Protein AF-A0A2G5VS90-F1 (afdb_monomer_lite)

Secondary structure (DSSP, 8-state):
-------------------PPP-TT----TT--HHHHHHHHHHHHHHHHHH--HHHHHTTEEEEEEEEETTEEEEHHHHHHHHHTSPTT---EEEEEEEEEETTTEEEEEEEEESSSSSPEEEEEEEETTTTEEEEEE-SS---S-SSSTTSSS--HHHHHHHHHHHHHHHHHTT-HHHHHTTEEEEEEEE-SS-EEEHHHHHHHHTTS-TT---EEEEEEEEE-SSEEEEEEEEE-STTT--EEEEEEEETTT--EEEEEEE---S-HHHH--TT--HHHHHHHHHHHHHHHHHT--HHHHHTTEEEEEEEEETTEEEEHHHHHHHHTT--GGG-EEEEEEEEEEETTEEEEEEEEE-SSS-EEEEEEEEETTTTEEEEEE-S-------------SS--HHHHHHHHHHHHHHHHHHHHHTT-HHHHHTTEEEEEE-TT---HHHHSSS-TT---EEEEEEEEEETTTEEEEEEEEEETTEEEEEEEEEEETTTTEEEEEEEEE-PPPP------------HHHHHHHHHHHHHHHHHH--HHHHHTTEEEEEEEEETTEEEEHHHHHHHHHTPPTT---EEEEEEEEEEETTEEEEEEEEESSSSSPEEEEEEEETTTTEEEEEE-SS---TTTTSSTTSSS-HHHHHHHHHHHHHHHHHTT-HHHHHTTEEEEEEEE-SS-EEEHHHHHHHHTTS-TT---EEEEEEEEE-SSEEEEEEEEE-SSSS--EEEEEEEETTT--EEEEEEE-------------SSSTTHHHHHHHHHHHHHHHHTT-HHHHHHTS-TT-EEEETTEEEEHHHHHHHHTTS-TTS--EEEEEEEPPPPTTSEEEEEEEEESSSSS-EEEEEEEEGGGGGSSS---------------SS--PPPPPHHHHHHHHHHHHHHHHHHHT-HHHHHTTEEEEEEEEETTEEEEHHHHHHHHHTSPTT---EEEEEEEEE-SSEEEEEEEEESSSSS-EEEEEEEETTT--EEEEE-S---GGGS-HHHHHHHHHHHHHHHHHHT-HHHHGGGEEEEEEEE-TTSPEEEHHHHHHHHHT-SS-EEEEEEEEEESSSSEEEEEEEEEEGGG-EEEEEEEEETTTTEEEEEEES--

Organism: NCBI:txid1611254

Radius of gyration: 47.53 Å; chains: 1; bounding box: 124×108×121 Å

Foldseek 3Di:
DDDDDDDDDDDDDDDDDPPPDDPPVPDDDPPDDQVNLVVVLVVQCVVQLLVLDLVSNLLQADQQEWEAEPVGIDHSVRVSVVSSPDPNPQDKDKAWDDWDDDPDFKIWTWIFMDRPDPGTQIKIWIAGSPSNHTRYIYRPDPPVPCPVPPCPPPPDLVVLVVVLVVQCVVCLLVLPLVSQLLQADPQEWEAEPPFIDGSSRVSVVSNPQDNPQPKDKDWPDWDDPPQKIWTWMFIDRRPDPDGKIKIFIAGPVSRHTHYIYIPPPDPPCVVQDDPDDDQQSLVVVLVVLCLVQLQVLDLGSNLLQADQQEWEADPVGIDGSNRVSVVSSPDHSVFWDKDWDDWDADDPFKIKTWIFTGGPDPDTQIKIWIAGSSSNHTRYMYRPDDDDDDDDDDDDDDDDDPVVVVVVLVVVLVVLQVVQLVVLDLVSNVLQADPQEDDPPDDPSVPSSPPDDPDDWDKDWPDWDQDPQQKIWTWIWTDDDNAHTWIKIWIAHPVSNHTNYMDTDDDDDDDDDDDDDDDDVDDQLVLVVVLVVLCVVQLLVLDLVSNLLQADQQEWEAELVGIDHSVRVSVVSSPDDPPQDKDKDWPDWDAPDPFKIKTWIFIDRPDPGTQIKIWIAGNRSNHTRYIYRPDPPRCVVLQPCVVPDDLVVLVVVLVVQCVVCLLVVPLVSNLLQADQQEWEAEPPDIDGSNRVSVVSNPQDNPFPWDKDWPDWDDPDQKIWTWIFIPRRPDPDGKIKIFIAGSVRRHTHYIYIDDDDDDDDDDDDDDDPCPPVVLVQVLQVQLQVVLLVLPLVSNLQQADQQDWDQDPVGIDGSSRVSNVSSPQDNPFRWGKDWPDWADQDPQQKIKTKIWIPRPDPDIDIFIFIFRRVCVPDPDTHTGDDDDGDDDDDDDDDDDDDDDPQVVLVVVLVVLCVVCLLVLDLVSLLLQADQQEWEAEPLGIAGSVRVSVVSSPDDRPQDKDKAWDDWDDDDQKIKTWIWIGRPDPDIAIKIWIAGPPSRHTNYIYRPDPDPVPCFVLVLLVVLVVVQLVVLQQLPLVVNLLQADQQEWEQEPVRDIDGSNVVSCCSSVQPFRKDWAWDGWDDPDSFWIWTWTWIQTPPVGTWIKIFIARSVSNHTRYMYTPDD

Structure (mmCIF, N/CA/C/O backbone):
data_AF-A0A2G5VS90-F1
#
_entry.id   AF-A0A2G5VS90-F1
#
loop_
_atom_site.group_PDB
_atom_site.id
_atom_site.type_symbol
_atom_site.label_atom_id
_atom_site.label_alt_id
_atom_site.label_comp_id
_atom_site.label_asym_id
_atom_site.label_entity_id
_atom_site.label_seq_id
_atom_site.pdbx_PDB_ins_code
_atom_site.Cartn_x
_atom_site.Cartn_y
_atom_site.Cartn_z
_atom_site.occupancy
_atom_site.B_iso_or_equiv
_atom_site.auth_seq_id
_atom_site.auth_comp_id
_atom_site.auth_asym_id
_atom_site.auth_atom_id
_atom_site.pdbx_PDB_model_num
ATOM 1 N N . MET A 1 1 ? 13.273 -50.340 26.077 1.00 28.62 1 MET A N 1
ATOM 2 C CA . MET A 1 1 ? 13.032 -51.738 26.489 1.00 28.62 1 MET A CA 1
ATOM 3 C C . MET A 1 1 ? 11.563 -51.890 26.831 1.00 28.62 1 MET A C 1
ATOM 5 O O . MET A 1 1 ? 11.058 -51.106 27.612 1.00 28.62 1 MET A O 1
ATOM 9 N N . TRP A 1 2 ? 10.955 -52.908 26.225 1.00 28.27 2 TRP A N 1
ATOM 10 C CA . TRP A 1 2 ? 9.655 -53.518 26.513 1.00 28.27 2 TRP A CA 1
ATOM 11 C C . TRP A 1 2 ? 8.371 -52.805 26.065 1.00 28.27 2 TRP A C 1
ATOM 13 O O . TRP A 1 2 ? 8.218 -51.592 26.062 1.00 28.27 2 TRP A O 1
ATOM 23 N N . LYS A 1 3 ? 7.508 -53.680 25.555 1.00 32.19 3 LYS A N 1
ATOM 24 C CA . LYS A 1 3 ? 6.366 -53.565 24.650 1.00 32.19 3 LYS A CA 1
ATOM 25 C C . LYS A 1 3 ? 5.223 -54.301 25.363 1.00 32.19 3 LYS A C 1
ATOM 27 O O . LYS A 1 3 ? 5.529 -55.281 26.037 1.00 32.19 3 LYS A O 1
ATOM 32 N N . LYS A 1 4 ? 3.969 -53.977 25.008 1.00 36.12 4 LYS A N 1
ATOM 33 C CA . LYS A 1 4 ? 2.753 -54.815 25.195 1.00 36.12 4 LYS A CA 1
ATOM 34 C C . LYS A 1 4 ? 2.291 -54.959 26.659 1.00 36.12 4 LYS A C 1
ATOM 36 O O . LYS A 1 4 ? 3.098 -54.880 27.563 1.00 36.12 4 LYS A O 1
ATOM 41 N N . SER A 1 5 ? 1.029 -55.190 27.003 1.00 32.12 5 SER A N 1
ATOM 42 C CA . SER A 1 5 ? -0.234 -55.423 26.291 1.00 32.12 5 SER A CA 1
ATOM 43 C C . SER A 1 5 ? -1.337 -55.217 27.343 1.00 32.12 5 SER A C 1
ATOM 45 O O . SER A 1 5 ? -1.166 -55.607 28.490 1.00 32.12 5 SER A O 1
ATOM 47 N N . SER A 1 6 ? -2.404 -54.494 27.022 1.00 30.78 6 SER A N 1
ATOM 48 C CA . SER A 1 6 ? -3.765 -55.030 26.848 1.00 30.78 6 SER A CA 1
ATOM 49 C C . SER A 1 6 ? -4.216 -56.111 27.848 1.00 30.78 6 SER A C 1
ATOM 51 O O . SER A 1 6 ? -3.816 -57.260 27.730 1.00 30.78 6 SER A O 1
ATOM 53 N N . ILE A 1 7 ? -5.180 -55.719 28.690 1.00 37.69 7 ILE A N 1
ATOM 54 C CA . ILE A 1 7 ? -6.429 -56.444 28.989 1.00 37.69 7 ILE A CA 1
ATOM 55 C C . ILE A 1 7 ? -6.288 -57.841 29.622 1.00 37.69 7 ILE A C 1
ATOM 57 O O . ILE A 1 7 ? -6.140 -58.850 28.940 1.00 37.69 7 ILE A O 1
ATOM 61 N N . LEU A 1 8 ? -6.542 -57.880 30.930 1.00 27.69 8 LEU A N 1
ATOM 62 C CA . LEU A 1 8 ? -7.304 -58.937 31.600 1.00 27.69 8 LEU A CA 1
ATOM 63 C C . LEU A 1 8 ? -8.207 -58.207 32.613 1.00 27.69 8 LEU A C 1
ATOM 65 O O . LEU A 1 8 ? -7.726 -57.653 33.593 1.00 27.69 8 LEU A O 1
ATOM 69 N N . LEU A 1 9 ? -9.415 -57.809 32.213 1.00 25.84 9 LEU A N 1
ATOM 70 C CA . LEU A 1 9 ? -10.631 -58.614 32.338 1.00 25.84 9 LEU A CA 1
ATOM 71 C C . LEU A 1 9 ? -10.838 -59.070 33.790 1.00 25.84 9 LEU A C 1
ATOM 73 O O . LEU A 1 9 ? -10.235 -60.044 34.214 1.00 25.84 9 LEU A O 1
ATOM 77 N N . LEU A 1 10 ? -11.666 -58.280 34.486 1.00 36.47 10 LEU A N 1
ATOM 78 C CA . LEU A 1 10 ? -12.796 -58.661 35.344 1.00 36.47 10 LEU A CA 1
ATOM 79 C C . LEU A 1 10 ? -12.680 -59.921 36.209 1.00 36.47 10 LEU A C 1
ATOM 81 O O . LEU A 1 10 ? -12.229 -60.961 35.750 1.00 36.47 10 LEU A O 1
ATOM 85 N N . LEU A 1 11 ? -13.370 -59.822 37.356 1.00 24.55 11 LEU A N 1
ATOM 86 C CA . LEU A 1 11 ? -13.823 -60.867 38.289 1.00 24.55 11 LEU A CA 1
ATOM 87 C C . LEU A 1 11 ? -12.976 -60.871 39.575 1.00 24.55 11 LEU A C 1
ATOM 89 O O . LEU A 1 11 ? -11.771 -61.037 39.511 1.00 24.55 11 LEU A O 1
ATOM 93 N N . LEU A 1 12 ? -13.492 -60.688 40.790 1.00 28.88 12 LEU A N 1
ATOM 94 C CA . LEU A 1 12 ? -14.849 -60.682 41.331 1.00 28.88 12 LEU A CA 1
ATOM 95 C C . LEU A 1 12 ? -14.796 -60.008 42.718 1.00 28.88 12 LEU A C 1
ATOM 97 O O . LEU A 1 12 ? -13.841 -60.199 43.459 1.00 28.88 12 LEU A O 1
ATOM 101 N N . VAL A 1 13 ? -15.863 -59.270 43.028 1.00 30.16 13 VAL A N 1
ATOM 102 C CA . VAL A 1 13 ? -16.645 -59.312 44.281 1.00 30.16 13 VAL A CA 1
ATOM 103 C C . VAL A 1 13 ? -15.881 -59.393 45.606 1.00 30.16 13 VAL A C 1
ATOM 105 O O . VAL A 1 13 ? -15.291 -60.408 45.953 1.00 30.16 13 VAL A O 1
ATOM 108 N N . GLY A 1 14 ? -16.109 -58.391 46.449 1.00 24.69 14 GLY A N 1
ATOM 109 C CA . GLY A 1 14 ? -15.935 -58.546 47.887 1.00 24.69 14 GLY A CA 1
ATOM 110 C C . GLY A 1 14 ? -16.117 -57.227 48.605 1.00 24.69 14 GLY A C 1
ATOM 111 O O . GLY A 1 14 ? -15.198 -56.421 48.652 1.00 24.69 14 GLY A O 1
ATOM 112 N N . ALA A 1 15 ? -17.319 -56.997 49.124 1.00 31.86 15 ALA A N 1
ATOM 113 C CA . ALA A 1 15 ? -17.640 -55.866 49.976 1.00 31.86 15 ALA A CA 1
ATOM 114 C C . ALA A 1 15 ? -16.590 -55.677 51.079 1.00 31.86 15 ALA A C 1
ATOM 116 O O . ALA A 1 15 ? -16.297 -56.611 51.818 1.00 31.86 15 ALA A O 1
ATOM 117 N N . SER A 1 16 ? -16.087 -54.456 51.226 1.00 25.69 16 SER A N 1
ATOM 118 C CA . SER A 1 16 ? -15.594 -53.917 52.493 1.00 25.69 16 SER A CA 1
ATOM 119 C C . SER A 1 16 ? -15.587 -52.401 52.377 1.00 25.69 16 SER A C 1
ATOM 121 O O . SER A 1 16 ? -14.688 -51.787 51.815 1.00 25.69 16 SER A O 1
ATOM 123 N N . TRP A 1 17 ? -16.692 -51.827 52.837 1.00 32.25 17 TRP A N 1
ATOM 124 C CA . TRP A 1 17 ? -16.752 -50.601 53.610 1.00 32.25 17 TRP A CA 1
ATOM 125 C C . TRP A 1 17 ? -15.375 -50.127 54.096 1.00 32.25 17 TRP A C 1
ATOM 127 O O . TRP A 1 17 ? -14.799 -50.695 55.017 1.00 32.25 17 TRP A O 1
ATOM 137 N N . ALA A 1 18 ? -14.884 -49.054 53.500 1.00 29.19 18 ALA A N 1
ATOM 138 C CA . ALA A 1 18 ? -14.139 -48.039 54.224 1.00 29.19 18 ALA A CA 1
ATOM 139 C C . ALA A 1 18 ? -14.993 -46.776 54.016 1.00 29.19 18 ALA A C 1
ATOM 141 O O . ALA A 1 18 ? -14.957 -46.189 52.944 1.00 29.19 18 ALA A O 1
ATOM 142 N N . PHE A 1 19 ? -15.937 -46.392 54.885 1.00 36.84 19 PHE A N 1
ATOM 143 C CA . PHE A 1 19 ? -15.752 -46.115 56.314 1.00 36.84 19 PHE A CA 1
ATOM 144 C C . PHE A 1 19 ? -14.286 -45.860 56.664 1.00 36.84 19 PHE A C 1
ATOM 146 O O . PHE A 1 19 ? -13.676 -46.528 57.490 1.00 36.84 19 PHE A O 1
ATOM 153 N N . VAL A 1 20 ? -13.711 -44.869 55.978 1.00 34.19 20 VAL A N 1
ATOM 154 C CA . VAL A 1 20 ? -12.743 -44.007 56.650 1.00 34.19 20 VAL A CA 1
ATOM 155 C C . VAL A 1 20 ? -13.528 -43.390 57.811 1.00 34.19 20 VAL A C 1
ATOM 157 O O . VAL A 1 20 ? -14.604 -42.851 57.546 1.00 34.19 20 VAL A O 1
ATOM 160 N N . PRO A 1 21 ? -13.090 -43.550 59.071 1.00 36.16 21 PRO A N 1
ATOM 161 C CA . PRO A 1 21 ? -13.797 -42.993 60.210 1.00 36.16 21 PRO A CA 1
ATOM 162 C C . PRO A 1 21 ? -13.993 -41.502 59.968 1.00 36.16 21 PRO A C 1
ATOM 164 O O . PRO A 1 21 ? -13.017 -40.780 59.751 1.00 36.16 21 PRO A O 1
ATOM 167 N N . ASP A 1 22 ? -15.251 -41.065 59.964 1.00 41.09 22 ASP A N 1
ATOM 168 C CA . ASP A 1 22 ? -15.565 -39.662 60.161 1.00 41.09 22 ASP A CA 1
ATOM 169 C C . ASP A 1 22 ? -14.777 -39.196 61.388 1.00 41.09 22 ASP A C 1
ATOM 171 O O . ASP A 1 22 ? -14.781 -39.866 62.427 1.00 41.09 22 ASP A O 1
ATOM 175 N N . ASP A 1 23 ? -14.063 -38.081 61.238 1.00 42.44 23 ASP A N 1
ATOM 176 C CA . ASP A 1 23 ? -13.495 -37.343 62.361 1.00 42.44 23 ASP A CA 1
ATOM 177 C C . ASP A 1 23 ? -14.561 -37.310 63.476 1.00 42.44 23 ASP A C 1
ATOM 179 O O . ASP A 1 23 ? -15.651 -36.773 63.243 1.00 42.44 23 ASP A O 1
ATOM 183 N N . PRO A 1 24 ? -14.306 -37.866 64.676 1.00 45.75 24 PRO A N 1
ATOM 184 C CA . PRO A 1 24 ? -15.302 -37.938 65.748 1.00 45.75 24 PRO A CA 1
ATOM 185 C C . PRO A 1 24 ? -15.733 -36.556 66.280 1.00 45.75 24 PRO A C 1
ATOM 187 O O . PRO A 1 24 ? -16.592 -36.473 67.152 1.00 45.75 24 PRO A O 1
ATOM 190 N N . GLU A 1 25 ? -15.189 -35.467 65.733 1.00 49.19 25 GLU A N 1
ATOM 191 C CA . GLU A 1 25 ? -15.607 -34.086 65.990 1.00 49.19 25 GLU A CA 1
ATOM 192 C C . GLU A 1 25 ? -16.737 -33.574 65.066 1.00 49.19 25 GLU A C 1
ATOM 194 O O . GLU A 1 25 ? -17.203 -32.449 65.242 1.00 49.19 25 GLU A O 1
ATOM 199 N N . PHE A 1 26 ? -17.217 -34.362 64.093 1.00 47.19 26 PHE A N 1
ATOM 200 C CA . PHE A 1 26 ? -18.193 -33.916 63.080 1.00 47.19 26 PHE A CA 1
ATOM 201 C C . PHE A 1 26 ? -19.653 -34.336 63.327 1.00 47.19 26 PHE A C 1
ATOM 203 O O . PHE A 1 26 ? -20.416 -34.566 62.385 1.00 47.19 26 PHE A O 1
ATOM 210 N N . THR A 1 27 ? -20.103 -34.390 64.581 1.00 51.09 27 THR A N 1
ATOM 211 C CA . THR A 1 27 ? -21.546 -34.436 64.869 1.00 51.09 27 THR A CA 1
ATOM 212 C C . THR A 1 27 ? -22.149 -33.037 64.744 1.00 51.09 27 THR A C 1
ATOM 214 O O . THR A 1 27 ? -21.881 -32.161 65.566 1.00 51.09 27 THR A O 1
ATOM 217 N N . PHE A 1 28 ? -22.986 -32.819 63.726 1.00 52.22 28 PHE A N 1
ATOM 218 C CA . PHE A 1 28 ? -23.835 -31.631 63.629 1.00 52.22 28 PHE A CA 1
ATOM 219 C C . PHE A 1 28 ? -24.852 -31.628 64.771 1.00 52.22 28 PHE A C 1
ATOM 221 O O . PHE A 1 28 ? -25.859 -32.334 64.719 1.00 52.22 28 PHE A O 1
ATOM 228 N N . PHE A 1 29 ? -24.605 -30.835 65.813 1.00 51.31 29 PHE A N 1
ATOM 229 C CA . PHE A 1 29 ? -25.651 -30.503 66.771 1.00 51.31 29 PHE A CA 1
ATOM 230 C C . PHE A 1 29 ? -26.673 -29.623 66.047 1.00 51.31 29 PHE A C 1
ATOM 232 O O . PHE A 1 29 ? -26.304 -28.634 65.416 1.00 51.31 29 PHE A O 1
ATOM 239 N N . GLY A 1 30 ? -27.960 -29.972 66.131 1.00 54.66 30 GLY A N 1
ATOM 240 C CA . GLY A 1 30 ? -29.066 -29.268 65.458 1.00 54.66 30 GLY A CA 1
ATOM 241 C C . GLY A 1 30 ? -29.274 -27.800 65.869 1.00 54.66 30 GLY A C 1
ATOM 242 O O . GLY A 1 30 ? -30.297 -27.218 65.524 1.00 54.66 30 GLY A O 1
ATOM 243 N N . SER A 1 31 ? -28.336 -27.211 66.613 1.00 58.28 31 SER A N 1
ATOM 244 C CA . SER A 1 31 ? -28.274 -25.799 66.990 1.00 58.28 31 SER A CA 1
ATOM 245 C C . SER A 1 31 ? -27.251 -24.985 66.192 1.00 58.28 31 SER A C 1
ATOM 247 O O . SER A 1 31 ? -27.252 -23.761 66.310 1.00 58.28 31 SER A O 1
ATOM 249 N N . ASP A 1 32 ? -26.361 -25.622 65.423 1.00 73.12 32 ASP A N 1
ATOM 250 C CA . ASP A 1 32 ? -25.309 -24.902 64.703 1.00 73.12 32 ASP A CA 1
ATOM 251 C C . ASP A 1 32 ? -25.892 -24.173 63.485 1.00 73.12 32 ASP A C 1
ATOM 253 O O . ASP A 1 32 ? -26.567 -24.756 62.632 1.00 73.12 32 ASP A O 1
ATOM 257 N N . GLY A 1 33 ? -25.629 -22.867 63.406 1.00 83.88 33 GLY A N 1
ATOM 258 C CA . GLY A 1 33 ? -26.038 -22.045 62.275 1.00 83.88 33 GLY A CA 1
ATOM 259 C C . GLY A 1 33 ? -25.363 -22.489 60.967 1.00 83.88 33 GLY A C 1
ATOM 260 O O . GLY A 1 33 ? -24.284 -23.088 60.984 1.00 83.88 33 GLY A O 1
ATOM 261 N N . PRO A 1 34 ? -25.945 -22.156 59.799 1.00 88.44 34 PRO A N 1
ATOM 262 C CA . PRO A 1 34 ? -25.411 -22.563 58.495 1.00 88.44 34 PRO A CA 1
ATOM 263 C C . PRO A 1 34 ? -23.969 -22.087 58.245 1.00 88.44 34 PRO A C 1
ATOM 265 O O . PRO A 1 34 ? -23.235 -22.706 57.476 1.00 88.44 34 PRO A O 1
ATOM 268 N N . VAL A 1 35 ? -23.548 -21.005 58.906 1.00 90.00 35 VAL A N 1
ATOM 269 C CA . VAL A 1 35 ? -22.189 -20.450 58.830 1.00 90.00 35 VAL A CA 1
ATOM 270 C C . VAL A 1 35 ? -21.171 -21.373 59.498 1.00 90.00 35 VAL A C 1
ATOM 272 O O . VAL A 1 35 ? -20.165 -21.714 58.878 1.00 90.00 35 VAL A O 1
ATOM 275 N N . GLU A 1 36 ? -21.423 -21.808 60.732 1.00 89.31 36 GLU A N 1
ATOM 276 C CA . GLU A 1 36 ? -20.555 -22.732 61.473 1.00 89.31 36 GLU A CA 1
ATOM 277 C C . GLU A 1 36 ? -20.440 -24.077 60.754 1.00 89.31 36 GLU A C 1
ATOM 279 O O . GLU A 1 36 ? -19.340 -24.622 60.627 1.00 89.31 36 GLU A O 1
ATOM 284 N N . VAL A 1 37 ? -21.552 -24.557 60.195 1.00 88.75 37 VAL A N 1
ATOM 285 C CA . VAL A 1 37 ? -21.581 -25.775 59.382 1.00 88.75 37 VAL A CA 1
ATOM 286 C C . VAL A 1 37 ? -20.698 -25.665 58.145 1.00 88.75 37 VAL A C 1
ATOM 288 O O . VAL A 1 37 ? -19.849 -26.528 57.909 1.00 88.75 37 VAL A O 1
ATOM 291 N N . ALA A 1 38 ? -20.849 -24.584 57.379 1.00 91.00 38 ALA A N 1
ATOM 292 C CA . ALA A 1 38 ? -20.043 -24.359 56.188 1.00 91.00 38 ALA A CA 1
ATOM 293 C C . ALA A 1 38 ? -18.550 -24.191 56.526 1.00 91.00 38 ALA A C 1
ATOM 295 O O . ALA A 1 38 ? -17.709 -24.730 55.811 1.00 91.00 38 ALA A O 1
ATOM 296 N N . LYS A 1 39 ? -18.198 -23.507 57.627 1.00 90.38 39 LYS A N 1
ATOM 297 C CA . LYS A 1 39 ? -16.797 -23.345 58.066 1.00 90.38 39 LYS A CA 1
ATOM 298 C C . LYS A 1 39 ? -16.129 -24.682 58.369 1.00 90.38 39 LYS A C 1
ATOM 300 O O . LYS A 1 39 ? -15.082 -24.967 57.795 1.00 90.38 39 LYS A O 1
ATOM 305 N N . ARG A 1 40 ? -16.759 -25.519 59.203 1.00 88.81 40 ARG A N 1
ATOM 306 C CA . ARG A 1 40 ? -16.227 -26.856 59.507 1.00 88.81 40 ARG A CA 1
ATOM 307 C C . ARG A 1 40 ? -16.050 -27.657 58.217 1.00 88.81 40 ARG A C 1
ATOM 309 O O . ARG A 1 40 ? -14.996 -28.243 57.985 1.00 88.81 40 ARG A O 1
ATOM 316 N N . PHE A 1 41 ? -17.039 -27.622 57.324 1.00 92.19 41 PHE A N 1
ATOM 317 C CA . PHE A 1 41 ? -16.928 -28.321 56.048 1.00 92.19 41 PHE A CA 1
ATOM 318 C C . PHE A 1 41 ? -15.743 -27.832 55.190 1.00 92.19 41 PHE A C 1
ATOM 320 O O . PHE A 1 41 ? -15.019 -28.656 54.633 1.00 92.19 41 PHE A O 1
ATOM 327 N N . LEU A 1 42 ? -15.471 -26.523 55.129 1.00 91.19 42 LEU A N 1
ATOM 328 C CA . LEU A 1 42 ? -14.292 -25.986 54.431 1.00 91.19 42 LEU A CA 1
ATOM 329 C C . LEU A 1 42 ? -12.967 -26.489 55.033 1.00 91.19 42 LEU A C 1
ATOM 331 O O . LEU A 1 42 ? -12.041 -26.802 54.280 1.00 91.19 42 LEU A O 1
ATOM 335 N N . ASP A 1 43 ? -12.881 -26.637 56.357 1.00 88.50 43 ASP A N 1
ATOM 336 C CA . ASP A 1 43 ? -11.703 -27.219 57.014 1.00 88.50 43 ASP A CA 1
ATOM 337 C C . ASP A 1 43 ? -11.508 -28.691 56.628 1.00 88.50 43 ASP A C 1
ATOM 339 O O . ASP A 1 43 ? -10.384 -29.127 56.358 1.00 88.50 43 ASP A O 1
ATOM 343 N N . ARG A 1 44 ? -12.604 -29.454 56.518 1.00 90.12 44 ARG A N 1
ATOM 344 C CA . ARG A 1 44 ? -12.578 -30.840 56.026 1.00 90.12 44 ARG A CA 1
ATOM 345 C C . ARG A 1 44 ? -12.099 -30.919 54.575 1.00 90.12 44 ARG A C 1
ATOM 347 O O . ARG A 1 44 ? -11.297 -31.802 54.262 1.00 90.12 44 ARG A O 1
ATOM 354 N N . ILE A 1 45 ? -12.532 -30.003 53.700 1.00 90.38 45 ILE A N 1
ATOM 355 C CA . ILE A 1 45 ? -12.029 -29.924 52.315 1.00 90.38 45 ILE A CA 1
ATOM 356 C C . ILE A 1 45 ? -10.515 -29.721 52.326 1.00 90.38 45 ILE A C 1
ATOM 358 O O . ILE A 1 45 ? -9.804 -30.444 51.631 1.00 90.38 45 ILE A O 1
ATOM 362 N N . LYS A 1 46 ? -10.016 -28.779 53.135 1.00 88.00 46 LYS A N 1
ATOM 363 C CA . LYS A 1 46 ? -8.581 -28.490 53.227 1.00 88.00 46 LYS A CA 1
ATOM 364 C C . LYS A 1 46 ? -7.783 -29.732 53.636 1.00 88.00 46 LYS A C 1
ATOM 366 O O . LYS A 1 46 ? -6.901 -30.145 52.891 1.00 88.00 46 LYS A O 1
ATOM 371 N N . ARG A 1 47 ? -8.168 -30.397 54.735 1.00 88.50 47 ARG A N 1
ATOM 372 C CA . ARG A 1 47 ? -7.516 -31.642 55.194 1.00 88.50 47 ARG A CA 1
ATOM 373 C C . ARG A 1 47 ? -7.557 -32.753 54.140 1.00 88.50 47 ARG A C 1
ATOM 375 O O . ARG A 1 47 ? -6.575 -33.464 53.944 1.00 88.50 47 ARG A O 1
ATOM 382 N N . SER A 1 48 ? -8.682 -32.887 53.441 1.00 89.25 48 SER A N 1
ATOM 383 C CA . SER A 1 48 ? -8.865 -33.910 52.407 1.00 89.25 48 SER A CA 1
ATOM 384 C C . SER A 1 48 ? -7.977 -33.658 51.187 1.00 89.25 48 SER A C 1
ATOM 386 O O . SER A 1 48 ? -7.349 -34.589 50.693 1.00 89.25 48 SER A O 1
ATOM 388 N N . VAL A 1 49 ? -7.877 -32.412 50.715 1.00 85.94 49 VAL A N 1
ATOM 389 C CA . VAL A 1 49 ? -6.991 -32.048 49.596 1.00 85.94 49 VAL A CA 1
ATOM 390 C C . VAL A 1 49 ? -5.519 -32.192 49.995 1.00 85.94 49 VAL A C 1
ATOM 392 O O . VAL A 1 49 ? -4.739 -32.742 49.218 1.00 85.94 49 VAL A O 1
ATOM 395 N N . ASP A 1 50 ? -5.155 -31.796 51.218 1.00 83.62 50 ASP A N 1
ATOM 396 C CA . ASP A 1 50 ? -3.793 -31.944 51.750 1.00 83.62 50 ASP A CA 1
ATOM 397 C C . ASP A 1 50 ? -3.361 -33.420 51.846 1.00 83.62 50 ASP A C 1
ATOM 399 O O . ASP A 1 50 ? -2.188 -33.734 51.641 1.00 83.62 50 ASP A O 1
ATOM 403 N N . SER A 1 51 ? -4.305 -34.342 52.084 1.00 86.44 51 SER A N 1
ATOM 404 C CA . SER A 1 51 ? -4.030 -35.787 52.132 1.00 86.44 51 SER A CA 1
ATOM 405 C C . SER A 1 51 ? -3.622 -36.391 50.781 1.00 86.44 51 SER A C 1
ATOM 407 O O . SER A 1 51 ? -2.973 -37.434 50.750 1.00 86.44 51 SER A O 1
ATOM 409 N N . LYS A 1 52 ? -4.022 -35.759 49.665 1.00 82.06 52 LYS A N 1
ATOM 410 C CA . LYS A 1 52 ? -3.914 -36.271 48.282 1.00 82.06 52 LYS A CA 1
ATOM 411 C C . LYS A 1 52 ? -4.539 -37.650 48.031 1.00 82.06 52 LYS A C 1
ATOM 413 O O . LYS A 1 52 ? -4.368 -38.207 46.945 1.00 82.06 52 LYS A O 1
ATOM 418 N N . ASP A 1 53 ? -5.280 -38.197 48.988 1.00 86.56 53 ASP A N 1
ATOM 419 C CA . ASP A 1 53 ? -5.937 -39.487 48.840 1.00 86.56 53 ASP A CA 1
ATOM 420 C C . ASP A 1 53 ? -7.205 -39.324 47.992 1.00 86.56 53 ASP A C 1
ATOM 422 O O . ASP A 1 53 ? -8.151 -38.614 48.345 1.00 86.56 53 ASP A O 1
ATOM 426 N N . VAL A 1 54 ? -7.222 -40.003 46.844 1.00 87.00 54 VAL A N 1
ATOM 427 C CA . VAL A 1 54 ? -8.335 -39.980 45.890 1.00 87.00 54 VAL A CA 1
ATOM 428 C C . VAL A 1 54 ? -9.645 -40.430 46.544 1.00 87.00 54 VAL A C 1
ATOM 430 O O . VAL A 1 54 ? -10.693 -39.865 46.231 1.00 87.00 54 VAL A O 1
ATOM 433 N N . ALA A 1 55 ? -9.612 -41.408 47.453 1.00 86.25 55 ALA A N 1
ATOM 434 C CA . ALA A 1 55 ? -10.795 -41.887 48.159 1.00 86.25 55 ALA A CA 1
ATOM 435 C C . ALA A 1 55 ? -11.319 -40.838 49.152 1.00 86.25 55 ALA A C 1
ATOM 437 O O . ALA A 1 55 ? -12.523 -40.572 49.174 1.00 86.25 55 ALA A O 1
ATOM 438 N N . VAL A 1 56 ? -10.425 -40.178 49.895 1.00 89.12 56 VAL A N 1
ATOM 439 C CA . VAL A 1 56 ? -10.782 -39.122 50.862 1.00 89.12 56 VAL A CA 1
ATOM 440 C C . VAL A 1 56 ? -11.340 -37.888 50.145 1.00 89.12 56 VAL A C 1
ATOM 442 O O . VAL A 1 56 ? -12.409 -37.397 50.505 1.00 89.12 56 VAL A O 1
ATOM 445 N N . ILE A 1 57 ? -10.692 -37.434 49.065 1.00 90.00 57 ILE A N 1
ATOM 446 C CA . ILE A 1 57 ? -11.167 -36.314 48.233 1.00 90.00 57 ILE A CA 1
ATOM 447 C C . ILE A 1 57 ? -12.509 -36.661 47.572 1.00 90.00 57 ILE A C 1
ATOM 449 O O . ILE A 1 57 ? -13.422 -35.837 47.543 1.00 90.00 57 ILE A O 1
ATOM 453 N N . SER A 1 58 ? -12.663 -37.886 47.061 1.00 91.00 58 SER A N 1
ATOM 454 C CA . SER A 1 58 ? -13.921 -38.360 46.465 1.00 91.00 58 SER A CA 1
ATOM 455 C C . SER A 1 58 ? -15.075 -38.393 47.473 1.00 91.00 58 SER A C 1
ATOM 457 O O . SER A 1 58 ? -16.228 -38.188 47.081 1.00 91.00 58 SER A O 1
ATOM 459 N N . GLY A 1 59 ? -14.777 -38.598 48.759 1.00 90.00 59 GLY A N 1
ATOM 460 C CA . GLY A 1 59 ? -15.744 -38.583 49.856 1.00 90.00 59 GLY A CA 1
ATOM 461 C C . GLY A 1 59 ? -16.409 -37.226 50.111 1.00 90.00 59 GLY A C 1
ATOM 462 O O . GLY A 1 59 ? -17.466 -37.204 50.733 1.00 90.00 59 GLY A O 1
ATOM 463 N N . LEU A 1 60 ? -15.853 -36.121 49.595 1.00 92.44 60 LEU A N 1
ATOM 464 C CA . LEU A 1 60 ? -16.421 -34.767 49.715 1.00 92.44 60 LEU A CA 1
ATOM 465 C C . LEU A 1 60 ? -17.597 -34.498 48.764 1.00 92.44 60 LEU A C 1
ATOM 467 O O . LEU A 1 60 ? -18.336 -33.530 48.946 1.00 92.44 60 LEU A O 1
ATOM 471 N N . PHE A 1 61 ? -17.747 -35.307 47.714 1.00 94.56 61 PHE A N 1
ATOM 472 C CA . PHE A 1 61 ? -18.661 -35.036 46.605 1.00 94.56 61 PHE A CA 1
ATOM 473 C C . PHE A 1 61 ? -19.714 -36.133 46.488 1.00 94.56 61 PHE A C 1
ATOM 475 O O . PHE A 1 61 ? -19.386 -37.323 46.457 1.00 94.56 61 PHE A O 1
ATOM 482 N N . ASN A 1 62 ? -20.974 -35.746 46.327 1.00 92.75 62 ASN A N 1
ATOM 483 C CA . ASN A 1 62 ? -22.060 -36.685 46.070 1.00 92.75 62 ASN A CA 1
ATOM 484 C C . ASN A 1 62 ? -21.850 -37.373 44.697 1.00 92.75 62 ASN A C 1
ATOM 486 O O . ASN A 1 62 ? -21.281 -36.752 43.794 1.00 92.75 62 ASN A O 1
ATOM 490 N N . PRO A 1 63 ? -22.258 -38.643 44.484 1.00 88.94 63 PRO A N 1
ATOM 491 C CA . PRO A 1 63 ? -22.121 -39.317 43.186 1.00 88.94 63 PRO A CA 1
ATOM 492 C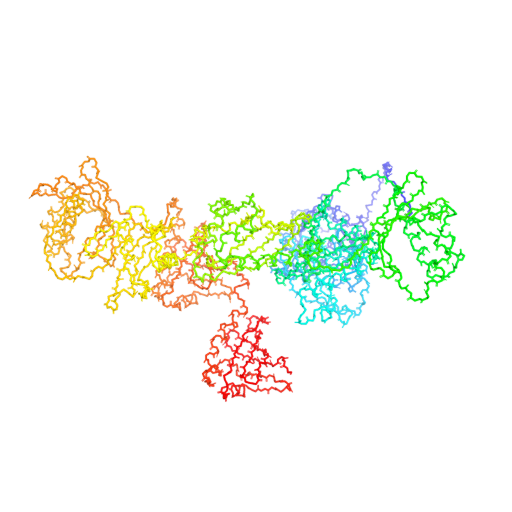 C . PRO A 1 63 ? -22.637 -38.522 41.975 1.00 88.94 63 PRO A C 1
ATOM 494 O O . PRO A 1 63 ? -22.037 -38.607 40.905 1.00 88.94 63 PRO A O 1
ATOM 497 N N . GLY A 1 64 ? -23.701 -37.730 42.148 1.00 89.38 64 GLY A N 1
ATOM 498 C CA . GLY A 1 64 ? -24.274 -36.870 41.104 1.00 89.38 64 GLY A CA 1
ATOM 499 C C . GLY A 1 64 ? -23.641 -35.480 40.979 1.00 89.38 64 GLY A C 1
ATOM 500 O O . GLY A 1 64 ? -24.203 -34.633 40.294 1.00 89.38 64 GLY A O 1
ATOM 501 N N . PHE A 1 65 ? -22.518 -35.216 41.654 1.00 94.25 65 PHE A N 1
ATOM 502 C CA . PHE A 1 65 ? -21.946 -33.875 41.735 1.00 94.25 65 PHE A CA 1
ATOM 503 C C . PHE A 1 65 ? -21.524 -33.313 40.374 1.00 94.25 65 PHE A C 1
ATOM 505 O O . PHE A 1 65 ? -20.737 -33.921 39.633 1.00 94.25 65 PHE A O 1
ATOM 512 N N . GLU A 1 66 ? -21.985 -32.091 40.118 1.00 92.00 66 GLU A N 1
ATOM 513 C CA . GLU A 1 66 ? -21.620 -31.275 38.970 1.00 92.00 66 GLU A CA 1
ATOM 514 C C . GLU A 1 66 ? -21.174 -29.881 39.428 1.00 92.00 66 GLU A C 1
ATOM 516 O O . GLU A 1 66 ? -21.826 -29.218 40.242 1.00 92.00 66 GLU A O 1
ATOM 521 N N . PHE A 1 67 ? -20.041 -29.438 38.889 1.00 93.12 67 PHE A N 1
ATOM 522 C CA . PHE A 1 67 ? -19.495 -28.110 39.102 1.00 93.12 67 PHE A CA 1
ATOM 523 C C . PHE A 1 67 ? -19.491 -27.318 37.797 1.00 93.12 67 PHE A C 1
ATOM 525 O O . PHE A 1 67 ? -18.767 -27.659 36.859 1.00 93.12 67 PHE A O 1
ATOM 532 N N . LYS A 1 68 ? -20.265 -26.233 37.759 1.00 89.50 68 LYS A N 1
ATOM 533 C CA . LYS A 1 68 ? -20.318 -25.304 36.624 1.00 89.50 68 LYS A CA 1
ATOM 534 C C . LYS A 1 68 ? -19.212 -24.266 36.758 1.00 89.50 68 LYS A C 1
ATOM 536 O O . LYS A 1 68 ? -19.364 -23.255 37.449 1.00 89.50 68 LYS A O 1
ATOM 541 N N . GLY A 1 69 ? -18.069 -24.556 36.144 1.00 83.19 69 GLY A N 1
ATOM 542 C CA . GLY A 1 69 ? -16.907 -23.677 36.152 1.00 83.19 69 GLY A CA 1
ATOM 543 C C . GLY A 1 69 ? -16.844 -22.782 34.915 1.00 83.19 69 GLY A C 1
ATOM 544 O O . GLY A 1 69 ? -17.488 -23.021 33.900 1.00 83.19 69 GLY A O 1
ATOM 545 N N . CYS A 1 70 ? -15.986 -21.764 34.955 1.00 75.94 70 CYS A N 1
ATOM 546 C CA . CYS A 1 70 ? -15.886 -20.789 33.861 1.00 75.94 70 CYS A CA 1
ATOM 547 C C . CYS A 1 70 ? -15.322 -21.333 32.541 1.00 75.94 70 CYS A C 1
ATOM 549 O O . CYS A 1 70 ? -15.398 -20.652 31.524 1.00 75.94 70 CYS A O 1
ATOM 551 N N . LYS A 1 71 ? -14.730 -22.533 32.546 1.00 73.12 71 LYS A N 1
ATOM 552 C CA . LYS A 1 71 ? -14.202 -23.211 31.348 1.00 73.12 71 LYS A CA 1
ATOM 553 C C . LYS A 1 71 ? -15.035 -24.439 30.946 1.00 73.12 71 LYS A C 1
ATOM 555 O O . LYS A 1 71 ? -14.590 -25.218 30.107 1.00 73.12 71 LYS A O 1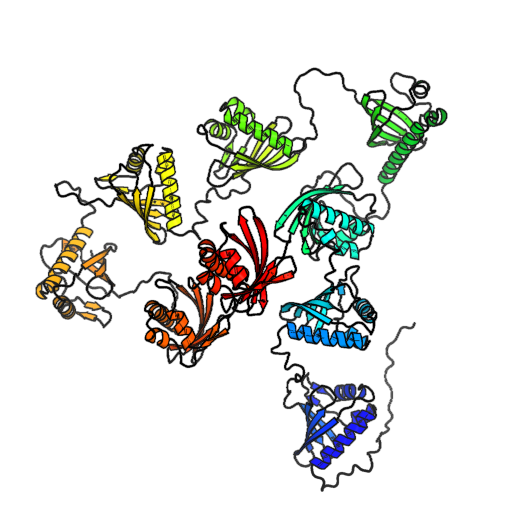
ATOM 560 N N . GLY A 1 72 ? -16.216 -24.610 31.541 1.00 82.25 72 GLY A N 1
ATOM 561 C CA . GLY A 1 72 ? -17.137 -25.711 31.269 1.00 82.25 72 GLY A CA 1
ATOM 562 C C . GLY A 1 72 ? -17.540 -26.476 32.526 1.00 82.25 72 GLY A C 1
ATOM 563 O O . GLY A 1 72 ? -17.219 -26.082 33.649 1.00 82.25 72 GLY A O 1
ATOM 564 N N . ASP A 1 73 ? -18.233 -27.590 32.311 1.00 87.75 73 ASP A N 1
ATOM 565 C CA . ASP A 1 73 ? -18.814 -28.387 33.386 1.00 87.75 73 ASP A CA 1
ATOM 566 C C . ASP A 1 73 ? -17.891 -29.539 33.810 1.00 87.75 73 ASP A C 1
ATOM 568 O O . ASP A 1 73 ? -17.325 -30.299 33.000 1.00 87.75 73 ASP A O 1
ATOM 572 N N . TYR A 1 74 ? -17.734 -29.666 35.124 1.00 89.81 74 TYR A N 1
ATOM 573 C CA . TYR A 1 74 ? -16.853 -30.625 35.769 1.00 89.81 74 TYR A CA 1
ATOM 574 C C . TYR A 1 74 ? -17.676 -31.577 36.628 1.00 89.81 74 TYR A C 1
ATOM 576 O O . TYR A 1 74 ? -18.228 -31.198 37.656 1.00 89.81 74 TYR A O 1
ATOM 584 N N . ASN A 1 75 ? -17.729 -32.840 36.222 1.00 91.38 75 ASN A N 1
ATOM 585 C CA . ASN A 1 75 ? -18.320 -33.893 37.038 1.00 91.38 75 ASN A CA 1
ATOM 586 C C . ASN A 1 75 ? -17.377 -34.302 38.186 1.00 91.38 75 ASN A C 1
ATOM 588 O O . ASN A 1 75 ? -16.183 -33.980 38.173 1.00 91.38 75 ASN A O 1
ATOM 592 N N . LYS A 1 76 ? -17.899 -35.069 39.152 1.00 91.25 76 LYS A N 1
ATOM 593 C CA . LYS A 1 76 ? -17.135 -35.614 40.290 1.00 91.25 76 LYS A CA 1
ATOM 594 C C . LYS A 1 76 ? -15.757 -36.167 39.901 1.00 91.25 76 LYS A C 1
ATOM 596 O O . LYS A 1 76 ? -14.759 -35.793 40.508 1.00 91.25 76 LYS A O 1
ATOM 601 N N . ALA A 1 77 ? -15.681 -37.015 38.872 1.00 89.12 77 ALA A N 1
ATOM 602 C CA . ALA A 1 77 ? -14.425 -37.640 38.451 1.00 89.12 77 ALA A CA 1
ATOM 603 C C . ALA A 1 77 ? -13.374 -36.611 37.995 1.00 89.12 77 ALA A C 1
ATOM 605 O O . ALA A 1 77 ? -12.212 -36.702 38.389 1.00 89.12 77 ALA A O 1
ATOM 606 N N . LYS A 1 78 ? -13.782 -35.601 37.212 1.00 88.38 78 LYS A N 1
ATOM 607 C CA . LYS A 1 78 ? -12.891 -34.513 36.781 1.00 88.38 78 LYS A CA 1
ATOM 608 C C . LYS A 1 78 ? -12.399 -33.683 37.967 1.00 88.38 78 LYS A C 1
ATOM 610 O O . LYS A 1 78 ? -11.212 -33.380 38.030 1.00 88.38 78 LYS A O 1
ATOM 615 N N . VAL A 1 79 ? -13.283 -33.330 38.904 1.00 87.06 79 VAL A N 1
ATOM 616 C CA . VAL A 1 79 ? -12.917 -32.507 40.072 1.00 87.06 79 VAL A CA 1
ATOM 617 C C . VAL A 1 79 ? -11.958 -33.250 41.001 1.00 87.06 79 VAL A C 1
ATOM 619 O O . VAL A 1 79 ? -10.920 -32.701 41.364 1.00 87.06 79 VAL A O 1
ATOM 622 N N . VAL A 1 80 ? -12.236 -34.518 41.312 1.00 88.69 80 VAL A N 1
ATOM 623 C CA . VAL A 1 80 ? -11.334 -35.363 42.114 1.00 88.69 80 VAL A CA 1
ATOM 624 C C . VAL A 1 80 ? -9.978 -35.536 41.418 1.00 88.69 80 VAL A C 1
ATOM 626 O O . VAL A 1 80 ? -8.933 -35.451 42.064 1.00 88.69 80 VAL A O 1
ATOM 629 N N . GLY A 1 81 ? -9.974 -35.717 40.093 1.00 83.62 81 GLY A N 1
ATOM 630 C CA . GLY A 1 81 ? -8.749 -35.781 39.296 1.00 83.62 81 GLY A CA 1
ATOM 631 C C . GLY A 1 81 ? -7.906 -34.509 39.406 1.00 83.62 81 GLY A C 1
ATOM 632 O O . GLY A 1 81 ? -6.707 -34.595 39.642 1.00 83.62 81 GLY A O 1
ATOM 633 N N . ILE A 1 82 ? -8.524 -33.329 39.313 1.00 84.62 82 ILE A N 1
ATOM 634 C CA . ILE A 1 82 ? -7.816 -32.046 39.447 1.00 84.62 82 ILE A CA 1
ATOM 635 C C . ILE A 1 82 ? -7.233 -31.884 40.858 1.00 84.62 82 ILE A C 1
ATOM 637 O O . ILE A 1 82 ? -6.058 -31.554 40.995 1.00 84.62 82 ILE A O 1
ATOM 641 N N . LEU A 1 83 ? -8.032 -32.140 41.899 1.00 83.88 83 LEU A N 1
ATOM 642 C CA . LEU A 1 83 ? -7.620 -31.931 43.292 1.00 83.88 83 LEU A CA 1
ATOM 643 C C . LEU A 1 83 ? -6.514 -32.897 43.743 1.00 83.88 83 LEU A C 1
ATOM 645 O O . LEU A 1 83 ? -5.614 -32.492 44.472 1.00 83.88 83 LEU A O 1
ATOM 649 N N . SER A 1 84 ? -6.537 -34.148 43.276 1.00 85.31 84 SER A N 1
ATOM 650 C CA . SER A 1 84 ? -5.506 -35.150 43.604 1.00 85.31 84 SER A CA 1
ATOM 651 C C . SER A 1 84 ? -4.144 -34.879 42.950 1.00 85.31 84 SER A C 1
ATOM 653 O O . SER A 1 84 ? -3.118 -35.309 43.473 1.00 85.31 84 SER A O 1
ATOM 655 N N . HIS A 1 85 ? -4.109 -34.136 41.838 1.00 82.44 85 HIS A N 1
ATOM 656 C CA . HIS A 1 85 ? -2.880 -33.822 41.098 1.00 82.44 85 HIS A CA 1
ATOM 657 C C . HIS A 1 85 ? -2.260 -32.467 41.475 1.00 82.44 85 HIS A C 1
ATOM 659 O O . HIS A 1 85 ? -1.294 -32.039 40.839 1.00 82.44 85 HIS A O 1
ATOM 665 N N . LEU A 1 86 ? -2.776 -31.780 42.501 1.00 76.38 86 LEU A N 1
ATOM 666 C CA . LEU A 1 86 ? -2.186 -30.522 42.955 1.00 76.38 86 LEU A CA 1
ATOM 667 C C . LEU A 1 86 ? -0.751 -30.745 43.490 1.00 76.38 86 LEU A C 1
ATOM 669 O O . LEU A 1 86 ? -0.512 -31.694 44.256 1.00 76.38 86 LEU A O 1
ATOM 673 N N . PRO A 1 87 ? 0.231 -29.896 43.113 1.00 73.75 87 PRO A N 1
ATOM 674 C CA . PRO A 1 87 ? 1.593 -29.966 43.639 1.00 73.75 87 PRO A CA 1
ATOM 675 C C . PRO A 1 87 ? 1.612 -29.927 45.171 1.00 73.75 87 PRO A C 1
ATOM 677 O O . PRO A 1 87 ? 0.809 -29.235 45.801 1.00 73.75 87 PRO A O 1
ATOM 680 N N . ALA A 1 88 ? 2.505 -30.703 45.793 1.00 57.25 88 ALA A N 1
ATOM 681 C CA . ALA A 1 88 ? 2.611 -30.723 47.253 1.00 57.25 88 ALA A CA 1
ATOM 682 C C . ALA A 1 88 ? 3.035 -29.336 47.753 1.00 57.25 88 ALA A C 1
ATOM 684 O O . ALA A 1 88 ? 3.975 -28.760 47.215 1.00 57.25 88 ALA A O 1
ATOM 685 N N . GLY A 1 89 ? 2.323 -28.806 48.749 1.00 60.31 89 GLY A N 1
ATOM 686 C CA . GLY A 1 89 ? 2.581 -27.468 49.278 1.00 60.31 89 GLY A CA 1
ATOM 687 C C . GLY A 1 89 ? 1.956 -26.321 48.482 1.00 60.31 89 GLY A C 1
ATOM 688 O O . GLY A 1 89 ? 2.344 -25.184 48.717 1.00 60.31 89 GLY A O 1
ATOM 689 N N . THR A 1 90 ? 1.003 -26.575 47.571 1.00 68.19 90 THR A N 1
ATOM 690 C CA . THR A 1 90 ? 0.241 -25.502 46.898 1.00 68.19 90 THR A CA 1
ATOM 691 C C . THR A 1 90 ? -0.553 -24.705 47.945 1.00 68.19 90 THR A C 1
ATOM 693 O O . THR A 1 90 ? -1.508 -25.248 48.504 1.00 68.19 90 THR A O 1
ATOM 696 N N . PRO A 1 91 ? -0.205 -23.437 48.236 1.00 65.12 91 PRO A N 1
ATOM 697 C CA . PRO A 1 91 ? -0.905 -22.672 49.253 1.00 65.12 91 PRO A CA 1
ATOM 698 C C . PRO A 1 91 ? -2.204 -22.127 48.655 1.00 65.12 91 PRO A C 1
ATOM 700 O O . PRO A 1 91 ? -2.190 -21.140 47.922 1.00 65.12 91 PRO A O 1
ATOM 703 N N . PHE A 1 92 ? -3.333 -22.762 48.968 1.00 77.31 92 PHE A N 1
ATOM 704 C CA . PHE A 1 92 ? -4.654 -22.200 48.696 1.00 77.31 92 PHE A CA 1
ATOM 705 C C . PHE A 1 92 ? -5.392 -21.882 49.997 1.00 77.31 92 PHE A C 1
ATOM 707 O O . PHE A 1 92 ? -5.237 -22.560 51.014 1.00 77.31 92 PHE A O 1
ATOM 714 N N . SER A 1 93 ? -6.186 -20.815 49.977 1.00 80.25 93 SER A N 1
ATOM 715 C CA . SER A 1 93 ? -6.993 -20.376 51.113 1.00 80.25 93 SER A CA 1
ATOM 716 C C . SER A 1 93 ? -8.450 -20.245 50.699 1.00 80.25 93 SER A C 1
ATOM 718 O O . SER A 1 93 ? -8.756 -19.818 49.587 1.00 80.25 93 SER A O 1
ATOM 720 N N . MET A 1 94 ? -9.348 -20.609 51.607 1.00 84.19 94 MET A N 1
ATOM 721 C CA . MET A 1 94 ? -10.792 -20.541 51.412 1.00 84.19 94 MET A CA 1
ATOM 722 C C . MET A 1 94 ? -11.385 -19.664 52.510 1.00 84.19 94 MET A C 1
ATOM 724 O O . MET A 1 94 ? -11.235 -19.971 53.690 1.00 84.19 94 MET A O 1
ATOM 728 N N . THR A 1 95 ? -12.055 -18.584 52.122 1.00 88.19 95 THR A N 1
ATOM 729 C CA . THR A 1 95 ? -12.715 -17.655 53.043 1.00 88.19 95 THR A CA 1
ATOM 730 C C . THR A 1 95 ? -14.213 -17.679 52.779 1.00 88.19 95 THR A C 1
ATOM 732 O O . THR A 1 95 ? -14.663 -17.286 51.701 1.00 88.19 95 THR A O 1
ATOM 735 N N . LEU A 1 96 ? -14.995 -18.157 53.748 1.00 91.25 96 LEU A N 1
ATOM 736 C CA . LEU A 1 96 ? -16.455 -18.183 53.661 1.00 91.25 96 LEU A CA 1
ATOM 737 C C . LEU A 1 96 ? -17.009 -16.751 53.573 1.00 91.25 96 LEU A C 1
ATOM 739 O O . LEU A 1 96 ? -16.676 -15.917 54.413 1.00 91.25 96 LEU A O 1
ATOM 743 N N . GLN A 1 97 ? -17.854 -16.472 52.580 1.00 89.81 97 GLN A N 1
ATOM 744 C CA . GLN A 1 97 ? -18.511 -15.169 52.414 1.00 89.81 97 GLN A CA 1
ATOM 745 C C . GLN A 1 97 ? -19.934 -15.161 52.969 1.00 89.81 97 GLN A C 1
ATOM 747 O O . GLN A 1 97 ? -20.340 -14.210 53.631 1.00 89.81 97 GLN A O 1
ATOM 752 N N . SER A 1 98 ? -20.703 -16.211 52.697 1.00 92.38 98 SER A N 1
ATOM 753 C CA . SER A 1 98 ? -22.081 -16.336 53.168 1.00 92.38 98 SER A CA 1
ATOM 754 C C . SER A 1 98 ? -22.479 -17.802 53.259 1.00 92.38 98 SER A C 1
ATOM 756 O O . SER A 1 98 ? -21.934 -18.639 52.544 1.00 92.38 98 SER A O 1
ATOM 758 N N . ALA A 1 99 ? -23.431 -18.114 54.133 1.00 92.12 99 ALA A N 1
ATOM 759 C CA . ALA A 1 99 ? -24.059 -19.425 54.211 1.00 92.12 99 ALA A CA 1
ATOM 760 C C . ALA A 1 99 ? -25.519 -19.258 54.632 1.00 92.12 99 ALA A C 1
ATOM 762 O O . ALA A 1 99 ? -25.816 -18.551 55.594 1.00 92.12 99 ALA A O 1
ATOM 763 N N . VAL A 1 100 ? -26.424 -19.893 53.894 1.00 90.94 100 VAL A N 1
ATOM 764 C CA . VAL A 1 100 ? -27.872 -19.830 54.100 1.00 90.94 100 VAL A CA 1
ATOM 765 C C . VAL A 1 100 ? -28.445 -21.231 53.936 1.00 90.94 100 VAL A C 1
ATOM 767 O O . VAL A 1 100 ? -28.095 -21.953 53.003 1.00 90.94 100 VAL A O 1
ATOM 770 N N . THR A 1 101 ? -29.341 -21.625 54.833 1.00 87.50 101 THR A N 1
ATOM 771 C CA . THR A 1 101 ? -30.027 -22.915 54.743 1.00 87.50 101 THR A CA 1
ATOM 772 C C . THR A 1 101 ? -31.065 -22.886 53.616 1.00 87.50 101 THR A C 1
ATOM 774 O O . THR A 1 101 ? -31.914 -21.997 53.567 1.00 87.50 101 THR A O 1
ATOM 777 N N . LEU A 1 102 ? -31.007 -23.861 52.709 1.00 86.31 102 LEU A N 1
ATOM 778 C C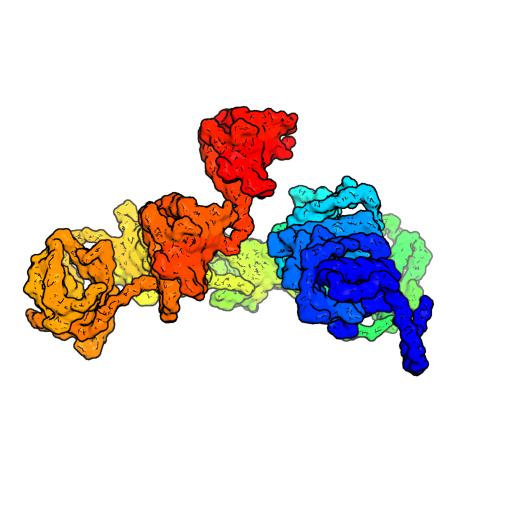A . LEU A 1 102 ? -32.040 -24.125 51.710 1.00 86.31 102 LEU A CA 1
ATOM 779 C C . LEU A 1 102 ? -32.912 -25.285 52.213 1.00 86.31 102 LEU A C 1
ATOM 781 O O . LEU A 1 102 ? -32.572 -26.457 52.068 1.00 86.31 102 LEU A O 1
ATOM 785 N N . GLY A 1 103 ? -34.036 -24.962 52.850 1.00 83.94 103 GLY A N 1
ATOM 786 C CA . GLY A 1 103 ? -34.899 -25.968 53.480 1.00 83.94 103 GLY A CA 1
ATOM 787 C C . GLY A 1 103 ? -34.301 -26.528 54.776 1.00 83.94 103 GLY A C 1
ATOM 788 O O . GLY A 1 103 ? -33.706 -25.784 55.547 1.00 83.94 103 GLY A O 1
ATOM 789 N N . THR A 1 104 ? -34.489 -27.824 55.042 1.00 79.94 104 THR A N 1
ATOM 790 C CA . THR A 1 104 ? -34.036 -28.483 56.288 1.00 79.94 104 THR A CA 1
ATOM 791 C C . THR A 1 104 ? -32.762 -29.311 56.132 1.00 79.94 104 THR A C 1
ATOM 793 O O . THR A 1 104 ? -32.188 -29.725 57.134 1.00 79.94 104 THR A O 1
ATOM 796 N N . VAL A 1 105 ? -32.324 -29.571 54.896 1.00 85.19 105 VAL A N 1
ATOM 797 C CA . VAL A 1 105 ? -31.286 -30.578 54.600 1.00 85.19 105 VAL A CA 1
ATOM 798 C C . VAL A 1 105 ? -30.130 -30.056 53.750 1.00 85.19 105 VAL A C 1
ATOM 800 O O . VAL A 1 105 ? -29.147 -30.767 53.564 1.00 85.19 105 VAL A O 1
ATOM 803 N N . GLN A 1 106 ? -30.219 -28.829 53.234 1.00 90.88 106 GLN A N 1
ATOM 804 C CA . GLN A 1 106 ? -29.192 -28.235 52.381 1.00 90.88 106 GLN A CA 1
ATOM 805 C C . GLN A 1 106 ? -28.733 -26.886 52.919 1.00 90.88 106 GLN A C 1
ATOM 807 O O . GLN A 1 106 ? -29.517 -26.104 53.455 1.00 90.88 106 GLN A O 1
ATOM 812 N N . ILE A 1 107 ? -27.461 -26.577 52.699 1.00 91.62 107 ILE A N 1
ATOM 813 C CA . ILE A 1 107 ? -26.892 -25.249 52.907 1.00 91.62 107 ILE A CA 1
ATOM 814 C C . ILE A 1 107 ? -26.316 -24.777 51.583 1.00 91.62 107 ILE A C 1
ATOM 816 O O . ILE A 1 107 ? -25.460 -25.437 50.992 1.00 91.62 107 ILE A O 1
ATOM 820 N N . LYS A 1 108 ? -26.771 -23.607 51.135 1.00 94.31 108 LYS A N 1
ATOM 821 C CA . LYS A 1 108 ? -26.117 -22.857 50.071 1.00 94.31 108 LYS A CA 1
ATOM 822 C C . LYS A 1 108 ? -25.114 -21.912 50.701 1.00 94.31 108 LYS A C 1
ATOM 824 O O . LYS A 1 108 ? -25.483 -21.076 51.522 1.00 94.31 108 LYS A O 1
ATOM 829 N N . TYR A 1 109 ? -23.859 -22.011 50.297 1.00 93.94 109 TYR A N 1
ATOM 830 C CA . TYR A 1 109 ? -22.819 -21.122 50.790 1.00 93.94 109 TYR A CA 1
ATOM 831 C C . TYR A 1 109 ? -21.951 -20.588 49.655 1.00 93.94 109 TYR A C 1
ATOM 833 O O . TYR A 1 109 ? -21.775 -21.241 48.628 1.00 93.94 109 TYR A O 1
ATOM 841 N N . SER A 1 110 ? -21.429 -19.379 49.845 1.00 91.69 110 SER A N 1
ATOM 842 C CA . SER A 1 110 ? -20.472 -18.731 48.952 1.00 91.69 110 SER A CA 1
ATOM 843 C C . SER A 1 110 ? -19.105 -18.694 49.620 1.00 91.69 110 SER A C 1
ATOM 845 O O . SER A 1 110 ? -18.988 -18.333 50.794 1.00 91.69 110 SER A O 1
ATOM 847 N N . VAL A 1 111 ? -18.063 -19.060 48.882 1.00 91.38 111 VAL A N 1
ATOM 848 C CA . VAL A 1 111 ? -16.681 -19.099 49.359 1.00 91.38 111 VAL A CA 1
ATOM 849 C C . VAL A 1 111 ? -15.758 -18.392 48.372 1.00 91.38 111 VAL A C 1
ATOM 851 O O . VAL A 1 111 ? -15.853 -18.572 47.161 1.00 91.38 111 VAL A O 1
ATOM 854 N N . SER A 1 112 ? -14.847 -17.587 48.910 1.00 87.94 112 SER A N 1
ATOM 855 C CA . SER A 1 112 ? -13.751 -16.963 48.177 1.00 87.94 112 SER A CA 1
ATOM 856 C C . SER A 1 112 ? -12.517 -17.852 48.260 1.00 87.94 112 SER A C 1
ATOM 858 O O . SER A 1 112 ? -11.996 -18.075 49.350 1.00 87.94 112 SER A O 1
ATOM 860 N N . VAL A 1 113 ? -12.040 -18.354 47.126 1.00 84.31 113 VAL A N 1
ATOM 861 C CA . VAL A 1 113 ? -10.890 -19.261 47.034 1.00 84.31 113 VAL A CA 1
ATOM 862 C C . VAL A 1 113 ? -9.716 -18.540 46.376 1.00 84.31 113 VAL A C 1
ATOM 864 O O . VAL A 1 113 ? -9.839 -18.067 45.250 1.00 84.31 113 VAL A O 1
ATOM 867 N N . SER A 1 114 ? -8.568 -18.466 47.042 1.00 79.12 114 SER A N 1
ATOM 868 C CA . SER A 1 114 ? -7.316 -17.891 46.516 1.00 79.12 114 SER A CA 1
ATOM 869 C C . SER A 1 114 ? -6.180 -18.912 46.528 1.00 79.12 114 SER A C 1
ATOM 871 O O . SER A 1 114 ? -6.271 -19.917 47.223 1.00 79.12 114 SER A O 1
ATOM 873 N N . GLY A 1 115 ? -5.118 -18.667 45.749 1.00 69.69 115 GLY A N 1
ATOM 874 C CA . GLY A 1 115 ? -3.947 -19.558 45.638 1.00 69.69 115 GLY A CA 1
ATOM 875 C C . GLY A 1 115 ? -3.812 -20.300 44.304 1.00 69.69 115 GLY A C 1
ATOM 876 O O . GLY A 1 115 ? -2.759 -20.854 44.013 1.00 69.69 115 GLY A O 1
ATOM 877 N N . PHE A 1 116 ? -4.836 -20.245 43.445 1.00 64.25 116 PHE A N 1
ATOM 878 C CA . PHE A 1 116 ? -4.820 -20.808 42.082 1.00 64.25 116 PHE A CA 1
ATOM 879 C C . PHE A 1 116 ? -4.628 -19.739 40.989 1.00 64.25 116 PHE A C 1
ATOM 881 O O . PHE A 1 116 ? -4.878 -19.981 39.808 1.00 64.25 116 PHE A O 1
ATOM 888 N N . GLY A 1 117 ? -4.220 -18.534 41.392 1.00 59.75 117 GLY A N 1
ATOM 889 C CA . GLY A 1 117 ? -4.065 -17.369 40.533 1.00 59.75 117 GLY A CA 1
ATOM 890 C C . GLY A 1 117 ? -3.954 -16.061 41.332 1.00 59.75 117 GLY A C 1
ATOM 891 O O . GLY A 1 117 ? -4.021 -16.077 42.561 1.00 59.75 117 GLY A O 1
ATOM 892 N N . PRO A 1 118 ? -3.808 -14.922 40.637 1.00 50.25 118 PRO A N 1
ATOM 893 C CA . PRO A 1 118 ? -3.581 -13.594 41.221 1.00 50.25 118 PRO A CA 1
ATOM 894 C C . PRO A 1 118 ? -4.836 -12.966 41.848 1.00 50.25 118 PRO A C 1
ATOM 896 O O . PRO A 1 118 ? -4.755 -11.916 42.478 1.00 50.25 118 PRO A O 1
ATOM 899 N N . SER A 1 119 ? -6.009 -13.572 41.661 1.00 67.94 119 SER A N 1
ATOM 900 C CA . SER A 1 119 ? -7.280 -13.084 42.199 1.00 67.94 119 SER A CA 1
ATOM 901 C C . SER A 1 119 ? -8.053 -14.236 42.827 1.00 67.94 119 SER A C 1
ATOM 903 O O . SER A 1 119 ? -7.997 -15.364 42.333 1.00 67.94 119 SER A O 1
ATOM 905 N N . SER A 1 120 ? -8.774 -13.952 43.912 1.00 76.88 120 SER A N 1
ATOM 906 C CA . SER A 1 120 ? -9.651 -14.930 44.545 1.00 76.88 120 SER A CA 1
ATOM 907 C C . SER A 1 120 ? -10.919 -15.145 43.715 1.00 76.88 120 SER A C 1
ATOM 909 O O . SER A 1 120 ? -11.500 -14.200 43.184 1.00 76.88 120 SER A O 1
ATOM 911 N N . ILE A 1 121 ? -11.354 -16.395 43.599 1.00 83.19 121 ILE A N 1
ATOM 912 C CA . ILE A 1 121 ? -12.559 -16.801 42.872 1.00 83.19 121 ILE A CA 1
ATOM 913 C C . ILE A 1 121 ? -13.696 -16.939 43.874 1.00 83.19 121 ILE A C 1
ATOM 915 O O . ILE A 1 121 ? -13.534 -17.616 44.886 1.00 83.19 121 ILE A O 1
ATOM 919 N N . ILE A 1 122 ? -14.850 -16.346 43.579 1.00 86.38 122 ILE A N 1
ATOM 920 C CA . ILE A 1 122 ? -16.064 -16.545 44.374 1.00 86.38 122 ILE A CA 1
ATOM 921 C C . ILE A 1 122 ? -16.854 -17.696 43.755 1.00 86.38 122 ILE A C 1
ATOM 923 O O . ILE A 1 122 ? -17.275 -17.610 42.601 1.00 86.38 122 ILE A O 1
ATOM 927 N N . ALA A 1 123 ? -17.041 -18.772 44.511 1.00 90.06 123 ALA A N 1
ATOM 928 C CA . ALA A 1 123 ? -17.814 -19.936 44.102 1.00 90.06 123 ALA A CA 1
ATOM 929 C C . ALA A 1 123 ? -18.969 -20.178 45.077 1.00 90.06 123 ALA A C 1
ATOM 931 O O . ALA A 1 123 ? -18.817 -20.034 46.289 1.00 90.06 123 ALA A O 1
ATOM 932 N N . GLU A 1 124 ? -20.117 -20.570 44.536 1.00 93.12 124 GLU A N 1
ATOM 933 C CA . GLU A 1 124 ? -21.291 -20.985 45.294 1.00 93.12 124 GLU A CA 1
ATOM 934 C C . GLU A 1 124 ? -21.419 -22.505 45.279 1.00 93.12 124 GLU A C 1
ATOM 936 O O . GLU A 1 124 ? -21.287 -23.145 44.235 1.00 93.12 124 GLU A O 1
ATOM 941 N N . PHE A 1 125 ? -21.732 -23.079 46.432 1.00 94.94 125 PHE A N 1
ATOM 942 C CA . PHE A 1 125 ? -21.868 -24.514 46.626 1.00 94.94 125 PHE A CA 1
ATOM 943 C C . PHE A 1 125 ? -23.165 -24.848 47.355 1.00 94.94 125 PHE A C 1
ATOM 945 O O . PHE A 1 125 ? -23.638 -24.077 48.191 1.00 94.94 125 PHE A O 1
ATOM 952 N N . ILE A 1 126 ? -23.721 -26.019 47.039 1.00 95.00 126 ILE A N 1
ATOM 953 C CA . ILE A 1 126 ? -24.834 -26.630 47.767 1.00 95.00 126 ILE A CA 1
ATOM 954 C C . ILE A 1 126 ? -24.291 -27.861 48.490 1.00 95.00 126 ILE A C 1
ATOM 956 O O . ILE A 1 126 ? -23.888 -28.838 47.854 1.00 95.00 126 ILE A O 1
ATOM 960 N N . LEU A 1 127 ? -24.274 -27.788 49.817 1.00 93.75 127 LEU A N 1
ATOM 961 C CA . LEU A 1 127 ? -23.891 -28.863 50.727 1.00 93.75 127 LEU A CA 1
ATOM 962 C C . LEU A 1 127 ? -25.145 -29.537 51.267 1.00 93.75 127 LEU A C 1
ATOM 964 O O . LEU A 1 127 ? -26.051 -28.850 51.738 1.00 93.75 127 LEU A O 1
ATOM 968 N N . ASN A 1 128 ? -25.182 -30.864 51.245 1.00 90.56 128 ASN A N 1
ATOM 969 C CA . ASN A 1 128 ? -26.177 -31.625 51.984 1.00 90.56 128 ASN A CA 1
ATOM 970 C C . ASN A 1 128 ? -25.658 -31.915 53.396 1.00 90.56 128 ASN A C 1
ATOM 972 O O . ASN A 1 128 ? -24.526 -32.348 53.600 1.00 90.56 128 ASN A O 1
ATOM 976 N N . ILE A 1 129 ? -26.487 -31.588 54.383 1.00 86.38 129 ILE A N 1
ATOM 977 C CA . ILE A 1 129 ? -26.122 -31.608 55.801 1.00 86.38 129 ILE A CA 1
ATOM 978 C C . ILE A 1 129 ? -26.006 -33.053 56.309 1.00 86.38 129 ILE A C 1
ATOM 980 O O . ILE A 1 129 ? -25.171 -33.336 57.163 1.00 86.38 129 ILE A O 1
ATOM 984 N N . HIS A 1 130 ? -26.821 -33.974 55.783 1.00 84.81 130 HIS A N 1
ATOM 985 C CA . HIS A 1 130 ? -26.885 -35.354 56.271 1.00 84.81 130 HIS A CA 1
ATOM 986 C C . HIS A 1 130 ? -25.731 -36.222 55.777 1.00 84.81 130 HIS A C 1
ATOM 988 O O . HIS A 1 130 ? -25.179 -36.995 56.553 1.00 84.81 130 HIS A O 1
ATOM 994 N N . ASP A 1 131 ? -25.385 -36.113 54.495 1.00 83.94 131 ASP A N 1
ATOM 995 C CA . ASP A 1 131 ? -24.281 -36.870 53.893 1.00 83.94 131 ASP A CA 1
ATOM 996 C C . ASP A 1 131 ? -22.942 -36.121 53.988 1.00 83.94 131 ASP A C 1
ATOM 998 O O . ASP A 1 131 ? -21.895 -36.705 53.717 1.00 83.94 131 ASP A O 1
ATOM 1002 N N . GLN A 1 132 ? -22.968 -34.843 54.391 1.00 86.50 132 GLN A N 1
ATOM 1003 C CA . GLN A 1 132 ? -21.822 -33.936 54.383 1.00 86.50 132 GLN A CA 1
ATOM 1004 C C . GLN A 1 132 ? -21.098 -33.941 53.034 1.00 86.50 132 GLN A C 1
ATOM 1006 O O . GLN A 1 132 ? -19.868 -33.955 52.970 1.00 86.50 132 GLN A O 1
ATOM 1011 N N . GLN A 1 133 ? -21.862 -33.965 51.944 1.00 93.12 133 GLN A N 1
ATOM 1012 C CA . GLN A 1 133 ? -21.327 -33.985 50.592 1.00 93.12 133 GLN A CA 1
ATOM 1013 C C . GLN A 1 133 ? -21.842 -32.818 49.766 1.00 93.12 133 GLN A C 1
ATOM 1015 O O . GLN A 1 133 ? -22.991 -32.378 49.863 1.00 93.12 133 GLN A O 1
ATOM 1020 N N . LEU A 1 134 ? -20.972 -32.331 48.886 1.00 94.38 134 LEU A N 1
ATOM 1021 C CA . LEU A 1 134 ? -21.345 -31.347 47.888 1.00 94.38 134 LEU A CA 1
ATOM 1022 C C . LEU A 1 134 ? -22.246 -31.993 46.843 1.00 94.38 134 LEU A C 1
ATOM 1024 O O . LEU A 1 134 ? -21.863 -32.972 46.199 1.00 94.38 134 LEU A O 1
ATOM 1028 N N . GLN A 1 135 ? -23.431 -31.418 46.661 1.00 92.00 135 GLN A N 1
ATOM 1029 C CA . GLN A 1 135 ? -24.391 -31.836 45.641 1.00 92.00 135 GLN A CA 1
ATOM 1030 C C . GLN A 1 135 ? -24.142 -31.124 44.315 1.00 92.00 135 GLN A C 1
ATOM 1032 O O . GLN A 1 135 ? -24.196 -31.743 43.258 1.00 92.00 135 GLN A O 1
ATOM 1037 N N . SER A 1 136 ? -23.806 -29.838 44.366 1.00 93.00 136 SER A N 1
ATOM 1038 C CA . SER A 1 136 ? -23.444 -29.060 43.183 1.00 93.00 136 SER A CA 1
ATOM 1039 C C . SER A 1 136 ? -22.601 -27.855 43.563 1.00 93.00 136 SER A C 1
ATOM 1041 O O . SER A 1 136 ? -22.661 -27.378 44.700 1.00 93.00 136 SER A O 1
ATOM 1043 N N . GLY A 1 137 ? -21.873 -27.311 42.597 1.00 92.88 137 GLY A N 1
ATOM 1044 C CA . GLY A 1 137 ? -21.264 -25.995 42.738 1.00 92.88 137 GLY A CA 1
ATOM 1045 C C . GLY A 1 137 ? -21.281 -25.213 41.435 1.00 92.88 137 GLY A C 1
ATOM 1046 O O . GLY A 1 137 ? -21.444 -25.766 40.349 1.00 92.88 137 GLY A O 1
ATOM 1047 N N . SER A 1 138 ? -21.134 -23.903 41.539 1.00 90.88 138 SER A N 1
ATOM 1048 C CA . SER A 1 138 ? -21.086 -23.020 40.382 1.00 90.88 138 SER A CA 1
ATOM 1049 C C . SER A 1 138 ? -20.304 -21.759 40.693 1.00 90.88 138 SER A C 1
ATOM 1051 O O . SER A 1 138 ? -20.227 -21.327 41.841 1.00 90.88 138 SER A O 1
ATOM 1053 N N . ILE A 1 139 ? -19.745 -21.147 39.660 1.00 89.81 139 ILE A N 1
ATOM 1054 C CA . ILE A 1 139 ? -19.206 -19.793 39.744 1.00 89.81 139 ILE A CA 1
ATOM 1055 C C . ILE A 1 139 ? -20.301 -18.860 39.192 1.00 89.81 139 ILE A C 1
ATOM 1057 O O . ILE A 1 139 ? -20.467 -18.798 37.973 1.00 89.81 139 ILE A O 1
ATOM 1061 N N . PRO A 1 140 ? -21.101 -18.194 40.054 1.00 76.81 140 PRO A N 1
ATOM 1062 C CA . PRO A 1 140 ? -22.347 -17.521 39.650 1.00 76.81 140 PRO A CA 1
ATOM 1063 C C . PRO A 1 140 ? -22.094 -16.343 38.712 1.00 76.81 140 PRO A C 1
ATOM 1065 O O . PRO A 1 140 ? -22.808 -16.132 37.735 1.00 76.81 140 PRO A O 1
ATOM 1068 N N . ALA A 1 141 ? -21.028 -15.604 38.988 1.00 73.25 141 ALA A N 1
ATOM 1069 C CA . ALA A 1 141 ? -20.414 -14.718 38.037 1.00 73.25 141 ALA A CA 1
ATOM 1070 C C . ALA A 1 141 ? -19.046 -15.305 37.769 1.00 73.25 141 ALA A C 1
ATOM 1072 O O . ALA A 1 141 ? -18.131 -15.178 38.587 1.00 73.25 141 ALA A O 1
ATOM 1073 N N . CYS A 1 142 ? -18.882 -15.880 36.584 1.00 55.69 142 CYS A N 1
ATOM 1074 C CA . CYS A 1 142 ? -17.595 -15.764 35.947 1.00 55.69 142 CYS A CA 1
ATOM 1075 C C . CYS A 1 142 ? -17.379 -14.264 35.763 1.00 55.69 142 CYS A C 1
ATOM 1077 O O . CYS A 1 142 ? -17.666 -13.696 34.712 1.00 55.69 142 CYS A O 1
ATOM 1079 N N . GLN A 1 143 ? -16.818 -13.618 36.797 1.00 48.16 143 GLN A N 1
ATOM 1080 C CA . GLN A 1 143 ? -15.716 -12.719 36.531 1.00 48.16 143 GLN A CA 1
ATOM 1081 C C . GLN A 1 143 ? -14.905 -13.526 35.545 1.00 48.16 143 GLN A C 1
ATOM 1083 O O . GLN A 1 143 ? -14.387 -14.580 35.923 1.00 48.16 143 GLN A O 1
ATOM 1088 N N . HIS A 1 144 ? -14.971 -13.156 34.262 1.00 38.06 144 HIS A N 1
ATOM 1089 C CA . HIS A 1 144 ? -14.056 -13.670 33.266 1.00 38.06 144 HIS A CA 1
ATOM 1090 C C . HIS A 1 144 ? -12.748 -13.795 34.026 1.00 38.06 144 HIS A C 1
ATOM 1092 O O . HIS A 1 144 ? -12.320 -12.797 34.615 1.00 38.06 144 HIS A O 1
ATOM 1098 N N . LEU A 1 145 ? -12.272 -15.032 34.210 1.00 36.94 145 LEU A N 1
ATOM 1099 C CA . LEU A 1 145 ? -11.141 -15.378 35.070 1.00 36.94 145 LEU A CA 1
ATOM 1100 C C . LEU A 1 145 ? -9.901 -14.843 34.348 1.00 36.94 145 LEU A C 1
ATOM 1102 O O . LEU A 1 145 ? -9.136 -15.530 33.686 1.00 36.94 145 LEU A O 1
ATOM 1106 N N . MET A 1 146 ? -9.881 -13.526 34.371 1.00 36.09 146 MET A N 1
ATOM 1107 C CA . MET A 1 146 ? -9.303 -12.517 33.512 1.00 36.09 146 MET A CA 1
ATOM 1108 C C . MET A 1 146 ? -9.156 -11.255 34.376 1.00 36.09 146 MET A C 1
ATOM 1110 O O . MET A 1 146 ? -9.090 -10.153 33.865 1.00 36.09 146 MET A O 1
ATOM 1114 N N . GLY A 1 147 ? -9.041 -11.406 35.701 1.00 29.70 147 GLY A N 1
ATOM 1115 C CA . GLY A 1 147 ? -8.389 -10.414 36.559 1.00 29.70 147 GLY A CA 1
ATOM 1116 C C . GLY A 1 147 ? -6.889 -10.304 36.261 1.00 29.70 147 GLY A C 1
ATOM 1117 O O . GLY A 1 147 ? -6.285 -9.282 36.547 1.00 29.70 147 GLY A O 1
ATOM 1118 N N . PHE A 1 148 ? -6.312 -11.306 35.582 1.00 33.72 148 PHE A N 1
ATOM 1119 C CA . PHE A 1 148 ? -4.992 -11.222 34.939 1.00 33.72 148 PHE A CA 1
ATOM 1120 C C . PHE A 1 148 ? -5.067 -10.899 33.435 1.00 33.72 148 PHE A C 1
ATOM 1122 O O . PHE A 1 148 ? -4.076 -10.512 32.831 1.00 33.72 148 PHE A O 1
ATOM 1129 N N . PHE A 1 149 ? -6.257 -11.017 32.832 1.00 28.58 149 PHE A N 1
ATOM 1130 C CA . PHE A 1 149 ? -6.520 -10.727 31.417 1.00 28.58 149 PHE A CA 1
ATOM 1131 C C . PHE A 1 149 ? -7.424 -9.492 31.211 1.00 28.58 149 PHE A C 1
ATOM 1133 O O . PHE A 1 149 ? -7.978 -9.292 30.132 1.00 28.58 149 PHE A O 1
ATOM 1140 N N . ARG A 1 150 ? -7.548 -8.609 32.212 1.00 29.48 150 ARG A N 1
ATOM 1141 C CA . ARG A 1 150 ? -8.186 -7.292 32.042 1.00 29.48 150 ARG A CA 1
ATOM 1142 C C . ARG A 1 150 ? -7.244 -6.270 31.408 1.00 29.48 150 ARG A C 1
ATOM 1144 O O . ARG A 1 150 ? -7.708 -5.224 30.981 1.00 29.48 150 ARG A O 1
ATOM 1151 N N . ASN A 1 151 ? -5.988 -6.662 31.213 1.00 30.56 151 ASN A N 1
ATOM 1152 C CA . ASN A 1 151 ? -5.103 -6.079 30.214 1.00 30.56 151 ASN A CA 1
ATOM 1153 C C . ASN A 1 151 ? -5.099 -6.897 28.914 1.00 30.56 151 ASN A C 1
ATOM 1155 O O . ASN A 1 151 ? -4.105 -6.831 28.220 1.00 30.56 151 ASN A O 1
ATOM 1159 N N . PHE A 1 152 ? -6.113 -7.735 28.617 1.00 33.38 152 PHE A N 1
ATOM 1160 C CA . PHE A 1 152 ? -6.040 -8.669 27.477 1.00 33.38 152 PHE A CA 1
ATOM 1161 C C . PHE A 1 152 ? -7.270 -8.827 26.569 1.00 33.38 152 PHE A C 1
ATOM 1163 O O . PHE A 1 152 ? -7.218 -9.580 25.601 1.00 33.38 152 PHE A O 1
ATOM 1170 N N . VAL A 1 153 ? -8.362 -8.087 26.804 1.00 33.50 153 VAL A N 1
ATOM 1171 C CA . VAL A 1 153 ? -9.528 -8.063 25.880 1.00 33.50 153 VAL A CA 1
ATOM 1172 C C . VAL A 1 153 ? -9.821 -6.659 25.320 1.00 33.50 153 VAL A C 1
ATOM 1174 O O . VAL A 1 153 ? -10.655 -6.487 24.440 1.00 33.50 153 VAL A O 1
ATOM 1177 N N . ALA A 1 154 ? -9.037 -5.664 25.732 1.00 37.38 154 ALA A N 1
ATOM 1178 C CA . ALA A 1 154 ? -8.791 -4.443 24.960 1.00 37.38 154 ALA A CA 1
ATOM 1179 C C . ALA A 1 154 ? -7.287 -4.264 24.723 1.00 37.38 154 ALA A C 1
ATOM 1181 O O . ALA A 1 154 ? -6.788 -3.148 24.636 1.00 37.38 154 ALA A O 1
ATOM 1182 N N . SER A 1 155 ? -6.560 -5.377 24.687 1.00 51.47 155 SER A N 1
ATOM 1183 C CA . SER A 1 155 ? -5.126 -5.345 24.503 1.00 51.47 155 SER A CA 1
ATOM 1184 C C . SER A 1 155 ? -4.810 -5.384 23.042 1.00 51.47 155 SER A C 1
ATOM 1186 O O . SER A 1 155 ? -5.269 -6.278 22.314 1.00 51.47 155 SER A O 1
ATOM 1188 N N . THR A 1 156 ? -3.987 -4.442 22.635 1.00 78.44 156 THR A N 1
ATOM 1189 C CA . THR A 1 156 ? -3.394 -4.486 21.318 1.00 78.44 156 THR A CA 1
ATOM 1190 C C . THR A 1 156 ? -2.715 -5.852 21.122 1.00 78.44 156 THR A C 1
ATOM 1192 O O . THR A 1 156 ? -2.275 -6.492 22.086 1.00 78.44 156 THR A O 1
ATOM 1195 N N . PRO A 1 157 ? -2.634 -6.349 19.881 1.00 83.81 157 PRO A N 1
ATOM 1196 C CA . PRO A 1 157 ? -1.831 -7.525 19.558 1.00 83.81 157 PRO A CA 1
ATOM 1197 C C . PRO A 1 157 ? -0.433 -7.480 20.199 1.00 83.81 157 PRO A C 1
ATOM 1199 O O . PRO A 1 157 ? 0.093 -8.505 20.617 1.00 83.81 157 PRO A O 1
ATOM 1202 N N . GLU A 1 158 ? 0.137 -6.283 20.340 1.00 84.25 158 GLU A N 1
ATOM 1203 C CA . GLU A 1 158 ? 1.431 -6.034 20.972 1.00 84.25 158 GLU A CA 1
ATOM 1204 C C . GLU A 1 158 ? 1.472 -6.406 22.455 1.00 84.25 158 GLU A C 1
ATOM 1206 O O . GLU A 1 158 ? 2.372 -7.130 22.879 1.00 84.25 158 GLU A O 1
ATOM 1211 N N . GLU A 1 159 ? 0.469 -6.014 23.238 1.00 83.88 159 GLU A N 1
ATOM 1212 C CA . GLU A 1 159 ? 0.371 -6.435 24.633 1.00 83.88 159 GLU A CA 1
ATOM 1213 C C . GLU A 1 159 ? 0.289 -7.971 24.731 1.00 83.88 159 GLU A C 1
ATOM 1215 O O . GLU A 1 159 ? 0.887 -8.565 25.631 1.00 83.88 159 GLU A O 1
ATOM 1220 N N . GLN A 1 160 ? -0.446 -8.645 23.827 1.00 81.75 160 GLN A N 1
ATOM 1221 C CA . GLN A 1 160 ? -0.636 -10.110 23.891 1.00 81.75 160 GLN A CA 1
ATOM 1222 C C . GLN A 1 160 ? 0.687 -10.833 23.676 1.00 81.75 160 GLN A C 1
ATOM 1224 O O . GLN A 1 160 ? 1.034 -11.781 24.387 1.00 81.75 160 GLN A O 1
ATOM 1229 N N . VAL A 1 161 ? 1.457 -10.328 22.719 1.00 89.38 161 VAL A N 1
ATOM 1230 C CA . VAL A 1 161 ? 2.806 -10.797 22.444 1.00 89.38 161 VAL A CA 1
ATOM 1231 C C . VAL A 1 161 ? 3.726 -10.481 23.628 1.00 89.38 161 VAL A C 1
ATOM 1233 O O . VAL A 1 161 ? 4.516 -11.339 24.018 1.00 89.38 161 VAL A O 1
ATOM 1236 N N . LYS A 1 162 ? 3.580 -9.317 24.271 1.00 89.19 162 LYS A N 1
ATOM 1237 C CA . LYS A 1 162 ? 4.337 -8.945 25.475 1.00 89.19 162 LYS A CA 1
ATOM 1238 C C . LYS A 1 162 ? 4.132 -9.945 26.615 1.00 89.19 162 LYS A C 1
ATOM 1240 O O . LYS A 1 162 ? 5.101 -10.490 27.137 1.00 89.19 162 LYS A O 1
ATOM 1245 N N . ALA A 1 163 ? 2.884 -10.251 26.963 1.00 84.06 163 ALA A N 1
ATOM 1246 C CA . ALA A 1 163 ? 2.585 -11.223 28.016 1.00 84.06 163 ALA A CA 1
ATOM 1247 C C . ALA A 1 163 ? 3.054 -12.642 27.665 1.00 84.06 163 ALA A C 1
ATOM 1249 O O . ALA A 1 163 ? 3.434 -13.419 28.545 1.00 84.06 163 ALA A O 1
ATOM 1250 N N . PHE A 1 164 ? 3.040 -13.005 26.382 1.00 92.81 164 PHE A N 1
ATOM 1251 C CA . PHE A 1 164 ? 3.647 -14.248 25.926 1.00 92.81 164 PHE A CA 1
ATOM 1252 C C . PHE A 1 164 ? 5.170 -14.264 26.155 1.00 92.81 164 PHE A C 1
ATOM 1254 O O . PHE A 1 164 ? 5.675 -15.210 26.761 1.00 92.81 164 PHE A O 1
ATOM 1261 N N . LEU A 1 165 ? 5.891 -13.215 25.751 1.00 90.25 165 LEU A N 1
ATOM 1262 C CA . LEU A 1 165 ? 7.346 -13.119 25.919 1.00 90.25 165 LEU A CA 1
ATOM 1263 C C . LEU A 1 165 ? 7.767 -13.067 27.389 1.00 90.25 165 LEU A C 1
ATOM 1265 O O . LEU A 1 165 ? 8.760 -13.690 27.755 1.00 90.25 165 LEU A O 1
ATOM 1269 N N . ASP A 1 166 ? 6.987 -12.409 28.250 1.00 86.50 166 ASP A N 1
ATOM 1270 C CA . ASP A 1 166 ? 7.233 -12.391 29.696 1.00 86.50 166 ASP A CA 1
ATOM 1271 C C . ASP A 1 166 ? 7.103 -13.802 30.308 1.00 86.50 166 ASP A C 1
ATOM 1273 O O . ASP A 1 166 ? 7.940 -14.208 31.119 1.00 86.50 166 ASP A O 1
ATOM 1277 N N . ARG A 1 167 ? 6.114 -14.601 29.872 1.00 88.12 167 ARG A N 1
ATOM 1278 C CA . ARG A 1 167 ? 5.991 -16.020 30.271 1.00 88.12 167 ARG A CA 1
ATOM 1279 C C . ARG A 1 167 ? 7.147 -16.866 29.751 1.00 88.12 167 ARG A C 1
ATOM 1281 O O . ARG A 1 167 ? 7.645 -17.724 30.474 1.00 88.12 167 ARG A O 1
ATOM 1288 N N . MET A 1 168 ? 7.576 -16.623 28.515 1.00 88.62 168 MET A N 1
ATOM 1289 C CA . MET A 1 168 ? 8.717 -17.317 27.926 1.00 88.62 168 MET A CA 1
ATOM 1290 C C . MET A 1 168 ? 10.007 -17.009 28.685 1.00 88.62 168 MET A C 1
ATOM 1292 O O . MET A 1 168 ? 10.722 -17.932 29.060 1.00 88.62 168 MET A O 1
ATOM 1296 N N . LYS A 1 169 ? 10.259 -15.736 28.999 1.00 87.06 169 LYS A N 1
ATOM 1297 C CA . LYS A 1 169 ? 11.386 -15.305 29.831 1.00 87.06 169 LYS A CA 1
ATOM 1298 C C . LYS A 1 169 ? 11.362 -15.999 31.192 1.00 87.06 169 LYS A C 1
ATOM 1300 O O . LYS A 1 169 ? 12.367 -16.582 31.580 1.00 87.06 169 LYS A O 1
ATOM 1305 N N . ALA A 1 170 ? 10.213 -16.028 31.870 1.00 85.12 170 ALA A N 1
ATOM 1306 C CA . ALA A 1 170 ? 10.071 -16.726 33.147 1.00 85.12 170 ALA A CA 1
ATOM 1307 C C . ALA A 1 170 ? 10.349 -18.238 33.035 1.00 85.12 170 ALA A C 1
ATOM 1309 O O . ALA A 1 170 ? 11.008 -18.804 33.907 1.00 85.12 170 ALA A O 1
ATOM 1310 N N . ALA A 1 171 ? 9.899 -18.892 31.961 1.00 85.94 171 ALA A N 1
ATOM 1311 C CA . ALA A 1 171 ? 10.153 -20.313 31.715 1.00 85.94 171 ALA A CA 1
ATOM 1312 C C . ALA A 1 171 ? 11.644 -20.606 31.445 1.00 85.94 171 ALA A C 1
ATOM 1314 O O . ALA A 1 171 ? 12.177 -21.591 31.952 1.00 85.94 171 ALA A O 1
ATOM 1315 N N . ILE A 1 172 ? 12.338 -19.723 30.715 1.00 84.19 172 ILE A N 1
ATOM 1316 C CA . ILE A 1 172 ? 13.790 -19.821 30.491 1.00 84.19 172 ILE A CA 1
ATOM 1317 C C . ILE A 1 172 ? 14.547 -19.629 31.812 1.00 84.19 172 ILE A C 1
ATOM 1319 O O . ILE A 1 172 ? 15.382 -20.461 32.164 1.00 84.19 172 ILE A O 1
ATOM 1323 N N . THR A 1 173 ? 14.229 -18.573 32.570 1.00 83.56 173 THR A N 1
ATOM 1324 C CA . THR A 1 173 ? 14.885 -18.268 33.853 1.00 83.56 173 THR A CA 1
ATOM 1325 C C . THR A 1 173 ? 14.660 -19.366 34.893 1.00 83.56 173 THR A C 1
ATOM 1327 O O . THR A 1 173 ? 15.573 -19.701 35.635 1.00 83.56 173 THR A O 1
ATOM 1330 N N . SER A 1 174 ? 13.468 -19.966 34.932 1.00 82.88 174 SER A N 1
ATOM 1331 C CA . SER A 1 174 ? 13.142 -21.051 35.871 1.00 82.88 174 SER A CA 1
ATOM 1332 C C . SER A 1 174 ? 13.665 -22.430 35.456 1.00 82.88 174 SER A C 1
ATOM 1334 O O . SER A 1 174 ? 13.512 -23.376 36.226 1.00 82.88 174 SER A O 1
ATOM 1336 N N . ARG A 1 175 ? 14.274 -22.567 34.264 1.00 82.50 175 ARG A N 1
ATOM 1337 C CA . ARG A 1 175 ? 14.735 -23.852 33.700 1.00 82.50 175 ARG A CA 1
ATOM 1338 C C . ARG A 1 175 ? 13.637 -24.924 33.640 1.00 82.50 175 ARG A C 1
ATOM 1340 O O . ARG A 1 175 ? 13.927 -26.122 33.654 1.00 82.50 175 ARG A O 1
ATOM 1347 N N . ASP A 1 176 ? 12.373 -24.518 33.557 1.00 84.06 176 ASP A N 1
ATOM 1348 C CA . ASP A 1 176 ? 11.251 -25.448 33.486 1.00 84.06 176 ASP A CA 1
ATOM 1349 C C . ASP A 1 176 ? 11.037 -25.894 32.033 1.00 84.06 176 ASP A C 1
ATOM 1351 O O . ASP A 1 176 ? 10.382 -25.232 31.221 1.00 84.06 176 ASP A O 1
ATOM 1355 N N . SER A 1 177 ? 11.596 -27.060 31.703 1.00 84.38 177 SER A N 1
ATOM 1356 C CA . SER A 1 177 ? 11.460 -27.670 30.379 1.00 84.38 177 SER A CA 1
ATOM 1357 C C . SER A 1 177 ? 10.007 -27.987 30.016 1.00 84.38 177 SER A C 1
ATOM 1359 O O . SER A 1 177 ? 9.654 -27.934 28.838 1.00 84.38 177 SER A O 1
ATOM 1361 N N . SER A 1 178 ? 9.144 -28.266 31.000 1.00 82.31 178 SER A N 1
ATOM 1362 C CA . SER A 1 178 ? 7.722 -28.549 30.775 1.00 82.31 178 SER A CA 1
ATOM 1363 C C . SER A 1 178 ? 6.947 -27.268 30.484 1.00 82.31 178 SER A C 1
ATOM 1365 O O . SER A 1 178 ? 6.123 -27.247 29.565 1.00 82.31 178 SER A O 1
ATOM 1367 N N . ALA A 1 179 ? 7.243 -26.183 31.206 1.00 85.69 179 ALA A N 1
ATOM 1368 C CA . ALA A 1 179 ? 6.700 -24.862 30.905 1.00 85.69 179 ALA A CA 1
ATOM 1369 C C . ALA A 1 179 ? 7.137 -24.392 29.514 1.00 85.69 179 ALA A C 1
ATOM 1371 O O . ALA A 1 179 ? 6.285 -23.961 28.741 1.00 85.69 179 ALA A O 1
ATOM 1372 N N . LEU A 1 180 ? 8.420 -24.552 29.160 1.00 86.81 180 LEU A N 1
ATOM 1373 C CA . LEU A 1 180 ? 8.940 -24.225 27.829 1.00 86.81 180 LEU A CA 1
ATOM 1374 C C . LEU A 1 180 ? 8.268 -25.046 26.727 1.00 86.81 180 LEU A C 1
ATOM 1376 O O . LEU A 1 180 ? 7.776 -24.469 25.762 1.00 86.81 180 LEU A O 1
ATOM 1380 N N . LEU A 1 181 ? 8.175 -26.371 26.879 1.00 88.38 181 LEU A N 1
ATOM 1381 C CA . LEU A 1 181 ? 7.479 -27.244 25.924 1.00 88.38 181 LEU A CA 1
ATOM 1382 C C . LEU A 1 181 ? 6.025 -26.817 25.703 1.00 88.38 181 LEU A C 1
ATOM 1384 O O . LEU A 1 181 ? 5.511 -26.913 24.589 1.00 88.38 181 LEU A O 1
ATOM 1388 N N . ASN A 1 182 ? 5.361 -26.329 26.752 1.00 88.19 182 ASN A N 1
ATOM 1389 C CA . ASN A 1 182 ? 3.968 -25.913 26.684 1.00 88.19 182 ASN A CA 1
ATOM 1390 C C . ASN A 1 182 ? 3.754 -24.558 25.980 1.00 88.19 182 ASN A C 1
ATOM 1392 O O . ASN A 1 182 ? 2.609 -24.231 25.672 1.00 88.19 182 ASN A O 1
ATOM 1396 N N . LEU A 1 183 ? 4.814 -23.797 25.681 1.00 90.94 183 LEU A N 1
ATOM 1397 C CA . LEU A 1 183 ? 4.739 -22.550 24.903 1.00 90.94 183 LEU A CA 1
ATOM 1398 C C . LEU A 1 183 ? 4.678 -22.784 23.386 1.00 90.94 183 LEU A C 1
ATOM 1400 O O . LEU A 1 183 ? 4.352 -21.864 22.636 1.00 90.94 183 LEU A O 1
ATOM 1404 N N . PHE A 1 184 ? 4.967 -24.001 22.925 1.00 92.25 184 PHE A N 1
ATOM 1405 C CA . PHE A 1 184 ? 5.028 -24.352 21.507 1.00 92.25 184 PHE A CA 1
ATOM 1406 C C . PHE A 1 184 ? 3.903 -25.323 21.127 1.00 92.25 184 PHE A C 1
ATOM 1408 O O . PHE A 1 184 ? 3.535 -26.213 21.906 1.00 92.25 184 PHE A O 1
ATOM 1415 N N . GLN A 1 185 ? 3.347 -25.179 19.921 1.00 89.25 185 GLN A N 1
ATOM 1416 C CA . GLN A 1 185 ? 2.420 -26.174 19.375 1.00 89.25 185 GLN A CA 1
ATOM 1417 C C . GLN A 1 185 ? 3.124 -27.508 19.096 1.00 89.25 185 GLN A C 1
ATOM 1419 O O . GLN A 1 185 ? 4.349 -27.593 19.037 1.00 89.25 185 GLN A O 1
ATOM 1424 N N . PHE A 1 186 ? 2.350 -28.590 18.985 1.00 84.38 186 PHE A N 1
ATOM 1425 C CA . PHE A 1 186 ? 2.899 -29.945 18.868 1.00 84.38 186 PHE A CA 1
ATOM 1426 C C . PHE A 1 186 ? 3.734 -30.153 17.595 1.00 84.38 186 PHE A C 1
ATOM 1428 O O . PHE A 1 186 ? 4.725 -30.874 17.624 1.00 84.38 186 PHE A O 1
ATOM 1435 N N . ASP A 1 187 ? 3.360 -29.493 16.505 1.00 83.25 187 ASP A N 1
ATOM 1436 C CA . ASP A 1 187 ? 4.002 -29.520 15.190 1.00 83.25 187 ASP A CA 1
ATOM 1437 C C . ASP A 1 187 ? 4.944 -28.327 14.942 1.00 83.25 187 ASP A C 1
ATOM 1439 O O . ASP A 1 187 ? 5.386 -28.106 13.811 1.00 83.25 187 ASP A O 1
ATOM 1443 N N . PHE A 1 188 ? 5.283 -27.582 16.000 1.00 89.62 188 PHE A N 1
ATOM 1444 C CA . PHE A 1 188 ? 6.134 -26.400 15.927 1.00 89.62 188 PHE A CA 1
ATOM 1445 C C . PHE A 1 188 ? 7.506 -26.700 15.304 1.00 89.62 188 PHE A C 1
ATOM 1447 O O . PHE A 1 188 ? 8.184 -27.676 15.646 1.00 89.62 188 PHE A O 1
ATOM 1454 N N . LYS A 1 189 ? 7.938 -25.792 14.422 1.00 84.56 189 LYS A N 1
ATOM 1455 C CA . LYS A 1 189 ? 9.280 -25.761 13.836 1.00 84.56 189 LYS A CA 1
ATOM 1456 C C . LYS A 1 189 ? 9.880 -24.370 13.977 1.00 84.56 189 LYS A C 1
ATOM 1458 O O . LYS A 1 189 ? 9.244 -23.374 13.624 1.00 84.56 189 LYS A O 1
ATOM 1463 N N . PHE A 1 190 ? 11.126 -24.323 14.431 1.00 87.19 190 PHE A N 1
ATOM 1464 C CA . PHE A 1 190 ? 11.914 -23.105 14.535 1.00 87.19 190 PHE A CA 1
ATOM 1465 C C . PHE A 1 190 ? 12.933 -23.029 13.401 1.00 87.19 190 PHE A C 1
ATOM 1467 O O . PHE A 1 190 ? 13.827 -23.866 13.293 1.00 87.19 190 PHE A O 1
ATOM 1474 N N . ILE A 1 191 ? 12.828 -22.017 12.549 1.00 84.31 191 ILE A N 1
ATOM 1475 C CA . ILE A 1 191 ? 13.782 -21.787 11.462 1.00 84.31 191 ILE A CA 1
ATOM 1476 C C . ILE A 1 191 ? 14.909 -20.898 11.997 1.00 84.31 191 ILE A C 1
ATOM 1478 O O . ILE A 1 191 ? 14.766 -19.679 12.060 1.00 84.31 191 ILE A O 1
ATOM 1482 N N . GLY A 1 192 ? 16.026 -21.497 12.408 1.00 78.75 192 GLY A N 1
ATOM 1483 C CA . GLY A 1 192 ? 17.226 -20.761 12.807 1.00 78.75 192 GLY A CA 1
ATOM 1484 C C . GLY A 1 192 ? 18.175 -20.501 11.630 1.00 78.75 192 GLY A C 1
ATOM 1485 O O . GLY A 1 192 ? 17.945 -20.931 10.503 1.00 78.75 192 GLY A O 1
ATOM 1486 N N . CYS A 1 193 ? 19.296 -19.823 11.893 1.00 73.12 193 CYS A N 1
ATOM 1487 C CA . CYS A 1 193 ? 20.244 -19.423 10.838 1.00 73.12 193 CYS A CA 1
ATOM 1488 C C . CYS A 1 193 ? 21.033 -20.551 10.198 1.00 73.12 193 CYS A C 1
ATOM 1490 O O . CYS A 1 193 ? 21.550 -20.389 9.095 1.00 73.12 193 CYS A O 1
ATOM 1492 N N . LYS A 1 194 ? 21.192 -21.656 10.922 1.00 70.75 194 LYS A N 1
ATOM 1493 C CA . LYS A 1 194 ? 21.992 -22.801 10.484 1.00 70.75 194 LYS A CA 1
ATOM 1494 C C . LYS A 1 194 ? 21.119 -23.980 10.081 1.00 70.75 194 LYS A C 1
ATOM 1496 O O . LYS A 1 194 ? 21.467 -24.695 9.153 1.00 70.75 194 LYS A O 1
ATOM 1501 N N . ALA A 1 195 ? 19.993 -24.167 10.763 1.00 78.75 195 ALA A N 1
ATOM 1502 C CA . ALA A 1 195 ? 19.104 -25.294 10.555 1.00 78.75 195 ALA A CA 1
ATOM 1503 C C . ALA A 1 195 ? 17.660 -24.941 10.933 1.00 78.75 195 ALA A C 1
ATOM 1505 O O . ALA A 1 195 ? 17.389 -23.912 11.552 1.00 78.75 195 ALA A O 1
ATOM 1506 N N . THR A 1 196 ? 16.734 -25.823 10.562 1.00 82.69 196 THR A N 1
ATOM 1507 C CA . THR A 1 196 ? 15.392 -25.854 11.149 1.00 82.69 196 THR A CA 1
ATOM 1508 C C . THR A 1 196 ? 15.395 -26.855 12.292 1.00 82.69 196 THR A C 1
ATOM 1510 O O . THR A 1 196 ? 15.852 -27.981 12.111 1.00 82.69 196 THR A O 1
ATOM 1513 N N . TYR A 1 197 ? 14.879 -26.440 13.437 1.00 85.44 197 TYR A N 1
ATOM 1514 C CA . TYR A 1 197 ? 14.833 -27.214 14.664 1.00 85.44 197 TYR A CA 1
ATOM 1515 C C . TYR A 1 197 ? 13.388 -27.601 14.956 1.00 85.44 197 TYR A C 1
ATOM 1517 O O . TYR A 1 197 ? 12.470 -26.797 14.763 1.00 85.44 197 TYR A O 1
ATOM 1525 N N . ASP A 1 198 ? 13.172 -28.832 15.398 1.00 88.38 198 ASP A N 1
ATOM 1526 C CA . ASP A 1 198 ? 11.869 -29.249 15.908 1.00 88.38 198 ASP A CA 1
ATOM 1527 C C . ASP A 1 198 ? 11.600 -28.663 17.307 1.00 88.38 198 ASP A C 1
ATOM 1529 O O . ASP A 1 198 ? 12.415 -27.928 17.880 1.00 88.38 198 ASP A O 1
ATOM 1533 N N . ARG A 1 199 ? 10.416 -28.948 17.850 1.00 89.88 199 ARG A N 1
ATOM 1534 C CA . ARG A 1 199 ? 9.982 -28.442 19.153 1.00 89.88 199 ARG A CA 1
ATOM 1535 C C . ARG A 1 199 ? 10.927 -28.816 20.291 1.00 89.88 199 ARG A C 1
ATOM 1537 O O . ARG A 1 199 ? 11.269 -27.952 21.095 1.00 89.88 199 ARG A O 1
ATOM 1544 N N . ASP A 1 200 ? 11.359 -30.067 20.353 1.00 87.19 200 ASP A N 1
ATOM 1545 C CA . ASP A 1 200 ? 12.161 -30.559 21.471 1.00 87.19 200 ASP A CA 1
ATOM 1546 C C . ASP A 1 200 ? 13.603 -30.025 21.368 1.00 87.19 200 ASP A C 1
ATOM 1548 O O . ASP A 1 200 ? 14.175 -29.573 22.361 1.00 87.19 200 ASP A O 1
ATOM 1552 N N . GLN A 1 201 ? 14.152 -29.951 20.149 1.00 88.50 201 GLN A N 1
ATOM 1553 C CA . GLN A 1 201 ? 15.431 -29.294 19.857 1.00 88.50 201 GLN A CA 1
ATOM 1554 C C . GLN A 1 201 ? 15.410 -27.798 20.193 1.00 88.50 201 GLN A C 1
ATOM 1556 O O . GLN A 1 201 ? 16.393 -27.256 20.698 1.00 88.50 201 GLN A O 1
ATOM 1561 N N . SER A 1 202 ? 14.290 -27.120 19.937 1.00 87.31 202 SER A N 1
ATOM 1562 C CA . SER A 1 202 ? 14.132 -25.698 20.257 1.00 87.31 202 SER A CA 1
ATOM 1563 C C . SER A 1 202 ? 14.138 -25.455 21.762 1.00 87.31 202 SER A C 1
ATOM 1565 O O . SER A 1 202 ? 14.823 -24.552 22.237 1.00 87.31 202 SER A O 1
ATOM 1567 N N . VAL A 1 203 ? 13.437 -26.297 22.526 1.00 88.25 203 VAL A N 1
ATOM 1568 C CA . VAL A 1 203 ? 13.460 -26.241 23.994 1.00 88.25 203 VAL A CA 1
ATOM 1569 C C . VAL A 1 203 ? 14.865 -26.501 24.528 1.00 88.25 203 VAL A C 1
ATOM 1571 O O . VAL A 1 203 ? 15.313 -25.763 25.403 1.00 88.25 203 VAL A O 1
ATOM 1574 N N . ALA A 1 204 ? 15.590 -27.476 23.971 1.00 86.25 204 ALA A N 1
ATOM 1575 C CA . ALA A 1 204 ? 16.978 -27.730 24.350 1.00 86.25 204 ALA A CA 1
ATOM 1576 C C . ALA A 1 204 ? 17.868 -26.488 24.150 1.00 86.25 204 ALA A C 1
ATOM 1578 O O . ALA A 1 204 ? 18.615 -26.132 25.054 1.00 86.25 204 ALA A O 1
ATOM 1579 N N . MET A 1 205 ? 17.720 -25.761 23.035 1.00 84.19 205 MET A N 1
ATOM 1580 C CA . MET A 1 205 ? 18.472 -24.520 22.801 1.00 84.19 205 MET A CA 1
ATOM 1581 C C . MET A 1 205 ? 18.142 -23.413 23.812 1.00 84.19 205 MET A C 1
ATOM 1583 O O . MET A 1 205 ? 19.048 -22.746 24.308 1.00 84.19 205 MET A O 1
ATOM 1587 N N . PHE A 1 206 ? 16.866 -23.209 24.156 1.00 84.50 206 PHE A N 1
ATOM 1588 C CA . PHE A 1 206 ? 16.495 -22.227 25.186 1.00 84.50 206 PHE A CA 1
ATOM 1589 C C . PHE A 1 206 ? 17.035 -22.610 26.570 1.00 84.50 206 PHE A C 1
ATOM 1591 O O . PHE A 1 206 ? 17.395 -21.739 27.361 1.00 84.50 206 PHE A O 1
ATOM 1598 N N . MET A 1 207 ? 17.166 -23.910 26.831 1.00 84.06 207 MET A N 1
ATOM 1599 C CA . MET A 1 207 ? 17.766 -24.454 28.048 1.00 84.06 207 MET A CA 1
ATOM 1600 C C . MET A 1 207 ? 19.297 -24.339 28.092 1.00 84.06 207 MET A C 1
ATOM 1602 O O . MET A 1 207 ? 19.869 -24.594 29.145 1.00 84.06 207 MET A O 1
ATOM 1606 N N . GLU A 1 208 ? 19.967 -23.919 27.017 1.00 83.75 208 GLU A N 1
ATOM 1607 C CA . GLU A 1 208 ? 21.417 -23.659 27.003 1.00 83.75 208 GLU A CA 1
ATOM 1608 C C . GLU A 1 208 ? 21.775 -22.187 27.285 1.00 83.75 208 GLU A C 1
ATOM 1610 O O . GLU A 1 208 ? 22.947 -21.859 27.478 1.00 83.75 208 GLU A O 1
ATOM 1615 N N . ILE A 1 209 ? 20.792 -21.279 27.343 1.00 80.88 209 ILE A N 1
ATOM 1616 C CA . ILE A 1 209 ? 21.028 -19.860 27.663 1.00 80.88 209 ILE A CA 1
ATOM 1617 C C . ILE A 1 209 ? 21.536 -19.753 29.113 1.00 80.88 209 ILE A C 1
ATOM 1619 O O . ILE A 1 209 ? 20.879 -20.312 29.983 1.00 80.88 209 ILE A O 1
ATOM 1623 N N . PRO A 1 210 ? 22.662 -19.081 29.424 1.00 75.06 210 PRO A N 1
ATOM 1624 C CA . PRO A 1 210 ? 23.188 -18.972 30.793 1.00 75.06 210 PRO A CA 1
ATOM 1625 C C . PRO A 1 210 ? 22.214 -18.280 31.758 1.00 75.06 210 PRO A C 1
ATOM 1627 O O . PRO A 1 210 ? 21.439 -17.426 31.338 1.00 75.06 210 PRO A O 1
ATOM 1630 N N . GLU A 1 211 ? 22.261 -18.623 33.047 1.00 66.38 211 GLU A N 1
ATOM 1631 C CA . GLU A 1 211 ? 21.358 -18.050 34.064 1.00 66.38 211 GLU A CA 1
ATOM 1632 C C . GLU A 1 211 ? 21.622 -16.549 34.285 1.00 66.38 211 GLU A C 1
ATOM 1634 O O . GLU A 1 211 ? 20.685 -15.772 34.451 1.00 66.38 211 GLU A O 1
ATOM 1639 N N . GLU A 1 212 ? 22.881 -16.116 34.159 1.00 65.38 212 GLU A N 1
ATOM 1640 C CA . GLU A 1 212 ? 23.285 -14.705 34.179 1.00 65.38 212 GLU A CA 1
ATOM 1641 C C . GLU A 1 212 ? 22.910 -13.888 32.919 1.00 65.38 212 GLU A C 1
ATOM 1643 O O . GLU A 1 212 ? 23.230 -12.700 32.831 1.00 65.38 212 GLU A O 1
ATOM 1648 N N . ALA A 1 213 ? 22.239 -14.475 31.920 1.00 67.31 213 ALA A N 1
ATOM 1649 C CA . ALA A 1 213 ? 21.824 -13.741 30.725 1.00 67.31 213 ALA A CA 1
ATOM 1650 C C . ALA A 1 213 ? 20.621 -12.824 31.024 1.00 67.31 213 ALA A C 1
ATOM 1652 O O . ALA A 1 213 ? 19.489 -13.280 31.194 1.00 67.31 213 ALA A O 1
ATOM 1653 N N . HIS A 1 214 ? 20.843 -11.506 31.032 1.00 71.25 214 HIS A N 1
ATOM 1654 C CA . HIS A 1 214 ? 19.778 -10.503 31.145 1.00 71.25 214 HIS A CA 1
ATOM 1655 C C . HIS A 1 214 ? 18.946 -10.420 29.857 1.00 71.25 214 HIS A C 1
ATOM 1657 O O . HIS A 1 214 ? 19.138 -9.521 29.044 1.00 71.25 214 HIS A O 1
ATOM 1663 N N . LEU A 1 215 ? 18.033 -11.375 29.664 1.00 76.56 215 LEU A N 1
ATOM 1664 C CA . LEU A 1 215 ? 17.139 -11.416 28.508 1.00 76.56 215 LEU A CA 1
ATOM 1665 C C . LEU A 1 215 ? 16.175 -10.229 28.523 1.00 76.56 215 LEU A C 1
ATOM 1667 O O . LEU A 1 215 ? 15.375 -10.094 29.451 1.00 76.56 215 LEU A O 1
ATOM 1671 N N . ASP A 1 216 ? 16.207 -9.409 27.482 1.00 81.38 216 ASP A N 1
ATOM 1672 C CA . ASP A 1 216 ? 15.243 -8.330 27.258 1.00 81.38 216 ASP A CA 1
ATOM 1673 C C . ASP A 1 216 ? 14.753 -8.337 25.806 1.00 81.38 216 ASP A C 1
ATOM 1675 O O . ASP A 1 216 ? 15.303 -9.058 24.969 1.00 81.38 216 ASP A O 1
ATOM 1679 N N . TYR A 1 217 ? 13.691 -7.596 25.491 1.00 87.12 217 TYR A N 1
ATOM 1680 C CA . TYR A 1 217 ? 13.158 -7.549 24.130 1.00 87.12 217 TYR A CA 1
ATOM 1681 C C . TYR A 1 217 ? 12.556 -6.194 23.750 1.00 87.12 217 TYR A C 1
ATOM 1683 O O . TYR A 1 217 ? 12.030 -5.459 24.581 1.00 87.12 217 TYR A O 1
ATOM 1691 N N . LYS A 1 218 ? 12.582 -5.893 22.448 1.00 86.38 218 LYS A N 1
ATOM 1692 C CA . LYS A 1 218 ? 11.934 -4.722 21.838 1.00 86.38 218 LYS A CA 1
ATOM 1693 C C . LYS A 1 218 ? 11.033 -5.151 20.686 1.00 86.38 218 LYS A C 1
ATOM 1695 O O . LYS A 1 218 ? 11.421 -5.999 19.884 1.00 86.38 218 LYS A O 1
ATOM 1700 N N . PHE A 1 219 ? 9.846 -4.562 20.572 1.00 87.19 219 PHE A N 1
ATOM 1701 C CA . PHE A 1 219 ? 8.966 -4.799 19.427 1.00 87.19 219 PHE A CA 1
ATOM 1702 C C . PHE A 1 219 ? 9.475 -4.061 18.190 1.00 87.19 219 PHE A C 1
ATOM 1704 O O . PHE A 1 219 ? 9.834 -2.889 18.256 1.00 87.19 219 PHE A O 1
ATOM 1711 N N . LYS A 1 220 ? 9.502 -4.760 17.053 1.00 86.75 220 LYS A N 1
ATOM 1712 C CA . LYS A 1 220 ? 9.779 -4.177 15.734 1.00 86.75 220 LYS A CA 1
ATOM 1713 C C . LYS A 1 220 ? 8.507 -4.063 14.900 1.00 86.75 220 LYS A C 1
ATOM 1715 O O . LYS A 1 220 ? 8.320 -3.067 14.214 1.00 86.75 220 LYS A O 1
ATOM 1720 N N . ALA A 1 221 ? 7.647 -5.078 14.952 1.00 89.38 221 ALA A N 1
ATOM 1721 C CA . ALA A 1 221 ? 6.332 -5.057 14.322 1.00 89.38 221 ALA A CA 1
ATOM 1722 C C . ALA A 1 221 ? 5.406 -6.068 14.998 1.00 89.38 221 ALA A C 1
ATOM 1724 O O . ALA A 1 221 ? 5.846 -7.162 15.355 1.00 89.38 221 ALA A O 1
ATOM 1725 N N . VAL A 1 222 ? 4.121 -5.741 15.113 1.00 90.56 222 VAL A N 1
ATOM 1726 C CA . VAL A 1 222 ? 3.091 -6.688 15.544 1.00 90.56 222 VAL A CA 1
ATOM 1727 C C . VAL A 1 222 ? 1.867 -6.530 14.650 1.00 90.56 222 VAL A C 1
ATOM 1729 O O . VAL A 1 222 ? 1.366 -5.427 14.463 1.00 90.56 222 VAL A O 1
ATOM 1732 N N . GLN A 1 223 ? 1.402 -7.635 14.074 1.00 89.94 223 GLN A N 1
ATOM 1733 C CA . GLN A 1 223 ? 0.295 -7.682 13.128 1.00 89.94 223 GLN A CA 1
ATOM 1734 C C . GLN A 1 223 ? -0.755 -8.690 13.595 1.00 89.94 223 GLN A C 1
ATOM 1736 O O . GLN A 1 223 ? -0.453 -9.859 13.841 1.00 89.94 223 GLN A O 1
ATOM 1741 N N . ASP A 1 224 ? -2.005 -8.241 13.677 1.00 88.88 224 ASP A N 1
ATOM 1742 C CA . ASP A 1 224 ? -3.148 -9.110 13.938 1.00 88.88 224 ASP A CA 1
ATOM 1743 C C . ASP A 1 224 ? -3.556 -9.869 12.664 1.00 88.88 224 ASP A C 1
ATOM 1745 O O . ASP A 1 224 ? -3.801 -9.250 11.629 1.00 88.88 224 ASP A O 1
ATOM 1749 N N . LEU A 1 225 ? -3.630 -11.200 12.733 1.00 84.44 225 LEU A N 1
ATOM 1750 C CA . LEU A 1 225 ? -4.070 -12.069 11.637 1.00 84.44 225 LEU A CA 1
ATOM 1751 C C . LEU A 1 225 ? -5.463 -12.682 11.888 1.00 84.44 225 LEU A C 1
ATOM 1753 O O . LEU A 1 225 ? -5.840 -13.640 11.216 1.00 84.44 225 LEU A O 1
ATOM 1757 N N . GLY A 1 226 ? -6.229 -12.168 12.854 1.00 86.75 226 GLY A N 1
ATOM 1758 C CA . GLY A 1 226 ? -7.534 -12.707 13.241 1.00 86.75 226 GLY A CA 1
ATOM 1759 C C . GLY A 1 226 ? -7.405 -13.715 14.379 1.00 86.75 226 GLY A C 1
ATOM 1760 O O . GLY A 1 226 ? -7.449 -13.318 15.542 1.00 86.75 226 GLY A O 1
ATOM 1761 N N . ASP A 1 227 ? -7.219 -14.998 14.063 1.00 86.38 227 ASP A N 1
ATOM 1762 C CA . ASP A 1 227 ? -7.080 -16.076 15.064 1.00 86.38 227 ASP A CA 1
ATOM 1763 C C . ASP A 1 227 ? -5.657 -16.195 15.645 1.00 86.38 227 ASP A C 1
ATOM 1765 O O . ASP A 1 227 ? -5.450 -16.848 16.673 1.00 86.38 227 ASP A O 1
ATOM 1769 N N . SER A 1 228 ? -4.686 -15.515 15.031 1.00 91.81 228 SER A N 1
ATOM 1770 C CA . SER A 1 228 ? -3.269 -15.538 15.411 1.00 91.81 228 SER A CA 1
ATOM 1771 C C . SER A 1 228 ? -2.662 -14.133 15.329 1.00 91.81 228 SER A C 1
ATOM 1773 O O . SER A 1 228 ? -3.238 -13.221 14.737 1.00 91.81 228 SER A O 1
ATOM 1775 N N . ILE A 1 229 ? -1.495 -13.937 15.936 1.00 93.12 229 ILE A N 1
ATOM 1776 C CA . ILE A 1 229 ? -0.739 -12.681 15.928 1.00 93.12 229 ILE A CA 1
ATOM 1777 C C . ILE A 1 229 ? 0.646 -12.964 15.371 1.00 93.12 229 ILE A C 1
ATOM 1779 O O . ILE A 1 229 ? 1.352 -13.838 15.868 1.00 93.12 229 ILE A O 1
ATOM 1783 N N . LYS A 1 230 ? 1.055 -12.209 14.356 1.00 94.31 230 LYS A N 1
ATOM 1784 C CA . LYS A 1 230 ? 2.420 -12.232 13.841 1.00 94.31 230 LYS A CA 1
ATOM 1785 C C . LYS A 1 230 ? 3.234 -11.139 14.526 1.00 94.31 230 LYS A C 1
ATOM 1787 O O . LYS A 1 230 ? 2.850 -9.976 14.480 1.00 94.31 230 LYS A O 1
ATOM 1792 N N . ALA A 1 231 ? 4.363 -11.492 15.126 1.00 92.12 231 ALA A N 1
ATOM 1793 C CA . ALA A 1 231 ? 5.234 -10.555 15.824 1.00 92.12 231 ALA A CA 1
ATOM 1794 C C . ALA A 1 231 ? 6.677 -10.646 15.331 1.00 92.12 231 ALA A C 1
ATOM 1796 O O . ALA A 1 231 ? 7.178 -11.736 15.058 1.00 92.12 231 ALA A O 1
ATOM 1797 N N . ILE A 1 232 ? 7.341 -9.495 15.256 1.00 90.81 232 ILE A N 1
ATOM 1798 C CA . ILE A 1 232 ? 8.775 -9.354 15.019 1.00 90.81 232 ILE A CA 1
ATOM 1799 C C . ILE A 1 232 ? 9.371 -8.636 16.228 1.00 90.81 232 ILE A C 1
ATOM 1801 O O . ILE A 1 232 ? 8.969 -7.513 16.545 1.00 90.81 232 ILE A O 1
ATOM 1805 N N . VAL A 1 233 ? 10.322 -9.278 16.900 1.00 90.19 233 VAL A N 1
ATOM 1806 C CA . VAL A 1 233 ? 10.932 -8.799 18.145 1.00 90.19 233 VAL A CA 1
ATOM 1807 C C . VAL A 1 233 ? 12.446 -8.840 18.068 1.00 90.19 233 VAL A C 1
ATOM 1809 O O . VAL A 1 233 ? 13.018 -9.725 17.446 1.00 90.19 233 VAL A O 1
ATOM 1812 N N . ILE A 1 234 ? 13.106 -7.889 18.711 1.00 86.00 234 ILE A N 1
ATOM 1813 C CA . ILE A 1 234 ? 14.558 -7.838 18.849 1.00 86.00 234 ILE A CA 1
ATOM 1814 C C . ILE A 1 234 ? 14.885 -8.303 20.262 1.00 86.00 234 ILE A C 1
ATOM 1816 O O . ILE A 1 234 ? 14.516 -7.616 21.210 1.00 86.00 234 ILE A O 1
ATOM 1820 N N . ALA A 1 235 ? 15.533 -9.456 20.414 1.00 82.81 235 ALA A N 1
ATOM 1821 C CA . ALA A 1 235 ? 15.976 -9.946 21.714 1.00 82.81 235 ALA A CA 1
ATOM 1822 C C . ALA A 1 235 ? 17.374 -9.411 22.052 1.00 82.81 235 ALA A C 1
ATOM 1824 O O . ALA A 1 235 ? 18.283 -9.404 21.215 1.00 82.81 235 ALA A O 1
ATOM 1825 N N . GLU A 1 236 ? 17.543 -9.003 23.303 1.00 78.94 236 GLU A N 1
ATOM 1826 C CA . GLU A 1 236 ? 18.777 -8.503 23.902 1.00 78.94 236 GLU A CA 1
ATOM 1827 C C . GLU A 1 236 ? 19.197 -9.444 25.049 1.00 78.94 236 GLU A C 1
ATOM 1829 O O . GLU A 1 236 ? 18.380 -10.192 25.584 1.00 78.94 236 GLU A O 1
ATOM 1834 N N . GLY A 1 237 ? 20.487 -9.472 25.400 1.00 68.19 237 GLY A N 1
ATOM 1835 C CA . GLY A 1 237 ? 21.006 -10.325 26.485 1.00 68.19 237 GLY A CA 1
ATOM 1836 C C . GLY A 1 237 ? 21.532 -11.706 26.076 1.00 68.19 237 GLY A C 1
ATOM 1837 O O . GLY A 1 237 ? 22.156 -12.392 26.883 1.00 68.19 237 GLY A O 1
ATOM 1838 N N . LEU A 1 238 ? 21.374 -12.105 24.812 1.00 65.50 238 LEU A N 1
ATOM 1839 C CA . LEU A 1 238 ? 21.986 -13.313 24.247 1.00 65.50 238 LEU A CA 1
ATOM 1840 C C . LEU A 1 238 ? 23.427 -12.992 23.793 1.00 65.50 238 LEU A C 1
ATOM 1842 O O . LEU A 1 238 ? 23.631 -12.489 22.697 1.00 65.50 238 LEU A O 1
ATOM 1846 N N . LYS A 1 239 ? 24.432 -13.235 24.652 1.00 55.97 239 LYS A N 1
ATOM 1847 C CA . LYS A 1 239 ? 25.878 -12.977 24.408 1.00 55.97 239 LYS A CA 1
ATOM 1848 C C . LYS A 1 239 ? 26.192 -11.603 23.773 1.00 55.97 239 LYS A C 1
ATOM 1850 O O . LYS A 1 239 ? 26.472 -11.522 22.585 1.00 55.97 239 LYS A O 1
ATOM 1855 N N . ALA A 1 240 ? 26.217 -10.560 24.610 1.00 40.09 240 ALA A N 1
ATOM 1856 C CA . ALA A 1 240 ? 26.888 -9.238 24.550 1.00 40.09 240 ALA A CA 1
ATOM 1857 C C . ALA A 1 240 ? 27.066 -8.424 23.235 1.00 40.09 240 ALA A C 1
ATOM 1859 O O . ALA A 1 240 ? 27.411 -7.253 23.333 1.00 40.09 240 ALA A O 1
ATOM 1860 N N . THR A 1 241 ? 26.873 -8.952 22.025 1.00 44.31 241 THR A N 1
ATOM 1861 C CA . THR A 1 241 ? 27.274 -8.271 20.772 1.00 44.31 241 THR A CA 1
ATOM 1862 C C . THR A 1 241 ? 26.287 -8.402 19.615 1.00 44.31 241 THR A C 1
ATOM 1864 O O . THR A 1 241 ? 26.510 -7.791 18.574 1.00 44.31 241 THR A O 1
ATOM 1867 N N . ILE A 1 242 ? 25.191 -9.156 19.756 1.00 55.19 242 ILE A N 1
ATOM 1868 C CA . ILE A 1 242 ? 24.271 -9.410 18.641 1.00 55.19 242 ILE A CA 1
ATOM 1869 C C . ILE A 1 242 ? 22.828 -9.184 19.095 1.00 55.19 242 ILE A C 1
ATOM 1871 O O . ILE A 1 242 ? 22.283 -9.968 19.866 1.00 55.19 242 ILE A O 1
ATOM 1875 N N . HIS A 1 243 ? 22.200 -8.122 18.587 1.00 61.66 243 HIS A N 1
ATOM 1876 C CA . HIS A 1 243 ? 20.745 -7.984 18.603 1.00 61.66 243 HIS A CA 1
ATOM 1877 C C . HIS A 1 243 ? 20.167 -9.047 17.666 1.00 61.66 243 HIS A C 1
ATOM 1879 O O . HIS A 1 243 ? 20.447 -9.034 16.465 1.00 61.66 243 HIS A O 1
ATOM 1885 N N . VAL A 1 244 ? 19.414 -10.000 18.212 1.00 73.25 244 VAL A N 1
ATOM 1886 C CA . VAL A 1 244 ? 18.841 -11.097 17.424 1.00 73.25 244 VAL A CA 1
ATOM 1887 C C . VAL A 1 244 ? 17.376 -10.793 17.172 1.00 73.25 244 VAL A C 1
ATOM 1889 O O . VAL A 1 244 ? 16.586 -10.682 18.105 1.00 73.25 244 VAL A O 1
ATOM 1892 N N . GLU A 1 245 ? 17.012 -10.648 15.904 1.00 84.25 245 GLU A N 1
ATOM 1893 C CA . GLU A 1 245 ? 15.628 -10.435 15.503 1.00 84.25 245 GLU A CA 1
ATOM 1894 C C . GLU A 1 245 ? 14.906 -11.790 15.360 1.00 84.25 245 GLU A C 1
ATOM 1896 O O . GLU A 1 245 ? 15.406 -12.719 14.727 1.00 84.25 245 GLU A O 1
ATOM 1901 N N . PHE A 1 246 ? 13.717 -11.918 15.942 1.00 86.50 246 PHE A N 1
ATOM 1902 C CA . PHE A 1 246 ? 12.860 -13.099 15.888 1.00 86.50 246 PHE A CA 1
ATOM 1903 C C . PHE A 1 246 ? 11.508 -12.727 15.290 1.00 86.50 246 PHE A C 1
ATOM 1905 O O . PHE A 1 246 ? 10.866 -11.786 15.740 1.00 86.50 246 PHE A O 1
ATOM 1912 N N . GLU A 1 247 ? 11.053 -13.500 14.313 1.00 92.00 247 GLU A N 1
ATOM 1913 C CA . GLU A 1 247 ? 9.699 -13.449 13.771 1.00 92.00 247 GLU A CA 1
ATOM 1914 C C . GLU A 1 247 ? 8.938 -14.698 14.222 1.00 92.00 247 GLU A C 1
ATOM 1916 O O . GLU A 1 247 ? 9.428 -15.814 14.063 1.00 92.00 247 GLU A O 1
ATOM 1921 N N . PHE A 1 248 ? 7.738 -14.548 14.774 1.00 93.69 248 PHE A N 1
ATOM 1922 C CA . PHE A 1 248 ? 6.909 -15.688 15.161 1.00 93.69 248 PHE A CA 1
ATOM 1923 C C . PHE A 1 248 ? 5.417 -15.422 14.991 1.00 93.69 248 PHE A C 1
ATOM 1925 O O . PHE A 1 248 ? 4.971 -14.277 14.940 1.00 93.69 248 PHE A O 1
ATOM 1932 N N . VAL A 1 249 ? 4.645 -16.506 14.888 1.00 93.06 249 VAL A N 1
ATOM 1933 C CA . VAL A 1 249 ? 3.180 -16.479 14.857 1.00 93.06 249 VAL A CA 1
ATOM 1934 C C . VAL A 1 249 ? 2.643 -17.152 16.113 1.00 93.06 249 VAL A C 1
ATOM 1936 O O . VAL A 1 249 ? 2.913 -18.327 16.361 1.00 93.06 249 VAL A O 1
ATOM 1939 N N . LEU A 1 250 ? 1.904 -16.383 16.904 1.00 93.88 250 LEU A N 1
ATOM 1940 C CA . LEU A 1 250 ? 1.282 -16.770 18.164 1.00 93.88 250 LEU A CA 1
ATOM 1941 C C . LEU A 1 250 ? -0.210 -17.031 17.937 1.00 93.88 250 LEU A C 1
ATOM 1943 O O . LEU A 1 250 ? -0.929 -16.116 17.542 1.00 93.88 250 LEU A O 1
ATOM 1947 N N . SER A 1 251 ? -0.698 -18.236 18.221 1.00 88.19 251 SER A N 1
ATOM 1948 C CA . SER A 1 251 ? -2.139 -18.516 18.178 1.00 88.19 251 SER A CA 1
ATOM 1949 C C . SER A 1 251 ? -2.837 -17.843 19.361 1.00 88.19 251 SER A C 1
ATOM 1951 O O . SER A 1 251 ? -2.428 -17.997 20.517 1.00 88.19 251 SER A O 1
ATOM 1953 N N . LYS A 1 252 ? -3.931 -17.116 19.104 1.00 85.06 252 LYS A N 1
ATOM 1954 C CA . LYS A 1 252 ? -4.700 -16.462 20.174 1.00 85.06 252 LYS A CA 1
ATOM 1955 C C . LYS A 1 252 ? -5.471 -17.467 21.026 1.00 85.06 252 LYS A C 1
ATOM 1957 O O . LYS A 1 252 ? -5.699 -17.208 22.208 1.00 85.06 252 LYS A O 1
ATOM 1962 N N . LYS A 1 253 ? -5.850 -18.611 20.441 1.00 83.19 253 LYS A N 1
ATOM 1963 C CA . LYS A 1 253 ? -6.697 -19.641 21.063 1.00 83.19 253 LYS A CA 1
ATOM 1964 C C . LYS A 1 253 ? -5.988 -20.390 22.186 1.00 83.19 253 LYS A C 1
ATOM 1966 O O . LYS A 1 253 ? -6.566 -20.597 23.250 1.00 83.19 253 LYS A O 1
ATOM 1971 N N . ASP A 1 254 ? -4.767 -20.840 21.930 1.00 82.38 254 ASP A N 1
ATOM 1972 C CA . ASP A 1 254 ? -3.984 -21.649 22.870 1.00 82.38 254 ASP A CA 1
ATOM 1973 C C . ASP A 1 254 ? -2.781 -20.901 23.456 1.00 82.38 254 ASP A C 1
ATOM 1975 O O . ASP A 1 254 ? -2.172 -21.407 24.398 1.00 82.38 254 ASP A O 1
ATOM 1979 N N . GLN A 1 255 ? -2.494 -19.685 22.968 1.00 84.38 255 GLN A N 1
ATOM 1980 C CA . GLN A 1 255 ? -1.364 -18.860 23.397 1.00 84.38 255 GLN A CA 1
ATOM 1981 C C . GLN A 1 255 ? -0.018 -19.569 23.204 1.00 84.38 255 GLN A C 1
ATOM 1983 O O . GLN A 1 255 ? 0.898 -19.411 24.015 1.00 84.38 255 GLN A O 1
ATOM 1988 N N . LYS A 1 256 ? 0.086 -20.359 22.131 1.00 92.25 256 LYS A N 1
ATOM 1989 C CA . LYS A 1 256 ? 1.292 -21.094 21.748 1.00 92.25 256 LYS A CA 1
ATOM 1990 C C . LYS A 1 256 ? 1.834 -20.596 20.422 1.00 92.25 256 LYS A C 1
ATOM 1992 O O . LYS A 1 256 ? 1.084 -20.131 19.562 1.00 92.25 256 LYS A O 1
ATOM 1997 N N . ILE A 1 257 ? 3.143 -20.718 20.245 1.00 92.62 257 ILE A N 1
ATOM 1998 C CA . ILE A 1 257 ? 3.771 -20.417 18.962 1.00 92.62 257 ILE A CA 1
ATOM 1999 C C . ILE A 1 257 ? 3.464 -21.547 17.977 1.00 92.62 257 ILE A C 1
ATOM 2001 O O . ILE A 1 257 ? 3.777 -22.710 18.238 1.00 92.62 257 ILE A O 1
ATOM 2005 N N . GLU A 1 258 ? 2.889 -21.178 16.836 1.00 90.81 258 GLU A N 1
ATOM 2006 C CA . GLU A 1 258 ? 2.634 -22.071 15.700 1.00 90.81 258 GLU A CA 1
ATOM 2007 C C . GLU A 1 258 ? 3.919 -22.293 14.891 1.00 90.81 258 GLU A C 1
ATOM 2009 O O . GLU A 1 258 ? 4.302 -23.411 14.556 1.00 90.81 258 GLU A O 1
ATOM 2014 N N . LYS A 1 259 ? 4.624 -21.197 14.598 1.00 87.44 259 LYS A N 1
ATOM 2015 C CA . LYS A 1 259 ? 5.881 -21.179 13.844 1.00 87.44 259 LYS A CA 1
ATOM 2016 C C . LYS A 1 259 ? 6.729 -19.986 14.254 1.00 87.44 259 LYS A C 1
ATOM 2018 O O . LYS A 1 259 ? 6.197 -18.916 14.550 1.00 87.44 259 LYS A O 1
ATOM 2023 N N . ALA A 1 260 ? 8.043 -20.162 14.231 1.00 90.50 260 ALA A N 1
ATOM 2024 C CA . ALA A 1 260 ? 8.990 -19.086 14.477 1.00 90.50 260 ALA A CA 1
ATOM 2025 C C . ALA A 1 260 ? 10.200 -19.203 13.555 1.00 90.50 260 ALA A C 1
ATOM 2027 O O . ALA A 1 260 ? 10.616 -20.295 13.166 1.00 90.50 260 ALA A O 1
ATOM 2028 N N . SER A 1 261 ? 10.781 -18.063 13.224 1.00 86.69 261 SER A N 1
ATOM 2029 C CA . SER A 1 261 ? 11.997 -17.938 12.443 1.00 86.69 261 SER A CA 1
ATOM 2030 C C . SER A 1 261 ? 12.882 -16.857 13.035 1.00 86.69 261 SER A C 1
ATOM 2032 O O . SER A 1 261 ? 12.420 -15.772 13.379 1.00 86.69 261 SER A O 1
ATOM 2034 N N . MET A 1 262 ? 14.173 -17.135 13.127 1.00 82.62 262 MET A N 1
ATOM 2035 C CA . MET A 1 262 ? 15.162 -16.130 13.470 1.00 82.62 262 MET A CA 1
ATOM 2036 C C . MET A 1 262 ? 15.473 -15.315 12.219 1.00 82.62 262 MET A C 1
ATOM 2038 O O . MET A 1 262 ? 15.904 -15.864 11.202 1.00 82.62 262 MET A O 1
ATOM 2042 N N . ILE A 1 263 ? 15.279 -14.003 12.294 1.00 74.44 263 ILE A N 1
ATOM 2043 C CA . ILE A 1 263 ? 15.836 -13.076 11.319 1.00 74.44 263 ILE A CA 1
ATOM 2044 C C . ILE A 1 263 ? 17.317 -12.984 11.664 1.00 74.44 263 ILE A C 1
ATOM 2046 O O . ILE A 1 263 ? 17.772 -12.229 12.522 1.00 74.44 263 ILE A O 1
ATOM 2050 N N . CYS A 1 264 ? 18.068 -13.862 11.022 1.00 62.69 264 CYS A N 1
ATOM 2051 C CA . CYS A 1 264 ? 19.502 -13.940 11.175 1.00 62.69 264 CYS A CA 1
ATOM 2052 C C . CYS A 1 264 ? 20.116 -12.571 10.931 1.00 62.69 264 CYS A C 1
ATOM 2054 O O . CYS A 1 264 ? 19.816 -11.990 9.880 1.00 62.69 264 CYS A O 1
ATOM 2056 N N . PRO A 1 265 ? 20.989 -12.081 11.838 1.00 48.53 265 PRO A N 1
ATOM 2057 C CA . PRO A 1 265 ? 21.864 -10.974 11.520 1.00 48.53 265 PRO A CA 1
ATOM 2058 C C . PRO A 1 265 ? 22.479 -11.325 10.180 1.00 48.53 265 PRO A C 1
ATOM 2060 O O . PRO A 1 265 ? 23.147 -12.357 10.032 1.00 48.53 265 PRO A O 1
ATOM 2063 N N . LYS A 1 266 ? 22.131 -10.532 9.171 1.00 44.53 266 LYS A N 1
ATOM 2064 C CA . LYS A 1 266 ? 22.726 -10.686 7.857 1.00 44.53 266 LYS A CA 1
ATOM 2065 C C . LYS A 1 266 ? 24.236 -10.665 8.104 1.00 44.53 266 LYS A C 1
ATOM 2067 O O . LYS A 1 266 ? 24.669 -9.822 8.896 1.00 44.53 266 LYS A O 1
ATOM 2072 N N . PRO A 1 267 ? 25.022 -11.590 7.522 1.00 36.59 267 PRO A N 1
ATOM 2073 C CA . PRO A 1 267 ? 26.473 -11.456 7.572 1.00 36.59 267 PRO A CA 1
ATOM 2074 C C . PRO A 1 267 ? 26.783 -10.005 7.221 1.00 36.59 267 PRO A C 1
ATOM 2076 O O . PRO A 1 267 ? 26.223 -9.520 6.237 1.00 36.59 267 PRO A O 1
ATOM 2079 N N . ASP A 1 268 ? 27.515 -9.334 8.115 1.00 33.09 268 ASP A N 1
ATOM 2080 C CA . ASP A 1 268 ? 27.713 -7.885 8.157 1.00 33.09 268 ASP A CA 1
ATOM 2081 C C . ASP A 1 268 ? 27.528 -7.248 6.774 1.00 33.09 268 ASP A C 1
ATOM 2083 O O . ASP A 1 268 ? 28.344 -7.427 5.869 1.00 33.09 268 ASP A O 1
ATOM 2087 N N . ILE A 1 269 ? 26.397 -6.565 6.576 1.00 40.19 269 ILE A N 1
ATOM 2088 C CA . ILE A 1 269 ? 26.067 -5.977 5.276 1.00 40.19 269 ILE A CA 1
ATOM 2089 C C . ILE A 1 269 ? 27.055 -4.856 4.951 1.00 40.19 269 ILE A C 1
ATOM 2091 O O . ILE A 1 269 ? 27.213 -4.555 3.781 1.00 40.19 269 ILE A O 1
ATOM 2095 N N . ARG A 1 270 ? 27.812 -4.299 5.909 1.00 41.72 270 ARG A N 1
ATOM 2096 C CA . ARG A 1 270 ? 28.906 -3.376 5.556 1.00 41.72 270 ARG A CA 1
ATOM 2097 C C . ARG A 1 270 ? 30.034 -4.077 4.797 1.00 41.72 270 ARG A C 1
ATOM 2099 O O . ARG A 1 270 ? 30.764 -3.423 4.065 1.00 41.72 270 ARG A O 1
ATOM 2106 N N . ALA A 1 271 ? 30.142 -5.402 4.909 1.00 40.09 271 ALA A N 1
ATOM 2107 C CA . ALA A 1 271 ? 31.028 -6.208 4.073 1.00 40.09 271 ALA A CA 1
ATOM 2108 C C . ALA A 1 271 ? 30.366 -6.662 2.752 1.00 40.09 271 ALA A C 1
ATOM 2110 O O . ALA A 1 271 ? 31.065 -7.048 1.815 1.00 40.09 271 ALA A O 1
ATOM 2111 N N . PHE A 1 272 ? 29.030 -6.631 2.645 1.00 37.94 272 PHE A N 1
ATOM 2112 C CA . PHE A 1 272 ? 28.286 -7.207 1.512 1.00 37.94 272 PHE A CA 1
ATOM 2113 C C . PHE A 1 272 ? 27.559 -6.196 0.617 1.00 37.94 272 PHE A C 1
ATOM 2115 O O . PHE A 1 272 ? 27.307 -6.515 -0.538 1.00 37.94 272 PHE A O 1
ATOM 2122 N N . MET A 1 273 ? 27.268 -5.002 1.113 1.00 39.53 273 MET A N 1
ATOM 2123 C CA . MET A 1 273 ? 26.839 -3.834 0.359 1.00 39.53 273 MET A CA 1
ATOM 2124 C C . MET A 1 273 ? 27.794 -2.708 0.736 1.00 39.53 273 MET A C 1
ATOM 2126 O O . MET A 1 273 ? 27.647 -2.080 1.787 1.00 39.53 273 MET A O 1
ATOM 2130 N N . GLY A 1 274 ? 28.788 -2.465 -0.118 1.00 44.66 274 GLY A N 1
ATOM 2131 C CA . GLY A 1 274 ? 29.357 -1.130 -0.177 1.00 44.66 274 GLY A CA 1
ATOM 2132 C C . GLY A 1 274 ? 28.212 -0.149 -0.423 1.00 44.66 274 GLY A C 1
ATOM 2133 O O . GLY A 1 274 ? 27.194 -0.500 -1.024 1.00 44.66 274 GLY A O 1
ATOM 2134 N N . GLN A 1 275 ? 28.353 1.081 0.055 1.00 45.75 275 GLN A N 1
ATOM 2135 C CA . GLN A 1 275 ? 27.341 2.139 -0.048 1.00 45.75 275 GLN A CA 1
ATOM 2136 C C . GLN A 1 275 ? 26.992 2.515 -1.517 1.00 45.75 275 GLN A C 1
ATOM 2138 O O . GLN A 1 275 ? 26.190 3.415 -1.740 1.00 45.75 275 GLN A O 1
ATOM 2143 N N . GLU A 1 276 ? 27.555 1.791 -2.498 1.00 50.41 276 GLU A N 1
ATOM 2144 C CA . GLU A 1 276 ? 27.472 1.972 -3.951 1.00 50.41 276 GLU A CA 1
ATOM 2145 C C . GLU A 1 276 ? 27.386 0.643 -4.750 1.00 50.41 276 GLU A C 1
ATOM 2147 O O . GLU A 1 276 ? 27.648 0.643 -5.952 1.00 50.41 276 GLU A O 1
ATOM 2152 N N . ASP A 1 277 ? 27.044 -0.503 -4.142 1.00 62.88 277 ASP A N 1
ATOM 2153 C CA . ASP A 1 277 ? 27.099 -1.779 -4.878 1.00 62.88 277 ASP A CA 1
ATOM 2154 C C . ASP A 1 277 ? 26.035 -1.866 -5.988 1.00 62.88 277 ASP A C 1
ATOM 2156 O O . ASP A 1 277 ? 24.823 -1.769 -5.764 1.00 62.88 277 ASP A O 1
ATOM 2160 N N . SER A 1 278 ? 26.502 -2.114 -7.207 1.00 84.19 278 SER A N 1
ATOM 2161 C CA . SER A 1 278 ? 25.662 -2.286 -8.387 1.00 84.19 278 SER A CA 1
ATOM 2162 C C . SER A 1 278 ? 24.801 -3.561 -8.295 1.00 84.19 278 SER A C 1
ATOM 2164 O O . SER A 1 278 ? 25.194 -4.548 -7.663 1.00 84.19 278 SER A O 1
ATOM 2166 N N . PRO A 1 279 ? 23.655 -3.632 -9.005 1.00 86.62 279 PRO A N 1
ATOM 2167 C CA . PRO A 1 279 ? 22.848 -4.852 -9.125 1.00 86.62 279 PRO A CA 1
ATOM 2168 C C . PRO A 1 279 ? 23.662 -6.112 -9.475 1.00 86.62 279 PRO A C 1
ATOM 2170 O O . PRO A 1 279 ? 23.337 -7.212 -9.023 1.00 86.62 279 PRO A O 1
ATOM 2173 N N . MET A 1 280 ? 24.739 -5.965 -10.260 1.00 88.06 280 MET A N 1
ATOM 2174 C CA . MET A 1 280 ? 25.637 -7.070 -10.606 1.00 88.06 280 MET A CA 1
ATOM 2175 C C . MET A 1 280 ? 26.453 -7.570 -9.416 1.00 88.06 280 MET A C 1
ATOM 2177 O O . MET A 1 280 ? 26.583 -8.781 -9.251 1.00 88.06 280 MET A O 1
ATOM 2181 N N . GLU A 1 281 ? 26.973 -6.681 -8.576 1.00 87.88 281 GLU A N 1
ATOM 2182 C CA . GLU A 1 281 ? 27.752 -7.074 -7.398 1.00 87.88 281 GLU A CA 1
ATOM 2183 C C . GLU A 1 281 ? 26.875 -7.795 -6.379 1.00 87.88 281 GLU A C 1
ATOM 2185 O O . GLU A 1 281 ? 27.260 -8.850 -5.875 1.00 87.88 281 GLU A O 1
ATOM 2190 N N . VAL A 1 282 ? 25.651 -7.312 -6.155 1.00 86.38 282 VAL A N 1
ATOM 2191 C CA . VAL A 1 282 ? 24.690 -7.971 -5.258 1.00 86.38 282 VAL A CA 1
ATOM 2192 C C . VAL A 1 282 ? 24.349 -9.384 -5.750 1.00 86.38 282 VAL A C 1
ATOM 2194 O O . VAL A 1 282 ? 24.380 -10.340 -4.969 1.00 86.38 282 VAL A O 1
ATOM 2197 N N . ALA A 1 283 ? 24.076 -9.550 -7.051 1.00 91.56 283 ALA A N 1
ATOM 2198 C CA . ALA A 1 283 ? 23.818 -10.867 -7.635 1.00 91.56 283 ALA A CA 1
ATOM 2199 C C . ALA A 1 283 ? 25.047 -11.787 -7.558 1.00 91.56 283 ALA A C 1
ATOM 2201 O O . ALA A 1 283 ? 24.906 -12.969 -7.240 1.00 91.56 283 ALA A O 1
ATOM 2202 N N . GLN A 1 284 ? 26.250 -11.262 -7.809 1.00 91.69 284 GLN A N 1
ATOM 2203 C CA . GLN A 1 284 ? 27.480 -12.052 -7.770 1.00 91.69 284 GLN A CA 1
ATOM 2204 C C . GLN A 1 284 ? 27.776 -12.549 -6.355 1.00 91.69 284 GLN A C 1
ATOM 2206 O O . GLN A 1 284 ? 28.004 -13.743 -6.156 1.00 91.69 284 GLN A O 1
ATOM 2211 N N . LYS A 1 285 ? 27.677 -11.670 -5.355 1.00 88.69 285 LYS A N 1
ATOM 2212 C CA . LYS A 1 285 ? 27.892 -12.060 -3.962 1.00 88.69 285 LYS A CA 1
ATOM 2213 C C . LYS A 1 285 ? 26.844 -13.085 -3.489 1.00 88.69 285 LYS A C 1
ATOM 2215 O O . LYS A 1 285 ? 27.164 -13.991 -2.715 1.00 88.69 285 LYS A O 1
ATOM 2220 N N . PHE A 1 286 ? 25.604 -13.010 -3.990 1.00 94.19 286 PHE A N 1
ATOM 2221 C CA . PHE A 1 286 ? 24.598 -14.050 -3.751 1.00 94.19 286 PHE A CA 1
ATOM 2222 C C . PHE A 1 286 ? 24.981 -15.399 -4.382 1.00 94.19 286 PHE A C 1
ATOM 2224 O O . PHE A 1 286 ? 24.862 -16.432 -3.722 1.00 94.19 286 PHE A O 1
ATOM 2231 N N . LEU A 1 287 ? 25.469 -15.414 -5.627 1.00 92.25 287 LEU A N 1
ATOM 2232 C CA . LEU A 1 287 ? 25.928 -16.643 -6.287 1.00 92.25 287 LEU A CA 1
ATOM 2233 C C . LEU A 1 287 ? 27.100 -17.295 -5.540 1.00 92.25 287 LEU A C 1
ATOM 2235 O O . LEU A 1 287 ? 27.125 -18.519 -5.401 1.00 92.25 287 LEU A O 1
ATOM 2239 N N . ASP A 1 288 ? 28.015 -16.496 -4.989 1.00 89.06 288 ASP A N 1
ATOM 2240 C CA . ASP A 1 288 ? 29.124 -16.994 -4.168 1.00 89.06 288 ASP A CA 1
ATOM 2241 C C . ASP A 1 288 ? 28.620 -17.642 -2.869 1.00 89.06 288 ASP A C 1
ATOM 2243 O O . ASP A 1 288 ? 29.113 -18.696 -2.455 1.00 89.06 288 ASP A O 1
ATOM 2247 N N . ARG A 1 289 ? 27.594 -17.053 -2.236 1.00 91.94 289 ARG A N 1
ATOM 2248 C CA . ARG A 1 289 ? 26.911 -17.655 -1.080 1.00 91.94 289 ARG A CA 1
ATOM 2249 C C . ARG A 1 289 ? 26.216 -18.961 -1.466 1.00 91.94 289 ARG A C 1
ATOM 2251 O O . ARG A 1 289 ? 26.368 -19.949 -0.754 1.00 91.94 289 ARG A O 1
ATOM 2258 N N . MET A 1 290 ? 25.490 -18.980 -2.584 1.00 91.38 290 MET A N 1
ATOM 2259 C CA . MET A 1 290 ? 24.814 -20.181 -3.077 1.00 91.38 290 MET A CA 1
ATOM 2260 C C . MET A 1 290 ? 25.812 -21.309 -3.333 1.00 91.38 290 MET A C 1
ATOM 2262 O O . MET A 1 290 ? 25.554 -22.440 -2.930 1.00 91.38 290 MET A O 1
ATOM 2266 N N . LYS A 1 291 ? 26.970 -21.003 -3.929 1.00 89.69 291 LYS A N 1
ATOM 2267 C CA . LYS A 1 291 ? 28.044 -21.979 -4.115 1.00 89.69 291 LYS A CA 1
ATOM 2268 C C . LYS A 1 291 ? 28.507 -22.558 -2.775 1.00 89.69 291 LYS A C 1
ATOM 2270 O O . LYS A 1 291 ? 28.415 -23.762 -2.593 1.00 89.69 291 LYS A O 1
ATOM 2275 N N . LYS A 1 292 ? 28.864 -21.717 -1.796 1.00 89.38 292 LYS A N 1
ATOM 2276 C CA . LYS A 1 292 ? 29.277 -22.175 -0.451 1.00 89.38 292 LYS A CA 1
ATOM 2277 C C . LYS A 1 292 ? 28.229 -23.055 0.241 1.00 89.38 292 LYS A C 1
ATOM 2279 O O . LYS A 1 292 ? 28.585 -23.998 0.938 1.00 89.38 292 LYS A O 1
ATOM 2284 N N . SER A 1 293 ? 26.944 -22.747 0.066 1.00 88.75 293 SER A N 1
ATOM 2285 C CA . SER A 1 293 ? 25.844 -23.551 0.607 1.00 88.75 293 SER A CA 1
ATOM 2286 C C . SER A 1 293 ? 25.687 -24.899 -0.101 1.00 88.75 293 SER A C 1
ATOM 2288 O O . SER A 1 293 ? 25.391 -25.891 0.551 1.00 88.75 293 SER A O 1
ATOM 2290 N N . VAL A 1 294 ? 25.882 -24.960 -1.420 1.00 86.94 294 VAL A N 1
ATOM 2291 C CA . VAL A 1 294 ? 25.889 -26.234 -2.157 1.00 86.94 294 VAL A CA 1
ATOM 2292 C C . VAL A 1 294 ? 27.104 -27.073 -1.754 1.00 86.94 294 VAL A C 1
ATOM 2294 O O . VAL A 1 294 ? 26.963 -28.269 -1.510 1.00 86.94 294 VAL A O 1
ATOM 2297 N N . ASP A 1 295 ? 28.265 -26.435 -1.593 1.00 84.88 295 ASP A N 1
ATOM 2298 C CA . ASP A 1 295 ? 29.513 -27.076 -1.171 1.00 84.88 295 ASP A CA 1
ATOM 2299 C C . ASP A 1 295 ? 29.404 -27.703 0.230 1.00 84.88 295 ASP A C 1
ATOM 2301 O O . ASP A 1 295 ? 30.082 -28.688 0.515 1.00 84.88 295 ASP A O 1
ATOM 2305 N N . SER A 1 296 ? 28.531 -27.180 1.102 1.00 87.12 296 SER A N 1
ATOM 2306 C CA . SER A 1 296 ? 28.320 -27.746 2.439 1.00 87.12 296 SER A CA 1
ATOM 2307 C C . SER A 1 296 ? 27.486 -29.031 2.443 1.00 87.12 296 SER A C 1
ATOM 2309 O O . SER A 1 296 ? 27.450 -29.704 3.470 1.00 87.12 296 SER A O 1
ATOM 2311 N N . GLN A 1 297 ? 26.789 -29.353 1.341 1.00 85.56 297 GLN A N 1
ATOM 2312 C CA . GLN A 1 297 ? 25.860 -30.492 1.197 1.00 85.56 297 GLN A CA 1
ATOM 2313 C C . GLN A 1 297 ? 24.752 -30.577 2.269 1.00 85.56 297 GLN A C 1
ATOM 2315 O O . GLN A 1 297 ? 24.024 -31.567 2.357 1.00 85.56 297 GLN A O 1
ATOM 2320 N N . ASP A 1 298 ? 24.575 -29.519 3.060 1.00 85.94 298 ASP A N 1
ATOM 2321 C CA . ASP A 1 298 ? 23.592 -29.456 4.133 1.00 85.94 298 ASP A CA 1
ATOM 2322 C C . ASP A 1 298 ? 22.246 -28.999 3.559 1.00 85.94 298 ASP A C 1
ATOM 2324 O O . ASP A 1 298 ? 22.069 -27.858 3.123 1.00 85.94 298 ASP A O 1
ATOM 2328 N N . VAL A 1 299 ? 21.280 -29.918 3.572 1.00 84.12 299 VAL A N 1
ATOM 2329 C CA . VAL A 1 299 ? 19.917 -29.710 3.068 1.00 84.12 299 VAL A CA 1
ATOM 2330 C C . VAL A 1 299 ? 19.262 -28.480 3.704 1.00 84.12 299 VAL A C 1
ATOM 2332 O O . VAL A 1 299 ? 18.547 -27.753 3.014 1.00 84.12 299 VAL A O 1
ATOM 2335 N N . ALA A 1 300 ? 19.506 -28.207 4.988 1.00 80.12 300 ALA A N 1
ATOM 2336 C CA . ALA A 1 300 ? 18.920 -27.066 5.681 1.00 80.12 300 ALA A CA 1
ATOM 2337 C C . ALA A 1 300 ? 19.567 -25.741 5.246 1.00 80.12 300 ALA A C 1
ATOM 2339 O O . ALA A 1 300 ? 18.855 -24.770 4.979 1.00 80.12 300 ALA A O 1
ATOM 2340 N N . VAL A 1 301 ? 20.894 -25.719 5.087 1.00 84.69 301 VAL A N 1
ATOM 2341 C CA . VAL A 1 301 ? 21.640 -24.543 4.604 1.00 84.69 301 VAL A CA 1
ATOM 2342 C C . VAL A 1 301 ? 21.253 -24.199 3.163 1.00 84.69 301 VAL A C 1
ATOM 2344 O O . VAL A 1 301 ? 21.002 -23.034 2.852 1.00 84.69 301 VAL A O 1
ATOM 2347 N N . ILE A 1 302 ? 21.132 -25.207 2.294 1.00 88.12 302 ILE A N 1
ATOM 2348 C CA . ILE A 1 302 ? 20.678 -25.042 0.905 1.00 88.12 302 ILE A CA 1
ATOM 2349 C C . ILE A 1 302 ? 19.218 -24.574 0.873 1.00 88.12 302 ILE A C 1
ATOM 2351 O O . ILE A 1 302 ? 18.879 -23.656 0.128 1.00 88.12 302 ILE A O 1
ATOM 2355 N N . SER A 1 303 ? 18.351 -25.151 1.711 1.00 89.00 303 SER A N 1
ATOM 2356 C CA . SER A 1 303 ? 16.944 -24.746 1.840 1.00 89.00 303 SER A CA 1
ATOM 2357 C C . SER A 1 303 ? 16.781 -23.282 2.256 1.00 89.00 303 SER A C 1
ATOM 2359 O O . SER A 1 303 ? 15.840 -22.618 1.809 1.00 89.00 303 SER A O 1
ATOM 2361 N N . GLY A 1 304 ? 17.719 -22.751 3.047 1.00 85.81 304 GLY A N 1
ATOM 2362 C CA . GLY A 1 304 ? 17.755 -21.349 3.467 1.00 85.81 304 GLY A CA 1
ATOM 2363 C C . GLY A 1 304 ? 17.944 -20.338 2.329 1.00 85.81 304 GLY A C 1
ATOM 2364 O O . GLY A 1 304 ? 17.647 -19.161 2.529 1.00 85.81 304 GLY A O 1
ATOM 2365 N N . LEU A 1 305 ? 18.382 -20.775 1.140 1.00 91.06 305 LEU A N 1
ATOM 2366 C CA . LEU A 1 305 ? 18.530 -19.929 -0.053 1.00 91.06 305 LEU A CA 1
ATOM 2367 C C . LEU A 1 305 ? 17.210 -19.668 -0.793 1.00 91.06 305 LEU A C 1
ATOM 2369 O O . LEU A 1 305 ? 17.174 -18.823 -1.686 1.00 91.06 305 LEU A O 1
ATOM 2373 N N . PHE A 1 306 ? 16.140 -20.398 -0.470 1.00 93.62 306 PHE A N 1
ATOM 2374 C CA . PHE A 1 306 ? 14.885 -20.386 -1.224 1.00 93.62 306 PHE A CA 1
ATOM 2375 C C . PHE A 1 306 ? 13.710 -19.982 -0.334 1.00 93.62 306 PHE A C 1
ATOM 2377 O O . PHE A 1 306 ? 13.531 -20.515 0.766 1.00 93.62 306 PHE A O 1
ATOM 2384 N N . ASN A 1 307 ? 12.860 -19.088 -0.835 1.00 91.38 307 ASN A N 1
ATOM 2385 C CA . ASN A 1 307 ? 11.600 -18.732 -0.185 1.00 91.38 307 ASN A CA 1
ATOM 2386 C C . ASN A 1 307 ? 10.657 -19.962 -0.135 1.00 91.38 307 ASN A C 1
ATOM 2388 O O . ASN A 1 307 ? 10.687 -20.767 -1.067 1.00 91.38 307 ASN A O 1
ATOM 2392 N N . PRO A 1 308 ? 9.818 -20.149 0.907 1.00 86.06 308 PRO A N 1
ATOM 2393 C CA . PRO A 1 308 ? 8.817 -21.223 0.949 1.00 86.06 308 PRO A CA 1
ATOM 2394 C C . PRO A 1 308 ? 7.951 -21.372 -0.315 1.00 86.06 308 PRO A C 1
ATOM 2396 O O . PRO A 1 308 ? 7.624 -22.493 -0.685 1.00 86.06 308 PRO A O 1
ATOM 2399 N N . GLY A 1 309 ? 7.619 -20.270 -0.996 1.00 86.88 309 GLY A N 1
ATOM 2400 C CA . GLY A 1 309 ? 6.853 -20.280 -2.251 1.00 86.88 309 GLY A CA 1
ATOM 2401 C C . GLY A 1 309 ? 7.690 -20.459 -3.524 1.00 86.88 309 GLY A C 1
ATOM 2402 O O . GLY A 1 309 ? 7.198 -20.167 -4.610 1.00 86.88 309 GLY A O 1
ATOM 2403 N N . PHE A 1 310 ? 8.961 -20.857 -3.415 1.00 94.88 310 PHE A N 1
ATOM 2404 C CA . PHE A 1 310 ? 9.869 -20.914 -4.558 1.00 94.88 310 PHE A CA 1
ATOM 2405 C C . PHE A 1 310 ? 9.476 -21.992 -5.575 1.00 94.88 310 PHE A C 1
ATOM 2407 O O . PHE A 1 310 ? 9.395 -23.183 -5.259 1.00 94.88 310 PHE A O 1
ATOM 2414 N N . GLU A 1 311 ? 9.346 -21.565 -6.831 1.00 91.62 311 GLU A N 1
ATOM 2415 C CA . GLU A 1 311 ? 9.174 -22.435 -7.992 1.00 91.62 311 GLU A CA 1
ATOM 2416 C C . GLU A 1 311 ? 10.295 -22.219 -9.014 1.00 91.62 311 GLU A C 1
ATOM 2418 O O . GLU A 1 311 ? 10.603 -21.090 -9.411 1.00 91.62 311 GLU A O 1
ATOM 2423 N N . PHE A 1 312 ? 10.868 -23.325 -9.491 1.00 95.19 312 PHE A N 1
ATOM 2424 C CA . PHE A 1 312 ? 11.843 -23.345 -10.572 1.00 95.19 312 PHE A CA 1
ATOM 2425 C C . PHE A 1 312 ? 11.257 -23.970 -11.837 1.00 95.19 312 PHE A C 1
ATOM 2427 O O . PHE A 1 312 ? 11.025 -25.178 -11.912 1.00 95.19 312 PHE A O 1
ATOM 2434 N N . LYS A 1 313 ? 11.055 -23.160 -12.873 1.00 92.38 313 LYS A N 1
ATOM 2435 C CA . LYS A 1 313 ? 10.583 -23.606 -14.188 1.00 92.38 313 LYS A CA 1
ATOM 2436 C C . LYS A 1 313 ? 11.774 -24.049 -15.035 1.00 92.38 313 LYS A C 1
ATOM 2438 O O . LYS A 1 313 ? 12.393 -23.261 -15.743 1.00 92.38 313 LYS A O 1
ATOM 2443 N N . GLY A 1 314 ? 12.125 -25.326 -14.918 1.00 87.44 314 GLY A N 1
ATOM 2444 C CA . GLY A 1 314 ? 13.211 -25.944 -15.671 1.00 87.44 314 GLY A CA 1
ATOM 2445 C C . GLY A 1 314 ? 12.746 -26.570 -16.989 1.00 87.44 314 GLY A C 1
ATOM 2446 O O . GLY A 1 314 ? 11.561 -26.736 -17.271 1.00 87.44 314 GLY A O 1
ATOM 2447 N N . CYS A 1 315 ? 13.700 -27.039 -17.793 1.00 80.19 315 CYS A N 1
ATOM 2448 C CA . CYS A 1 315 ? 13.409 -27.641 -19.101 1.00 80.19 315 CYS A CA 1
ATOM 2449 C C . CYS A 1 315 ? 12.641 -28.963 -19.085 1.00 80.19 315 CYS A C 1
ATOM 2451 O O . CYS A 1 315 ? 12.199 -29.443 -20.136 1.00 80.19 315 CYS A O 1
ATOM 2453 N N . ARG A 1 316 ? 12.519 -29.579 -17.910 1.00 80.19 316 ARG A N 1
ATOM 2454 C CA . ARG A 1 316 ? 11.818 -30.848 -17.705 1.00 80.19 316 ARG A CA 1
ATOM 2455 C C . ARG A 1 316 ? 10.553 -30.700 -16.856 1.00 80.19 316 ARG A C 1
ATOM 2457 O O . ARG A 1 316 ? 9.947 -31.716 -16.540 1.00 80.19 316 ARG A O 1
ATOM 2464 N N . GLY A 1 317 ? 10.133 -29.471 -16.556 1.00 85.56 317 GLY A N 1
ATOM 2465 C CA . GLY A 1 317 ? 8.940 -29.181 -15.767 1.00 85.56 317 GLY A CA 1
ATOM 2466 C C . GLY A 1 317 ? 9.189 -28.116 -14.704 1.00 85.56 317 GLY A C 1
ATOM 2467 O O . GLY A 1 317 ? 10.291 -27.581 -14.578 1.00 85.56 317 GLY A O 1
ATOM 2468 N N . THR A 1 318 ? 8.138 -27.815 -13.949 1.00 90.25 318 THR A N 1
ATOM 2469 C CA . THR A 1 318 ? 8.218 -26.963 -12.762 1.00 90.25 318 THR A CA 1
ATOM 2470 C C . THR A 1 318 ? 8.638 -27.810 -11.569 1.00 90.25 318 THR A C 1
ATOM 2472 O O . THR A 1 318 ? 8.083 -28.886 -11.347 1.00 90.25 318 THR A O 1
ATOM 2475 N N . HIS A 1 319 ? 9.613 -27.319 -10.816 1.00 90.50 319 HIS A N 1
ATOM 2476 C CA . HIS A 1 319 ? 10.129 -27.946 -9.613 1.00 90.50 319 HIS A CA 1
ATOM 2477 C C . HIS A 1 319 ? 9.876 -27.040 -8.413 1.00 90.50 319 HIS A C 1
ATOM 2479 O O . HIS A 1 319 ? 10.150 -25.843 -8.483 1.00 90.50 319 HIS A O 1
ATOM 2485 N N . ASN A 1 320 ? 9.359 -27.599 -7.324 1.00 92.19 320 ASN A N 1
ATOM 2486 C CA . ASN A 1 320 ? 9.180 -26.854 -6.079 1.00 92.19 320 ASN A CA 1
ATOM 2487 C C . ASN A 1 320 ? 10.498 -26.758 -5.290 1.00 92.19 320 ASN A C 1
ATOM 2489 O O . ASN A 1 320 ? 11.506 -27.385 -5.641 1.00 92.19 320 ASN A O 1
ATOM 2493 N N . LYS A 1 321 ? 10.484 -25.972 -4.211 1.00 92.75 321 LYS A N 1
ATOM 2494 C CA . LYS A 1 321 ? 11.620 -25.787 -3.304 1.00 92.75 321 LYS A CA 1
ATOM 2495 C C . LYS A 1 321 ? 12.273 -27.108 -2.891 1.00 92.75 321 LYS A C 1
ATOM 2497 O O . LYS A 1 321 ? 13.483 -27.254 -3.043 1.00 92.75 321 LYS A O 1
ATOM 2502 N N . GLU A 1 322 ? 11.504 -28.078 -2.406 1.00 89.81 322 GLU A N 1
ATOM 2503 C CA . GLU A 1 322 ? 12.032 -29.335 -1.863 1.00 89.81 322 GLU A CA 1
ATOM 2504 C C . GLU A 1 322 ? 12.759 -30.154 -2.935 1.00 89.81 322 GLU A C 1
ATOM 2506 O O . GLU A 1 322 ? 13.826 -30.714 -2.680 1.00 89.81 322 GLU A O 1
ATOM 2511 N N . GLN A 1 323 ? 12.218 -30.187 -4.156 1.00 89.56 323 GLN A N 1
ATOM 2512 C CA . GLN A 1 323 ? 12.837 -30.877 -5.288 1.00 89.56 323 GLN A CA 1
ATOM 2513 C C . GLN A 1 323 ? 14.159 -30.227 -5.708 1.00 89.56 323 GLN A C 1
ATOM 2515 O O . GLN A 1 323 ? 15.119 -30.935 -6.016 1.00 89.56 323 GLN A O 1
ATOM 2520 N N . VAL A 1 324 ? 14.225 -28.893 -5.713 1.00 91.06 324 VAL A N 1
ATOM 2521 C CA . VAL A 1 324 ? 15.449 -28.159 -6.070 1.00 91.06 324 VAL A CA 1
ATOM 2522 C C . VAL A 1 324 ? 16.511 -28.311 -4.987 1.00 91.06 324 VAL A C 1
ATOM 2524 O O . VAL A 1 324 ? 17.656 -28.624 -5.305 1.00 91.06 324 VAL A O 1
ATOM 2527 N N . VAL A 1 325 ? 16.138 -28.177 -3.714 1.00 91.06 325 VAL A N 1
ATOM 2528 C CA . VAL A 1 325 ? 17.047 -28.387 -2.578 1.00 91.06 325 VAL A CA 1
ATOM 2529 C C . VAL A 1 325 ? 17.599 -29.812 -2.587 1.00 91.06 325 VAL A C 1
ATOM 2531 O O . VAL A 1 325 ? 18.810 -29.995 -2.489 1.00 91.06 325 VAL A O 1
ATOM 2534 N N . GLY A 1 326 ? 16.736 -30.815 -2.781 1.00 86.31 326 GLY A N 1
ATOM 2535 C CA . GLY A 1 326 ? 17.154 -32.211 -2.877 1.00 86.31 326 GLY A CA 1
ATOM 2536 C C . GLY A 1 326 ? 18.076 -32.476 -4.069 1.00 86.31 326 GLY A C 1
ATOM 2537 O O . GLY A 1 326 ? 18.984 -33.292 -3.970 1.00 86.31 326 GLY A O 1
ATOM 2538 N N . PHE A 1 327 ? 17.906 -31.777 -5.192 1.00 87.50 327 PHE A N 1
ATOM 2539 C CA . PHE A 1 327 ? 18.849 -31.872 -6.306 1.00 87.50 327 PHE A CA 1
ATOM 2540 C C . PHE A 1 327 ? 20.208 -31.248 -5.963 1.00 87.50 327 PHE A C 1
ATOM 2542 O O . PHE A 1 327 ? 21.242 -31.861 -6.228 1.00 87.50 327 PHE A O 1
ATOM 2549 N N . LEU A 1 328 ? 20.203 -30.053 -5.366 1.00 87.81 328 LEU A N 1
ATOM 2550 C CA . LEU A 1 328 ? 21.409 -29.304 -5.015 1.00 87.81 328 LEU A CA 1
ATOM 2551 C C . LEU A 1 328 ? 22.243 -29.995 -3.929 1.00 87.81 328 LEU A C 1
ATOM 2553 O O . LEU A 1 328 ? 23.465 -29.991 -4.029 1.00 87.81 328 LEU A O 1
ATOM 2557 N N . SER A 1 329 ? 21.615 -30.656 -2.952 1.00 88.81 329 SER A N 1
ATOM 2558 C CA . SER A 1 329 ? 22.327 -31.361 -1.874 1.00 88.81 329 SER A CA 1
ATOM 2559 C C . SER A 1 329 ? 23.135 -32.573 -2.349 1.00 88.81 329 SER A C 1
ATOM 2561 O O . SER A 1 329 ? 24.015 -33.041 -1.637 1.00 88.81 329 SER A O 1
ATOM 2563 N N . HIS A 1 330 ? 22.845 -33.092 -3.546 1.00 84.31 330 HIS A N 1
ATOM 2564 C CA . HIS A 1 330 ? 23.563 -34.216 -4.157 1.00 84.31 330 HIS A CA 1
ATOM 2565 C C . HIS A 1 330 ? 24.560 -33.763 -5.240 1.00 84.31 330 HIS A C 1
ATOM 2567 O O . HIS A 1 330 ? 25.105 -34.597 -5.971 1.00 84.31 330 HIS A O 1
ATOM 2573 N N . LEU A 1 331 ? 24.781 -32.453 -5.402 1.00 81.56 331 LEU A N 1
ATOM 2574 C CA . LEU A 1 331 ? 25.800 -31.936 -6.311 1.00 81.56 331 LEU A CA 1
ATOM 2575 C C . LEU A 1 331 ? 27.183 -31.998 -5.657 1.00 81.56 331 LEU A C 1
ATOM 2577 O O . LEU A 1 331 ? 27.357 -31.647 -4.495 1.00 81.56 331 LEU A O 1
ATOM 2581 N N . ASN A 1 332 ? 28.179 -32.425 -6.435 1.00 69.31 332 ASN A N 1
ATOM 2582 C CA . ASN A 1 332 ? 29.581 -32.240 -6.079 1.00 69.31 332 ASN A CA 1
ATOM 2583 C C . ASN A 1 332 ? 30.038 -30.863 -6.598 1.00 69.31 332 ASN A C 1
ATOM 2585 O O . ASN A 1 332 ? 29.847 -30.570 -7.786 1.00 69.31 332 ASN A O 1
ATOM 2589 N N . SER A 1 333 ? 30.589 -30.042 -5.704 1.00 63.53 333 SER A N 1
ATOM 2590 C CA . SER A 1 333 ? 30.939 -28.626 -5.889 1.00 63.53 333 SER A CA 1
ATOM 2591 C C . SER A 1 333 ? 31.883 -28.367 -7.061 1.00 63.53 333 SER A C 1
ATOM 2593 O O . SER A 1 333 ? 31.720 -27.381 -7.782 1.00 63.53 333 SER A O 1
ATOM 2595 N N . ASP A 1 334 ? 32.798 -29.302 -7.323 1.00 68.38 334 ASP A N 1
ATOM 2596 C CA . ASP A 1 334 ? 33.790 -29.219 -8.405 1.00 68.38 334 ASP A CA 1
ATOM 2597 C C . ASP A 1 334 ? 33.163 -29.145 -9.807 1.00 68.38 334 ASP A C 1
ATOM 2599 O O . ASP A 1 334 ? 33.820 -28.775 -10.776 1.00 68.38 334 ASP A O 1
ATOM 2603 N N . ASN A 1 335 ? 31.875 -29.478 -9.927 1.00 66.88 335 ASN A N 1
ATOM 2604 C CA . ASN A 1 335 ? 31.180 -29.618 -11.206 1.00 66.88 335 ASN A CA 1
ATOM 2605 C C . ASN A 1 335 ? 30.026 -28.634 -11.385 1.00 66.88 335 ASN A C 1
ATOM 2607 O O . ASN A 1 335 ? 29.232 -28.779 -12.320 1.00 66.88 335 ASN A O 1
ATOM 2611 N N . PHE A 1 336 ? 29.899 -27.670 -10.475 1.00 74.69 336 PHE A N 1
ATOM 2612 C CA . PHE A 1 336 ? 28.838 -26.678 -10.473 1.00 74.69 336 PHE A CA 1
ATOM 2613 C C . PHE A 1 336 ? 29.443 -25.283 -10.633 1.00 74.69 336 PHE A C 1
ATOM 2615 O O . PHE A 1 336 ? 29.924 -24.669 -9.680 1.00 74.69 336 PHE A O 1
ATOM 2622 N N . HIS A 1 337 ? 29.427 -24.780 -11.869 1.00 80.31 337 HIS A N 1
ATOM 2623 C CA . HIS A 1 337 ? 29.896 -23.438 -12.187 1.00 80.31 337 HIS A CA 1
ATOM 2624 C C . HIS A 1 337 ? 28.720 -22.551 -12.581 1.00 80.31 337 HIS A C 1
ATOM 2626 O O . HIS A 1 337 ? 27.905 -22.895 -13.436 1.00 80.31 337 HIS A O 1
ATOM 2632 N N . MET A 1 338 ? 28.647 -21.394 -11.933 1.00 87.31 338 MET A N 1
ATOM 2633 C CA . MET A 1 338 ? 27.655 -20.363 -12.191 1.00 87.31 338 MET A CA 1
ATOM 2634 C C . MET A 1 338 ? 28.378 -19.088 -12.602 1.00 87.31 338 MET A C 1
ATOM 2636 O O . MET A 1 338 ? 29.256 -18.615 -11.884 1.00 87.31 338 MET A O 1
ATOM 2640 N N . THR A 1 339 ? 28.016 -18.533 -13.753 1.00 88.19 339 THR A N 1
ATOM 2641 C CA . THR A 1 339 ? 28.570 -17.274 -14.256 1.00 88.19 339 THR A CA 1
ATOM 2642 C C . THR A 1 339 ? 27.444 -16.270 -14.427 1.00 88.19 339 THR A C 1
ATOM 2644 O O . THR A 1 339 ? 26.550 -16.474 -15.253 1.00 88.19 339 THR A O 1
ATOM 2647 N N . LEU A 1 340 ? 27.474 -15.190 -13.646 1.00 93.44 340 LEU A N 1
ATOM 2648 C CA . LEU A 1 340 ? 26.521 -14.092 -13.768 1.00 93.44 340 LEU A CA 1
ATOM 2649 C C . LEU A 1 340 ? 26.633 -13.451 -15.159 1.00 93.44 340 LEU A C 1
ATOM 2651 O O . LEU A 1 340 ? 27.730 -13.140 -15.619 1.00 93.44 340 LEU A O 1
ATOM 2655 N N . LYS A 1 341 ? 25.502 -13.268 -15.842 1.00 92.06 341 LYS A N 1
ATOM 2656 C CA . LYS A 1 341 ? 25.428 -12.629 -17.167 1.00 92.06 341 LYS A CA 1
ATOM 2657 C C . LYS A 1 341 ? 24.817 -11.233 -17.102 1.00 92.06 341 LYS A C 1
ATOM 2659 O O . LYS A 1 341 ? 25.260 -10.350 -17.824 1.00 92.06 341 LYS A O 1
ATOM 2664 N N . SER A 1 342 ? 23.807 -11.031 -16.260 1.00 92.38 342 SER A N 1
ATOM 2665 C CA . SER A 1 342 ? 23.175 -9.724 -16.051 1.00 92.38 342 SER A CA 1
ATOM 2666 C C . SER A 1 342 ? 22.448 -9.680 -14.714 1.00 92.38 342 SER A C 1
ATOM 2668 O O . SER A 1 342 ? 22.058 -10.722 -14.188 1.00 92.38 342 SER A O 1
ATOM 2670 N N . ALA A 1 343 ? 22.241 -8.480 -14.181 1.00 93.25 343 ALA A N 1
ATOM 2671 C CA . ALA A 1 343 ? 21.408 -8.240 -13.011 1.00 93.25 343 ALA A CA 1
ATOM 2672 C C . ALA A 1 343 ? 20.745 -6.862 -13.123 1.00 93.25 343 ALA A C 1
ATOM 2674 O O . ALA A 1 343 ? 21.390 -5.900 -13.535 1.00 93.25 343 ALA A O 1
ATOM 2675 N N . VAL A 1 344 ? 19.458 -6.782 -12.796 1.00 90.25 344 VAL A N 1
ATOM 2676 C CA . VAL A 1 344 ? 18.617 -5.586 -12.915 1.00 90.25 344 VAL A CA 1
ATOM 2677 C C . VAL A 1 344 ? 17.694 -5.515 -11.701 1.00 90.25 344 VAL A C 1
ATOM 2679 O O . VAL A 1 344 ? 17.067 -6.513 -11.341 1.00 90.25 344 VAL A O 1
ATOM 2682 N N . SER A 1 345 ? 17.599 -4.343 -11.074 1.00 86.75 345 SER A N 1
ATOM 2683 C CA . SER A 1 345 ? 16.624 -4.103 -10.003 1.00 86.75 345 SER A CA 1
ATOM 2684 C C . SER A 1 345 ? 15.225 -3.976 -10.604 1.00 86.75 345 SER A C 1
ATOM 2686 O O . SER A 1 345 ? 15.047 -3.245 -11.577 1.00 86.75 345 SER A O 1
ATOM 2688 N N . LEU A 1 346 ? 14.248 -4.696 -10.057 1.00 75.25 346 LEU A N 1
ATOM 2689 C CA . LEU A 1 346 ? 12.850 -4.612 -10.494 1.00 75.25 346 LEU A CA 1
ATOM 2690 C C . LEU A 1 346 ? 12.065 -3.584 -9.664 1.00 75.25 346 LEU A C 1
ATOM 2692 O O . LEU A 1 346 ? 11.381 -2.739 -10.228 1.00 75.25 346 LEU A O 1
ATOM 2696 N N . GLU A 1 347 ? 12.204 -3.653 -8.338 1.00 71.31 347 GLU A N 1
ATOM 2697 C CA . GLU A 1 347 ? 11.565 -2.801 -7.316 1.00 71.31 347 GLU A CA 1
ATOM 2698 C C . GLU A 1 347 ? 12.579 -2.560 -6.172 1.00 71.31 347 GLU A C 1
ATOM 2700 O O . GLU A 1 347 ? 13.708 -3.053 -6.269 1.00 71.31 347 GLU A O 1
ATOM 2705 N N . THR A 1 348 ? 12.227 -1.833 -5.096 1.00 66.19 348 THR A N 1
ATOM 2706 C CA . THR A 1 348 ? 13.171 -1.496 -3.997 1.00 66.19 348 THR A CA 1
ATOM 2707 C C . THR A 1 348 ? 13.824 -2.724 -3.349 1.00 66.19 348 THR A C 1
ATOM 2709 O O . THR A 1 348 ? 14.951 -2.636 -2.869 1.00 66.19 348 THR A O 1
ATOM 2712 N N . ASP A 1 349 ? 13.161 -3.886 -3.413 1.00 80.88 349 ASP A N 1
ATOM 2713 C CA . ASP A 1 349 ? 13.538 -5.079 -2.647 1.00 80.88 349 ASP A CA 1
ATOM 2714 C C . ASP A 1 349 ? 13.776 -6.327 -3.523 1.00 80.88 349 ASP A C 1
ATOM 2716 O O . ASP A 1 349 ? 14.025 -7.422 -3.000 1.00 80.88 349 ASP A O 1
ATOM 2720 N N . GLN A 1 350 ? 13.699 -6.197 -4.855 1.00 87.25 350 GLN A N 1
ATOM 2721 C CA . GLN A 1 350 ? 13.798 -7.326 -5.788 1.00 87.25 350 GLN A CA 1
ATOM 2722 C C . GLN A 1 350 ? 14.847 -7.112 -6.876 1.00 87.25 350 GLN A C 1
ATOM 2724 O O . GLN A 1 350 ? 14.842 -6.118 -7.602 1.00 87.25 350 GLN A O 1
ATOM 2729 N N . LEU A 1 351 ? 15.695 -8.125 -7.049 1.00 92.69 351 LEU A N 1
ATOM 2730 C CA . LEU A 1 351 ? 16.743 -8.182 -8.057 1.00 92.69 351 LEU A CA 1
ATOM 2731 C C . LEU A 1 351 ? 16.468 -9.337 -9.019 1.00 92.69 351 LEU A C 1
ATOM 2733 O O . LEU A 1 351 ? 16.465 -10.502 -8.616 1.00 92.69 351 LEU A O 1
ATOM 2737 N N . LYS A 1 352 ? 16.288 -9.037 -10.304 1.00 95.56 352 LYS A N 1
ATOM 2738 C CA . LYS A 1 352 ? 16.277 -10.056 -11.354 1.00 95.56 352 LYS A CA 1
ATOM 2739 C C . LYS A 1 352 ? 17.688 -10.233 -11.886 1.00 95.56 352 LYS A C 1
ATOM 2741 O O . LYS A 1 352 ? 18.285 -9.271 -12.360 1.00 95.56 352 LYS A O 1
ATOM 2746 N N . TYR A 1 353 ? 18.209 -11.452 -11.879 1.00 96.19 353 TYR A N 1
ATOM 2747 C CA . TYR A 1 353 ? 19.512 -11.734 -12.472 1.00 96.19 353 TYR A CA 1
ATOM 2748 C C . TYR A 1 353 ? 19.497 -12.978 -13.354 1.00 96.19 353 TYR A C 1
ATOM 2750 O O . TYR A 1 353 ? 18.678 -13.881 -13.194 1.00 96.19 353 TYR A O 1
ATOM 2758 N N . THR A 1 354 ? 20.416 -13.002 -14.312 1.00 93.50 354 THR A N 1
ATOM 2759 C CA . THR A 1 354 ? 20.584 -14.083 -15.280 1.00 93.50 354 THR A CA 1
ATOM 2760 C C . THR A 1 354 ? 21.929 -14.742 -15.050 1.00 93.50 354 THR A C 1
ATOM 2762 O O . THR A 1 354 ? 22.956 -14.064 -15.020 1.00 93.50 354 THR A O 1
ATOM 2765 N N . VAL A 1 355 ? 21.941 -16.063 -14.922 1.00 93.25 355 VAL A N 1
ATOM 2766 C CA . VAL A 1 355 ? 23.142 -16.856 -14.671 1.00 93.25 355 VAL A CA 1
ATOM 2767 C C . VAL A 1 355 ? 23.272 -17.962 -15.709 1.00 93.25 355 VAL A C 1
ATOM 2769 O O . VAL A 1 355 ? 22.305 -18.628 -16.071 1.00 93.25 355 VAL A O 1
ATOM 2772 N N . ALA A 1 356 ? 24.487 -18.163 -16.197 1.00 89.69 356 ALA A N 1
ATOM 2773 C CA . ALA A 1 356 ? 24.857 -19.348 -16.944 1.00 89.69 356 ALA A CA 1
ATOM 2774 C C . ALA A 1 356 ? 25.325 -20.430 -15.976 1.00 89.69 356 ALA A C 1
ATOM 2776 O O . ALA A 1 356 ? 26.305 -20.243 -15.261 1.00 89.69 356 ALA A O 1
ATOM 2777 N N . ILE A 1 357 ? 24.629 -21.559 -15.973 1.00 86.81 357 ILE A N 1
ATOM 2778 C CA . ILE A 1 357 ? 24.959 -22.735 -15.177 1.00 86.81 357 ILE A CA 1
ATOM 2779 C C . ILE A 1 357 ? 25.635 -23.737 -16.108 1.00 86.81 357 ILE A C 1
ATOM 2781 O O . ILE A 1 357 ? 24.997 -24.265 -17.024 1.00 86.81 357 ILE A O 1
ATOM 2785 N N . SER A 1 358 ? 26.916 -24.011 -15.894 1.00 80.12 358 SER A N 1
ATOM 2786 C CA . SER A 1 358 ? 27.641 -25.067 -16.597 1.00 80.12 358 SER A CA 1
ATOM 2787 C C . SER A 1 358 ? 27.827 -26.272 -15.679 1.00 80.12 358 SER A C 1
ATOM 2789 O O . SER A 1 358 ? 28.246 -26.167 -14.525 1.00 80.12 358 SER A O 1
ATOM 2791 N N . ARG A 1 359 ? 27.475 -27.446 -16.209 1.00 61.38 359 ARG A N 1
ATOM 2792 C CA . ARG A 1 359 ? 27.721 -28.744 -15.579 1.00 61.38 359 ARG A CA 1
ATOM 2793 C C . ARG A 1 359 ? 28.247 -29.681 -16.657 1.00 61.38 359 ARG A C 1
ATOM 2795 O O . ARG A 1 359 ? 27.520 -29.941 -17.609 1.00 61.38 359 ARG A O 1
ATOM 2802 N N . PHE A 1 360 ? 29.499 -30.121 -16.512 1.00 41.97 360 PHE A N 1
ATOM 2803 C CA . PHE A 1 360 ? 30.211 -31.038 -17.416 1.00 41.97 360 PHE A CA 1
ATOM 2804 C C . PHE A 1 360 ? 29.881 -30.861 -18.908 1.00 41.97 360 PHE A C 1
ATOM 2806 O O . PHE A 1 360 ? 29.097 -31.607 -19.490 1.00 41.97 360 PHE A O 1
ATOM 2813 N N . GLY A 1 361 ? 30.502 -29.865 -19.538 1.00 48.88 361 GLY A N 1
ATOM 2814 C CA . GLY A 1 361 ? 30.477 -29.705 -20.991 1.00 48.88 361 GLY A CA 1
ATOM 2815 C C . GLY A 1 361 ? 30.398 -28.246 -21.450 1.00 48.88 361 GLY A C 1
ATOM 2816 O O . GLY A 1 361 ? 30.134 -27.354 -20.647 1.00 48.88 361 GLY A O 1
ATOM 2817 N N . PRO A 1 362 ? 30.586 -27.984 -22.757 1.00 50.22 362 PRO A N 1
ATOM 2818 C CA . PRO A 1 362 ? 30.642 -26.635 -23.332 1.00 50.22 362 PRO A CA 1
ATOM 2819 C C . PRO A 1 362 ? 29.280 -25.920 -23.397 1.00 50.22 362 PRO A C 1
ATOM 2821 O O . PRO A 1 362 ? 29.164 -24.879 -24.040 1.00 50.22 362 PRO A O 1
ATOM 2824 N N . ARG A 1 363 ? 28.221 -26.488 -22.803 1.00 60.94 363 ARG A N 1
ATOM 2825 C CA . ARG A 1 363 ? 26.859 -25.948 -22.879 1.00 60.94 363 ARG A CA 1
ATOM 2826 C C . ARG A 1 363 ? 26.436 -25.373 -21.536 1.00 60.94 363 ARG A C 1
ATOM 2828 O O . ARG A 1 363 ? 26.079 -26.098 -20.613 1.00 60.94 363 ARG A O 1
ATOM 2835 N N . GLU A 1 364 ? 26.453 -24.051 -21.475 1.00 77.56 364 GLU A N 1
ATOM 2836 C CA . GLU A 1 364 ? 25.860 -23.269 -20.398 1.00 77.56 364 GLU A CA 1
ATOM 2837 C C . GLU A 1 364 ? 24.327 -23.309 -20.511 1.00 77.56 364 GLU A C 1
ATOM 2839 O O . GLU A 1 364 ? 23.759 -23.038 -21.570 1.00 77.56 364 GLU A O 1
ATOM 2844 N N . THR A 1 365 ? 23.641 -23.648 -19.420 1.00 83.31 365 THR A N 1
ATOM 2845 C CA . THR A 1 365 ? 22.192 -23.449 -19.299 1.00 83.31 365 THR A CA 1
ATOM 2846 C C . THR A 1 365 ? 21.952 -22.065 -18.721 1.00 83.31 365 THR A C 1
ATOM 2848 O O . THR A 1 365 ? 22.367 -21.791 -17.599 1.00 83.31 365 THR A O 1
ATOM 2851 N N . ILE A 1 366 ? 21.288 -21.191 -19.474 1.00 88.31 366 ILE A N 1
ATOM 2852 C CA . ILE A 1 366 ? 20.947 -19.850 -18.997 1.00 88.31 366 ILE A CA 1
ATOM 2853 C C . ILE A 1 366 ? 19.667 -19.942 -18.169 1.00 88.31 366 ILE A C 1
ATOM 2855 O O . ILE A 1 366 ? 18.629 -20.356 -18.681 1.00 88.31 366 ILE A O 1
ATOM 2859 N N . ALA A 1 367 ? 19.746 -19.556 -16.903 1.00 91.06 367 ALA A N 1
ATOM 2860 C CA . ALA A 1 367 ? 18.619 -19.469 -15.992 1.00 91.06 367 ALA A CA 1
ATOM 2861 C C . ALA A 1 367 ? 18.456 -18.026 -15.501 1.00 91.06 367 ALA A C 1
ATOM 2863 O O . ALA A 1 367 ? 19.433 -17.332 -15.227 1.00 91.06 367 ALA A O 1
ATOM 2864 N N . GLU A 1 368 ? 17.214 -17.580 -15.397 1.00 94.50 368 GLU A N 1
ATOM 2865 C CA . GLU A 1 368 ? 16.831 -16.316 -14.783 1.00 94.50 368 GLU A CA 1
ATOM 2866 C C . GLU A 1 368 ? 16.305 -16.583 -13.377 1.00 94.50 368 GLU A C 1
ATOM 2868 O O . GLU A 1 368 ? 15.553 -17.535 -13.162 1.00 94.50 368 GLU A O 1
ATOM 2873 N N . PHE A 1 369 ? 16.664 -15.723 -12.435 1.00 96.31 369 PHE A N 1
ATOM 2874 C CA . PHE A 1 369 ? 16.254 -15.813 -11.044 1.00 96.31 369 PHE A CA 1
ATOM 2875 C C . PHE A 1 369 ? 15.749 -14.464 -10.544 1.00 96.31 369 PHE A C 1
ATOM 2877 O O . PHE A 1 369 ? 16.268 -13.415 -10.930 1.00 96.31 369 PHE A O 1
ATOM 2884 N N . ILE A 1 370 ? 14.744 -14.506 -9.670 1.00 95.44 370 ILE A N 1
ATOM 2885 C CA . ILE A 1 370 ? 14.291 -13.347 -8.898 1.00 95.44 370 ILE A CA 1
ATOM 2886 C C . ILE A 1 370 ? 14.748 -13.544 -7.458 1.00 95.44 370 ILE A C 1
ATOM 2888 O O . ILE A 1 370 ? 14.370 -14.519 -6.802 1.00 95.44 370 ILE A O 1
ATOM 2892 N N . LEU A 1 371 ? 15.572 -12.620 -6.984 1.00 93.62 371 LEU A N 1
ATOM 2893 C CA . LEU A 1 371 ? 16.123 -12.582 -5.641 1.00 93.62 371 LEU A CA 1
ATOM 2894 C C . LEU A 1 371 ? 15.437 -11.489 -4.837 1.00 93.62 371 LEU A C 1
ATOM 2896 O O . LEU A 1 371 ? 15.446 -10.324 -5.229 1.00 93.62 371 LEU A O 1
ATOM 2900 N N . ASN A 1 372 ? 14.912 -11.858 -3.673 1.00 88.69 372 ASN A N 1
ATOM 2901 C CA . ASN A 1 372 ? 14.569 -10.879 -2.656 1.00 88.69 372 ASN A CA 1
ATOM 2902 C C . ASN A 1 372 ? 15.867 -10.410 -1.984 1.00 88.69 372 ASN A C 1
ATOM 2904 O O . ASN A 1 372 ? 16.546 -11.208 -1.329 1.00 88.69 372 ASN A O 1
ATOM 2908 N N . ILE A 1 373 ? 16.211 -9.134 -2.157 1.00 82.94 373 ILE A N 1
ATOM 2909 C CA . ILE A 1 373 ? 17.468 -8.544 -1.672 1.00 82.94 373 ILE A CA 1
ATOM 2910 C C . ILE A 1 373 ? 17.498 -8.555 -0.136 1.00 82.94 373 ILE A C 1
ATOM 2912 O O . ILE A 1 373 ? 18.513 -8.898 0.476 1.00 82.94 373 ILE A O 1
ATOM 2916 N N . HIS A 1 374 ? 16.364 -8.261 0.509 1.00 77.75 374 HIS A N 1
ATOM 2917 C CA . HIS A 1 374 ? 16.265 -8.205 1.966 1.00 77.75 374 HIS A CA 1
ATOM 2918 C C . HIS A 1 374 ? 16.279 -9.585 2.622 1.00 77.75 374 HIS A C 1
ATOM 2920 O O . HIS A 1 374 ? 16.915 -9.744 3.660 1.00 77.75 374 HIS A O 1
ATOM 2926 N N . GLY A 1 375 ? 15.627 -10.576 2.023 1.00 76.31 375 GLY A N 1
ATOM 2927 C CA . GLY A 1 375 ? 15.602 -11.952 2.514 1.00 76.31 375 GLY A CA 1
ATOM 2928 C C . GLY A 1 375 ? 16.824 -12.771 2.101 1.00 76.31 375 GLY A C 1
ATOM 2929 O O . GLY A 1 375 ? 17.044 -13.842 2.656 1.00 76.31 375 GLY A O 1
ATOM 2930 N N . GLN A 1 376 ? 17.610 -12.291 1.126 1.00 84.25 376 GLN A N 1
ATOM 2931 C CA . GLN A 1 376 ? 18.641 -13.068 0.427 1.00 84.25 376 GLN A CA 1
ATOM 2932 C C . GLN A 1 376 ? 18.132 -14.468 0.052 1.00 84.25 376 GLN A C 1
ATOM 2934 O O . GLN A 1 376 ? 18.789 -15.481 0.301 1.00 84.25 376 GLN A O 1
ATOM 2939 N N . GLN A 1 377 ? 16.917 -14.512 -0.490 1.00 91.75 377 GLN A N 1
ATOM 2940 C CA . GLN A 1 377 ? 16.225 -15.739 -0.854 1.00 91.75 377 GLN A CA 1
ATOM 2941 C C . GLN A 1 377 ? 15.680 -15.631 -2.267 1.00 91.75 377 GLN A C 1
ATOM 2943 O O . GLN A 1 377 ? 15.091 -14.618 -2.654 1.00 91.75 377 GLN A O 1
ATOM 2948 N N . LEU A 1 378 ? 15.847 -16.706 -3.027 1.00 94.44 378 LEU A N 1
ATOM 2949 C CA . LEU A 1 378 ? 15.248 -16.844 -4.339 1.00 94.44 378 LEU A CA 1
ATOM 2950 C C . LEU A 1 378 ? 13.734 -16.989 -4.203 1.00 94.44 378 LEU A C 1
ATOM 2952 O O . LEU A 1 378 ? 13.243 -17.863 -3.486 1.00 94.44 378 LEU A O 1
ATOM 2956 N N . GLN A 1 379 ? 13.006 -16.125 -4.905 1.00 93.00 379 GLN A N 1
ATOM 2957 C CA . GLN A 1 379 ? 11.546 -16.142 -4.988 1.00 93.00 379 GLN A CA 1
ATOM 2958 C C . GLN A 1 379 ? 11.066 -17.017 -6.143 1.00 93.00 379 GLN A C 1
ATOM 2960 O O . GLN A 1 379 ? 10.095 -17.750 -6.002 1.00 93.00 379 GLN A O 1
ATOM 2965 N N . SER A 1 380 ? 11.763 -16.981 -7.278 1.00 93.94 380 SER A N 1
ATOM 2966 C CA . SER A 1 380 ? 11.484 -17.860 -8.413 1.00 93.94 380 SER A CA 1
ATOM 2967 C C . SER A 1 380 ? 12.715 -18.028 -9.295 1.00 93.94 380 SER A C 1
ATOM 2969 O O . SER A 1 380 ? 13.661 -17.236 -9.229 1.00 93.94 380 SER A O 1
ATOM 2971 N N . GLY A 1 381 ? 12.708 -19.069 -10.123 1.00 94.00 381 GLY A N 1
ATOM 2972 C CA . GLY A 1 381 ? 13.680 -19.221 -11.196 1.00 94.00 381 GLY A CA 1
ATOM 2973 C C . GLY A 1 381 ? 13.066 -19.847 -12.441 1.00 94.00 381 GLY A C 1
ATOM 2974 O O . GLY A 1 381 ? 12.084 -20.584 -12.374 1.00 94.00 381 GLY A O 1
ATOM 2975 N N . ASN A 1 382 ? 13.626 -19.540 -13.602 1.00 93.81 382 ASN A N 1
ATOM 2976 C CA . ASN A 1 382 ? 13.118 -20.003 -14.884 1.00 93.81 382 ASN A CA 1
ATOM 2977 C C . ASN A 1 382 ? 14.260 -20.197 -15.880 1.00 93.81 382 ASN A C 1
ATOM 2979 O O . ASN A 1 382 ? 15.163 -19.373 -15.960 1.00 93.81 382 ASN A O 1
ATOM 2983 N N . VAL A 1 383 ? 14.197 -21.254 -16.683 1.00 92.06 383 VAL A N 1
ATOM 2984 C CA . VAL A 1 383 ? 15.070 -21.434 -17.846 1.00 92.06 383 VAL A CA 1
ATOM 2985 C C . VAL A 1 383 ? 14.290 -20.972 -19.081 1.00 92.06 383 VAL A C 1
ATOM 2987 O O . VAL A 1 383 ? 13.467 -21.734 -19.593 1.00 92.06 383 VAL A O 1
ATOM 2990 N N . PRO A 1 384 ? 14.504 -19.736 -19.575 1.00 82.12 384 PRO A N 1
ATOM 2991 C CA . PRO A 1 384 ? 13.663 -19.146 -20.618 1.00 82.12 384 PRO A CA 1
ATOM 2992 C C . PRO A 1 384 ? 13.760 -19.875 -21.964 1.00 82.12 384 PRO A C 1
ATOM 2994 O O . PRO A 1 384 ? 12.814 -19.849 -22.749 1.00 82.12 384 PRO A O 1
ATOM 2997 N N . ALA A 1 385 ? 14.884 -20.546 -22.237 1.00 79.75 385 ALA A N 1
ATOM 2998 C CA . ALA A 1 385 ? 15.107 -21.268 -23.482 1.00 79.75 385 ALA A CA 1
ATOM 2999 C C . ALA A 1 385 ? 15.668 -22.667 -23.219 1.00 79.75 385 ALA A C 1
ATOM 3001 O O . ALA A 1 385 ? 16.820 -22.852 -22.830 1.00 79.75 385 ALA A O 1
ATOM 3002 N N . CYS A 1 386 ? 14.850 -23.674 -23.502 1.00 72.19 386 CYS A N 1
ATOM 3003 C CA . CYS A 1 386 ? 15.244 -25.069 -23.418 1.00 72.19 386 CYS A CA 1
ATOM 3004 C C . CYS A 1 386 ? 15.605 -25.589 -24.801 1.00 72.19 386 CYS A C 1
ATOM 3006 O O . CYS A 1 386 ? 14.727 -25.823 -25.633 1.00 72.19 386 CYS A O 1
ATOM 3008 N N . GLN A 1 387 ? 16.898 -25.802 -25.053 1.00 57.81 387 GLN A N 1
ATOM 3009 C CA . GLN A 1 387 ? 17.346 -26.463 -26.275 1.00 57.81 387 GLN A CA 1
ATOM 3010 C C . GLN A 1 387 ? 16.888 -27.928 -26.258 1.00 57.81 387 GLN A C 1
ATOM 3012 O O . GLN A 1 387 ? 17.553 -28.808 -25.713 1.00 57.81 387 GLN A O 1
ATOM 3017 N N . ARG A 1 388 ? 15.724 -28.218 -26.845 1.00 39.34 388 ARG A N 1
ATOM 3018 C CA . ARG A 1 388 ? 15.319 -29.597 -27.127 1.00 39.34 388 ARG A CA 1
ATOM 3019 C C . ARG A 1 388 ? 15.896 -30.031 -28.465 1.00 39.34 388 ARG A C 1
ATOM 3021 O O . ARG A 1 388 ? 15.568 -29.438 -29.487 1.00 39.34 388 ARG A O 1
ATOM 3028 N N . LYS A 1 389 ? 16.604 -31.164 -28.460 1.00 38.22 389 LYS A N 1
ATOM 3029 C CA . LYS A 1 389 ? 16.239 -32.306 -29.314 1.00 38.22 389 LYS A CA 1
ATOM 3030 C C . LYS A 1 389 ? 16.877 -33.618 -28.836 1.00 38.22 389 LYS A C 1
ATOM 3032 O O . LYS A 1 389 ? 18.089 -33.712 -28.713 1.00 38.22 389 LYS A O 1
ATOM 3037 N N . GLY A 1 390 ? 16.004 -34.616 -28.652 1.00 33.41 390 GLY A N 1
ATOM 3038 C CA . GLY A 1 390 ? 16.282 -36.039 -28.864 1.00 33.41 390 GLY A CA 1
ATOM 3039 C C . GLY A 1 390 ? 16.750 -36.871 -27.668 1.00 33.41 390 GLY A C 1
ATOM 3040 O O . GLY A 1 390 ? 17.936 -37.134 -27.572 1.00 33.41 390 GLY A O 1
ATOM 3041 N N . PHE A 1 391 ? 15.827 -37.361 -26.830 1.00 27.94 391 PHE A N 1
ATOM 3042 C CA . PHE A 1 391 ? 15.671 -38.803 -26.544 1.00 27.94 391 PHE A CA 1
ATOM 3043 C C . PHE A 1 391 ? 14.482 -39.046 -25.600 1.00 27.94 391 PHE A C 1
ATOM 3045 O O . PHE A 1 391 ? 14.310 -38.356 -24.594 1.00 27.94 391 PHE A O 1
ATOM 3052 N N . ALA A 1 392 ? 13.639 -40.010 -25.964 1.00 33.62 392 ALA A N 1
ATOM 3053 C CA . ALA A 1 392 ? 12.468 -40.447 -25.214 1.00 33.62 392 ALA A CA 1
ATOM 3054 C C . ALA A 1 392 ? 12.831 -41.503 -24.151 1.00 33.62 392 ALA A C 1
ATOM 3056 O O . ALA A 1 392 ? 13.767 -42.265 -24.352 1.00 33.62 392 ALA A O 1
ATOM 3057 N N . ARG A 1 393 ? 12.016 -41.536 -23.078 1.00 34.34 393 ARG A N 1
ATOM 3058 C CA . ARG A 1 393 ? 11.808 -42.581 -22.043 1.00 34.34 393 ARG A CA 1
ATOM 3059 C C . ARG A 1 393 ? 13.047 -43.234 -21.407 1.00 34.34 393 ARG A C 1
ATOM 3061 O O . ARG A 1 393 ? 13.708 -44.034 -22.041 1.00 34.34 393 ARG A O 1
ATOM 3068 N N . THR A 1 394 ? 13.239 -42.998 -20.104 1.00 30.59 394 THR A N 1
ATOM 3069 C CA . THR A 1 394 ? 12.956 -43.943 -18.988 1.00 30.59 394 THR A CA 1
ATOM 3070 C C . THR A 1 394 ? 13.642 -43.440 -17.714 1.00 30.59 394 THR A C 1
ATOM 3072 O O . THR A 1 394 ? 14.852 -43.240 -17.707 1.00 30.59 394 THR A O 1
ATOM 3075 N N . LEU A 1 395 ? 12.888 -43.272 -16.626 1.00 29.64 395 LEU A N 1
ATOM 3076 C CA . LEU A 1 395 ? 13.419 -43.152 -15.266 1.00 29.64 395 LEU A CA 1
ATOM 3077 C C . LEU A 1 395 ? 12.878 -44.346 -14.478 1.00 29.64 395 LEU A C 1
ATOM 3079 O O . LEU A 1 395 ? 11.680 -44.425 -14.225 1.00 29.64 395 LEU A O 1
ATOM 3083 N N . GLY A 1 396 ? 13.768 -45.289 -14.166 1.00 36.22 396 GLY A N 1
ATOM 3084 C CA . GLY A 1 396 ? 13.477 -46.463 -13.347 1.00 36.22 396 GLY A CA 1
ATOM 3085 C C . GLY A 1 396 ? 14.442 -47.622 -13.600 1.00 36.22 396 GLY A C 1
ATOM 3086 O O . GLY A 1 396 ? 14.059 -48.564 -14.277 1.00 36.22 396 GLY A O 1
ATOM 3087 N N . SER A 1 397 ? 15.686 -47.555 -13.099 1.00 30.09 397 SER A N 1
ATOM 3088 C CA . SER A 1 397 ? 16.533 -48.727 -12.770 1.00 30.09 397 SER A CA 1
ATOM 3089 C C . SER A 1 397 ? 17.893 -48.297 -12.177 1.00 30.09 397 SER A C 1
ATOM 3091 O O . SER A 1 397 ? 18.404 -47.227 -12.494 1.00 30.09 397 SER A O 1
ATOM 3093 N N . ARG A 1 398 ? 18.459 -49.139 -11.300 1.00 39.78 398 ARG A N 1
ATOM 3094 C CA . ARG A 1 398 ? 19.545 -48.900 -10.323 1.00 39.78 398 ARG A CA 1
ATOM 3095 C C . ARG A 1 398 ? 20.977 -49.280 -10.787 1.00 39.78 398 ARG A C 1
ATOM 3097 O O . ARG A 1 398 ? 21.810 -49.584 -9.942 1.00 39.78 398 ARG A O 1
ATOM 3104 N N . THR A 1 399 ? 21.324 -49.235 -12.078 1.00 38.06 399 THR A N 1
ATOM 3105 C CA . THR A 1 399 ? 22.717 -49.503 -12.539 1.00 38.06 399 THR A CA 1
ATOM 3106 C C . THR A 1 399 ? 23.212 -48.513 -13.604 1.00 38.06 399 THR A C 1
ATOM 3108 O O . THR A 1 399 ? 22.433 -48.171 -14.497 1.00 38.06 399 THR A O 1
ATOM 3111 N N . PRO A 1 400 ? 24.488 -48.061 -13.556 1.00 37.00 400 PRO A N 1
ATOM 3112 C CA . PRO A 1 400 ? 25.005 -47.038 -14.465 1.00 37.00 400 PRO A CA 1
ATOM 3113 C C . PRO A 1 400 ? 25.125 -47.538 -15.923 1.00 37.00 400 PRO A C 1
ATOM 3115 O O . PRO A 1 400 ? 25.513 -48.684 -16.158 1.00 37.00 400 PRO A O 1
ATOM 3118 N N . PRO A 1 401 ? 24.792 -46.700 -16.922 1.00 43.53 401 PRO A N 1
ATOM 3119 C CA . PRO A 1 401 ? 24.749 -47.093 -18.333 1.00 43.53 401 PRO A CA 1
ATOM 3120 C C . PRO A 1 401 ? 26.137 -47.150 -19.006 1.00 43.53 401 PRO A C 1
ATOM 3122 O O . PRO A 1 401 ? 27.016 -46.340 -18.724 1.00 43.53 401 PRO A O 1
ATOM 3125 N N . LYS A 1 402 ? 26.301 -48.067 -19.978 1.00 45.69 402 LYS A N 1
ATOM 3126 C CA . LYS A 1 402 ? 27.554 -48.351 -20.723 1.00 45.69 402 LYS A CA 1
ATOM 3127 C C . LYS A 1 402 ? 28.242 -47.135 -21.374 1.00 45.69 402 LYS A C 1
ATOM 3129 O O . LYS A 1 402 ? 29.446 -47.184 -21.600 1.00 45.69 402 LYS A O 1
ATOM 3134 N N . TRP A 1 403 ? 27.520 -46.051 -21.671 1.00 50.06 403 TRP A N 1
ATOM 3135 C CA . TRP A 1 403 ? 28.123 -44.838 -22.244 1.00 50.06 403 TRP A CA 1
ATOM 3136 C C . TRP A 1 403 ? 28.990 -44.073 -21.230 1.00 50.06 403 TRP A C 1
ATOM 3138 O O . TRP A 1 403 ? 30.001 -43.503 -21.626 1.00 50.06 403 TRP A O 1
ATOM 3148 N N . LEU A 1 404 ? 28.664 -44.149 -19.931 1.00 42.66 404 LEU A N 1
ATOM 3149 C CA . LEU A 1 404 ? 29.425 -43.499 -18.856 1.00 42.66 404 LEU A CA 1
ATOM 3150 C C . LEU A 1 404 ? 30.831 -44.105 -18.713 1.00 42.66 404 LEU A C 1
ATOM 3152 O O . LEU A 1 404 ? 31.800 -43.391 -18.477 1.00 42.66 404 LEU A O 1
ATOM 3156 N N . VAL A 1 405 ? 30.948 -45.419 -18.933 1.00 54.84 405 VAL A N 1
ATOM 3157 C CA . VAL A 1 405 ? 32.235 -46.130 -18.957 1.00 54.84 405 VAL A CA 1
ATOM 3158 C C . VAL A 1 405 ? 33.064 -45.699 -20.173 1.00 54.84 405 VAL A C 1
ATOM 3160 O O . VAL A 1 405 ? 34.259 -45.462 -20.044 1.00 54.84 405 VAL A O 1
ATOM 3163 N N . CYS A 1 406 ? 32.435 -45.519 -21.341 1.00 49.09 406 CYS A N 1
ATOM 3164 C CA . CYS A 1 406 ? 33.137 -45.104 -22.561 1.00 49.09 406 CYS A CA 1
ATOM 3165 C C . CYS A 1 406 ? 33.684 -43.661 -22.469 1.00 49.09 406 CYS A C 1
ATOM 3167 O O . CYS A 1 406 ? 34.788 -43.390 -22.940 1.00 49.09 406 CYS A O 1
ATOM 3169 N N . GLU A 1 407 ? 32.950 -42.749 -21.822 1.00 53.38 407 GLU A N 1
ATOM 3170 C CA . GLU A 1 407 ? 33.363 -41.349 -21.644 1.00 53.38 407 GLU A CA 1
ATOM 3171 C C . GLU A 1 407 ? 34.518 -41.204 -20.637 1.00 53.38 407 GLU A C 1
ATOM 3173 O O . GLU A 1 407 ? 35.488 -40.490 -20.905 1.00 53.38 407 GLU A O 1
ATOM 3178 N N . GLN A 1 408 ? 34.476 -41.955 -19.530 1.00 60.72 408 GLN A N 1
ATOM 3179 C CA . GLN A 1 408 ? 35.565 -41.988 -18.549 1.00 60.72 408 GLN A CA 1
ATOM 3180 C C . GLN A 1 408 ? 36.864 -42.542 -19.154 1.00 60.72 408 GLN A C 1
ATOM 3182 O O . GLN A 1 408 ? 37.920 -41.933 -18.988 1.00 60.72 408 GLN A O 1
ATOM 3187 N N . THR A 1 409 ? 36.799 -43.633 -19.928 1.00 63.38 409 THR A N 1
ATOM 3188 C CA . THR A 1 409 ? 37.987 -44.220 -20.577 1.00 63.38 409 THR A CA 1
ATOM 3189 C C . THR A 1 409 ? 38.616 -43.281 -21.611 1.00 63.38 409 THR A C 1
ATOM 3191 O O . THR A 1 409 ? 39.841 -43.166 -21.666 1.00 63.38 409 THR A O 1
ATOM 3194 N N . ALA A 1 410 ? 37.806 -42.566 -22.402 1.00 57.84 410 ALA A N 1
ATOM 3195 C CA . ALA A 1 410 ? 38.311 -41.606 -23.385 1.00 57.84 410 ALA A CA 1
ATOM 3196 C C . ALA A 1 410 ? 39.013 -40.407 -22.723 1.00 57.84 410 ALA A C 1
ATOM 3198 O O . ALA A 1 410 ? 40.058 -39.964 -23.204 1.00 57.84 410 ALA A O 1
ATOM 3199 N N . SER A 1 411 ? 38.472 -39.902 -21.607 1.00 61.44 411 SER A N 1
ATOM 3200 C CA . SER A 1 411 ? 39.087 -38.801 -20.856 1.00 61.44 411 SER A CA 1
ATOM 3201 C C . SER A 1 411 ? 40.406 -39.227 -20.211 1.00 61.44 411 SER A C 1
ATOM 3203 O O . SER A 1 411 ? 41.424 -38.565 -20.412 1.00 61.44 411 SER A O 1
ATOM 3205 N N . SER A 1 412 ? 40.425 -40.372 -19.515 1.00 66.62 412 SER A N 1
ATOM 3206 C CA . SER A 1 412 ? 41.642 -40.895 -18.880 1.00 66.62 412 SER A CA 1
ATOM 3207 C C . SER A 1 412 ? 42.767 -41.149 -19.886 1.00 66.62 412 SER A C 1
ATOM 3209 O O . SER A 1 412 ? 43.930 -40.893 -19.582 1.00 66.62 412 SER A O 1
ATOM 3211 N N . PHE A 1 413 ? 42.438 -41.598 -21.101 1.00 67.88 413 PHE A N 1
ATOM 3212 C CA . PHE A 1 413 ? 43.429 -41.787 -22.158 1.00 67.88 413 PHE A CA 1
ATOM 3213 C C . PHE A 1 413 ? 44.028 -40.461 -22.655 1.00 67.88 413 PHE A C 1
ATOM 3215 O O . PHE A 1 413 ? 45.242 -40.370 -22.832 1.00 67.88 413 PHE A O 1
ATOM 3222 N N . VAL A 1 414 ? 43.219 -39.410 -22.848 1.00 64.19 414 VAL A N 1
ATOM 3223 C CA . VAL A 1 414 ? 43.728 -38.091 -23.280 1.00 64.19 414 VAL A CA 1
ATOM 3224 C C . VAL A 1 414 ? 44.633 -37.462 -22.221 1.00 64.19 414 VAL A C 1
ATOM 3226 O O . VAL A 1 414 ? 45.659 -36.871 -22.572 1.00 64.19 414 VAL A O 1
ATOM 3229 N N . ASP A 1 415 ? 44.310 -37.633 -20.940 1.00 66.62 415 ASP A N 1
ATOM 3230 C CA . ASP A 1 415 ? 45.161 -37.165 -19.844 1.00 66.62 415 ASP A CA 1
ATOM 3231 C C . ASP A 1 415 ? 46.471 -37.964 -19.753 1.00 66.62 415 ASP A C 1
ATOM 3233 O O . ASP A 1 415 ? 47.544 -37.368 -19.623 1.00 66.62 415 ASP A O 1
ATOM 3237 N N . ALA A 1 416 ? 46.419 -39.290 -19.927 1.00 67.31 416 ALA A N 1
ATOM 3238 C CA . ALA A 1 416 ? 47.610 -40.140 -19.991 1.00 67.31 416 ALA A CA 1
ATOM 3239 C C . ALA A 1 416 ? 48.503 -39.794 -21.194 1.00 67.31 416 ALA A C 1
ATOM 3241 O O . ALA A 1 416 ? 49.716 -39.653 -21.052 1.00 67.31 416 ALA A O 1
ATOM 3242 N N . MET A 1 417 ? 47.913 -39.569 -22.370 1.00 65.00 417 MET A N 1
ATOM 3243 C CA . MET A 1 417 ? 48.630 -39.138 -23.572 1.00 65.00 417 MET A CA 1
ATOM 3244 C C . MET A 1 417 ? 49.302 -37.775 -23.358 1.00 65.00 417 MET A C 1
ATOM 3246 O O . MET A 1 417 ? 50.467 -37.597 -23.714 1.00 65.00 417 MET A O 1
ATOM 3250 N N . ARG A 1 418 ? 48.610 -36.822 -22.716 1.00 66.19 418 ARG A N 1
ATOM 3251 C CA . ARG A 1 418 ? 49.173 -35.510 -22.362 1.00 66.19 418 ARG A CA 1
ATOM 3252 C C . ARG A 1 418 ? 50.353 -35.648 -21.398 1.00 66.19 418 ARG A C 1
ATOM 3254 O O . ARG A 1 418 ? 51.364 -34.975 -21.592 1.00 66.19 418 ARG A O 1
ATOM 3261 N N . ALA A 1 419 ? 50.244 -36.509 -20.388 1.00 66.62 419 ALA A N 1
ATOM 3262 C CA . ALA A 1 419 ? 51.319 -36.766 -19.430 1.00 66.62 419 ALA A CA 1
ATOM 3263 C C . ALA A 1 419 ? 52.540 -37.428 -20.095 1.00 66.62 419 ALA A C 1
ATOM 3265 O O . ALA A 1 419 ? 53.673 -36.997 -19.881 1.00 66.62 419 ALA A O 1
ATOM 3266 N N . THR A 1 420 ? 52.316 -38.417 -20.961 1.00 64.12 420 THR A N 1
ATOM 3267 C CA . THR A 1 420 ? 53.382 -39.136 -21.667 1.00 64.12 420 THR A CA 1
ATOM 3268 C C . THR A 1 420 ? 54.107 -38.253 -22.683 1.00 64.12 420 THR A C 1
ATOM 3270 O O . THR A 1 420 ? 55.335 -38.259 -22.714 1.00 64.12 420 THR A O 1
ATOM 3273 N N . ILE A 1 421 ? 53.390 -37.417 -23.442 1.00 62.44 421 ILE A N 1
ATOM 3274 C CA . ILE A 1 421 ? 54.005 -36.449 -24.371 1.00 62.44 421 ILE A CA 1
ATOM 3275 C C . ILE A 1 421 ? 54.802 -35.388 -23.597 1.00 62.44 421 ILE A C 1
ATOM 3277 O O . ILE A 1 421 ? 55.908 -35.038 -24.003 1.00 62.44 421 ILE A O 1
ATOM 3281 N N . LYS A 1 422 ? 54.297 -34.927 -22.441 1.00 64.06 422 LYS A N 1
ATOM 3282 C CA . LYS A 1 422 ? 55.046 -34.023 -21.551 1.00 64.06 422 LYS A CA 1
ATOM 3283 C C . LYS A 1 422 ? 56.322 -34.650 -20.987 1.00 64.06 422 LYS A C 1
ATOM 3285 O O . LYS A 1 422 ? 57.268 -33.916 -20.736 1.00 64.06 422 LYS A O 1
ATOM 3290 N N . SER A 1 423 ? 56.365 -35.970 -20.788 1.00 69.75 423 SER A N 1
ATOM 3291 C CA . SER A 1 423 ? 57.555 -36.629 -20.230 1.00 69.75 423 SER A CA 1
ATOM 3292 C C . SER A 1 423 ? 58.752 -36.703 -21.183 1.00 69.75 423 SER A C 1
ATOM 3294 O O . SER A 1 423 ? 59.842 -37.014 -20.719 1.00 69.75 423 SER A O 1
ATOM 3296 N N . GLN A 1 424 ? 58.559 -36.433 -22.484 1.00 59.97 424 GLN A N 1
ATOM 3297 C CA . GLN A 1 424 ? 59.604 -36.465 -23.524 1.00 59.97 424 GLN A CA 1
ATOM 3298 C C . GLN A 1 424 ? 60.400 -37.788 -23.618 1.00 59.97 424 GLN A C 1
ATOM 3300 O O . GLN A 1 424 ? 61.451 -37.845 -24.248 1.00 59.97 424 GLN A O 1
ATOM 3305 N N . ASP A 1 425 ? 59.894 -38.871 -23.027 1.00 70.19 425 ASP A N 1
ATOM 3306 C CA . ASP A 1 425 ? 60.525 -40.189 -23.031 1.00 70.19 425 ASP A CA 1
ATOM 3307 C C . ASP A 1 425 ? 60.130 -40.944 -24.306 1.00 70.19 425 ASP A C 1
ATOM 3309 O O . ASP A 1 425 ? 58.978 -41.353 -24.482 1.00 70.19 425 ASP A O 1
ATOM 3313 N N . GLU A 1 426 ? 61.094 -41.129 -25.206 1.00 59.06 426 GLU A N 1
ATOM 3314 C CA . GLU A 1 426 ? 60.894 -41.738 -26.523 1.00 59.06 426 GLU A CA 1
ATOM 3315 C C . GLU A 1 426 ? 60.326 -43.165 -26.439 1.00 59.06 426 GLU A C 1
ATOM 3317 O O . GLU A 1 426 ? 59.476 -43.537 -27.253 1.00 59.06 426 GLU A O 1
ATOM 3322 N N . LYS A 1 427 ? 60.691 -43.943 -25.407 1.00 66.25 427 LYS A N 1
ATOM 3323 C CA . LYS A 1 427 ? 60.124 -45.284 -25.189 1.00 66.25 427 LYS A CA 1
ATOM 3324 C C . LYS A 1 427 ? 58.661 -45.214 -24.757 1.00 66.25 427 LYS A C 1
ATOM 3326 O O . LYS A 1 427 ? 57.852 -46.010 -25.231 1.00 66.25 427 LYS A O 1
ATOM 3331 N N . LYS A 1 428 ? 58.299 -44.265 -23.887 1.00 68.62 428 LYS A N 1
ATOM 3332 C CA . LYS A 1 428 ? 56.906 -44.096 -23.428 1.00 68.62 428 LYS A CA 1
ATOM 3333 C C . LYS A 1 428 ? 56.008 -43.509 -24.513 1.00 68.62 428 LYS A C 1
ATOM 3335 O O . LYS A 1 428 ? 54.859 -43.921 -24.631 1.00 68.62 428 LYS A O 1
ATOM 3340 N N . ILE A 1 429 ? 56.526 -42.584 -25.319 1.00 63.06 429 ILE A N 1
ATOM 3341 C CA . ILE A 1 429 ? 55.800 -42.009 -26.458 1.00 63.06 429 ILE A CA 1
ATOM 3342 C C . ILE A 1 429 ? 55.590 -43.073 -27.539 1.00 63.06 429 ILE A C 1
ATOM 3344 O O . ILE A 1 429 ? 54.482 -43.187 -28.058 1.00 63.06 429 ILE A O 1
ATOM 3348 N N . GLY A 1 430 ? 56.605 -43.894 -27.832 1.00 58.47 430 GLY A N 1
ATOM 3349 C CA . GLY A 1 430 ? 56.480 -45.023 -28.757 1.00 58.47 430 GLY A CA 1
ATOM 3350 C C . GLY A 1 430 ? 55.405 -46.026 -28.330 1.00 58.47 430 GLY A C 1
ATOM 3351 O O . GLY A 1 430 ? 54.616 -46.463 -29.162 1.00 58.47 430 GLY A O 1
ATOM 3352 N N . ALA A 1 431 ? 55.295 -46.303 -27.026 1.00 69.06 431 ALA A N 1
ATOM 3353 C CA . ALA A 1 431 ? 54.296 -47.216 -26.468 1.00 69.06 431 ALA A CA 1
ATOM 3354 C C . ALA A 1 431 ? 52.834 -46.736 -26.603 1.00 69.06 431 ALA A C 1
ATOM 3356 O O . ALA A 1 431 ? 51.920 -47.527 -26.382 1.00 69.06 431 ALA A O 1
ATOM 3357 N N . LEU A 1 432 ? 52.583 -45.471 -26.972 1.00 63.56 432 LEU A N 1
ATOM 3358 C CA . LEU A 1 432 ? 51.226 -44.970 -27.236 1.00 63.56 432 LEU A CA 1
ATOM 3359 C C . LEU A 1 432 ? 50.675 -45.413 -28.597 1.00 63.56 432 LEU A C 1
ATOM 3361 O O . LEU A 1 432 ? 49.466 -45.322 -28.817 1.00 63.56 432 LEU A O 1
ATOM 3365 N N . PHE A 1 433 ? 51.531 -45.862 -29.517 1.00 67.19 433 PHE A N 1
ATOM 3366 C CA . PHE A 1 433 ? 51.156 -46.203 -30.886 1.00 67.19 433 PHE A CA 1
ATOM 3367 C C . PHE A 1 433 ? 51.264 -47.711 -31.105 1.00 67.19 433 PHE A C 1
ATOM 3369 O O . PHE A 1 433 ? 52.246 -48.339 -30.729 1.00 67.19 433 PHE A O 1
ATOM 3376 N N . SER A 1 434 ? 50.251 -48.302 -31.736 1.00 68.56 434 SER A N 1
ATOM 3377 C CA . SER A 1 434 ? 50.330 -49.694 -32.182 1.00 68.56 434 SER A CA 1
ATOM 3378 C C . SER A 1 434 ? 51.380 -49.844 -33.287 1.00 68.56 434 SER A C 1
ATOM 3380 O O . SER A 1 434 ? 51.494 -48.970 -34.146 1.00 68.56 434 SER A O 1
ATOM 3382 N N . ASP A 1 435 ? 52.029 -51.008 -33.377 1.00 62.59 435 ASP A N 1
ATOM 3383 C CA . ASP A 1 435 ? 52.899 -51.389 -34.508 1.00 62.59 435 ASP A CA 1
ATOM 3384 C C . ASP A 1 435 ? 52.194 -51.305 -35.879 1.00 62.59 435 ASP A C 1
ATOM 3386 O O . ASP A 1 435 ? 52.830 -51.292 -36.933 1.00 62.59 435 ASP A O 1
ATOM 3390 N N . LYS A 1 436 ? 50.855 -51.248 -35.882 1.00 55.41 436 LYS A N 1
ATOM 3391 C CA . LYS A 1 436 ? 50.012 -51.108 -37.078 1.00 55.41 436 LYS A CA 1
ATOM 3392 C C . LYS A 1 436 ? 49.591 -49.663 -37.378 1.00 55.41 436 LYS A C 1
ATOM 3394 O O . LYS A 1 436 ? 48.861 -49.446 -38.346 1.00 55.41 436 LYS A O 1
ATOM 3399 N N . PHE A 1 437 ? 50.027 -48.684 -36.586 1.00 53.12 437 PHE A N 1
ATOM 3400 C CA . PHE A 1 437 ? 49.650 -47.282 -36.742 1.00 53.12 437 PHE A CA 1
ATOM 3401 C C . PHE A 1 437 ? 50.162 -46.706 -38.070 1.00 53.12 437 PHE A C 1
ATOM 3403 O O . PHE A 1 437 ? 51.359 -46.717 -38.357 1.00 53.12 437 PHE A O 1
ATOM 3410 N N . ARG A 1 438 ? 49.250 -46.175 -38.896 1.00 52.91 438 ARG A N 1
ATOM 3411 C CA . ARG A 1 438 ? 49.581 -45.517 -40.170 1.00 52.91 438 ARG A CA 1
ATOM 3412 C C . ARG A 1 438 ? 49.060 -44.083 -40.187 1.00 52.91 438 ARG A C 1
ATOM 3414 O O . ARG A 1 438 ? 47.861 -43.864 -40.051 1.00 52.91 438 ARG A O 1
ATOM 3421 N N . LEU A 1 439 ? 49.959 -43.124 -40.418 1.00 50.66 439 LEU A N 1
ATOM 3422 C CA . LEU A 1 439 ? 49.628 -41.744 -40.777 1.00 50.66 439 LEU A CA 1
ATOM 3423 C C . LEU A 1 439 ? 49.884 -41.587 -42.282 1.00 50.66 439 LEU A C 1
ATOM 3425 O O . LEU A 1 439 ? 50.960 -41.955 -42.755 1.00 50.66 439 LEU A O 1
ATOM 3429 N N . HIS A 1 440 ? 48.919 -41.087 -43.056 1.00 42.56 440 HIS A N 1
ATOM 3430 C CA . HIS A 1 440 ? 49.087 -40.909 -44.504 1.00 42.56 440 HIS A CA 1
ATOM 3431 C C . HIS A 1 440 ? 50.298 -40.002 -44.818 1.00 42.56 440 HIS A C 1
ATOM 3433 O O . HIS A 1 440 ? 50.229 -38.785 -44.669 1.00 42.56 440 HIS A O 1
ATOM 3439 N N . GLY A 1 441 ? 51.410 -40.614 -45.253 1.00 43.16 441 GLY A N 1
ATOM 3440 C CA . GLY A 1 441 ? 52.539 -39.944 -45.908 1.00 43.16 441 GLY A CA 1
ATOM 3441 C C . GLY A 1 441 ? 53.859 -39.786 -45.135 1.00 43.16 441 GLY A C 1
ATOM 3442 O O . GLY A 1 441 ? 54.822 -39.355 -45.757 1.00 43.16 441 GLY A O 1
ATOM 3443 N N . TYR A 1 442 ? 53.977 -40.137 -43.845 1.00 39.31 442 TYR A N 1
ATOM 3444 C CA . TYR A 1 442 ? 55.248 -39.977 -43.102 1.00 39.31 442 TYR A CA 1
ATOM 3445 C C . TYR A 1 442 ? 55.483 -41.074 -42.045 1.00 39.31 442 TYR A C 1
ATOM 3447 O O . TYR A 1 442 ? 54.554 -41.474 -41.351 1.00 39.31 442 TYR A O 1
ATOM 3455 N N . GLN A 1 443 ? 56.737 -41.527 -41.880 1.00 43.53 443 GLN A N 1
ATOM 3456 C CA . GLN A 1 443 ? 57.188 -42.265 -40.686 1.00 43.53 443 GLN A CA 1
ATOM 3457 C C . GLN A 1 443 ? 57.322 -41.269 -39.523 1.00 43.53 443 GLN A C 1
ATOM 3459 O O . GLN A 1 443 ? 58.177 -40.386 -39.548 1.00 43.53 443 GLN A O 1
ATOM 3464 N N . VAL A 1 444 ? 56.424 -41.368 -38.541 1.00 49.34 444 VAL A N 1
ATOM 3465 C CA . VAL A 1 444 ? 56.198 -40.327 -37.518 1.00 49.34 444 VAL A CA 1
ATOM 3466 C C . VAL A 1 444 ? 57.074 -40.509 -36.271 1.00 49.34 444 VAL A C 1
ATOM 3468 O O . VAL A 1 444 ? 57.436 -39.524 -35.632 1.00 49.34 444 VAL A O 1
ATOM 3471 N N . VAL A 1 445 ? 57.456 -41.745 -35.938 1.00 46.06 445 VAL A N 1
ATOM 3472 C CA . VAL A 1 445 ? 58.047 -42.059 -34.625 1.00 46.06 445 VAL A CA 1
ATOM 3473 C C . VAL A 1 445 ? 59.459 -41.478 -34.461 1.00 46.06 445 VAL A C 1
ATOM 3475 O O . VAL A 1 445 ? 59.727 -40.855 -33.443 1.00 46.06 445 VAL A O 1
ATOM 3478 N N . SER A 1 446 ? 60.323 -41.552 -35.481 1.00 42.78 446 SER A N 1
ATOM 3479 C CA . SER A 1 446 ? 61.709 -41.047 -35.390 1.00 42.78 446 SER A CA 1
ATOM 3480 C C . SER A 1 446 ? 61.854 -39.527 -35.542 1.00 42.78 446 SER A C 1
ATOM 3482 O O . SER A 1 446 ? 62.931 -38.984 -35.316 1.00 42.78 446 SER A O 1
ATOM 3484 N N . LYS A 1 447 ? 60.792 -38.812 -35.943 1.00 41.75 447 LYS A N 1
ATOM 3485 C CA . LYS A 1 447 ? 60.819 -37.347 -36.125 1.00 41.75 447 LYS A CA 1
ATOM 3486 C C . LYS A 1 447 ? 60.170 -36.569 -34.980 1.00 41.75 447 LYS A C 1
ATOM 3488 O O . LYS A 1 447 ? 60.438 -35.377 -34.857 1.00 41.75 447 LYS A O 1
ATOM 3493 N N . LEU A 1 448 ? 59.346 -37.211 -34.148 1.00 41.41 448 LEU A N 1
ATOM 3494 C CA . LEU A 1 448 ? 58.721 -36.576 -32.981 1.00 41.41 448 LEU A CA 1
ATOM 3495 C C . LEU A 1 448 ? 59.705 -36.360 -31.821 1.00 41.41 448 LEU A C 1
ATOM 3497 O O . LEU A 1 448 ? 59.580 -35.358 -31.127 1.00 41.41 448 LEU A O 1
ATOM 3501 N N . SER A 1 449 ? 60.692 -37.243 -31.636 1.00 42.91 449 SER A N 1
ATOM 3502 C CA . SER A 1 449 ? 61.692 -37.132 -30.561 1.00 42.91 449 SER A CA 1
ATOM 3503 C C . SER A 1 449 ? 62.724 -36.021 -30.793 1.00 42.91 449 SER A C 1
ATOM 3505 O O . SER A 1 449 ? 63.231 -35.441 -29.837 1.00 42.91 449 SER A O 1
ATOM 3507 N N . HIS A 1 450 ? 62.995 -35.662 -32.052 1.00 44.09 450 HIS A N 1
ATOM 3508 C CA . HIS A 1 450 ? 64.009 -34.663 -32.414 1.00 44.09 450 HIS A CA 1
ATOM 3509 C C . HIS A 1 450 ? 63.483 -33.227 -32.607 1.00 44.09 450 HIS A C 1
ATOM 3511 O O . HIS A 1 450 ? 64.282 -32.305 -32.779 1.00 44.09 450 HIS A O 1
ATOM 3517 N N . LEU A 1 451 ? 62.166 -32.992 -32.570 1.00 41.50 451 LEU A N 1
ATOM 3518 C CA . LEU A 1 451 ? 61.577 -31.660 -32.758 1.00 41.50 451 LEU A CA 1
ATOM 3519 C C . LEU A 1 451 ? 61.193 -31.006 -31.417 1.00 41.50 451 LEU A C 1
ATOM 3521 O O . LEU A 1 451 ? 60.028 -30.952 -31.043 1.00 41.50 451 LEU A O 1
ATOM 3525 N N . MET A 1 452 ? 62.220 -30.418 -30.796 1.00 41.22 452 MET A N 1
ATOM 3526 C CA . MET A 1 452 ? 62.212 -29.249 -29.897 1.00 41.22 452 MET A CA 1
ATOM 3527 C C . MET A 1 452 ? 61.696 -29.399 -28.441 1.00 41.22 452 MET A C 1
ATOM 3529 O O . MET A 1 452 ? 60.507 -29.635 -28.217 1.00 41.22 452 MET A O 1
ATOM 3533 N N . PRO A 1 453 ? 62.542 -29.086 -27.433 1.00 40.59 453 PRO A N 1
ATOM 3534 C CA . PRO A 1 453 ? 62.095 -28.703 -26.096 1.00 40.59 453 PRO A CA 1
ATOM 3535 C C . PRO A 1 453 ? 61.509 -27.276 -26.160 1.00 40.59 453 PRO A C 1
ATOM 3537 O O . PRO A 1 453 ? 62.106 -26.406 -26.786 1.00 40.59 453 PRO A O 1
ATOM 3540 N N . ASN A 1 454 ? 60.358 -27.031 -25.519 1.00 45.47 454 ASN A N 1
ATOM 3541 C CA . ASN A 1 454 ? 59.642 -25.733 -25.412 1.00 45.47 454 ASN A CA 1
ATOM 3542 C C . ASN A 1 454 ? 58.551 -25.398 -26.454 1.00 45.47 454 ASN A C 1
ATOM 3544 O O . ASN A 1 454 ? 58.285 -24.222 -26.689 1.00 45.47 454 ASN A O 1
ATOM 3548 N N . THR A 1 455 ? 57.854 -26.381 -27.037 1.00 47.81 455 THR A N 1
ATOM 3549 C CA . THR A 1 455 ? 56.633 -26.084 -27.823 1.00 47.81 455 THR A CA 1
ATOM 3550 C C . THR A 1 455 ? 55.373 -26.452 -27.032 1.00 47.81 455 THR A C 1
ATOM 3552 O O . THR A 1 455 ? 55.168 -27.623 -26.720 1.00 47.81 455 THR A O 1
ATOM 3555 N N . ASP A 1 456 ? 54.520 -25.471 -26.716 1.00 48.59 456 ASP A N 1
ATOM 3556 C CA . ASP A 1 456 ? 53.257 -25.690 -25.996 1.00 48.59 456 ASP A CA 1
ATOM 3557 C C . ASP A 1 456 ? 52.218 -26.400 -26.880 1.00 48.59 456 ASP A C 1
ATOM 3559 O O . ASP A 1 456 ? 51.631 -25.825 -27.804 1.00 48.59 456 ASP A O 1
ATOM 3563 N N . PHE A 1 457 ? 51.974 -27.678 -26.588 1.00 53.16 457 PHE A N 1
ATOM 3564 C CA . PHE A 1 457 ? 50.922 -28.467 -27.224 1.00 53.16 457 PHE A CA 1
ATOM 3565 C C . PHE A 1 457 ? 49.598 -28.294 -26.467 1.00 53.16 457 PHE A C 1
ATOM 3567 O O . PHE A 1 457 ? 49.428 -28.804 -25.357 1.00 53.16 457 PHE A O 1
ATOM 3574 N N . HIS A 1 458 ? 48.624 -27.630 -27.093 1.00 54.78 458 HIS A N 1
ATOM 3575 C CA . HIS A 1 458 ? 47.259 -27.513 -26.576 1.00 54.78 458 HIS A CA 1
ATOM 3576 C C . HIS A 1 458 ? 46.299 -28.279 -27.480 1.00 54.78 458 HIS A C 1
ATOM 3578 O O . HIS A 1 458 ? 46.047 -27.842 -28.598 1.00 54.78 458 HIS A O 1
ATOM 3584 N N . PHE A 1 459 ? 45.747 -29.395 -26.996 1.00 55.62 459 PHE A N 1
ATOM 3585 C CA . PHE A 1 459 ? 44.692 -30.154 -27.673 1.00 55.62 459 PHE A CA 1
ATOM 3586 C C . PHE A 1 459 ? 43.439 -30.226 -26.800 1.00 55.62 459 PHE A C 1
ATOM 3588 O O . PHE A 1 459 ? 43.529 -30.480 -25.595 1.00 55.62 459 PHE A O 1
ATOM 3595 N N . PHE A 1 460 ? 42.277 -30.068 -27.430 1.00 52.97 460 PHE A N 1
ATOM 3596 C CA . PHE A 1 460 ? 40.965 -30.230 -26.813 1.00 52.97 460 PHE A CA 1
ATOM 3597 C C . PHE A 1 460 ? 40.156 -31.254 -27.611 1.00 52.97 460 PHE A C 1
ATOM 3599 O O . PHE A 1 460 ? 40.155 -31.235 -28.844 1.00 52.97 460 PHE A O 1
ATOM 3606 N N . MET A 1 461 ? 39.488 -32.166 -26.906 1.00 57.84 461 MET A N 1
ATOM 3607 C CA . MET A 1 461 ? 38.608 -33.164 -27.511 1.00 57.84 461 MET A CA 1
ATOM 3608 C C . MET A 1 461 ? 37.326 -32.480 -27.997 1.00 57.84 461 MET A C 1
ATOM 3610 O O . MET A 1 461 ? 36.640 -31.823 -27.221 1.00 57.84 461 MET A O 1
ATOM 3614 N N . ILE A 1 462 ? 37.009 -32.618 -29.282 1.00 66.00 462 ILE A N 1
ATOM 3615 C CA . ILE A 1 462 ? 35.790 -32.078 -29.897 1.00 66.00 462 ILE A CA 1
ATOM 3616 C C . ILE A 1 462 ? 34.641 -33.072 -29.764 1.00 66.00 462 ILE A C 1
ATOM 3618 O O . ILE A 1 462 ? 33.500 -32.688 -29.522 1.00 66.00 462 ILE A O 1
ATOM 3622 N N . SER A 1 463 ? 34.932 -34.354 -29.970 1.00 66.62 463 SER A N 1
ATOM 3623 C CA . SER A 1 463 ? 33.943 -35.422 -29.873 1.00 66.62 463 SER A CA 1
ATOM 3624 C C . SER A 1 463 ? 34.626 -36.758 -29.620 1.00 66.62 463 SER A C 1
ATOM 3626 O O . SER A 1 463 ? 35.794 -36.938 -29.971 1.00 66.62 463 SER A O 1
ATOM 3628 N N . ASN A 1 464 ? 33.883 -37.688 -29.027 1.00 70.75 464 ASN A N 1
ATOM 3629 C CA . ASN A 1 464 ? 34.244 -39.093 -28.983 1.00 70.75 464 ASN A CA 1
ATOM 3630 C C . ASN A 1 464 ? 33.087 -39.937 -29.535 1.00 70.75 464 ASN A C 1
ATOM 3632 O O . ASN A 1 464 ? 31.920 -39.538 -29.491 1.00 70.75 464 ASN A O 1
ATOM 3636 N N . LYS A 1 465 ? 33.419 -41.091 -30.103 1.00 76.81 465 LYS A N 1
ATOM 3637 C CA . LYS A 1 465 ? 32.457 -42.050 -30.634 1.00 76.81 465 LYS A CA 1
ATOM 3638 C C . LYS A 1 465 ? 32.959 -43.458 -30.347 1.00 76.81 465 LYS A C 1
ATOM 3640 O O . LYS A 1 465 ? 34.032 -43.842 -30.803 1.00 76.81 465 LYS A O 1
ATOM 3645 N N . CYS A 1 466 ? 32.171 -44.239 -29.613 1.00 71.44 466 CYS A N 1
ATOM 3646 C CA . CYS A 1 466 ? 32.467 -45.650 -29.375 1.00 71.44 466 CYS A CA 1
ATOM 3647 C C . CYS A 1 466 ? 32.135 -46.439 -30.655 1.00 71.44 466 CYS A C 1
ATOM 3649 O O . CYS A 1 466 ? 30.997 -46.419 -31.134 1.00 71.44 466 CYS A O 1
ATOM 3651 N N . LEU A 1 467 ? 33.133 -47.102 -31.229 1.00 73.94 467 LEU A N 1
ATOM 3652 C CA . LEU A 1 467 ? 33.011 -47.966 -32.397 1.00 73.94 467 LEU A CA 1
ATOM 3653 C C . LEU A 1 467 ? 32.758 -49.422 -31.948 1.00 73.94 467 LEU A C 1
ATOM 3655 O O . LEU A 1 467 ? 33.201 -49.815 -30.868 1.00 73.94 467 LEU A O 1
ATOM 3659 N N . PRO A 1 468 ? 32.065 -50.247 -32.757 1.00 57.62 468 PRO A N 1
ATOM 3660 C CA . PRO A 1 468 ? 31.585 -51.579 -32.357 1.00 57.62 468 PRO A CA 1
ATOM 3661 C C . PRO A 1 468 ? 32.652 -52.647 -32.012 1.00 57.62 468 PRO A C 1
ATOM 3663 O O . PRO A 1 468 ? 32.277 -53.769 -31.695 1.00 57.62 468 PRO A O 1
ATOM 3666 N N . ASN A 1 469 ? 33.949 -52.314 -31.976 1.00 64.38 469 ASN A N 1
ATOM 3667 C CA . ASN A 1 469 ? 35.061 -53.248 -31.728 1.00 64.38 469 ASN A CA 1
ATOM 3668 C C . ASN A 1 469 ? 35.909 -52.900 -30.483 1.00 64.38 469 ASN A C 1
ATOM 3670 O O . ASN A 1 469 ? 37.117 -53.124 -30.483 1.00 64.38 469 ASN A O 1
ATOM 3674 N N . ASN A 1 470 ? 35.316 -52.317 -29.431 1.00 70.00 470 ASN A N 1
ATOM 3675 C CA . ASN A 1 470 ? 36.067 -51.742 -28.295 1.00 70.00 470 ASN A CA 1
ATOM 3676 C C . ASN A 1 470 ? 37.087 -50.674 -28.736 1.00 70.00 470 ASN A C 1
ATOM 3678 O O . ASN A 1 470 ? 38.119 -50.463 -28.100 1.00 70.00 470 ASN A O 1
ATOM 3682 N N . GLU A 1 471 ? 36.796 -49.978 -29.831 1.00 75.25 471 GLU A N 1
ATOM 3683 C CA . GLU A 1 471 ? 37.587 -48.848 -30.300 1.00 75.25 471 GLU A CA 1
ATOM 3684 C C . GLU A 1 471 ? 36.839 -47.550 -30.009 1.00 75.25 471 GLU A C 1
ATOM 3686 O O . GLU A 1 471 ? 35.611 -47.495 -30.070 1.00 75.25 471 GLU A O 1
ATOM 3691 N N . ILE A 1 472 ? 37.571 -46.494 -29.684 1.00 73.81 472 ILE A N 1
ATOM 3692 C CA . ILE A 1 472 ? 37.036 -45.152 -29.492 1.00 73.81 472 ILE A CA 1
ATOM 3693 C C . ILE A 1 472 ? 37.676 -44.262 -30.542 1.00 73.81 472 ILE A C 1
ATOM 3695 O O . ILE A 1 472 ? 38.897 -44.123 -30.588 1.00 73.81 472 ILE A O 1
ATOM 3699 N N . GLU A 1 473 ? 36.853 -43.645 -31.377 1.00 76.94 473 GLU A N 1
ATOM 3700 C CA . GLU A 1 473 ? 37.284 -42.530 -32.206 1.00 76.94 473 GLU A CA 1
ATOM 3701 C C . GLU A 1 473 ? 37.168 -41.238 -31.399 1.00 76.94 473 GLU A C 1
ATOM 3703 O O . GLU A 1 473 ? 36.123 -40.949 -30.820 1.00 76.94 473 GLU A O 1
ATOM 3708 N N . ILE A 1 474 ? 38.248 -40.471 -31.347 1.00 74.19 474 ILE A N 1
ATOM 3709 C CA . ILE A 1 474 ? 38.384 -39.226 -30.606 1.00 74.19 474 ILE A CA 1
ATOM 3710 C C . ILE A 1 474 ? 38.848 -38.162 -31.595 1.00 74.19 474 ILE A C 1
ATOM 3712 O O . ILE A 1 474 ? 39.939 -38.253 -32.153 1.00 74.19 474 ILE A O 1
ATOM 3716 N N . VAL A 1 475 ? 38.040 -37.128 -31.805 1.00 72.69 475 VAL A N 1
ATOM 3717 C CA . VAL A 1 475 ? 38.433 -35.986 -32.638 1.00 72.69 475 VAL A CA 1
ATOM 3718 C C . VAL A 1 475 ? 39.042 -34.928 -31.737 1.00 72.69 475 VAL A C 1
ATOM 3720 O O . VAL A 1 475 ? 38.380 -34.452 -30.815 1.00 72.69 475 VAL A O 1
ATOM 3723 N N . ILE A 1 476 ? 40.288 -34.548 -31.997 1.00 67.19 476 ILE A N 1
ATOM 3724 C CA . ILE A 1 476 ? 41.006 -33.526 -31.235 1.00 67.19 476 ILE A CA 1
ATOM 3725 C C . ILE A 1 476 ? 41.315 -32.314 -32.112 1.00 67.19 476 ILE A C 1
ATOM 3727 O O . ILE A 1 476 ? 41.643 -32.446 -33.291 1.00 67.19 476 ILE A O 1
ATOM 3731 N N . ARG A 1 477 ? 41.235 -31.114 -31.532 1.00 64.81 477 ARG A N 1
ATOM 3732 C CA . ARG A 1 477 ? 41.653 -29.863 -32.178 1.00 64.81 477 ARG A CA 1
ATOM 3733 C C . ARG A 1 477 ? 42.639 -29.125 -31.297 1.00 64.81 477 ARG A C 1
ATOM 3735 O O . ARG A 1 477 ? 42.426 -28.997 -30.093 1.00 64.81 477 ARG A O 1
ATOM 3742 N N . GLY A 1 478 ? 43.716 -28.639 -31.901 1.00 62.12 478 GLY A N 1
ATOM 3743 C CA . GLY A 1 478 ? 44.794 -28.027 -31.145 1.00 62.12 478 GLY A CA 1
ATOM 3744 C C . GLY A 1 478 ? 45.827 -27.275 -31.964 1.00 62.12 478 GLY A C 1
ATOM 3745 O O . GLY A 1 478 ? 45.731 -27.176 -33.187 1.00 62.12 478 GLY A O 1
ATOM 3746 N N . SER A 1 479 ? 46.815 -26.721 -31.269 1.00 54.78 479 SER A N 1
ATOM 3747 C CA . SER A 1 479 ? 47.994 -26.090 -31.862 1.00 54.78 479 SER A CA 1
ATOM 3748 C C . SER A 1 479 ? 49.175 -27.059 -31.841 1.00 54.78 479 SER A C 1
ATOM 3750 O O . SER A 1 479 ? 49.584 -27.519 -30.778 1.00 54.78 479 SER A O 1
ATOM 3752 N N . ALA A 1 480 ? 49.716 -27.372 -33.020 1.00 53.50 480 ALA A N 1
ATOM 3753 C CA . ALA A 1 480 ? 50.891 -28.225 -33.178 1.00 53.50 480 ALA A CA 1
ATOM 3754 C C . ALA A 1 480 ? 51.658 -27.851 -34.456 1.00 53.50 480 ALA A C 1
ATOM 3756 O O . ALA A 1 480 ? 51.053 -27.459 -35.456 1.00 53.50 480 ALA A O 1
ATOM 3757 N N . PHE A 1 481 ? 52.988 -27.990 -34.433 1.00 47.28 481 PHE A N 1
ATOM 3758 C CA . PHE A 1 481 ? 53.866 -27.808 -35.602 1.00 47.28 481 PHE A CA 1
ATOM 3759 C C . PHE A 1 481 ? 53.744 -26.437 -36.299 1.00 47.28 481 PHE A C 1
ATOM 3761 O O . PHE A 1 481 ? 53.772 -26.356 -37.524 1.00 47.28 481 PHE A O 1
ATOM 3768 N N . GLY A 1 482 ? 53.556 -25.355 -35.534 1.00 45.38 482 GLY A N 1
ATOM 3769 C CA . GLY A 1 482 ? 53.413 -23.998 -36.084 1.00 45.38 482 GLY A CA 1
ATOM 3770 C C . GLY A 1 482 ? 52.035 -23.676 -36.680 1.00 45.38 482 GLY A C 1
ATOM 3771 O O . GLY A 1 482 ? 51.816 -22.552 -37.127 1.00 45.38 482 GLY A O 1
ATOM 3772 N N . TYR A 1 483 ? 51.080 -24.612 -36.639 1.00 46.25 483 TYR A N 1
ATOM 3773 C CA . TYR A 1 483 ? 49.695 -24.379 -37.052 1.00 46.25 483 TYR A CA 1
ATOM 3774 C C . TYR A 1 483 ? 48.821 -24.060 -35.836 1.00 46.25 483 TYR A C 1
ATOM 3776 O O . TYR A 1 483 ? 48.734 -24.848 -34.892 1.00 46.25 483 TYR A O 1
ATOM 3784 N N . ARG A 1 484 ? 48.118 -22.921 -35.870 1.00 49.94 484 ARG A N 1
ATOM 3785 C CA . ARG A 1 484 ? 46.960 -22.680 -34.997 1.00 49.94 484 ARG A CA 1
ATOM 3786 C C . ARG A 1 484 ? 45.751 -23.358 -35.652 1.00 49.94 484 ARG A C 1
ATOM 3788 O O . ARG A 1 484 ? 45.475 -23.069 -36.811 1.00 49.94 484 ARG A O 1
ATOM 3795 N N . TYR A 1 485 ? 45.044 -24.222 -34.917 1.00 56.19 485 TYR A N 1
ATOM 3796 C CA . TYR A 1 485 ? 43.828 -24.941 -35.348 1.00 56.19 485 TYR A CA 1
ATOM 3797 C C . TYR A 1 485 ? 44.036 -26.146 -36.286 1.00 56.19 485 TYR A C 1
ATOM 3799 O O . TYR A 1 485 ? 43.425 -26.230 -37.349 1.00 56.19 485 TYR A O 1
ATOM 3807 N N . LEU A 1 486 ? 44.852 -27.119 -35.871 1.00 56.72 486 LEU A N 1
ATOM 3808 C CA . LEU A 1 486 ? 44.895 -28.444 -36.495 1.00 56.72 486 LEU A CA 1
ATOM 3809 C C . LEU A 1 486 ? 43.809 -29.348 -35.890 1.00 56.72 486 LEU A C 1
ATOM 3811 O O . LEU A 1 486 ? 43.751 -29.498 -34.672 1.00 56.72 486 LEU A O 1
ATOM 3815 N N . GLU A 1 487 ? 42.979 -29.967 -36.730 1.00 68.31 487 GLU A N 1
ATOM 3816 C CA . GLU A 1 487 ? 41.969 -30.953 -36.319 1.00 68.31 487 GLU A CA 1
ATOM 3817 C C . GLU A 1 487 ? 42.330 -32.348 -36.843 1.00 68.31 487 GLU A C 1
ATOM 3819 O O . GLU A 1 487 ? 42.583 -32.514 -38.041 1.00 68.31 487 GLU A O 1
ATOM 3824 N N . VAL A 1 488 ? 42.378 -33.334 -35.944 1.00 65.50 488 VAL A N 1
ATOM 3825 C CA . VAL A 1 488 ? 42.804 -34.714 -36.224 1.00 65.50 488 VAL A CA 1
ATOM 3826 C C . VAL A 1 488 ? 41.844 -35.689 -35.541 1.00 65.50 488 VAL A C 1
ATOM 3828 O O . VAL A 1 488 ? 41.572 -35.554 -34.349 1.00 65.50 488 VAL A O 1
ATOM 3831 N N . SER A 1 489 ? 41.352 -36.682 -36.277 1.00 72.19 489 SER A N 1
ATOM 3832 C CA . SER A 1 489 ? 40.635 -37.837 -35.730 1.00 72.19 489 SER A CA 1
ATOM 3833 C C . SER A 1 489 ? 41.634 -38.920 -35.332 1.00 72.19 489 SER A C 1
ATOM 3835 O O . SER A 1 489 ? 42.460 -39.329 -36.142 1.00 72.19 489 SER A O 1
ATOM 3837 N N . LEU A 1 490 ? 41.565 -39.397 -34.095 1.00 75.81 490 LEU A N 1
ATOM 3838 C CA . LEU A 1 490 ? 42.398 -40.460 -33.543 1.00 75.81 490 LEU A CA 1
ATOM 3839 C C . LEU A 1 490 ? 41.516 -41.649 -33.173 1.00 75.81 490 LEU A C 1
ATOM 3841 O O . LEU A 1 490 ? 40.531 -41.476 -32.467 1.00 75.81 490 LEU A O 1
ATOM 3845 N N . VAL A 1 491 ? 41.863 -42.860 -33.597 1.00 75.31 491 VAL A N 1
ATOM 3846 C CA . VAL A 1 491 ? 41.146 -44.072 -33.180 1.00 75.31 491 VAL A CA 1
ATOM 3847 C C . VAL A 1 491 ? 42.029 -44.889 -32.256 1.00 75.31 491 VAL A C 1
ATOM 3849 O O . VAL A 1 491 ? 43.156 -45.243 -32.607 1.00 75.31 491 VAL A O 1
ATOM 3852 N N . PHE A 1 492 ? 41.504 -45.175 -31.073 1.00 76.12 492 PHE A N 1
ATOM 3853 C CA . PHE A 1 492 ? 42.176 -45.845 -29.970 1.00 76.12 492 PHE A CA 1
ATOM 3854 C C . PHE A 1 492 ? 41.470 -47.162 -29.636 1.00 76.12 492 PHE A C 1
ATOM 3856 O O . PHE A 1 492 ? 40.244 -47.213 -29.612 1.00 76.12 492 PHE A O 1
ATOM 3863 N N . SER A 1 493 ? 42.230 -48.218 -29.347 1.00 72.38 493 SER A N 1
ATOM 3864 C CA . SER A 1 493 ? 41.681 -49.510 -28.922 1.00 72.38 493 SER A CA 1
ATOM 3865 C C . SER A 1 493 ? 41.685 -49.625 -27.397 1.00 72.38 493 SER A C 1
ATOM 3867 O O . SER A 1 493 ? 42.749 -49.617 -26.781 1.00 72.38 493 SER A O 1
ATOM 3869 N N . GLN A 1 494 ? 40.507 -49.796 -26.786 1.00 65.38 494 GLN A N 1
ATOM 3870 C CA . GLN A 1 494 ? 40.355 -49.964 -25.333 1.00 65.38 494 GLN A CA 1
ATOM 3871 C C . GLN A 1 494 ? 41.018 -51.242 -24.811 1.00 65.38 494 GLN A C 1
ATOM 3873 O O . GLN A 1 494 ? 41.447 -51.280 -23.664 1.00 65.38 494 GLN A O 1
ATOM 3878 N N . THR A 1 495 ? 41.099 -52.294 -25.629 1.00 68.38 495 THR A N 1
ATOM 3879 C CA . THR A 1 495 ? 41.680 -53.584 -25.226 1.00 68.38 495 THR A CA 1
ATOM 3880 C C . THR A 1 495 ? 43.202 -53.574 -25.242 1.00 68.38 495 THR A C 1
ATOM 3882 O O . THR A 1 495 ? 43.817 -54.214 -24.396 1.00 68.38 495 THR A O 1
ATOM 3885 N N . MET A 1 496 ? 43.811 -52.856 -26.186 1.00 59.41 496 MET A N 1
ATOM 3886 C CA . MET A 1 496 ? 45.271 -52.786 -26.317 1.00 59.41 496 MET A CA 1
ATOM 3887 C C . MET A 1 496 ? 45.876 -51.528 -25.685 1.00 59.41 496 MET A C 1
ATOM 3889 O O . MET A 1 496 ? 47.090 -51.442 -25.556 1.00 59.41 496 MET A O 1
ATOM 3893 N N . ASN A 1 497 ? 45.045 -50.563 -25.290 1.00 67.81 497 ASN A N 1
ATOM 3894 C CA . ASN A 1 497 ? 45.449 -49.287 -24.706 1.00 67.81 497 ASN A CA 1
ATOM 3895 C C . ASN A 1 497 ? 46.424 -48.474 -25.595 1.00 67.81 497 ASN A C 1
ATOM 3897 O O . ASN A 1 497 ? 47.287 -47.761 -25.088 1.00 67.81 497 ASN A O 1
ATOM 3901 N N . VAL A 1 498 ? 46.259 -48.552 -26.926 1.00 71.50 498 VAL A N 1
ATOM 3902 C CA . VAL A 1 498 ? 47.119 -47.890 -27.933 1.00 71.50 498 VAL A CA 1
ATOM 3903 C C . VAL A 1 498 ? 46.323 -47.223 -29.063 1.00 71.50 498 VAL A C 1
ATOM 3905 O O . VAL A 1 498 ? 45.195 -47.616 -29.380 1.00 71.50 498 VAL A O 1
ATOM 3908 N N . LEU A 1 499 ? 46.935 -46.225 -29.709 1.00 68.62 499 LEU A N 1
ATOM 3909 C CA . LEU A 1 499 ? 46.444 -45.580 -30.930 1.00 68.62 499 LEU A CA 1
ATOM 3910 C C . LEU A 1 499 ? 46.623 -46.497 -32.141 1.00 68.62 499 LEU A C 1
ATOM 3912 O O . LEU A 1 499 ? 47.722 -46.966 -32.437 1.00 68.62 499 LEU A O 1
ATOM 3916 N N . VAL A 1 500 ? 45.531 -46.712 -32.869 1.00 73.81 500 VAL A N 1
ATOM 3917 C CA . VAL A 1 500 ? 45.458 -47.638 -34.005 1.00 73.81 500 VAL A CA 1
ATOM 3918 C C . VAL A 1 500 ? 45.552 -46.894 -35.339 1.00 73.81 500 VAL A C 1
ATOM 3920 O O . VAL A 1 500 ? 46.226 -47.361 -36.253 1.00 73.81 500 VAL A O 1
ATOM 3923 N N . ARG A 1 501 ? 44.925 -45.717 -35.468 1.00 71.88 501 ARG A N 1
ATOM 3924 C CA . ARG A 1 501 ? 45.011 -44.876 -36.681 1.00 71.88 501 ARG A CA 1
ATOM 3925 C C . ARG A 1 501 ? 44.731 -43.404 -36.389 1.00 71.88 501 ARG A C 1
ATOM 3927 O O . ARG A 1 501 ? 44.069 -43.090 -35.401 1.00 71.88 501 ARG A O 1
ATOM 3934 N N . ALA A 1 502 ? 45.209 -42.522 -37.265 1.00 65.19 502 ALA A N 1
ATOM 3935 C CA . ALA A 1 502 ? 44.972 -41.084 -37.190 1.00 65.19 502 ALA A CA 1
ATOM 3936 C C . ALA A 1 502 ? 44.700 -40.480 -38.578 1.00 65.19 502 ALA A C 1
ATOM 3938 O O . ALA A 1 502 ? 45.416 -40.780 -39.534 1.00 65.19 502 ALA A O 1
ATOM 3939 N N . GLU A 1 503 ? 43.699 -39.606 -38.675 1.00 66.81 503 GLU A N 1
ATOM 3940 C CA . GLU A 1 503 ? 43.271 -38.940 -39.911 1.00 66.81 503 GLU A CA 1
ATOM 3941 C C . GLU A 1 503 ? 43.207 -37.417 -39.716 1.00 66.81 503 GLU A C 1
ATOM 3943 O O . GLU A 1 503 ? 42.766 -36.927 -38.678 1.00 66.81 503 GLU A O 1
ATOM 3948 N N . ARG A 1 504 ? 43.706 -36.644 -40.690 1.00 62.31 504 ARG A N 1
ATOM 3949 C CA . ARG A 1 504 ? 43.783 -35.173 -40.618 1.00 62.31 504 ARG A CA 1
ATOM 3950 C C . ARG A 1 504 ? 42.557 -34.546 -41.288 1.00 62.31 504 ARG A C 1
ATOM 3952 O O . ARG A 1 504 ? 42.337 -34.788 -42.468 1.00 62.31 504 ARG A O 1
ATOM 3959 N N . ASN A 1 505 ? 41.859 -33.643 -40.587 1.00 58.91 505 ASN A N 1
ATOM 3960 C CA . ASN A 1 505 ? 40.554 -33.138 -41.031 1.00 58.91 505 ASN A CA 1
ATOM 3961 C C . ASN A 1 505 ? 40.580 -31.741 -41.718 1.00 58.91 505 ASN A C 1
ATOM 3963 O O . ASN A 1 505 ? 39.819 -31.562 -42.665 1.00 58.91 505 ASN A O 1
ATOM 3967 N N . LYS A 1 506 ? 41.415 -30.743 -41.318 1.00 51.62 506 LYS A N 1
ATOM 3968 C CA . LYS A 1 506 ? 41.479 -29.372 -41.941 1.00 51.62 506 LYS A CA 1
ATOM 3969 C C . LYS A 1 506 ? 42.817 -28.592 -41.757 1.00 51.62 506 LYS A C 1
ATOM 3971 O O . LYS A 1 506 ? 43.452 -28.732 -40.715 1.00 51.62 506 LYS A O 1
ATOM 3976 N N . CYS A 1 507 ? 43.175 -27.700 -42.711 1.00 39.88 507 CYS A N 1
ATOM 3977 C CA . CYS A 1 507 ? 44.232 -26.645 -42.636 1.00 39.88 507 CYS A CA 1
ATOM 3978 C C . CYS A 1 507 ? 43.806 -25.338 -43.379 1.00 39.88 507 CYS A C 1
ATOM 3980 O O . CYS A 1 507 ? 43.197 -25.464 -44.441 1.00 39.88 507 CYS A O 1
ATOM 3982 N N . PRO A 1 508 ? 44.135 -24.103 -42.917 1.00 38.59 508 PRO A N 1
ATOM 3983 C CA . PRO A 1 508 ? 43.863 -22.856 -43.663 1.00 38.59 508 PRO A CA 1
ATOM 3984 C C . PRO A 1 508 ? 45.089 -22.276 -44.417 1.00 38.59 508 PRO A C 1
ATOM 3986 O O . PRO A 1 508 ? 46.197 -22.264 -43.886 1.00 38.59 508 PRO A O 1
ATOM 3989 N N . ASN A 1 509 ? 44.875 -21.741 -45.632 1.00 36.00 509 ASN A N 1
ATOM 3990 C CA . ASN A 1 509 ? 45.869 -21.020 -46.459 1.00 36.00 509 ASN A CA 1
ATOM 3991 C C . ASN A 1 509 ? 45.826 -19.479 -46.254 1.00 36.00 509 ASN A C 1
ATOM 3993 O O . ASN A 1 509 ? 44.824 -18.938 -45.792 1.00 36.00 509 ASN A O 1
ATOM 3997 N N . ARG A 1 510 ? 46.935 -18.793 -46.606 1.00 30.59 510 ARG A N 1
ATOM 3998 C CA . ARG A 1 510 ? 47.246 -17.336 -46.482 1.00 30.59 510 ARG A CA 1
ATOM 3999 C C . ARG A 1 510 ? 46.211 -16.370 -47.124 1.00 30.59 510 ARG A C 1
ATOM 4001 O O . ARG A 1 510 ? 45.479 -16.787 -48.015 1.00 30.59 510 ARG A O 1
ATOM 4008 N N . PRO A 1 511 ? 46.177 -15.071 -46.735 1.00 36.81 511 PRO A N 1
ATOM 4009 C CA . PRO A 1 511 ? 45.018 -14.199 -46.937 1.00 36.81 511 PRO A CA 1
ATOM 4010 C C . PRO A 1 511 ? 45.005 -13.460 -48.286 1.00 36.81 511 PRO A C 1
ATOM 4012 O O . PRO A 1 511 ? 46.013 -12.902 -48.715 1.00 36.81 511 PRO A O 1
ATOM 4015 N N . THR A 1 512 ? 43.824 -13.351 -48.898 1.00 27.45 512 THR A N 1
ATOM 4016 C CA . THR A 1 512 ? 43.493 -12.329 -49.908 1.00 27.45 512 THR A CA 1
ATOM 4017 C C . THR A 1 512 ? 42.094 -11.777 -49.618 1.00 27.45 512 THR A C 1
ATOM 4019 O O . THR A 1 512 ? 41.188 -12.522 -49.251 1.00 27.45 512 THR A O 1
ATOM 4022 N N . ARG A 1 513 ? 41.937 -10.451 -49.717 1.00 39.09 513 ARG A N 1
ATOM 4023 C CA . ARG A 1 513 ? 40.693 -9.706 -49.456 1.00 39.09 513 ARG A CA 1
ATOM 4024 C C . ARG A 1 513 ? 39.582 -10.104 -50.440 1.00 39.09 513 ARG A C 1
ATOM 4026 O O . ARG A 1 513 ? 39.674 -9.762 -51.612 1.00 39.09 513 ARG A O 1
ATOM 4033 N N . ALA A 1 514 ? 38.507 -10.699 -49.928 1.00 26.12 514 ALA A N 1
ATOM 4034 C CA . ALA A 1 514 ? 37.136 -10.548 -50.420 1.00 26.12 514 ALA A CA 1
ATOM 4035 C C . ALA A 1 514 ? 36.160 -10.960 -49.302 1.00 26.12 514 ALA A C 1
ATOM 4037 O O . ALA A 1 514 ? 36.343 -11.992 -48.659 1.00 26.12 514 ALA A O 1
ATOM 4038 N N . LEU A 1 515 ? 35.150 -10.127 -49.043 1.00 44.09 515 LEU A N 1
ATOM 4039 C CA . LEU A 1 515 ? 34.098 -10.358 -48.051 1.00 44.09 515 LEU A CA 1
ATOM 4040 C C . LEU A 1 515 ? 33.270 -11.595 -48.427 1.00 44.09 515 LEU A C 1
ATOM 4042 O O . LEU A 1 515 ? 32.466 -11.531 -49.348 1.00 44.09 515 LEU A O 1
ATOM 4046 N N . THR A 1 516 ? 33.423 -12.691 -47.685 1.00 32.56 516 THR A N 1
ATOM 4047 C CA . THR A 1 516 ? 32.392 -13.730 -47.526 1.00 32.56 516 THR A CA 1
ATOM 4048 C C . THR A 1 516 ? 32.458 -14.278 -46.101 1.00 32.56 516 THR A C 1
ATOM 4050 O O . THR A 1 516 ? 33.530 -14.574 -45.576 1.00 32.56 516 THR A O 1
ATOM 4053 N N . GLY A 1 517 ? 31.299 -14.300 -45.441 1.00 39.56 517 GLY A N 1
ATOM 4054 C CA . GLY A 1 517 ? 31.153 -14.554 -44.013 1.00 39.56 517 GLY A CA 1
ATOM 4055 C C . GLY A 1 517 ? 31.412 -16.007 -43.620 1.00 39.56 517 GLY A C 1
ATOM 4056 O O . GLY A 1 517 ? 30.756 -16.924 -44.106 1.00 39.56 517 GLY A O 1
ATOM 4057 N N . GLY A 1 518 ? 32.327 -16.192 -42.671 1.00 30.61 518 GLY A N 1
ATOM 4058 C CA . GLY A 1 518 ? 32.302 -17.315 -41.742 1.00 30.61 518 GLY A CA 1
ATOM 4059 C C . GLY A 1 518 ? 31.611 -16.852 -40.463 1.00 30.61 518 GLY A C 1
ATOM 4060 O O . GLY A 1 518 ? 31.944 -15.784 -39.956 1.00 30.61 518 GLY A O 1
ATOM 4061 N N . VAL A 1 519 ? 30.637 -17.625 -39.977 1.00 38.06 519 VAL A N 1
ATOM 4062 C CA . VAL A 1 519 ? 29.895 -17.348 -38.738 1.00 38.06 519 VAL A CA 1
ATOM 4063 C C . VAL A 1 519 ? 30.874 -17.357 -37.567 1.00 38.06 519 VAL A C 1
ATOM 4065 O O . VAL A 1 519 ? 31.235 -18.405 -37.030 1.00 38.06 519 VAL A O 1
ATOM 4068 N N . VAL A 1 520 ? 31.339 -16.162 -37.217 1.00 42.19 520 VAL A N 1
ATOM 4069 C CA . VAL A 1 520 ? 31.855 -15.855 -35.892 1.00 42.19 520 VAL A CA 1
ATOM 4070 C C . VAL A 1 520 ? 30.671 -15.997 -34.943 1.00 42.19 520 VAL A C 1
ATOM 4072 O O . VAL A 1 520 ? 29.533 -15.689 -35.301 1.00 42.19 520 VAL A O 1
ATOM 4075 N N . ASN A 1 521 ? 30.924 -16.549 -33.762 1.00 49.19 521 ASN A N 1
ATOM 4076 C CA . ASN A 1 521 ? 29.938 -16.714 -32.701 1.00 49.19 521 ASN A CA 1
ATOM 4077 C C . ASN A 1 521 ? 29.639 -15.327 -32.093 1.00 49.19 521 ASN A C 1
ATOM 4079 O O . ASN A 1 521 ? 29.959 -15.061 -30.938 1.00 49.19 521 ASN A O 1
ATOM 4083 N N . ASP A 1 522 ? 29.143 -14.410 -32.923 1.00 60.22 522 ASP A N 1
ATOM 4084 C CA . ASP A 1 522 ? 28.916 -13.024 -32.561 1.00 60.22 522 ASP A CA 1
ATOM 4085 C C . ASP A 1 522 ? 27.716 -12.952 -31.627 1.00 60.22 522 ASP A C 1
ATOM 4087 O O . ASP A 1 522 ? 26.676 -13.586 -31.837 1.00 60.22 522 ASP A O 1
ATOM 4091 N N . ASN A 1 523 ? 27.882 -12.157 -30.574 1.00 82.44 523 ASN A N 1
ATOM 4092 C CA . ASN A 1 523 ? 26.823 -11.830 -29.642 1.00 82.44 523 ASN A CA 1
ATOM 4093 C C . ASN A 1 523 ? 25.584 -11.351 -30.433 1.00 82.44 523 ASN A C 1
ATOM 4095 O O . ASN A 1 523 ? 25.698 -10.386 -31.195 1.00 82.44 523 ASN A O 1
ATOM 4099 N N . PRO A 1 524 ? 24.396 -11.962 -30.253 1.00 84.94 524 PRO A N 1
ATOM 4100 C CA . PRO A 1 524 ? 23.185 -11.577 -30.978 1.00 84.94 524 PRO A CA 1
ATOM 4101 C C . PRO A 1 524 ? 22.840 -10.094 -30.834 1.00 84.94 524 PRO A C 1
ATOM 4103 O O . PRO A 1 524 ? 22.307 -9.502 -31.772 1.00 84.94 524 PRO A O 1
ATOM 4106 N N . MET A 1 525 ? 23.185 -9.478 -29.695 1.00 87.12 525 MET A N 1
ATOM 4107 C CA . MET A 1 525 ? 23.033 -8.035 -29.500 1.00 87.12 525 MET A CA 1
ATOM 4108 C C . MET A 1 525 ? 23.944 -7.223 -30.414 1.00 87.12 525 MET A C 1
ATOM 4110 O O . MET A 1 525 ? 23.503 -6.226 -30.973 1.00 87.12 525 MET A O 1
ATOM 4114 N N . GLU A 1 526 ? 25.189 -7.648 -30.612 1.00 87.06 526 GLU A N 1
ATOM 4115 C CA . GLU A 1 526 ? 26.136 -6.939 -31.472 1.00 87.06 526 GLU A CA 1
ATOM 4116 C C . GLU A 1 526 ? 25.733 -7.048 -32.949 1.00 87.06 526 GLU A C 1
ATOM 4118 O O . GLU A 1 526 ? 25.765 -6.057 -33.679 1.00 87.06 526 GLU A O 1
ATOM 4123 N N . VAL A 1 527 ? 25.281 -8.229 -33.384 1.00 86.69 527 VAL A N 1
ATOM 4124 C CA . VAL A 1 527 ? 24.779 -8.441 -34.752 1.00 86.69 527 VAL A CA 1
ATOM 4125 C C . VAL A 1 527 ? 23.510 -7.622 -35.001 1.00 86.69 527 VAL A C 1
ATOM 4127 O O . VAL A 1 527 ? 23.415 -6.936 -36.020 1.00 86.69 527 VAL A O 1
ATOM 4130 N N . ALA A 1 528 ? 22.556 -7.641 -34.063 1.00 89.94 528 ALA A N 1
ATOM 4131 C CA . ALA A 1 528 ? 21.332 -6.848 -34.162 1.00 89.94 528 ALA A CA 1
ATOM 4132 C C . ALA A 1 528 ? 21.624 -5.338 -34.146 1.00 89.94 528 ALA A C 1
ATOM 4134 O O . ALA A 1 528 ? 21.036 -4.602 -34.935 1.00 89.94 528 ALA A O 1
ATOM 4135 N N . GLN A 1 529 ? 22.571 -4.874 -33.323 1.00 89.19 529 GLN A N 1
ATOM 4136 C CA . GLN A 1 529 ? 22.958 -3.462 -33.273 1.00 89.19 529 GLN A CA 1
ATOM 4137 C C . GLN A 1 529 ? 23.618 -3.003 -34.582 1.00 89.19 529 GLN A C 1
ATOM 4139 O O . GLN A 1 529 ? 23.189 -2.008 -35.165 1.00 89.19 529 GLN A O 1
ATOM 4144 N N . LYS A 1 530 ? 24.582 -3.771 -35.116 1.00 88.69 530 LYS A N 1
ATOM 4145 C CA . LYS A 1 530 ? 25.196 -3.495 -36.432 1.00 88.69 530 LYS A CA 1
ATOM 4146 C C . LYS A 1 530 ? 24.149 -3.456 -37.549 1.00 88.69 530 LYS A C 1
ATOM 4148 O O . LYS A 1 530 ? 24.269 -2.667 -38.492 1.00 88.69 530 LYS A O 1
ATOM 4153 N N . PHE A 1 531 ? 23.120 -4.297 -37.450 1.00 92.31 531 PHE A N 1
ATOM 4154 C CA . PHE A 1 531 ? 22.012 -4.312 -38.395 1.00 92.31 531 PHE A CA 1
ATOM 4155 C C . PHE A 1 531 ? 21.096 -3.082 -38.258 1.00 92.31 531 PHE A C 1
ATOM 4157 O O . PHE A 1 531 ? 20.749 -2.481 -39.274 1.00 92.31 531 PHE A O 1
ATOM 4164 N N . LEU A 1 532 ? 20.769 -2.634 -37.040 1.00 89.69 532 LEU A N 1
ATOM 4165 C CA . LEU A 1 532 ? 20.016 -1.390 -36.811 1.00 89.69 532 LEU A CA 1
ATOM 4166 C C . LEU A 1 532 ? 20.752 -0.159 -37.360 1.00 89.69 532 LEU A C 1
ATOM 4168 O O . LEU A 1 532 ? 20.134 0.691 -38.006 1.00 89.69 532 LEU A O 1
ATOM 4172 N N . ASP A 1 533 ? 22.075 -0.102 -37.203 1.00 86.62 533 ASP A N 1
ATOM 4173 C CA . ASP A 1 533 ? 22.892 0.972 -37.779 1.00 86.62 533 ASP A CA 1
ATOM 4174 C C . ASP A 1 533 ? 22.841 0.962 -39.317 1.00 86.62 533 ASP A C 1
ATOM 4176 O O . ASP A 1 533 ? 22.846 2.013 -39.965 1.00 86.62 533 ASP A O 1
ATOM 4180 N N . ARG A 1 534 ? 22.763 -0.230 -39.926 1.00 89.19 534 ARG A N 1
ATOM 4181 C CA . ARG A 1 534 ? 22.567 -0.390 -41.374 1.00 89.19 534 ARG A CA 1
ATOM 4182 C C . ARG A 1 534 ? 21.166 0.044 -41.807 1.00 89.19 534 ARG A C 1
ATOM 4184 O O . ARG A 1 534 ? 21.064 0.689 -42.851 1.00 89.19 534 ARG A O 1
ATOM 4191 N N . ILE A 1 535 ? 20.118 -0.258 -41.034 1.00 88.12 535 ILE A N 1
ATOM 4192 C CA . ILE A 1 535 ? 18.751 0.220 -41.307 1.00 88.12 535 ILE A CA 1
ATOM 4193 C C . ILE A 1 535 ? 18.734 1.746 -41.326 1.00 88.12 535 ILE A C 1
ATOM 4195 O O . ILE A 1 535 ? 18.248 2.321 -42.295 1.00 88.12 535 ILE A O 1
ATOM 4199 N N . LYS A 1 536 ? 19.325 2.393 -40.314 1.00 85.19 536 LYS A N 1
ATOM 4200 C CA . LYS A 1 536 ? 19.395 3.857 -40.230 1.00 85.19 536 LYS A CA 1
ATOM 4201 C C . LYS A 1 536 ? 20.024 4.462 -41.490 1.00 85.19 536 LYS A C 1
ATOM 4203 O O . LYS A 1 536 ? 19.363 5.213 -42.195 1.00 85.19 536 LYS A O 1
ATOM 4208 N N . ARG A 1 537 ? 21.231 4.012 -41.861 1.00 85.81 537 ARG A N 1
ATOM 4209 C CA . ARG A 1 537 ? 21.920 4.476 -43.084 1.00 85.81 537 ARG A CA 1
ATOM 4210 C C . ARG A 1 537 ? 21.125 4.219 -44.369 1.00 85.81 537 ARG A C 1
ATOM 4212 O O . ARG A 1 537 ? 21.173 5.021 -45.294 1.00 85.81 537 ARG A O 1
ATOM 4219 N N . SER A 1 538 ? 20.414 3.095 -44.441 1.00 85.44 538 SER A N 1
ATOM 4220 C CA . SER A 1 538 ? 19.632 2.724 -45.626 1.00 85.44 538 SER A CA 1
ATOM 4221 C C . SER A 1 538 ? 18.370 3.580 -45.763 1.00 85.44 538 SER A C 1
ATOM 4223 O O . SER A 1 538 ? 18.060 4.024 -46.863 1.00 85.44 538 SER A O 1
ATOM 4225 N N . VAL A 1 539 ? 17.667 3.859 -44.662 1.00 82.62 539 VAL A N 1
ATOM 4226 C CA . VAL A 1 539 ? 16.498 4.755 -44.657 1.00 82.62 539 VAL A CA 1
ATOM 4227 C C . VAL A 1 539 ? 16.925 6.197 -44.943 1.00 82.62 539 VAL A C 1
ATOM 4229 O O . VAL A 1 539 ? 16.294 6.857 -45.767 1.00 82.62 539 VAL A O 1
ATOM 4232 N N . ASP A 1 540 ? 18.049 6.645 -44.374 1.00 80.38 540 ASP A N 1
ATOM 4233 C CA . ASP A 1 540 ? 18.626 7.969 -44.646 1.00 80.38 540 ASP A CA 1
ATOM 4234 C C . ASP A 1 540 ? 18.980 8.154 -46.133 1.00 80.38 540 ASP A C 1
ATOM 4236 O O . ASP A 1 540 ? 18.843 9.253 -46.670 1.00 80.38 540 ASP A O 1
ATOM 4240 N N . SER A 1 541 ? 19.380 7.075 -46.823 1.00 82.94 541 SER A N 1
ATOM 4241 C CA . SER A 1 541 ? 19.710 7.112 -48.257 1.00 82.94 541 SER A CA 1
ATOM 4242 C C . SER A 1 541 ? 18.506 7.336 -49.179 1.00 82.94 541 SER A C 1
ATOM 4244 O O . SER A 1 541 ? 18.690 7.771 -50.312 1.00 82.94 541 SER A O 1
ATOM 4246 N N . ARG A 1 542 ? 17.284 7.022 -48.715 1.00 78.75 542 ARG A N 1
ATOM 4247 C CA . ARG A 1 542 ? 16.019 7.018 -49.486 1.00 78.75 542 ARG A CA 1
ATOM 4248 C C . ARG A 1 542 ? 16.014 6.185 -50.772 1.00 78.75 542 ARG A C 1
ATOM 4250 O O . ARG A 1 542 ? 15.048 6.237 -51.531 1.00 78.75 542 ARG A O 1
ATOM 4257 N N . ASP A 1 543 ? 17.048 5.389 -51.013 1.00 83.94 543 ASP A N 1
ATOM 4258 C CA . ASP A 1 543 ? 17.122 4.527 -52.181 1.00 83.94 543 ASP A CA 1
ATOM 4259 C C . ASP A 1 543 ? 16.252 3.282 -51.959 1.00 83.94 543 ASP A C 1
ATOM 4261 O O . ASP A 1 543 ? 16.498 2.451 -51.079 1.00 83.94 543 ASP A O 1
ATOM 4265 N N . VAL A 1 544 ? 15.216 3.152 -52.788 1.00 83.44 544 VAL A N 1
ATOM 4266 C CA . VAL A 1 544 ? 14.258 2.042 -52.752 1.00 83.44 544 VAL A CA 1
ATOM 4267 C C . VAL A 1 544 ? 14.962 0.688 -52.891 1.00 83.44 544 VAL A C 1
ATOM 4269 O O . VAL A 1 544 ? 14.559 -0.268 -52.228 1.00 83.44 544 VAL A O 1
ATOM 4272 N N . ALA A 1 545 ? 16.023 0.583 -53.697 1.00 81.44 545 ALA A N 1
ATOM 4273 C CA . ALA A 1 545 ? 16.780 -0.653 -53.870 1.00 81.44 545 ALA A CA 1
ATOM 4274 C C . ALA A 1 545 ? 17.597 -0.997 -52.614 1.00 81.44 545 ALA A C 1
ATOM 4276 O O . ALA A 1 545 ? 17.605 -2.154 -52.182 1.00 81.44 545 ALA A O 1
ATOM 4277 N N . VAL A 1 546 ? 18.214 0.005 -51.977 1.00 86.62 546 VAL A N 1
ATOM 4278 C CA . VAL A 1 546 ? 18.994 -0.172 -50.738 1.00 86.62 546 VAL A CA 1
ATOM 4279 C C . VAL A 1 546 ? 18.082 -0.543 -49.565 1.00 86.62 546 VAL A C 1
ATOM 4281 O O . VAL A 1 546 ? 18.372 -1.498 -48.841 1.00 86.62 546 VAL A O 1
ATOM 4284 N N . ILE A 1 547 ? 16.938 0.136 -49.417 1.00 87.19 547 ILE A N 1
ATOM 4285 C CA . ILE A 1 547 ? 15.925 -0.166 -48.392 1.00 87.19 547 ILE A CA 1
ATOM 4286 C C . ILE A 1 547 ? 15.311 -1.552 -48.637 1.00 87.19 547 ILE A C 1
ATOM 4288 O O . ILE A 1 547 ? 15.179 -2.348 -47.708 1.00 87.19 547 ILE A O 1
ATOM 4292 N N . SER A 1 548 ? 14.985 -1.890 -49.888 1.00 87.31 548 SER A N 1
ATOM 4293 C CA . SER A 1 548 ? 14.460 -3.213 -50.260 1.00 87.31 548 SER A CA 1
ATOM 4294 C C . SER A 1 548 ? 15.439 -4.348 -49.941 1.00 87.31 548 SER A C 1
ATOM 4296 O O . SER A 1 548 ? 15.006 -5.450 -49.593 1.00 87.31 548 SER A O 1
ATOM 4298 N N . GLY A 1 549 ? 16.748 -4.082 -49.996 1.00 87.00 549 GLY A N 1
ATOM 4299 C CA . GLY A 1 549 ? 17.808 -5.028 -49.645 1.00 87.00 549 GLY A CA 1
ATOM 4300 C C . GLY A 1 549 ? 17.861 -5.427 -48.164 1.00 87.00 549 GLY A C 1
ATOM 4301 O O . GLY A 1 549 ? 18.548 -6.395 -47.839 1.00 87.00 549 GLY A O 1
ATOM 4302 N N . LEU A 1 550 ? 17.139 -4.726 -47.279 1.00 90.44 550 LEU A N 1
ATOM 4303 C CA . LEU A 1 550 ? 17.022 -5.054 -45.851 1.00 90.44 550 LEU A CA 1
ATOM 4304 C C . LEU A 1 550 ? 15.987 -6.146 -45.557 1.00 90.44 550 LEU A C 1
ATOM 4306 O O . LEU A 1 550 ? 16.002 -6.724 -44.472 1.00 90.44 550 LEU A O 1
ATOM 4310 N N . PHE A 1 551 ? 15.069 -6.410 -46.488 1.00 92.38 551 PHE A N 1
ATOM 4311 C CA . PHE A 1 551 ? 13.914 -7.277 -46.266 1.00 92.38 551 PHE A CA 1
ATOM 4312 C C . PHE A 1 551 ? 13.969 -8.496 -47.180 1.00 92.38 551 PHE A C 1
ATOM 4314 O O . PHE A 1 551 ? 14.157 -8.375 -48.395 1.00 92.38 551 PHE A O 1
ATOM 4321 N N . ASN A 1 552 ? 13.732 -9.673 -46.616 1.00 91.56 552 ASN A N 1
ATOM 4322 C CA . ASN A 1 552 ? 13.615 -10.906 -47.380 1.00 91.56 552 ASN A CA 1
ATOM 4323 C C . ASN A 1 552 ? 12.365 -10.844 -48.294 1.00 91.56 552 ASN A C 1
ATOM 4325 O O . ASN A 1 552 ? 11.375 -10.211 -47.917 1.00 91.56 552 ASN A O 1
ATOM 4329 N N . PRO A 1 553 ? 12.358 -11.455 -49.497 1.00 86.44 553 PRO A N 1
ATOM 4330 C CA . PRO A 1 553 ? 11.191 -11.452 -50.389 1.00 86.44 553 PRO A CA 1
ATOM 4331 C C . PRO A 1 553 ? 9.864 -11.875 -49.737 1.00 86.44 553 PRO A C 1
ATOM 4333 O O . PRO A 1 553 ? 8.824 -11.322 -50.088 1.00 86.44 553 PRO A O 1
ATOM 4336 N N . GLY A 1 554 ? 9.900 -12.798 -48.769 1.00 87.25 554 GLY A N 1
ATOM 4337 C CA . GLY A 1 554 ? 8.724 -13.256 -48.017 1.00 87.25 554 GLY A CA 1
ATOM 4338 C C . GLY A 1 554 ? 8.373 -12.422 -46.779 1.00 87.25 554 GLY A C 1
ATOM 4339 O O . GLY A 1 554 ? 7.605 -12.888 -45.944 1.00 87.25 554 GLY A O 1
ATOM 4340 N N . PHE A 1 555 ? 8.962 -11.234 -46.611 1.00 92.75 555 PHE A N 1
ATOM 4341 C CA . PHE A 1 555 ? 8.811 -10.445 -45.391 1.00 92.75 555 PHE A CA 1
ATOM 4342 C C . PHE A 1 555 ? 7.373 -9.963 -45.159 1.00 92.75 555 PHE A C 1
ATOM 4344 O O . PHE A 1 555 ? 6.780 -9.273 -45.998 1.00 92.75 555 PHE A O 1
ATOM 4351 N N . GLU A 1 556 ? 6.873 -10.248 -43.956 1.00 90.38 556 GLU A N 1
ATOM 4352 C CA . GLU A 1 556 ? 5.624 -9.719 -43.417 1.00 90.38 556 GLU A CA 1
ATOM 4353 C C . GLU A 1 556 ? 5.850 -9.005 -42.082 1.00 90.38 556 GLU A C 1
ATOM 4355 O O . GLU A 1 556 ? 6.504 -9.518 -41.168 1.00 90.38 556 GLU A O 1
ATOM 4360 N N . PHE A 1 557 ? 5.246 -7.827 -41.957 1.00 92.38 557 PHE A N 1
ATOM 4361 C CA . PHE A 1 557 ? 5.207 -7.038 -40.740 1.00 92.38 557 PHE A CA 1
ATOM 4362 C C . PHE A 1 557 ? 3.782 -6.964 -40.190 1.00 92.38 557 PHE A C 1
ATOM 4364 O O . PHE A 1 557 ? 2.887 -6.408 -40.829 1.00 92.38 557 PHE A O 1
ATOM 4371 N N . LYS A 1 558 ? 3.571 -7.497 -38.987 1.00 88.62 558 LYS A N 1
ATOM 4372 C CA . LYS A 1 558 ? 2.293 -7.426 -38.268 1.00 88.62 558 LYS A CA 1
ATOM 4373 C C . LYS A 1 558 ? 2.247 -6.147 -37.438 1.00 88.62 558 LYS A C 1
ATOM 4375 O O . LYS A 1 558 ? 2.709 -6.114 -36.296 1.00 88.62 558 LYS A O 1
ATOM 4380 N N . GLY A 1 559 ? 1.736 -5.080 -38.043 1.00 81.56 559 GLY A N 1
ATOM 4381 C CA . GLY A 1 559 ? 1.548 -3.794 -37.382 1.00 81.56 559 GLY A CA 1
ATOM 4382 C C . GLY A 1 559 ? 0.164 -3.669 -36.744 1.00 81.56 559 GLY A C 1
ATOM 4383 O O . GLY A 1 559 ? -0.760 -4.423 -37.036 1.00 81.56 559 GLY A O 1
ATOM 4384 N N . CYS A 1 560 ? -0.017 -2.651 -35.906 1.00 75.31 560 CYS A N 1
ATOM 4385 C CA . CYS A 1 560 ? -1.271 -2.461 -35.167 1.00 75.31 560 CYS A CA 1
ATOM 4386 C C . CYS A 1 560 ? -2.481 -2.060 -36.019 1.00 75.31 560 CYS A C 1
ATOM 4388 O O . CYS A 1 560 ? -3.610 -2.142 -35.545 1.00 75.31 560 CYS A O 1
ATOM 4390 N N . LYS A 1 561 ? -2.258 -1.619 -37.263 1.00 72.38 561 LYS A N 1
ATOM 4391 C CA . LYS A 1 561 ? -3.310 -1.273 -38.234 1.00 72.38 561 LYS A CA 1
ATOM 4392 C C . LYS A 1 561 ? -3.474 -2.328 -39.341 1.00 72.38 561 LYS A C 1
ATOM 4394 O O . LYS A 1 561 ? -4.231 -2.103 -40.279 1.00 72.38 561 LYS A O 1
ATOM 4399 N N . GLY A 1 562 ? -2.775 -3.463 -39.246 1.00 80.56 562 GLY A N 1
ATOM 4400 C CA . GLY A 1 562 ? -2.847 -4.555 -40.217 1.00 80.56 562 GLY A CA 1
ATOM 4401 C C . GLY A 1 562 ? -1.482 -5.141 -40.576 1.00 80.56 562 GLY A C 1
ATOM 4402 O O . GLY A 1 562 ? -0.449 -4.765 -40.023 1.00 80.56 562 GLY A O 1
ATOM 4403 N N . ASN A 1 563 ? -1.487 -6.073 -41.528 1.00 86.94 563 ASN A N 1
ATOM 4404 C CA . ASN A 1 563 ? -0.275 -6.727 -42.013 1.00 86.94 563 ASN A CA 1
ATOM 4405 C C . ASN A 1 563 ? 0.280 -5.996 -43.242 1.00 86.94 563 ASN A C 1
ATOM 4407 O O . ASN A 1 563 ? -0.451 -5.670 -44.184 1.00 86.94 563 ASN A O 1
ATOM 4411 N N . TYR A 1 564 ? 1.588 -5.772 -43.244 1.00 88.88 564 TYR A N 1
ATOM 4412 C CA . TYR A 1 564 ? 2.314 -5.071 -44.294 1.00 88.88 564 TYR A CA 1
ATOM 4413 C C . TYR A 1 564 ? 3.347 -6.015 -44.899 1.00 88.88 564 TYR A C 1
ATOM 4415 O O . TYR A 1 564 ? 4.197 -6.548 -44.195 1.00 88.88 564 TYR A O 1
ATOM 4423 N N . ASN A 1 565 ? 3.281 -6.221 -46.209 1.00 90.94 565 ASN A N 1
ATOM 4424 C CA . ASN A 1 565 ? 4.289 -6.991 -46.930 1.00 90.94 565 ASN A CA 1
ATOM 4425 C C . ASN A 1 565 ? 5.511 -6.116 -47.264 1.00 90.94 565 ASN A C 1
ATOM 4427 O O . ASN A 1 565 ? 5.463 -4.888 -47.132 1.00 90.94 565 ASN A O 1
ATOM 4431 N N . LYS A 1 566 ? 6.592 -6.741 -47.746 1.00 90.31 566 LYS A N 1
ATOM 4432 C CA . LYS A 1 566 ? 7.827 -6.060 -48.174 1.00 90.31 566 LYS A CA 1
ATOM 4433 C C . LYS A 1 566 ? 7.577 -4.793 -49.003 1.00 90.31 566 LYS A C 1
ATOM 4435 O O . LYS A 1 566 ? 8.141 -3.750 -48.692 1.00 90.31 566 LYS A O 1
ATOM 4440 N N . VAL A 1 567 ? 6.718 -4.862 -50.023 1.00 88.62 567 VAL A N 1
ATOM 4441 C CA . VAL A 1 567 ? 6.452 -3.732 -50.934 1.00 88.62 567 VAL A CA 1
ATOM 4442 C C . VAL A 1 567 ? 5.851 -2.541 -50.186 1.00 88.62 567 VAL A C 1
ATOM 4444 O O . VAL A 1 567 ? 6.322 -1.418 -50.344 1.00 88.62 567 VAL A O 1
ATOM 4447 N N . LYS A 1 568 ? 4.854 -2.782 -49.324 1.00 87.38 568 LYS A N 1
ATOM 4448 C CA . LYS A 1 568 ? 4.234 -1.724 -48.515 1.00 87.38 568 LYS A CA 1
ATOM 4449 C C . LYS A 1 568 ? 5.226 -1.105 -47.531 1.00 87.38 568 LYS A C 1
ATOM 4451 O O . LYS A 1 568 ? 5.268 0.112 -47.405 1.00 87.38 568 LYS A O 1
ATOM 4456 N N . VAL A 1 569 ? 6.036 -1.922 -46.854 1.00 86.38 569 VAL A N 1
ATOM 4457 C CA . VAL A 1 569 ? 7.010 -1.432 -45.863 1.00 86.38 569 VAL A CA 1
ATOM 4458 C C . VAL A 1 569 ? 8.106 -0.597 -46.520 1.00 86.38 569 VAL A C 1
ATOM 4460 O O . VAL A 1 569 ? 8.386 0.504 -46.053 1.00 86.38 569 VAL A O 1
ATOM 4463 N N . VAL A 1 570 ? 8.670 -1.064 -47.636 1.00 87.81 570 VAL A N 1
ATOM 4464 C CA . VAL A 1 570 ? 9.665 -0.299 -48.403 1.00 87.81 570 VAL A CA 1
ATOM 4465 C C . VAL A 1 570 ? 9.065 1.018 -48.900 1.00 87.81 570 VAL A C 1
ATOM 4467 O O . VAL A 1 570 ? 9.696 2.059 -48.748 1.00 87.81 570 VAL A O 1
ATOM 4470 N N . GLY A 1 571 ? 7.826 0.992 -49.406 1.00 83.25 571 GLY A N 1
ATOM 4471 C CA . GLY A 1 571 ? 7.117 2.195 -49.842 1.00 83.25 571 GLY A CA 1
ATOM 4472 C C . GLY A 1 571 ? 6.891 3.206 -48.716 1.00 83.25 571 GLY A C 1
ATOM 4473 O O . GLY A 1 571 ? 7.072 4.398 -48.927 1.00 83.25 571 GLY A O 1
ATOM 4474 N N . HIS A 1 572 ? 6.549 2.769 -47.503 1.00 82.88 572 HIS A N 1
ATOM 4475 C CA . HIS A 1 572 ? 6.409 3.689 -46.370 1.00 82.88 572 HIS A CA 1
ATOM 4476 C C . HIS A 1 572 ? 7.751 4.292 -45.930 1.00 82.88 572 HIS A C 1
ATOM 4478 O O . HIS A 1 572 ? 7.809 5.482 -45.635 1.00 82.88 572 HIS A O 1
ATOM 4484 N N . LEU A 1 573 ? 8.828 3.500 -45.920 1.00 82.00 573 LEU A N 1
ATOM 4485 C CA . LEU A 1 573 ? 10.156 3.963 -45.505 1.00 82.00 573 LEU A CA 1
ATOM 4486 C C . LEU A 1 573 ? 10.807 4.913 -46.520 1.00 82.00 573 LEU A C 1
ATOM 4488 O O . LEU A 1 573 ? 11.530 5.819 -46.117 1.00 82.00 573 LEU A O 1
ATOM 4492 N N . SER A 1 574 ? 10.538 4.751 -47.819 1.00 82.94 574 SER A N 1
ATOM 4493 C CA . SER A 1 574 ? 11.090 5.630 -48.859 1.00 82.94 574 SER A CA 1
ATOM 4494 C C . SER A 1 574 ? 10.410 7.004 -48.937 1.00 82.94 574 SER A C 1
ATOM 4496 O O . SER A 1 574 ? 10.982 7.925 -49.513 1.00 82.94 574 SER A O 1
ATOM 4498 N N . HIS A 1 575 ? 9.204 7.155 -48.374 1.00 79.06 575 HIS A N 1
ATOM 4499 C CA . HIS A 1 575 ? 8.405 8.391 -48.414 1.00 79.06 575 HIS A CA 1
ATOM 4500 C C . HIS A 1 575 ? 8.391 9.159 -47.080 1.00 79.06 575 HIS A C 1
ATOM 4502 O O . HIS A 1 575 ? 7.544 10.029 -46.878 1.00 79.06 575 HIS A O 1
ATOM 4508 N N . LEU A 1 576 ? 9.304 8.850 -46.153 1.00 73.38 576 LEU A N 1
ATOM 4509 C CA . LEU A 1 576 ? 9.417 9.597 -44.900 1.00 73.38 576 LEU A CA 1
ATOM 4510 C C . LEU A 1 576 ? 9.828 11.065 -45.166 1.00 73.38 576 LEU A C 1
ATOM 4512 O O . LEU A 1 576 ? 10.728 11.298 -45.982 1.00 73.38 576 LEU A O 1
ATOM 4516 N N . PRO A 1 577 ? 9.204 12.059 -44.496 1.00 65.31 577 PRO A N 1
ATOM 4517 C CA . PRO A 1 577 ? 9.550 13.469 -44.663 1.00 65.31 577 PRO A CA 1
ATOM 4518 C C . PRO A 1 577 ? 11.027 13.745 -44.367 1.00 65.31 577 PRO A C 1
ATOM 4520 O O . PRO A 1 577 ? 11.637 13.153 -43.473 1.00 65.31 577 PRO A O 1
ATOM 4523 N N . ALA A 1 578 ? 11.623 14.675 -45.111 1.00 51.53 578 ALA A N 1
ATOM 4524 C CA . ALA A 1 578 ? 13.021 15.022 -44.919 1.00 51.53 578 ALA A CA 1
ATOM 4525 C C . ALA A 1 578 ? 13.269 15.614 -43.528 1.00 51.53 578 ALA A C 1
ATOM 4527 O O . ALA A 1 578 ? 12.623 16.582 -43.146 1.00 51.53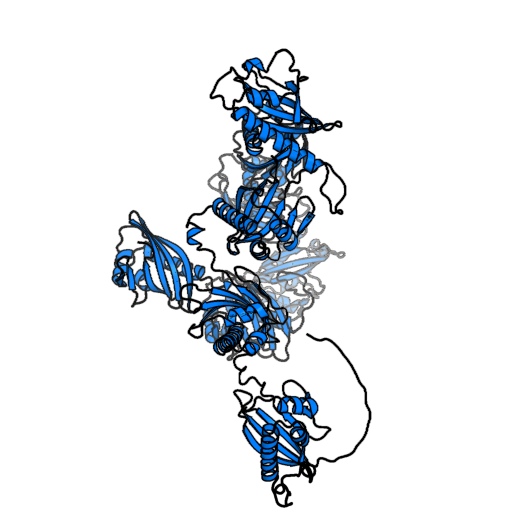 578 ALA A O 1
ATOM 4528 N N . GLY A 1 579 ? 14.223 15.041 -42.789 1.00 57.38 579 GLY A N 1
ATOM 4529 C CA . GLY A 1 579 ? 14.605 15.533 -41.466 1.00 57.38 579 GLY A CA 1
ATOM 4530 C C . GLY A 1 579 ? 13.781 14.981 -40.302 1.00 57.38 579 GLY A C 1
ATOM 4531 O O . GLY A 1 579 ? 13.940 15.493 -39.203 1.00 57.38 579 GLY A O 1
ATOM 4532 N N . THR A 1 580 ? 12.938 13.953 -40.492 1.00 60.62 580 THR A N 1
ATOM 4533 C CA . THR A 1 580 ? 12.263 13.275 -39.366 1.00 60.62 580 THR A CA 1
ATOM 4534 C C . THR A 1 580 ? 13.302 12.600 -38.455 1.00 60.62 580 THR A C 1
ATOM 4536 O O . THR A 1 580 ? 13.915 11.614 -38.873 1.00 60.62 580 THR A O 1
ATOM 4539 N N . PRO A 1 581 ? 13.522 13.079 -37.214 1.00 59.72 581 PRO A N 1
ATOM 4540 C CA . PRO A 1 581 ? 14.461 12.447 -36.305 1.00 59.72 581 PRO A CA 1
ATOM 4541 C C . PRO A 1 581 ? 13.772 11.235 -35.678 1.00 59.72 581 PRO A C 1
ATOM 4543 O O . PRO A 1 581 ? 13.007 11.367 -34.724 1.00 59.72 581 PRO A O 1
ATOM 4546 N N . PHE A 1 582 ? 14.025 10.044 -36.221 1.00 70.75 582 PHE A N 1
ATOM 4547 C CA . PHE A 1 582 ? 13.654 8.801 -35.553 1.00 70.75 582 PHE A CA 1
ATOM 4548 C C . PHE A 1 582 ? 14.883 8.153 -34.915 1.00 70.75 582 PHE A C 1
ATOM 4550 O O . PHE A 1 582 ? 15.983 8.164 -35.474 1.00 70.75 582 PHE A O 1
ATOM 4557 N N . SER A 1 583 ? 14.709 7.614 -33.710 1.00 76.81 583 SER A N 1
ATOM 4558 C CA . SER A 1 583 ? 15.768 6.910 -32.986 1.00 76.81 583 SER A CA 1
ATOM 4559 C C . SER A 1 583 ? 15.351 5.468 -32.733 1.00 76.81 583 SER A C 1
ATOM 4561 O O . SER A 1 583 ? 14.175 5.184 -32.508 1.00 76.81 583 SER A O 1
ATOM 4563 N N . MET A 1 584 ? 16.314 4.555 -32.830 1.00 82.62 584 MET A N 1
ATOM 4564 C CA . MET A 1 584 ? 16.113 3.127 -32.621 1.00 82.62 584 MET A CA 1
ATOM 4565 C C . MET A 1 584 ? 17.029 2.676 -31.491 1.00 82.62 584 MET A C 1
ATOM 4567 O O . MET A 1 584 ? 18.249 2.746 -31.626 1.00 82.62 584 MET A O 1
ATOM 4571 N N . THR A 1 585 ? 16.439 2.198 -30.401 1.00 87.00 585 THR A N 1
ATOM 4572 C CA . THR A 1 585 ? 17.166 1.675 -29.242 1.00 87.00 585 THR A CA 1
ATOM 4573 C C . THR A 1 585 ? 16.908 0.180 -29.134 1.00 87.00 585 THR A C 1
ATOM 4575 O O . THR A 1 585 ? 15.772 -0.246 -28.910 1.00 87.00 585 THR A O 1
ATOM 4578 N N . LEU A 1 586 ? 17.954 -0.629 -29.312 1.00 90.88 586 LEU A N 1
ATOM 4579 C CA . LEU A 1 586 ? 17.883 -2.078 -29.140 1.00 90.88 586 LEU A CA 1
ATOM 4580 C C . LEU A 1 586 ? 17.571 -2.406 -27.674 1.00 90.88 586 LEU A C 1
ATOM 4582 O O . LEU A 1 586 ? 18.317 -2.016 -26.783 1.00 90.88 586 LEU A O 1
ATOM 4586 N N . GLN A 1 587 ? 16.475 -3.122 -27.422 1.00 87.44 587 GLN A N 1
ATOM 4587 C CA . GLN A 1 587 ? 16.083 -3.535 -26.070 1.00 87.44 587 GLN A CA 1
ATOM 4588 C C . GLN A 1 587 ? 16.587 -4.939 -25.737 1.00 87.44 587 GLN A C 1
ATOM 4590 O O . GLN A 1 587 ? 17.025 -5.201 -24.621 1.00 87.44 587 GLN A O 1
ATOM 4595 N N . SER A 1 588 ? 16.510 -5.859 -26.697 1.00 90.31 588 SER A N 1
ATOM 4596 C CA . SER A 1 588 ? 16.963 -7.237 -26.519 1.00 90.31 588 SER A CA 1
ATOM 4597 C C . SER A 1 588 ? 17.254 -7.889 -27.864 1.00 90.31 588 SER A C 1
ATOM 4599 O O . SER A 1 588 ? 16.667 -7.521 -28.879 1.00 90.31 588 SER A O 1
ATOM 4601 N N . ALA A 1 589 ? 18.143 -8.878 -27.877 1.00 90.62 589 ALA A N 1
ATOM 4602 C CA . ALA A 1 589 ? 18.371 -9.744 -29.026 1.00 90.62 589 ALA A CA 1
ATOM 4603 C C . ALA A 1 589 ? 18.680 -11.161 -28.541 1.00 90.62 589 ALA A C 1
ATOM 4605 O O . ALA A 1 589 ? 19.505 -11.354 -27.651 1.00 90.62 589 ALA A O 1
ATOM 4606 N N . ILE A 1 590 ? 18.013 -12.149 -29.126 1.00 87.44 590 ILE A N 1
ATOM 4607 C CA . ILE A 1 590 ? 18.150 -13.567 -28.804 1.00 87.44 590 ILE A CA 1
ATOM 4608 C C . ILE A 1 590 ? 18.270 -14.378 -30.093 1.00 87.44 590 ILE A C 1
ATOM 4610 O O . ILE A 1 590 ? 17.597 -14.108 -31.085 1.00 87.44 590 ILE A O 1
ATOM 4614 N N . THR A 1 591 ? 19.096 -15.415 -30.090 1.00 87.69 591 THR A N 1
ATOM 4615 C CA . THR A 1 591 ? 19.172 -16.358 -31.211 1.00 87.69 591 THR A CA 1
ATOM 4616 C C . THR A 1 591 ? 17.965 -17.299 -31.173 1.00 87.69 591 THR A C 1
ATOM 4618 O O . THR A 1 591 ? 17.810 -18.064 -30.224 1.00 87.69 591 THR A O 1
ATOM 4621 N N . LEU A 1 592 ? 17.105 -17.262 -32.195 1.00 78.06 592 LEU A N 1
ATOM 4622 C CA . LEU A 1 592 ? 15.971 -18.188 -32.340 1.00 78.06 592 LEU A CA 1
ATOM 4623 C C . LEU A 1 592 ? 16.414 -19.552 -32.881 1.00 78.06 592 LEU A C 1
ATOM 4625 O O . LEU A 1 592 ? 15.931 -20.592 -32.428 1.00 78.06 592 LEU A O 1
ATOM 4629 N N . ARG A 1 593 ? 17.296 -19.542 -33.887 1.00 74.44 593 ARG A N 1
ATOM 4630 C CA . ARG A 1 593 ? 17.851 -20.715 -34.585 1.00 74.44 593 ARG A CA 1
ATOM 4631 C C . ARG A 1 593 ? 19.290 -20.420 -34.999 1.00 74.44 593 ARG A C 1
ATOM 4633 O O . ARG A 1 593 ? 19.725 -19.281 -34.898 1.00 74.44 593 ARG A O 1
ATOM 4640 N N . THR A 1 594 ? 20.022 -21.424 -35.481 1.00 74.62 594 THR A N 1
ATOM 4641 C CA . THR A 1 594 ? 21.437 -21.293 -35.895 1.00 74.62 594 THR A CA 1
ATOM 4642 C C . THR A 1 594 ? 21.702 -20.152 -36.882 1.00 74.62 594 THR A C 1
ATOM 4644 O O . THR A 1 594 ? 22.823 -19.670 -36.959 1.00 74.62 594 THR A O 1
ATOM 4647 N N . ASP A 1 595 ? 20.677 -19.729 -37.614 1.00 83.00 595 ASP A N 1
ATOM 4648 C CA . ASP A 1 595 ? 20.700 -18.726 -38.670 1.00 83.00 595 ASP A CA 1
ATOM 4649 C C . ASP A 1 595 ? 19.735 -17.551 -38.428 1.00 83.00 595 ASP A C 1
ATOM 4651 O O . ASP A 1 595 ? 19.585 -16.714 -39.312 1.00 83.00 595 ASP A O 1
ATOM 4655 N N . GLN A 1 596 ? 19.069 -17.463 -37.268 1.00 87.19 596 GLN A N 1
ATOM 4656 C CA . GLN A 1 596 ? 18.036 -16.452 -37.005 1.00 87.19 596 GLN A CA 1
ATOM 4657 C C . GLN A 1 596 ? 18.201 -15.777 -35.642 1.00 87.19 596 GLN A C 1
ATOM 4659 O O . GLN A 1 596 ? 18.288 -16.448 -34.612 1.00 87.19 596 GLN A O 1
ATOM 4664 N N . ILE A 1 597 ? 18.120 -14.448 -35.623 1.00 90.62 597 ILE A N 1
ATOM 4665 C CA . ILE A 1 597 ? 18.087 -13.613 -34.417 1.00 90.62 597 ILE A CA 1
ATOM 4666 C C . ILE A 1 597 ? 16.711 -12.962 -34.307 1.00 90.62 597 ILE A C 1
ATOM 4668 O O . ILE A 1 597 ? 16.273 -12.283 -35.231 1.00 90.62 597 ILE A O 1
ATOM 4672 N N . LYS A 1 598 ? 16.042 -13.128 -33.164 1.00 93.56 598 LYS A N 1
ATOM 4673 C CA . LYS A 1 598 ? 14.898 -12.296 -32.783 1.00 93.56 598 LYS A CA 1
ATOM 4674 C C . LYS A 1 598 ? 15.383 -11.145 -31.928 1.00 93.56 598 LYS A C 1
ATOM 4676 O O . LYS A 1 598 ? 16.045 -11.383 -30.924 1.00 93.56 598 LYS A O 1
ATOM 4681 N N . TYR A 1 599 ? 15.020 -9.923 -32.273 1.00 94.12 599 TYR A N 1
ATOM 4682 C CA . TYR A 1 599 ? 15.367 -8.760 -31.468 1.00 94.12 599 TYR A CA 1
ATOM 4683 C C . TYR A 1 599 ? 14.165 -7.843 -31.252 1.00 94.12 599 TYR A C 1
ATOM 4685 O O . TYR A 1 599 ? 13.285 -7.762 -32.108 1.00 94.12 599 TYR A O 1
ATOM 4693 N N . SER A 1 600 ? 14.126 -7.185 -30.093 1.00 92.06 600 SER A N 1
ATOM 4694 C CA . SER A 1 600 ? 13.159 -6.139 -29.752 1.00 92.06 600 SER A CA 1
ATOM 4695 C C . SER A 1 600 ? 13.836 -4.779 -29.844 1.00 92.06 600 SER A C 1
ATOM 4697 O O . SER A 1 600 ? 14.936 -4.588 -29.319 1.00 92.06 600 SER A O 1
ATOM 4699 N N . VAL A 1 601 ? 13.184 -3.828 -30.501 1.00 91.25 601 VAL A N 1
ATOM 4700 C CA . VAL A 1 601 ? 13.679 -2.467 -30.695 1.00 91.25 601 VAL A CA 1
ATOM 4701 C C . VAL A 1 601 ? 12.601 -1.459 -30.310 1.00 91.25 601 VAL A C 1
ATOM 4703 O O . VAL A 1 601 ? 11.436 -1.591 -30.682 1.00 91.25 601 VAL A O 1
ATOM 4706 N N . SER A 1 602 ? 13.013 -0.444 -29.556 1.00 87.69 602 SER A N 1
ATOM 4707 C CA . SER A 1 602 ? 12.223 0.746 -29.257 1.00 87.69 602 SER A CA 1
ATOM 4708 C C . SER A 1 602 ? 12.471 1.786 -30.339 1.00 87.69 602 SER A C 1
ATOM 4710 O O . SER A 1 602 ? 13.618 2.163 -30.570 1.00 87.69 602 SER A O 1
ATOM 4712 N N . VAL A 1 603 ? 11.420 2.242 -31.011 1.00 83.50 603 VAL A N 1
ATOM 4713 C CA . VAL A 1 603 ? 11.499 3.213 -32.105 1.00 83.50 603 VAL A CA 1
ATOM 4714 C C . VAL A 1 603 ? 10.745 4.476 -31.707 1.00 83.50 603 VAL A C 1
ATOM 4716 O O . VAL A 1 603 ? 9.526 4.449 -31.548 1.00 83.50 603 VAL A O 1
ATOM 4719 N N . SER A 1 604 ? 11.449 5.594 -31.552 1.00 77.19 604 SER A N 1
ATOM 4720 C CA . SER A 1 604 ? 10.857 6.915 -31.291 1.00 77.19 604 SER A CA 1
ATOM 4721 C C . SER A 1 604 ? 10.965 7.820 -32.521 1.00 77.19 604 SER A C 1
ATOM 4723 O O . SER A 1 604 ? 11.762 7.544 -33.412 1.00 77.19 604 SER A O 1
ATOM 4725 N N . GLY A 1 605 ? 10.151 8.880 -32.590 1.00 69.69 605 GLY A N 1
ATOM 4726 C CA . GLY A 1 605 ? 10.119 9.829 -33.720 1.00 69.69 605 GLY A CA 1
ATOM 4727 C C . GLY A 1 605 ? 8.884 9.735 -34.626 1.00 69.69 605 GLY A C 1
ATOM 4728 O O . GLY A 1 605 ? 8.718 10.565 -35.511 1.00 69.69 605 GLY A O 1
ATOM 4729 N N . PHE A 1 606 ? 7.985 8.773 -34.377 1.00 64.69 606 PHE A N 1
ATOM 4730 C CA . PHE A 1 606 ? 6.718 8.591 -35.112 1.00 64.69 606 PHE A CA 1
ATOM 4731 C C . PHE A 1 606 ? 5.462 8.912 -34.269 1.00 64.69 606 PHE A C 1
ATOM 4733 O O . PHE A 1 606 ? 4.343 8.605 -34.677 1.00 64.69 606 PHE A O 1
ATOM 4740 N N . GLY A 1 607 ? 5.638 9.507 -33.082 1.00 61.41 607 GLY A N 1
ATOM 4741 C CA . GLY A 1 607 ? 4.577 9.850 -32.129 1.00 61.41 607 GLY A CA 1
ATOM 4742 C C . GLY A 1 607 ? 5.129 10.256 -30.750 1.00 61.41 607 GLY A C 1
ATOM 4743 O O . GLY A 1 607 ? 6.345 10.205 -30.552 1.00 61.41 607 GLY A O 1
ATOM 4744 N N . PRO A 1 608 ? 4.264 10.639 -29.787 1.00 51.47 608 PRO A N 1
ATOM 4745 C CA . PRO A 1 608 ? 4.668 11.079 -28.442 1.00 51.47 608 PRO A CA 1
ATOM 4746 C C . PRO A 1 608 ? 5.215 9.948 -27.558 1.00 51.47 608 PRO A C 1
ATOM 4748 O O . PRO A 1 608 ? 5.794 10.210 -26.508 1.00 51.47 608 PRO A O 1
ATOM 4751 N N . SER A 1 609 ? 5.039 8.688 -27.965 1.00 66.38 609 SER A N 1
ATOM 4752 C CA . SER A 1 609 ? 5.545 7.520 -27.245 1.00 66.38 609 SER A CA 1
ATOM 4753 C C . SER A 1 609 ? 6.323 6.597 -28.187 1.00 66.38 609 SER A C 1
ATOM 4755 O O . SER A 1 609 ? 5.919 6.425 -29.341 1.00 66.38 609 SER A O 1
ATOM 4757 N N . PRO A 1 610 ? 7.435 6.002 -27.722 1.00 76.94 610 PRO A N 1
ATOM 4758 C CA . PRO A 1 610 ? 8.207 5.053 -28.510 1.00 76.94 610 PRO A CA 1
ATOM 4759 C C . PRO A 1 610 ? 7.418 3.763 -28.775 1.00 76.94 610 PRO A C 1
ATOM 4761 O O . PRO A 1 610 ? 6.768 3.218 -27.885 1.00 76.94 610 PRO A O 1
ATOM 4764 N N . ILE A 1 611 ? 7.507 3.256 -30.003 1.00 82.69 611 ILE A N 1
ATOM 4765 C CA . ILE A 1 611 ? 6.894 1.998 -30.436 1.00 82.69 611 ILE A CA 1
ATOM 4766 C C . ILE A 1 611 ? 7.873 0.859 -30.160 1.00 82.69 611 ILE A C 1
ATOM 4768 O O . ILE A 1 611 ? 9.012 0.905 -30.617 1.00 82.69 611 ILE A O 1
ATOM 4772 N N . ILE A 1 612 ? 7.427 -0.191 -29.471 1.00 87.44 612 ILE A N 1
ATOM 4773 C CA . ILE A 1 612 ? 8.226 -1.406 -29.272 1.00 87.44 612 ILE A CA 1
ATOM 4774 C C . ILE A 1 612 ? 7.853 -2.424 -30.350 1.00 87.44 612 ILE A C 1
ATOM 4776 O O . ILE A 1 612 ? 6.707 -2.865 -30.424 1.00 87.44 612 ILE A O 1
ATOM 4780 N N . ALA A 1 613 ? 8.817 -2.799 -31.187 1.00 88.31 613 ALA A N 1
ATOM 4781 C CA . ALA A 1 613 ? 8.635 -3.773 -32.257 1.00 88.31 613 ALA A CA 1
ATOM 4782 C C . ALA A 1 613 ? 9.640 -4.923 -32.134 1.00 88.31 613 ALA A C 1
ATOM 4784 O O . ALA A 1 613 ? 10.802 -4.723 -31.792 1.00 88.31 613 ALA A O 1
ATOM 4785 N N . GLU A 1 614 ? 9.191 -6.131 -32.457 1.00 93.56 614 GLU A N 1
ATOM 4786 C CA . GLU A 1 614 ? 10.015 -7.331 -32.536 1.00 93.56 614 GLU A CA 1
ATOM 4787 C C . GLU A 1 614 ? 10.267 -7.712 -33.994 1.00 93.56 614 GLU A C 1
ATOM 4789 O O . GLU A 1 614 ? 9.357 -7.691 -34.822 1.00 93.56 614 GLU A O 1
ATOM 4794 N N . PHE A 1 615 ? 11.489 -8.129 -34.304 1.00 94.50 615 PHE A N 1
ATOM 4795 C CA . PHE A 1 615 ? 11.904 -8.535 -35.644 1.00 94.50 615 PHE A CA 1
ATOM 4796 C C . PHE A 1 615 ? 12.662 -9.857 -35.613 1.00 94.50 615 PHE A C 1
ATOM 4798 O O . PHE A 1 615 ? 13.327 -10.170 -34.629 1.00 94.50 615 PHE A O 1
ATOM 4805 N N . ILE A 1 616 ? 12.575 -10.620 -36.705 1.00 94.06 616 ILE A N 1
ATOM 4806 C CA . ILE A 1 616 ? 13.389 -11.812 -36.964 1.00 94.06 616 ILE A CA 1
ATOM 4807 C C . ILE A 1 616 ? 14.338 -11.496 -38.121 1.00 94.06 616 ILE A C 1
ATOM 4809 O O . ILE A 1 616 ? 13.893 -11.243 -39.240 1.00 94.06 616 ILE A O 1
ATOM 4813 N N . LEU A 1 617 ? 15.636 -11.519 -37.838 1.00 93.25 617 LEU A N 1
ATOM 4814 C CA . LEU A 1 617 ? 16.747 -11.296 -38.760 1.00 93.25 617 LEU A CA 1
ATOM 4815 C C . LEU A 1 617 ? 17.411 -12.626 -39.100 1.00 93.25 617 LEU A C 1
ATOM 4817 O O . LEU A 1 617 ? 17.736 -13.390 -38.193 1.00 93.25 617 LEU A O 1
ATOM 4821 N N . ASN A 1 618 ? 17.670 -12.881 -40.378 1.00 89.75 618 ASN A N 1
ATOM 4822 C CA . ASN A 1 618 ? 18.525 -13.986 -40.791 1.00 89.75 618 ASN A CA 1
ATOM 4823 C C . ASN A 1 618 ? 19.998 -13.548 -40.813 1.00 89.75 618 ASN A C 1
ATOM 4825 O O . ASN A 1 618 ? 20.351 -12.487 -41.321 1.00 89.75 618 ASN A O 1
ATOM 4829 N N . ILE A 1 619 ? 20.855 -14.356 -40.193 1.00 84.88 619 ILE A N 1
ATOM 4830 C CA . ILE A 1 619 ? 22.269 -14.050 -39.952 1.00 84.88 619 ILE A CA 1
ATOM 4831 C C . ILE A 1 619 ? 23.090 -14.165 -41.244 1.00 84.88 619 ILE A C 1
ATOM 4833 O O . ILE A 1 619 ? 24.055 -13.425 -41.429 1.00 84.88 619 ILE A O 1
ATOM 4837 N N . HIS A 1 620 ? 22.721 -15.082 -42.140 1.00 81.88 620 HIS A N 1
ATOM 4838 C CA . HIS A 1 620 ? 23.483 -15.368 -43.354 1.00 81.88 620 HIS A CA 1
ATOM 4839 C C . HIS A 1 620 ? 23.248 -14.333 -44.452 1.00 81.88 620 HIS A C 1
ATOM 4841 O O . HIS A 1 620 ? 24.208 -13.887 -45.077 1.00 81.88 620 HIS A O 1
ATOM 4847 N N . ASP A 1 621 ? 21.993 -13.949 -44.685 1.00 84.00 621 ASP A N 1
ATOM 4848 C CA . ASP A 1 621 ? 21.638 -12.960 -45.710 1.00 84.00 621 ASP A CA 1
ATOM 4849 C C . ASP A 1 621 ? 21.572 -11.522 -45.158 1.00 84.00 621 ASP A C 1
ATOM 4851 O O . ASP A 1 621 ? 21.555 -10.563 -45.933 1.00 84.00 621 ASP A O 1
ATOM 4855 N N . GLN A 1 622 ? 21.592 -11.358 -43.828 1.00 87.38 622 GLN A N 1
ATOM 4856 C CA . GLN A 1 622 ? 21.351 -10.091 -43.135 1.00 87.38 622 GLN A CA 1
ATOM 4857 C C . GLN A 1 622 ? 20.067 -9.405 -43.615 1.00 87.38 622 GLN A C 1
ATOM 4859 O O . GLN A 1 622 ? 20.066 -8.203 -43.894 1.00 87.38 622 GLN A O 1
ATOM 4864 N N . GLN A 1 623 ? 18.981 -10.169 -43.744 1.00 91.94 623 GLN A N 1
ATOM 4865 C CA . GLN A 1 623 ? 17.666 -9.659 -44.112 1.00 91.94 623 GLN A CA 1
ATOM 4866 C C . GLN A 1 623 ? 16.610 -9.981 -43.058 1.00 91.94 623 GLN A C 1
ATOM 4868 O O . GLN A 1 623 ? 16.608 -11.035 -42.416 1.00 91.94 623 GLN A O 1
ATOM 4873 N N . LEU A 1 624 ? 15.661 -9.062 -42.901 1.00 93.75 624 LEU A N 1
ATOM 4874 C CA . LEU A 1 624 ? 14.491 -9.264 -42.062 1.00 93.75 624 LEU A CA 1
ATOM 4875 C C . LEU A 1 624 ? 13.540 -10.261 -42.712 1.00 93.75 624 LEU A C 1
ATOM 4877 O O . LEU A 1 624 ? 13.099 -10.068 -43.845 1.00 93.75 624 LEU A O 1
ATOM 4881 N N . GLN A 1 625 ? 13.199 -11.307 -41.969 1.00 91.19 625 GLN A N 1
ATOM 4882 C CA . GLN A 1 625 ? 12.269 -12.351 -42.391 1.00 91.19 625 GLN A CA 1
ATOM 4883 C C . GLN A 1 625 ? 10.838 -12.062 -41.948 1.00 91.19 625 GLN A C 1
ATOM 4885 O O . GLN A 1 625 ? 9.900 -12.330 -42.689 1.00 91.19 625 GLN A O 1
ATOM 4890 N N . SER A 1 626 ? 10.657 -11.463 -40.772 1.00 91.12 626 SER A N 1
ATOM 4891 C CA . SER A 1 626 ? 9.349 -10.992 -40.309 1.00 91.12 626 SER A CA 1
ATOM 4892 C C . SER A 1 626 ? 9.502 -9.947 -39.213 1.00 91.12 626 SER A C 1
ATOM 4894 O O . SER A 1 626 ? 10.540 -9.890 -38.552 1.00 91.12 626 SER A O 1
ATOM 4896 N N . GLY A 1 627 ? 8.453 -9.173 -38.960 1.00 92.12 627 GLY A N 1
ATOM 4897 C CA . GLY A 1 627 ? 8.367 -8.346 -37.760 1.00 92.12 627 GLY A CA 1
ATOM 4898 C C . GLY A 1 627 ? 6.947 -8.237 -37.226 1.00 92.12 627 GLY A C 1
ATOM 4899 O O . GLY A 1 627 ? 5.974 -8.536 -37.918 1.00 92.12 627 GLY A O 1
ATOM 4900 N N . SER A 1 628 ? 6.816 -7.833 -35.974 1.00 91.31 628 SER A N 1
ATOM 4901 C CA . SER A 1 628 ? 5.529 -7.660 -35.313 1.00 91.31 628 SER A CA 1
ATOM 4902 C C . SER A 1 628 ? 5.632 -6.678 -34.163 1.00 91.31 628 SER A C 1
ATOM 4904 O O . SER A 1 628 ? 6.650 -6.626 -33.484 1.00 91.31 628 SER A O 1
ATOM 4906 N N . ILE A 1 629 ? 4.551 -5.962 -33.884 1.00 89.50 629 ILE A N 1
ATOM 4907 C CA . ILE A 1 629 ? 4.406 -5.203 -32.641 1.00 89.50 629 ILE A CA 1
ATOM 4908 C C . ILE A 1 629 ? 3.696 -6.131 -31.636 1.00 89.50 629 ILE A C 1
ATOM 4910 O O . ILE A 1 629 ? 2.500 -6.379 -31.803 1.00 89.50 629 ILE A O 1
ATOM 4914 N N . PRO A 1 630 ? 4.413 -6.729 -30.657 1.00 76.12 630 PRO A N 1
ATOM 4915 C CA . PRO A 1 630 ? 3.891 -7.827 -29.829 1.00 76.12 630 PRO A CA 1
ATOM 4916 C C . PRO A 1 630 ? 2.768 -7.373 -28.900 1.00 76.12 630 PRO A C 1
ATOM 4918 O O . PRO A 1 630 ? 1.758 -8.053 -28.743 1.00 76.12 630 PRO A O 1
ATOM 4921 N N . ALA A 1 631 ? 2.934 -6.189 -28.326 1.00 71.81 631 ALA A N 1
ATOM 4922 C CA . ALA A 1 631 ? 1.870 -5.446 -27.704 1.00 71.81 631 ALA A CA 1
ATOM 4923 C C . ALA A 1 631 ? 1.638 -4.250 -28.602 1.00 71.81 631 ALA A C 1
ATOM 4925 O O . ALA A 1 631 ? 2.383 -3.269 -28.568 1.00 71.81 631 ALA A O 1
ATOM 4926 N N . CYS A 1 632 ? 0.566 -4.312 -29.379 1.00 55.69 632 CYS A N 1
ATOM 4927 C CA . CYS A 1 632 ? -0.103 -3.078 -29.693 1.00 55.69 632 CYS A CA 1
ATOM 4928 C C . CYS A 1 632 ? -0.571 -2.527 -28.349 1.00 55.69 632 CYS A C 1
ATOM 4930 O O . CYS A 1 632 ? -1.688 -2.808 -27.919 1.00 55.69 632 CYS A O 1
ATOM 4932 N N . GLN A 1 633 ? 0.278 -1.705 -27.702 1.00 47.44 633 GLN A N 1
ATOM 4933 C CA . GLN A 1 633 ? -0.235 -0.465 -27.136 1.00 47.44 633 GLN A CA 1
ATOM 4934 C C . GLN A 1 633 ? -1.159 -0.001 -28.222 1.00 47.44 633 GLN A C 1
ATOM 4936 O O . GLN A 1 633 ? -0.696 0.225 -29.347 1.00 47.44 633 GLN A O 1
ATOM 4941 N N . HIS A 1 634 ? -2.456 -0.139 -27.970 1.00 37.84 634 HIS A N 1
ATOM 4942 C CA . HIS A 1 634 ? -3.423 0.058 -29.013 1.00 37.84 634 HIS A CA 1
ATOM 4943 C C . HIS A 1 634 ? -2.978 1.373 -29.644 1.00 37.84 634 HIS A C 1
ATOM 4945 O O . HIS A 1 634 ? -2.826 2.369 -28.952 1.00 37.84 634 HIS A O 1
ATOM 4951 N N . LEU A 1 635 ? -2.756 1.411 -30.952 1.00 37.00 635 LEU A N 1
ATOM 4952 C CA . LEU A 1 635 ? -2.752 2.687 -31.662 1.00 37.00 635 LEU A CA 1
ATOM 4953 C C . LEU A 1 635 ? -4.170 3.324 -31.588 1.00 37.00 635 LEU A C 1
ATOM 4955 O O . LEU A 1 635 ? -4.467 4.271 -32.300 1.00 37.00 635 LEU A O 1
ATOM 4959 N N . MET A 1 636 ? -5.031 2.787 -30.704 1.00 30.02 636 MET A N 1
ATOM 4960 C CA . MET A 1 636 ? -6.129 3.386 -29.947 1.00 30.02 636 MET A CA 1
ATOM 4961 C C . MET A 1 636 ? -5.743 3.826 -28.509 1.00 30.02 636 MET A C 1
ATOM 4963 O O . MET A 1 636 ? -6.568 3.818 -27.601 1.00 30.02 636 MET A O 1
ATOM 4967 N N . GLY A 1 637 ? -4.501 4.262 -28.295 1.00 32.00 637 GLY A N 1
ATOM 4968 C CA . GLY A 1 637 ? -4.036 4.980 -27.102 1.00 32.00 637 GLY A CA 1
ATOM 4969 C C . GLY A 1 637 ? -4.598 6.399 -27.038 1.00 32.00 637 GLY A C 1
ATOM 4970 O O . GLY A 1 637 ? -4.353 7.123 -26.085 1.00 32.00 637 GLY A O 1
ATOM 4971 N N . PHE A 1 638 ? -5.407 6.769 -28.033 1.00 35.03 638 PHE A N 1
ATOM 4972 C CA . PHE A 1 638 ? -6.274 7.936 -27.998 1.00 35.03 638 PHE A CA 1
ATOM 4973 C C . PHE A 1 638 ? -7.616 7.705 -27.285 1.00 35.03 638 PHE A C 1
ATOM 4975 O O . PHE A 1 638 ? -8.288 8.687 -27.003 1.00 35.03 638 PHE A O 1
ATOM 4982 N N . PHE A 1 639 ? -8.010 6.463 -26.949 1.00 31.28 639 PHE A N 1
ATOM 4983 C CA . PHE A 1 639 ? -9.373 6.186 -26.453 1.00 31.28 639 PHE A CA 1
ATOM 4984 C C . PHE A 1 639 ? -9.488 5.509 -25.079 1.00 31.28 639 PHE A C 1
ATOM 4986 O O . PHE A 1 639 ? -10.602 5.203 -24.666 1.00 31.28 639 PHE A O 1
ATOM 4993 N N . ARG A 1 640 ? -8.399 5.292 -24.322 1.00 28.94 640 ARG A N 1
ATOM 4994 C CA . ARG A 1 640 ? -8.520 4.707 -22.964 1.00 28.94 640 ARG A CA 1
ATOM 4995 C C . ARG A 1 640 ? -7.915 5.480 -21.797 1.00 28.94 640 ARG A C 1
ATOM 4997 O O . ARG A 1 640 ? -8.265 5.161 -20.670 1.00 28.94 640 ARG A O 1
ATOM 5004 N N . ASN A 1 641 ? -7.199 6.577 -22.043 1.00 31.78 641 ASN A N 1
ATOM 5005 C CA . ASN A 1 641 ? -6.942 7.577 -20.993 1.00 31.78 641 ASN A CA 1
ATOM 5006 C C . ASN A 1 641 ? -8.076 8.610 -20.867 1.00 31.78 641 ASN A C 1
ATOM 5008 O O . ASN A 1 641 ? -7.943 9.598 -20.161 1.00 31.78 641 ASN A O 1
ATOM 5012 N N . VAL A 1 642 ? -9.215 8.388 -21.527 1.00 39.62 642 VAL A N 1
ATOM 5013 C CA . VAL A 1 642 ? -10.422 9.228 -21.409 1.00 39.62 642 VAL A CA 1
ATOM 5014 C C . VAL A 1 642 ? -11.325 8.804 -20.242 1.00 39.62 642 VAL A C 1
ATOM 5016 O O . VAL A 1 642 ? -12.175 9.574 -19.818 1.00 39.62 642 VAL A O 1
ATOM 5019 N N . ALA A 1 643 ? -11.092 7.635 -19.636 1.00 33.97 643 ALA A N 1
ATOM 5020 C CA . ALA A 1 643 ? -11.786 7.274 -18.397 1.00 33.97 643 ALA A CA 1
ATOM 5021 C C . ALA A 1 643 ? -11.235 8.020 -17.163 1.00 33.97 643 ALA A C 1
ATOM 5023 O O . ALA A 1 643 ? -11.855 7.972 -16.106 1.00 33.97 643 ALA A O 1
ATOM 5024 N N . SER A 1 644 ? -10.094 8.711 -17.295 1.00 41.53 644 SER A N 1
ATOM 5025 C CA . SER A 1 644 ? -9.475 9.474 -16.204 1.00 41.53 644 SER A CA 1
ATOM 5026 C C . SER A 1 644 ? -8.887 10.832 -16.616 1.00 41.53 644 SER A C 1
ATOM 5028 O O . SER A 1 644 ? -8.201 11.437 -15.800 1.00 41.53 644 SER A O 1
ATOM 5030 N N . SER A 1 645 ? -9.107 11.315 -17.849 1.00 50.94 645 SER A N 1
ATOM 5031 C CA . SER A 1 645 ? -8.688 12.669 -18.254 1.00 50.94 645 SER A CA 1
ATOM 5032 C C . SER A 1 645 ? -9.854 13.639 -18.213 1.00 50.94 645 SER A C 1
ATOM 5034 O O . SER A 1 645 ? -10.978 13.331 -18.623 1.00 50.94 645 SER A O 1
ATOM 5036 N N . THR A 1 646 ? -9.570 14.838 -17.721 1.00 80.81 646 THR A N 1
ATOM 5037 C CA . THR A 1 646 ? -10.572 15.893 -17.592 1.00 80.81 646 THR A CA 1
ATOM 5038 C C . THR A 1 646 ? -11.079 16.321 -18.978 1.00 80.81 646 THR A C 1
ATOM 5040 O O . THR A 1 646 ? -10.340 16.237 -19.965 1.00 80.81 646 THR A O 1
ATOM 5043 N N . PRO A 1 647 ? -12.322 16.824 -19.103 1.00 82.12 647 PRO A N 1
ATOM 5044 C CA . PRO A 1 647 ? -12.837 17.339 -20.374 1.00 82.12 647 PRO A CA 1
ATOM 5045 C C . PRO A 1 647 ? -11.899 18.364 -21.034 1.00 82.12 647 PRO A C 1
ATOM 5047 O O . PRO A 1 647 ? -11.736 18.367 -22.252 1.00 82.12 647 PRO A O 1
ATOM 5050 N N . ALA A 1 648 ? -11.216 19.187 -20.233 1.00 82.12 648 ALA A N 1
ATOM 5051 C CA . ALA A 1 648 ? -10.244 20.166 -20.713 1.00 82.12 648 ALA A CA 1
ATOM 5052 C C . ALA A 1 648 ? -9.014 19.518 -21.369 1.00 82.12 648 ALA A C 1
ATOM 5054 O O . ALA A 1 648 ? -8.576 19.975 -22.422 1.00 82.12 648 ALA A O 1
ATOM 5055 N N . GLU A 1 649 ? -8.482 18.430 -20.807 1.00 82.69 649 GLU A N 1
ATOM 5056 C CA . GLU A 1 649 ? -7.350 17.695 -21.389 1.00 82.69 649 GLU A CA 1
ATOM 5057 C C . GLU A 1 649 ? -7.720 17.017 -22.710 1.00 82.69 649 GLU A C 1
ATOM 5059 O O . GLU A 1 649 ? -6.916 16.998 -23.643 1.00 82.69 649 GLU A O 1
ATOM 5064 N N . GLN A 1 650 ? -8.951 16.514 -22.827 1.00 81.56 650 GLN A N 1
ATOM 5065 C CA . GLN A 1 650 ? -9.449 15.910 -24.066 1.00 81.56 650 GLN A CA 1
ATOM 5066 C C . GLN A 1 650 ? -9.580 16.948 -25.182 1.00 81.56 650 GLN A C 1
ATOM 5068 O O . GLN A 1 650 ? -9.128 16.718 -26.306 1.00 81.56 650 GLN A O 1
ATOM 5073 N N . VAL A 1 651 ? -10.131 18.121 -24.860 1.00 86.44 651 VAL A N 1
ATOM 5074 C CA . VAL A 1 651 ? -10.229 19.239 -25.803 1.00 86.44 651 VAL A CA 1
ATOM 5075 C C . VAL A 1 651 ? -8.837 19.771 -26.157 1.00 86.44 651 VAL A C 1
ATOM 5077 O O . VAL A 1 651 ? -8.569 20.028 -27.329 1.00 86.44 651 VAL A O 1
ATOM 5080 N N . LYS A 1 652 ? -7.914 19.856 -25.191 1.00 86.81 652 LYS A N 1
ATOM 5081 C CA . LYS A 1 652 ? -6.515 20.245 -25.427 1.00 86.81 652 LYS A CA 1
ATOM 5082 C C . LYS A 1 652 ? -5.823 19.292 -26.402 1.00 86.81 652 LYS A C 1
ATOM 5084 O O . LYS A 1 652 ? -5.276 19.724 -27.412 1.00 86.81 652 LYS A O 1
ATOM 5089 N N . ALA A 1 653 ? -5.905 17.988 -26.147 1.00 81.88 653 ALA A N 1
ATOM 5090 C CA . ALA A 1 653 ? -5.329 16.971 -27.019 1.00 81.88 653 ALA A CA 1
ATOM 5091 C C . ALA A 1 653 ? -5.946 17.003 -28.426 1.00 81.88 653 ALA A C 1
ATOM 5093 O O . ALA A 1 653 ? -5.250 16.757 -29.411 1.00 81.88 653 ALA A O 1
ATOM 5094 N N . PHE A 1 654 ? -7.241 17.311 -28.537 1.00 91.56 654 PHE A N 1
ATOM 5095 C CA . PHE A 1 654 ? -7.900 17.523 -29.822 1.00 91.56 654 PHE A CA 1
ATOM 5096 C C . PHE A 1 654 ? -7.348 18.752 -30.565 1.00 91.56 654 PHE A C 1
ATOM 5098 O O . PHE A 1 654 ? -6.973 18.634 -31.733 1.00 91.56 654 PHE A O 1
ATOM 5105 N N . LEU A 1 655 ? -7.244 19.906 -29.900 1.00 87.88 655 LEU A N 1
ATOM 5106 C CA . LEU A 1 655 ? -6.736 21.144 -30.503 1.00 87.88 655 LEU A CA 1
ATOM 5107 C C . LEU A 1 655 ? -5.265 21.024 -30.909 1.00 87.88 655 LEU A C 1
ATOM 5109 O O . LEU A 1 655 ? -4.890 21.517 -31.970 1.00 87.88 655 LEU A O 1
ATOM 5113 N N . ASP A 1 656 ? -4.454 20.297 -30.140 1.00 85.19 656 ASP A N 1
ATOM 5114 C CA . ASP A 1 656 ? -3.057 20.019 -30.481 1.00 85.19 656 ASP A CA 1
ATOM 5115 C C . ASP A 1 656 ? -2.950 19.144 -31.751 1.00 85.19 656 ASP A C 1
ATOM 5117 O O . ASP A 1 656 ? -2.112 19.411 -32.617 1.00 85.19 656 ASP A O 1
ATOM 5121 N N . ARG A 1 657 ? -3.845 18.154 -31.934 1.00 86.31 657 ARG A N 1
ATOM 5122 C CA . ARG A 1 657 ? -3.941 17.374 -33.189 1.00 86.31 657 ARG A CA 1
ATOM 5123 C C . ARG A 1 657 ? -4.380 18.237 -34.368 1.00 86.31 657 ARG A C 1
ATOM 5125 O O . ARG A 1 657 ? -3.835 18.097 -35.460 1.00 86.31 657 ARG A O 1
ATOM 5132 N N . MET A 1 658 ? -5.360 19.113 -34.155 1.00 86.00 658 MET A N 1
ATOM 5133 C CA . MET A 1 658 ? -5.848 20.025 -35.186 1.00 86.00 658 MET A CA 1
ATOM 5134 C C . MET A 1 658 ? -4.754 21.001 -35.617 1.00 86.00 658 MET A C 1
ATOM 5136 O O . MET A 1 658 ? -4.495 21.128 -36.809 1.00 86.00 658 MET A O 1
ATOM 5140 N N . LYS A 1 659 ? -4.044 21.607 -34.660 1.00 84.50 659 LYS A N 1
ATOM 5141 C CA . LYS A 1 659 ? -2.887 22.470 -34.915 1.00 84.50 659 LYS A CA 1
ATOM 5142 C C . LYS A 1 659 ? -1.817 21.737 -35.718 1.00 84.50 659 LYS A C 1
ATOM 5144 O O . LYS A 1 659 ? -1.394 22.249 -36.747 1.00 84.50 659 LYS A O 1
ATOM 5149 N N . ALA A 1 660 ? -1.442 20.524 -35.308 1.00 82.31 660 ALA A N 1
ATOM 5150 C CA . ALA A 1 660 ? -0.458 19.723 -36.032 1.00 82.31 660 ALA A CA 1
ATOM 5151 C C . ALA A 1 660 ? -0.884 19.446 -37.483 1.00 82.31 660 ALA A C 1
ATOM 5153 O O . ALA A 1 660 ? -0.065 19.602 -38.382 1.00 82.31 660 ALA A O 1
ATOM 5154 N N . ALA A 1 661 ? -2.156 19.103 -37.716 1.00 83.44 661 ALA A N 1
ATOM 5155 C CA . ALA A 1 661 ? -2.676 18.819 -39.053 1.00 83.44 661 ALA A CA 1
ATOM 5156 C C . ALA A 1 661 ? -2.737 20.070 -39.957 1.00 83.44 661 ALA A C 1
ATOM 5158 O O . ALA A 1 661 ? -2.463 19.973 -41.154 1.00 83.44 661 ALA A O 1
ATOM 5159 N N . ILE A 1 662 ? -3.037 21.248 -39.388 1.00 81.25 662 ILE A N 1
ATOM 5160 C CA . ILE A 1 662 ? -2.959 22.539 -40.098 1.00 81.25 662 ILE A CA 1
ATOM 5161 C C . ILE A 1 662 ? -1.503 22.855 -40.452 1.00 81.25 662 ILE A C 1
ATOM 5163 O O . ILE A 1 662 ? -1.203 23.136 -41.612 1.00 81.25 662 ILE A O 1
ATOM 5167 N N . THR A 1 663 ? -0.589 22.764 -39.480 1.00 80.94 663 THR A N 1
ATOM 5168 C CA . THR A 1 663 ? 0.839 23.054 -39.682 1.00 80.94 663 THR A CA 1
ATOM 5169 C C . THR A 1 663 ? 1.478 22.100 -40.691 1.00 80.94 663 THR A C 1
ATOM 5171 O O . THR A 1 663 ? 2.285 22.529 -41.507 1.00 80.94 663 THR A O 1
ATOM 5174 N N . SER A 1 664 ? 1.094 20.821 -40.696 1.00 79.88 664 SER A N 1
ATOM 5175 C CA . SER A 1 664 ? 1.626 19.826 -41.633 1.00 79.88 664 SER A CA 1
ATOM 5176 C C . SER A 1 664 ? 0.941 19.821 -43.004 1.00 79.88 664 SER A C 1
ATOM 5178 O O . SER A 1 664 ? 1.289 18.981 -43.832 1.00 79.88 664 SER A O 1
ATOM 5180 N N . ARG A 1 665 ? -0.047 20.703 -43.244 1.00 81.31 665 ARG A N 1
ATOM 5181 C CA . ARG A 1 665 ? -0.867 20.743 -44.474 1.00 81.31 665 ARG A CA 1
ATOM 5182 C C . ARG A 1 665 ? -1.496 19.383 -44.829 1.00 81.31 665 ARG A C 1
ATOM 5184 O O . ARG A 1 665 ? -1.705 19.069 -46.002 1.00 81.31 665 ARG A O 1
ATOM 5191 N N . ASP A 1 666 ? -1.808 18.564 -43.825 1.00 83.44 666 ASP A N 1
ATOM 5192 C CA . ASP A 1 666 ? -2.349 17.215 -44.023 1.00 83.44 666 ASP A CA 1
ATOM 5193 C C . ASP A 1 666 ? -3.880 17.278 -44.112 1.00 83.44 666 ASP A C 1
ATOM 5195 O O . ASP A 1 666 ? -4.605 17.148 -43.123 1.00 83.44 666 ASP A O 1
ATOM 5199 N N . SER A 1 667 ? -4.371 17.521 -45.331 1.00 83.62 667 SER A N 1
ATOM 5200 C CA . SER A 1 667 ? -5.807 17.606 -45.627 1.00 83.62 667 SER A CA 1
ATOM 5201 C C . SER A 1 667 ? -6.581 16.334 -45.222 1.00 83.62 667 SER A C 1
ATOM 5203 O O . SER A 1 667 ? -7.612 16.467 -44.558 1.00 83.62 667 SER A O 1
ATOM 5205 N N . PRO A 1 668 ? -6.104 15.100 -45.503 1.00 83.19 668 PRO A N 1
ATOM 5206 C CA . PRO A 1 668 ? -6.729 13.880 -44.985 1.00 83.19 668 PRO A CA 1
ATOM 5207 C C . PRO A 1 668 ? -6.807 13.805 -43.454 1.00 83.19 668 PRO A C 1
ATOM 5209 O O . PRO A 1 668 ? -7.842 13.393 -42.918 1.00 83.19 668 PRO A O 1
ATOM 5212 N N . ALA A 1 669 ? -5.747 14.198 -42.738 1.00 83.12 669 ALA A N 1
ATOM 5213 C CA . ALA A 1 669 ? -5.760 14.223 -41.277 1.00 83.12 669 ALA A CA 1
ATOM 5214 C C . ALA A 1 669 ? -6.756 15.258 -40.742 1.00 83.12 669 ALA A C 1
ATOM 5216 O O . ALA A 1 669 ? -7.529 14.932 -39.841 1.00 83.12 669 ALA A O 1
ATOM 5217 N N . LEU A 1 670 ? -6.799 16.455 -41.337 1.00 84.94 670 LEU A N 1
ATOM 5218 C CA . LEU A 1 670 ? -7.774 17.500 -41.015 1.00 84.94 670 LEU A CA 1
ATOM 5219 C C . LEU A 1 670 ? -9.212 17.040 -41.251 1.00 84.94 670 LEU A C 1
ATOM 5221 O O . LEU A 1 670 ? -10.059 17.179 -40.374 1.00 84.94 670 LEU A O 1
ATOM 5225 N N . LEU A 1 671 ? -9.488 16.439 -42.406 1.00 86.56 671 LEU A N 1
ATOM 5226 C CA . LEU A 1 671 ? -10.818 15.952 -42.771 1.00 86.56 671 LEU A CA 1
ATOM 5227 C C . LEU A 1 671 ? -11.313 14.865 -41.808 1.00 86.56 671 LEU A C 1
ATOM 5229 O O . LEU A 1 671 ? -12.507 14.781 -41.520 1.00 86.56 671 LEU A O 1
ATOM 5233 N N . ASN A 1 672 ? -10.396 14.074 -41.246 1.00 87.19 672 ASN A N 1
ATOM 5234 C CA . ASN A 1 672 ? -10.719 13.042 -40.267 1.00 87.19 672 ASN A CA 1
ATOM 5235 C C . ASN A 1 672 ? -11.009 13.585 -38.851 1.00 87.19 672 ASN A C 1
ATOM 5237 O O . ASN A 1 672 ? -11.495 12.821 -38.017 1.00 87.19 672 ASN A O 1
ATOM 5241 N N . LEU A 1 673 ? -10.768 14.873 -38.574 1.00 89.62 673 LEU A N 1
ATOM 5242 C CA . LEU A 1 673 ? -11.128 15.525 -37.304 1.00 89.62 673 LEU A CA 1
ATOM 5243 C C . LEU A 1 673 ? -12.592 15.995 -37.256 1.00 89.62 673 LEU A C 1
ATOM 5245 O O . LEU A 1 673 ? -13.087 16.352 -36.188 1.00 89.62 673 LEU A O 1
ATOM 5249 N N . PHE A 1 674 ? -13.299 15.969 -38.387 1.00 90.31 674 PHE A N 1
ATOM 5250 C CA . PHE A 1 674 ? -14.687 16.413 -38.502 1.00 90.31 674 PHE A CA 1
ATOM 5251 C C . PHE A 1 674 ? -15.626 15.237 -38.797 1.00 90.31 674 PHE A C 1
ATOM 5253 O O . PHE A 1 674 ? -15.294 14.318 -39.556 1.00 90.31 674 PHE A O 1
ATOM 5260 N N . GLN A 1 675 ? -16.828 15.261 -38.219 1.00 88.06 675 GLN A N 1
ATOM 5261 C CA . GLN A 1 675 ? -17.873 14.290 -38.549 1.00 88.06 675 GLN A CA 1
ATOM 5262 C C . GLN A 1 675 ? -18.299 14.396 -40.023 1.00 88.06 675 GLN A C 1
ATOM 5264 O O . GLN A 1 675 ? -18.281 15.490 -40.585 1.00 88.06 675 GLN A O 1
ATOM 5269 N N . PRO A 1 676 ? -18.760 13.308 -40.670 1.00 83.62 676 PRO A N 1
ATOM 5270 C CA . PRO A 1 676 ? -19.228 13.354 -42.059 1.00 83.62 676 PRO A CA 1
ATOM 5271 C C . PRO A 1 676 ? -20.332 14.384 -42.328 1.00 83.62 676 PRO A C 1
ATOM 5273 O O . PRO A 1 676 ? -20.364 14.971 -43.402 1.00 83.62 676 PRO A O 1
ATOM 5276 N N . ASN A 1 677 ? -21.192 14.643 -41.338 1.00 83.69 677 ASN A N 1
ATOM 5277 C CA . ASN A 1 677 ? -22.284 15.618 -41.428 1.00 83.69 677 ASN A CA 1
ATOM 5278 C C . ASN A 1 677 ? -21.939 16.977 -40.791 1.00 83.69 677 ASN A C 1
ATOM 5280 O O . ASN A 1 677 ? -22.842 17.766 -40.505 1.00 83.69 677 ASN A O 1
ATOM 5284 N N . PHE A 1 678 ? -20.654 17.234 -40.529 1.00 88.88 678 PHE A N 1
ATOM 5285 C CA . PHE A 1 678 ? -20.191 18.453 -39.880 1.00 88.88 678 PHE A CA 1
ATOM 5286 C C . PHE A 1 678 ? -20.554 19.699 -40.693 1.00 88.88 678 PHE A C 1
ATOM 5288 O O . PHE A 1 678 ? -20.422 19.738 -41.920 1.00 88.88 678 PHE A O 1
ATOM 5295 N N . LYS A 1 679 ? -20.989 20.733 -39.972 1.00 82.88 679 LYS A N 1
ATOM 5296 C CA . LYS A 1 679 ? -21.222 22.071 -40.506 1.00 82.88 679 LYS A CA 1
ATOM 5297 C C . LYS A 1 679 ? -20.564 23.096 -39.604 1.00 82.88 679 LYS A C 1
ATOM 5299 O O . LYS A 1 679 ? -20.777 23.086 -38.390 1.00 82.88 679 LYS A O 1
ATOM 5304 N N . PHE A 1 680 ? -19.821 23.997 -40.224 1.00 85.25 680 PHE A N 1
ATOM 5305 C CA . PHE A 1 680 ? -19.202 25.122 -39.558 1.00 85.25 680 PHE A CA 1
ATOM 5306 C C . PHE A 1 680 ? -20.003 26.395 -39.816 1.00 85.25 680 PHE A C 1
ATOM 5308 O O . PHE A 1 680 ? -20.150 26.831 -40.958 1.00 85.25 680 PHE A O 1
ATOM 5315 N N . ILE A 1 681 ? -20.525 27.010 -38.760 1.00 83.75 681 ILE A N 1
ATOM 5316 C CA . ILE A 1 681 ? -21.257 28.273 -38.856 1.00 83.75 681 ILE A CA 1
ATOM 5317 C C . ILE A 1 681 ? -20.256 29.416 -38.681 1.00 83.75 681 ILE A C 1
ATOM 5319 O O . ILE A 1 681 ? -19.930 29.820 -37.565 1.00 83.75 681 ILE A O 1
ATOM 5323 N N . GLY A 1 682 ? -19.747 29.927 -39.800 1.00 78.56 682 GLY A N 1
ATOM 5324 C CA . GLY A 1 682 ? -18.896 31.110 -39.813 1.00 78.56 682 GLY A CA 1
ATOM 5325 C C . GLY A 1 682 ? -19.704 32.405 -39.926 1.00 78.56 682 GLY A C 1
ATOM 5326 O O . GLY A 1 682 ? -20.903 32.411 -40.190 1.00 78.56 682 GLY A O 1
ATOM 5327 N N . CYS A 1 683 ? -19.022 33.545 -39.808 1.00 73.56 683 CYS A N 1
ATOM 5328 C CA . CYS A 1 683 ? -19.674 34.862 -39.791 1.00 73.56 683 CYS A CA 1
ATOM 5329 C C . CYS A 1 683 ? -20.334 35.305 -41.098 1.00 73.56 683 CYS A C 1
ATOM 5331 O O . CYS A 1 683 ? -21.106 36.259 -41.096 1.00 73.56 683 CYS A O 1
ATOM 5333 N N . LYS A 1 684 ? -19.990 34.665 -42.218 1.00 71.62 684 LYS A N 1
ATOM 5334 C CA . LYS A 1 684 ? -20.483 35.028 -43.556 1.00 71.62 684 LYS A CA 1
ATOM 5335 C C . LYS A 1 684 ? -21.374 33.959 -44.181 1.00 71.62 684 LYS A C 1
ATOM 5337 O O . LYS A 1 684 ? -22.209 34.288 -45.013 1.00 71.62 684 LYS A O 1
ATOM 5342 N N . ALA A 1 685 ? -21.175 32.698 -43.812 1.00 79.81 685 ALA A N 1
ATOM 5343 C CA . ALA A 1 685 ? -21.858 31.554 -44.394 1.00 79.81 685 ALA A CA 1
ATOM 5344 C C . ALA A 1 685 ? -21.719 30.336 -43.473 1.00 79.81 685 ALA A C 1
ATOM 5346 O O . ALA A 1 685 ? -20.894 30.318 -42.558 1.00 79.81 685 ALA A O 1
ATOM 5347 N N . THR A 1 686 ? -22.525 29.311 -43.741 1.00 82.50 686 THR A N 1
ATOM 5348 C CA . THR A 1 686 ? -22.302 27.968 -43.202 1.00 82.50 686 THR A CA 1
ATOM 5349 C C . THR A 1 686 ? -21.476 27.181 -44.206 1.00 82.50 686 THR A C 1
ATOM 5351 O O . THR A 1 686 ? -21.860 27.106 -45.371 1.00 82.50 686 THR A O 1
ATOM 5354 N N . TYR A 1 687 ? -20.377 26.603 -43.748 1.00 85.50 687 TYR A N 1
ATOM 5355 C CA . TYR A 1 687 ? -19.466 25.801 -44.549 1.00 85.50 687 TYR A CA 1
ATOM 5356 C C . TYR A 1 687 ? -19.699 24.328 -44.231 1.00 85.50 687 TYR A C 1
ATOM 5358 O O . TYR A 1 687 ? -19.887 23.956 -43.069 1.00 85.50 687 TYR A O 1
ATOM 5366 N N . ASP A 1 688 ? -19.722 23.485 -45.256 1.00 87.12 688 ASP A N 1
ATOM 5367 C CA . ASP A 1 688 ? -19.684 22.040 -45.053 1.00 87.12 688 ASP A CA 1
ATOM 5368 C C . ASP A 1 688 ? -18.278 21.579 -44.629 1.00 87.12 688 ASP A C 1
ATOM 5370 O O . ASP A 1 688 ? -17.345 22.375 -44.472 1.00 87.12 688 ASP A O 1
ATOM 5374 N N . ARG A 1 689 ? -18.132 20.277 -44.387 1.00 87.56 689 ARG A N 1
ATOM 5375 C CA . ARG A 1 689 ? -16.878 19.678 -43.933 1.00 87.56 689 ARG A CA 1
ATOM 5376 C C . ARG A 1 689 ? -15.704 19.964 -44.864 1.00 87.56 689 ARG A C 1
ATOM 5378 O O . ARG A 1 689 ? -14.641 20.350 -44.384 1.00 87.56 689 ARG A O 1
ATOM 5385 N N . ASP A 1 690 ? -15.889 19.794 -46.165 1.00 86.88 690 ASP A N 1
ATOM 5386 C CA . ASP A 1 690 ? -14.791 19.882 -47.123 1.00 86.88 690 ASP A CA 1
ATOM 5387 C C . ASP A 1 690 ? -14.411 21.358 -47.355 1.00 86.88 690 ASP A C 1
ATOM 5389 O O . ASP A 1 690 ? -13.229 21.704 -47.390 1.00 86.88 690 ASP A O 1
ATOM 5393 N N . GLN A 1 691 ? -15.404 22.255 -47.367 1.00 86.62 691 GLN A N 1
ATOM 5394 C CA . GLN A 1 691 ? -15.200 23.707 -47.383 1.00 86.62 691 GLN A CA 1
ATOM 5395 C C . GLN A 1 691 ? -14.481 24.220 -46.127 1.00 86.62 691 GLN A C 1
ATOM 5397 O O . GLN A 1 691 ? -13.637 25.112 -46.210 1.00 86.62 691 GLN A O 1
ATOM 5402 N N . SER A 1 692 ? -14.790 23.655 -44.958 1.00 84.38 692 SER A N 1
ATOM 5403 C CA . SER A 1 692 ? -14.136 24.030 -43.699 1.00 84.38 692 SER A CA 1
ATOM 5404 C C . SER A 1 692 ? -12.664 23.619 -43.696 1.00 84.38 692 SER A C 1
ATOM 5406 O O . SER A 1 692 ? -11.807 24.407 -43.303 1.00 84.38 692 SER A O 1
ATOM 5408 N N . VAL A 1 693 ? -12.349 22.416 -44.190 1.00 85.44 693 VAL A N 1
ATOM 5409 C CA . VAL A 1 693 ? -10.960 21.954 -44.345 1.00 85.44 693 VAL A CA 1
ATOM 5410 C C . VAL A 1 693 ? -10.194 22.854 -45.313 1.00 85.44 693 VAL A C 1
ATOM 5412 O O . VAL A 1 693 ? -9.081 23.262 -44.991 1.00 85.44 693 VAL A O 1
ATOM 5415 N N . ALA A 1 694 ? -10.794 23.225 -46.449 1.00 84.94 694 ALA A N 1
ATOM 5416 C CA . ALA A 1 694 ? -10.178 24.159 -47.391 1.00 84.94 694 ALA A CA 1
ATOM 5417 C C . ALA A 1 694 ? -9.828 25.501 -46.722 1.00 84.94 694 ALA A C 1
ATOM 5419 O O . ALA A 1 694 ? -8.716 25.990 -46.883 1.00 84.94 694 ALA A O 1
ATOM 5420 N N . MET A 1 695 ? -10.721 26.038 -45.883 1.00 81.06 695 MET A N 1
ATOM 5421 C CA . MET A 1 695 ? -10.479 27.282 -45.144 1.00 81.06 695 MET A CA 1
ATOM 5422 C C . MET A 1 695 ? -9.311 27.178 -44.154 1.00 81.06 695 MET A C 1
ATOM 5424 O O . MET A 1 695 ? -8.476 28.077 -44.086 1.00 81.06 695 MET A O 1
ATOM 5428 N N . PHE A 1 696 ? -9.212 26.081 -43.395 1.00 81.88 696 PHE A N 1
ATOM 5429 C CA . PHE A 1 696 ? -8.072 25.863 -42.495 1.00 81.88 696 PHE A CA 1
ATOM 5430 C C . PHE A 1 696 ? -6.756 25.690 -43.267 1.00 81.88 696 PHE A C 1
ATOM 5432 O O . PHE A 1 696 ? -5.701 26.107 -42.791 1.00 81.88 696 PHE A O 1
ATOM 5439 N N . MET A 1 697 ? -6.824 25.147 -44.484 1.00 80.81 697 MET A N 1
ATOM 5440 C CA . MET A 1 697 ? -5.685 24.996 -45.390 1.00 80.81 697 MET A CA 1
ATOM 5441 C C . MET A 1 697 ? -5.263 26.300 -46.079 1.00 80.81 697 MET A C 1
ATOM 5443 O O . MET A 1 697 ? -4.225 26.306 -46.731 1.00 80.81 697 MET A O 1
ATOM 5447 N N . GLU A 1 698 ? -5.996 27.402 -45.919 1.00 80.81 698 GLU A N 1
ATOM 5448 C CA . GLU A 1 698 ? -5.603 28.735 -46.403 1.00 80.81 698 GLU A CA 1
ATOM 5449 C C . GLU A 1 698 ? -4.856 29.565 -45.341 1.00 80.81 698 GLU A C 1
ATOM 5451 O O . GLU A 1 698 ? -4.338 30.642 -45.644 1.00 80.81 698 GLU A O 1
ATOM 5456 N N . ILE A 1 699 ? -4.755 29.081 -44.096 1.00 78.50 699 ILE A N 1
ATOM 5457 C CA . ILE A 1 699 ? -3.997 29.760 -43.034 1.00 78.50 699 ILE A CA 1
ATOM 5458 C C . ILE A 1 699 ? -2.501 29.763 -43.412 1.00 78.50 699 ILE A C 1
ATOM 5460 O O . ILE A 1 699 ? -1.985 28.701 -43.760 1.00 78.50 699 ILE A O 1
ATOM 5464 N N . PRO A 1 700 ? -1.780 30.902 -43.381 1.00 73.69 700 PRO A N 1
ATOM 5465 C CA . PRO A 1 700 ? -0.354 30.957 -43.729 1.00 73.69 700 PRO A CA 1
ATOM 5466 C C . PRO A 1 700 ? 0.517 30.091 -42.809 1.00 73.69 700 PRO A C 1
ATOM 5468 O O . PRO A 1 700 ? 0.185 29.904 -41.641 1.00 73.69 700 PRO A O 1
ATOM 5471 N N . GLU A 1 701 ? 1.628 29.562 -43.325 1.00 64.12 701 GLU A N 1
ATOM 5472 C CA . GLU A 1 701 ? 2.510 28.643 -42.580 1.00 64.12 701 GLU A CA 1
ATOM 5473 C C . GLU A 1 701 ? 3.219 29.350 -41.411 1.00 64.12 701 GLU A C 1
ATOM 5475 O O . GLU A 1 701 ? 3.430 28.771 -40.349 1.00 64.12 701 GLU A O 1
ATOM 5480 N N . GLU A 1 702 ? 3.481 30.645 -41.573 1.00 64.19 702 GLU A N 1
ATOM 5481 C CA . GLU A 1 702 ? 4.043 31.553 -40.577 1.00 64.19 702 GLU A CA 1
ATOM 5482 C C . GLU A 1 702 ? 3.048 32.017 -39.490 1.00 64.19 702 GLU A C 1
ATOM 5484 O O . GLU A 1 702 ? 3.410 32.800 -38.609 1.00 64.19 702 GLU A O 1
ATOM 5489 N N . ALA A 1 703 ? 1.786 31.570 -39.517 1.00 65.62 703 ALA A N 1
ATOM 5490 C CA . ALA A 1 703 ? 0.803 31.946 -38.504 1.00 65.62 703 ALA A CA 1
ATOM 5491 C C . ALA A 1 703 ? 1.054 31.200 -37.178 1.00 65.62 703 ALA A C 1
ATOM 5493 O O . ALA A 1 703 ? 0.862 29.987 -37.074 1.00 65.62 703 ALA A O 1
ATOM 5494 N N . HIS A 1 704 ? 1.431 31.934 -36.127 1.00 70.06 704 HIS A N 1
ATOM 5495 C CA . HIS A 1 704 ? 1.574 31.395 -34.770 1.00 70.06 704 HIS A CA 1
ATOM 5496 C C . HIS A 1 704 ? 0.211 31.084 -34.137 1.00 70.06 704 HIS A C 1
ATOM 5498 O O . HIS A 1 704 ? -0.299 31.865 -33.342 1.00 70.06 704 HIS A O 1
ATOM 5504 N N . LEU A 1 705 ? -0.385 29.945 -34.499 1.00 74.38 705 LEU A N 1
ATOM 5505 C CA . LEU A 1 705 ? -1.664 29.492 -33.949 1.00 74.38 705 LEU A CA 1
ATOM 5506 C C . LEU A 1 705 ? -1.515 29.096 -32.476 1.00 74.38 705 LEU A C 1
ATOM 5508 O O . LEU A 1 705 ? -0.848 28.106 -32.162 1.00 74.38 705 LEU A O 1
ATOM 5512 N N . ASP A 1 706 ? -2.165 29.832 -31.585 1.00 78.00 706 ASP A N 1
ATOM 5513 C CA . ASP A 1 706 ? -2.271 29.504 -30.162 1.00 78.00 706 ASP A CA 1
ATOM 5514 C C . ASP A 1 706 ? -3.729 29.601 -29.694 1.00 78.00 706 ASP A C 1
ATOM 5516 O O . ASP A 1 706 ? -4.585 30.121 -30.415 1.00 78.00 706 ASP A O 1
ATOM 5520 N N . TYR A 1 707 ? -4.052 29.058 -28.522 1.00 85.25 707 TYR A N 1
ATOM 5521 C CA . TYR A 1 707 ? -5.423 29.083 -28.011 1.00 85.25 707 TYR A CA 1
ATOM 5522 C C . TYR A 1 707 ? -5.502 29.225 -26.494 1.00 85.25 707 TYR A C 1
ATOM 5524 O O . TYR A 1 707 ? -4.642 28.766 -25.745 1.00 85.25 707 TYR A O 1
ATOM 5532 N N . LYS A 1 708 ? -6.604 29.820 -26.031 1.00 83.81 708 LYS A N 1
ATOM 5533 C CA . LYS A 1 708 ? -6.967 29.899 -24.611 1.00 83.81 708 LYS A CA 1
ATOM 5534 C C . LYS A 1 708 ? -8.369 29.350 -24.393 1.00 83.81 708 LYS A C 1
ATOM 5536 O O . LYS A 1 708 ? -9.284 29.649 -25.159 1.00 83.81 708 LYS A O 1
ATOM 5541 N N . PHE A 1 709 ? -8.551 28.564 -23.336 1.00 85.00 709 PHE A N 1
ATOM 5542 C CA . PHE A 1 709 ? -9.871 28.075 -22.944 1.00 85.00 709 PHE A CA 1
ATOM 5543 C C . PHE A 1 709 ? -10.694 29.198 -22.314 1.00 85.00 709 PHE A C 1
ATOM 5545 O O . PHE A 1 709 ? -10.232 29.862 -21.388 1.00 85.00 709 PHE A O 1
ATOM 5552 N N . LYS A 1 710 ? -11.925 29.380 -22.797 1.00 84.12 710 LYS A N 1
ATOM 5553 C CA . LYS A 1 710 ? -12.928 30.253 -22.177 1.00 84.12 710 LYS A CA 1
ATOM 5554 C C . LYS A 1 710 ? -13.925 29.435 -21.358 1.00 84.12 710 LYS A C 1
ATOM 5556 O O . LYS A 1 710 ? -14.246 29.811 -20.235 1.00 84.12 710 LYS A O 1
ATOM 5561 N N . SER A 1 711 ? -14.363 28.294 -21.884 1.00 85.19 711 SER A N 1
ATOM 5562 C CA . SER A 1 711 ? -15.133 27.295 -21.140 1.00 85.19 711 SER A CA 1
ATOM 5563 C C . SER A 1 711 ? -14.957 25.907 -21.750 1.00 85.19 711 SER A C 1
ATOM 5565 O O . SER A 1 711 ? -14.738 25.765 -22.952 1.00 85.19 711 SER A O 1
ATOM 5567 N N . VAL A 1 712 ? -15.053 24.879 -20.908 1.00 88.56 712 VAL A N 1
ATOM 5568 C CA . VAL A 1 712 ? -15.140 23.478 -21.325 1.00 88.56 712 VAL A CA 1
ATOM 5569 C C . VAL A 1 712 ? -16.178 22.805 -20.436 1.00 88.56 712 VAL A C 1
ATOM 5571 O O . VAL A 1 712 ? -16.028 22.799 -19.214 1.00 88.56 712 VAL A O 1
ATOM 5574 N N . GLN A 1 713 ? -17.233 22.270 -21.041 1.00 86.56 713 GLN A N 1
ATOM 5575 C CA . GLN A 1 713 ? -18.346 21.634 -20.355 1.00 86.56 713 GLN A CA 1
ATOM 5576 C C . GLN A 1 713 ? -18.544 20.213 -20.873 1.00 86.56 713 GLN A C 1
ATOM 5578 O O . GLN A 1 713 ? -18.656 19.966 -22.072 1.00 86.56 713 GLN A O 1
ATOM 5583 N N . ASP A 1 714 ? -18.596 19.270 -19.942 1.00 85.81 714 ASP A N 1
ATOM 5584 C CA . ASP A 1 714 ? -18.965 17.895 -20.232 1.00 85.81 714 ASP A CA 1
ATOM 5585 C C . ASP A 1 714 ? -20.489 17.787 -20.381 1.00 85.81 714 ASP A C 1
ATOM 5587 O O . ASP A 1 714 ? -21.222 18.128 -19.451 1.00 85.81 714 ASP A O 1
ATOM 5591 N N . ILE A 1 715 ? -20.962 17.334 -21.545 1.00 85.75 715 ILE A N 1
ATOM 5592 C CA . ILE A 1 715 ? -22.391 17.177 -21.852 1.00 85.75 715 ILE A CA 1
ATOM 5593 C C . ILE A 1 715 ? -22.772 15.704 -22.086 1.00 85.75 715 ILE A C 1
ATOM 5595 O O . ILE A 1 715 ? -23.725 15.408 -22.804 1.00 85.75 715 ILE A O 1
ATOM 5599 N N . GLY A 1 716 ? -22.038 14.766 -21.475 1.00 84.75 716 GLY A N 1
ATOM 5600 C CA . GLY A 1 716 ? -22.313 13.328 -21.547 1.00 84.75 716 GLY A CA 1
ATOM 5601 C C . GLY A 1 716 ? -21.454 12.633 -22.599 1.00 84.75 716 GLY A C 1
ATOM 5602 O O . GLY A 1 716 ? -20.271 12.398 -22.362 1.00 84.75 716 GLY A O 1
ATOM 5603 N N . ASP A 1 717 ? -22.025 12.302 -23.759 1.00 85.38 717 ASP A N 1
ATOM 5604 C CA . ASP A 1 717 ? -21.299 11.630 -24.855 1.00 85.38 717 ASP A CA 1
ATOM 5605 C C . ASP A 1 717 ? -20.378 12.577 -25.648 1.00 85.38 717 ASP A C 1
ATOM 5607 O O . ASP A 1 717 ? -19.550 12.126 -26.448 1.00 85.38 717 ASP A O 1
ATOM 5611 N N . SER A 1 718 ? -20.479 13.883 -25.391 1.00 89.25 718 SER A N 1
ATOM 5612 C CA . SER A 1 718 ? -19.728 14.937 -26.074 1.00 89.25 718 SER A CA 1
ATOM 5613 C C . SER A 1 718 ? -19.233 15.992 -25.075 1.00 89.25 718 SER A C 1
ATOM 5615 O O . SER A 1 718 ? -19.634 16.017 -23.910 1.00 89.25 718 SER A O 1
ATOM 5617 N N . ILE A 1 719 ? -18.317 16.849 -25.516 1.00 90.94 719 ILE A N 1
ATOM 5618 C CA . ILE A 1 719 ? -17.753 17.962 -24.749 1.00 90.94 719 ILE A CA 1
ATOM 5619 C C . ILE A 1 719 ? -18.009 19.241 -25.538 1.00 90.94 719 ILE A C 1
ATOM 5621 O O . ILE A 1 719 ? -17.626 19.332 -26.703 1.00 90.94 719 ILE A O 1
ATOM 5625 N N . GLU A 1 720 ? -18.636 20.228 -24.912 1.00 91.12 720 GLU A N 1
ATOM 5626 C CA . GLU A 1 720 ? -18.803 21.564 -25.475 1.00 91.12 720 GLU A CA 1
ATOM 5627 C C . GLU A 1 720 ? -17.654 22.457 -25.006 1.00 91.12 720 GLU A C 1
ATOM 5629 O O . GLU A 1 720 ? -17.357 22.540 -23.814 1.00 91.12 720 GLU A O 1
ATOM 5634 N N . ALA A 1 721 ? -16.963 23.098 -25.943 1.00 91.31 721 ALA A N 1
ATOM 5635 C CA . ALA A 1 721 ? -15.805 23.926 -25.651 1.00 91.31 721 ALA A CA 1
ATOM 5636 C C . ALA A 1 721 ? -15.893 25.270 -26.365 1.00 91.31 721 ALA A C 1
ATOM 5638 O O . ALA A 1 721 ? -16.197 25.340 -27.556 1.00 91.31 721 ALA A O 1
ATOM 5639 N N . VAL A 1 722 ? -15.551 26.331 -25.637 1.00 88.56 722 VAL A N 1
ATOM 5640 C CA . VAL A 1 722 ? -15.365 27.677 -26.174 1.00 88.56 722 VAL A CA 1
ATOM 5641 C C . VAL A 1 722 ? -13.904 28.058 -25.999 1.00 88.56 722 VAL A C 1
ATOM 5643 O O . VAL A 1 722 ? -13.380 28.087 -24.880 1.00 88.56 722 VAL A O 1
ATOM 5646 N N . VAL A 1 723 ? -13.238 28.361 -27.109 1.00 88.75 723 VAL A N 1
ATOM 5647 C CA . VAL A 1 723 ? -11.822 28.730 -27.143 1.00 88.75 723 VAL A CA 1
ATOM 5648 C C . VAL A 1 723 ? -11.613 30.059 -27.843 1.00 88.75 723 VAL A C 1
ATOM 5650 O O . VAL A 1 723 ? -12.327 30.415 -28.775 1.00 88.75 723 VAL A O 1
ATOM 5653 N N . ILE A 1 724 ? -10.612 30.797 -27.386 1.00 83.81 724 ILE A N 1
ATOM 5654 C CA . ILE A 1 724 ? -10.141 32.020 -28.023 1.00 83.81 724 ILE A CA 1
ATOM 5655 C C . ILE A 1 724 ? -8.905 31.637 -28.829 1.00 83.81 724 ILE A C 1
ATOM 5657 O O . ILE A 1 724 ? -7.894 31.256 -28.241 1.00 83.81 724 ILE A O 1
ATOM 5661 N N . ALA A 1 725 ? -8.997 31.706 -30.156 1.00 79.69 725 ALA A N 1
ATOM 5662 C CA . ALA A 1 725 ? -7.873 31.455 -31.050 1.00 79.69 725 ALA A CA 1
ATOM 5663 C C . ALA A 1 725 ? -7.042 32.735 -31.237 1.00 79.69 725 ALA A C 1
ATOM 5665 O O . ALA A 1 725 ? -7.578 33.810 -31.529 1.00 79.69 725 ALA A O 1
ATOM 5666 N N . GLU A 1 726 ? -5.727 32.606 -31.086 1.00 73.94 726 GLU A N 1
ATOM 5667 C CA . GLU A 1 726 ? -4.725 33.659 -31.252 1.00 73.94 726 GLU A CA 1
ATOM 5668 C C . GLU A 1 726 ? -3.814 33.313 -32.449 1.00 73.94 726 GLU A C 1
ATOM 5670 O O . GLU A 1 726 ? -3.628 32.144 -32.784 1.00 73.94 726 GLU A O 1
ATOM 5675 N N . GLY A 1 727 ? -3.288 34.327 -33.151 1.00 63.22 727 GLY A N 1
ATOM 5676 C CA . GLY A 1 727 ? -2.368 34.132 -34.289 1.00 63.22 727 GLY A CA 1
ATOM 5677 C C . GLY A 1 727 ? -2.955 34.270 -35.696 1.00 63.22 727 GLY A C 1
ATOM 5678 O O . GLY A 1 727 ? -2.208 34.332 -36.672 1.00 63.22 727 GLY A O 1
ATOM 5679 N N . LEU A 1 728 ? -4.277 34.400 -35.835 1.00 59.44 728 LEU A N 1
ATOM 5680 C CA . LEU A 1 728 ? -4.937 34.684 -37.115 1.00 59.44 728 LEU A CA 1
ATOM 5681 C C . LEU A 1 728 ? -4.914 36.203 -37.383 1.00 59.44 728 LEU A C 1
ATOM 5683 O O . LEU A 1 728 ? -5.801 36.928 -36.950 1.00 59.44 728 LEU A O 1
ATOM 5687 N N . LYS A 1 729 ? -3.863 36.699 -38.058 1.00 52.94 729 LYS A N 1
ATOM 5688 C CA . LYS A 1 729 ? -3.629 38.125 -38.405 1.00 52.94 729 LYS A CA 1
ATOM 5689 C C . LYS A 1 729 ? -3.891 39.121 -37.255 1.00 52.94 729 LYS A C 1
ATOM 5691 O O . LYS A 1 729 ? -4.930 39.766 -37.216 1.00 52.94 729 LYS A O 1
ATOM 5696 N N . ALA A 1 730 ? -2.887 39.280 -36.387 1.00 41.09 730 ALA A N 1
ATOM 5697 C CA . ALA A 1 730 ? -2.505 40.400 -35.494 1.00 41.09 730 ALA A CA 1
ATOM 5698 C C . ALA A 1 730 ? -3.539 41.308 -34.768 1.00 41.09 730 ALA A C 1
ATOM 5700 O O . ALA A 1 730 ? -3.117 42.091 -33.926 1.00 41.09 730 ALA A O 1
ATOM 5701 N N . THR A 1 731 ? -4.849 41.269 -35.024 1.00 43.78 731 THR A N 1
ATOM 5702 C CA . THR A 1 731 ? -5.809 42.247 -34.458 1.00 43.78 731 THR A CA 1
ATOM 5703 C C . THR A 1 731 ? -7.184 41.683 -34.092 1.00 43.78 731 THR A C 1
ATOM 5705 O O . THR A 1 731 ? -8.030 42.441 -33.622 1.00 43.78 731 THR A O 1
ATOM 5708 N N . ILE A 1 732 ? -7.447 40.382 -34.270 1.00 53.62 732 ILE A N 1
ATOM 5709 C CA . ILE A 1 732 ? -8.770 39.805 -33.987 1.00 53.62 732 ILE A CA 1
ATOM 5710 C C . ILE A 1 732 ? -8.618 38.528 -33.155 1.00 53.62 732 ILE A C 1
ATOM 5712 O O . ILE A 1 732 ? -8.192 37.497 -33.665 1.00 53.62 732 ILE A O 1
ATOM 5716 N N . HIS A 1 733 ? -9.006 38.594 -31.878 1.00 58.88 733 HIS A N 1
ATOM 5717 C CA . HIS A 1 733 ? -9.280 37.407 -31.069 1.00 58.88 733 HIS A CA 1
ATOM 5718 C C . HIS A 1 733 ? -10.577 36.780 -31.579 1.00 58.88 733 HIS A C 1
ATOM 5720 O O . HIS A 1 733 ? -11.634 37.414 -31.538 1.00 58.88 733 HIS A O 1
ATOM 5726 N N . VAL A 1 734 ? -10.495 35.565 -32.114 1.00 70.44 734 VAL A N 1
ATOM 5727 C CA . VAL A 1 734 ? -11.663 34.857 -32.643 1.00 70.44 734 VAL A CA 1
ATOM 5728 C C . VAL A 1 734 ? -12.124 33.850 -31.603 1.00 70.44 734 VAL A C 1
ATOM 5730 O O . VAL A 1 734 ? -11.388 32.926 -31.266 1.00 70.44 734 VAL A O 1
ATOM 5733 N N . GLU A 1 735 ? -13.345 34.026 -31.099 1.00 81.38 735 GLU A N 1
ATOM 5734 C CA . GLU A 1 735 ? -13.980 33.038 -30.229 1.00 81.38 735 GLU A CA 1
ATOM 5735 C C . GLU A 1 735 ? -14.637 31.945 -31.076 1.00 81.38 735 GLU A C 1
ATOM 5737 O O . GLU A 1 735 ? -15.446 32.220 -31.971 1.00 81.38 735 GLU A O 1
ATOM 5742 N N . PHE A 1 736 ? -14.268 30.704 -30.785 1.00 82.75 736 PHE A N 1
ATOM 5743 C CA . PHE A 1 736 ? -14.694 29.509 -31.490 1.00 82.75 736 PHE A CA 1
ATOM 5744 C C . PHE A 1 736 ? -15.371 28.562 -30.502 1.00 82.75 736 PHE A C 1
ATOM 5746 O O . PHE A 1 736 ? -14.777 28.164 -29.501 1.00 82.75 736 PHE A O 1
ATOM 5753 N N . GLU A 1 737 ? -16.618 28.215 -30.786 1.00 88.25 737 GLU A N 1
ATOM 5754 C CA . GLU A 1 737 ? -17.430 27.288 -30.005 1.00 88.25 737 GLU A CA 1
ATOM 5755 C C . GLU A 1 737 ? -17.602 25.993 -30.792 1.00 88.25 737 GLU A C 1
ATOM 5757 O O . GLU A 1 737 ? -17.912 26.022 -31.985 1.00 88.25 737 GLU A O 1
ATOM 5762 N N . PHE A 1 738 ? -17.391 24.846 -30.154 1.00 91.31 738 PHE A N 1
ATOM 5763 C CA . PHE A 1 738 ? -17.539 23.555 -30.812 1.00 91.31 738 PHE A CA 1
ATOM 5764 C C . PHE A 1 738 ? -17.942 22.443 -29.856 1.00 91.31 738 PHE A C 1
ATOM 5766 O O . PHE A 1 738 ? -17.660 22.487 -28.662 1.00 91.31 738 PHE A O 1
ATOM 5773 N N . VAL A 1 739 ? -18.576 21.415 -30.423 1.00 90.44 739 VAL A N 1
ATOM 5774 C CA . VAL A 1 739 ? -18.932 20.185 -29.714 1.00 90.44 739 VAL A CA 1
ATOM 5775 C C . VAL A 1 739 ? -18.090 19.033 -30.242 1.00 90.44 739 VAL A C 1
ATOM 5777 O O . VAL A 1 739 ? -18.142 18.699 -31.428 1.00 90.44 739 VAL A O 1
ATOM 5780 N N . LEU A 1 740 ? -17.306 18.445 -29.345 1.00 91.75 740 LEU A N 1
ATOM 5781 C CA . LEU A 1 740 ? -16.396 17.336 -29.585 1.00 91.75 740 LEU A CA 1
ATOM 5782 C C . LEU A 1 740 ? -17.030 16.032 -29.099 1.00 91.75 740 LEU A C 1
ATOM 5784 O O . LEU A 1 740 ? -17.306 15.892 -27.911 1.00 91.75 740 LEU A O 1
ATOM 5788 N N . SER A 1 741 ? -17.216 15.055 -29.982 1.00 86.94 741 SER A N 1
ATOM 5789 C CA . SER A 1 741 ? -17.698 13.732 -29.577 1.00 86.94 741 SER A CA 1
ATOM 5790 C C . SER A 1 741 ? -16.627 12.992 -28.777 1.00 86.94 741 SER A C 1
ATOM 5792 O O . SER A 1 741 ? -15.494 12.845 -29.243 1.00 86.94 741 SER A O 1
ATOM 5794 N N . LYS A 1 742 ? -16.959 12.453 -27.600 1.00 82.75 742 LYS A N 1
ATOM 5795 C CA . LYS A 1 742 ? -15.997 11.664 -26.812 1.00 82.75 742 LYS A CA 1
ATOM 5796 C C . LYS A 1 742 ? -15.704 10.308 -27.444 1.00 82.75 742 LYS A C 1
ATOM 5798 O O . LYS A 1 742 ? -14.598 9.790 -27.290 1.00 82.75 742 LYS A O 1
ATOM 5803 N N . LYS A 1 743 ? -16.684 9.747 -28.163 1.00 80.31 743 LYS A N 1
ATOM 5804 C CA . LYS A 1 743 ? -16.628 8.397 -28.739 1.00 80.31 743 LYS A CA 1
ATOM 5805 C C . LYS A 1 743 ? -15.602 8.270 -29.857 1.00 80.31 743 LYS A C 1
ATOM 5807 O O . LYS A 1 743 ? -14.914 7.257 -29.927 1.00 80.31 743 LYS A O 1
ATOM 5812 N N . ASP A 1 744 ? -15.519 9.261 -30.738 1.00 80.19 744 ASP A N 1
ATOM 5813 C CA . ASP A 1 744 ? -14.613 9.224 -31.888 1.00 80.19 744 ASP A CA 1
ATOM 5814 C C . ASP A 1 744 ? -13.685 10.434 -31.997 1.00 80.19 744 ASP A C 1
ATOM 5816 O O . ASP A 1 744 ? -12.849 10.473 -32.901 1.00 80.19 744 ASP A O 1
ATOM 5820 N N . GLN A 1 745 ? -13.757 11.360 -31.034 1.00 84.31 745 GLN A N 1
ATOM 5821 C CA . GLN A 1 745 ? -12.872 12.519 -30.928 1.00 84.31 745 GLN A CA 1
ATOM 5822 C C . GLN A 1 745 ? -12.922 13.419 -32.173 1.00 84.31 745 GLN A C 1
ATOM 5824 O O . GLN A 1 745 ? -11.905 14.000 -32.568 1.00 84.31 745 GLN A O 1
ATOM 5829 N N . LYS A 1 746 ? -14.112 13.533 -32.782 1.00 90.88 746 LYS A N 1
ATOM 5830 C CA . LYS A 1 746 ? -14.402 14.401 -33.930 1.00 90.88 746 LYS A CA 1
ATOM 5831 C C . LYS A 1 746 ? -15.360 15.524 -33.561 1.00 90.88 746 LYS A C 1
ATOM 5833 O O . LYS A 1 746 ? -16.228 15.353 -32.705 1.00 90.88 746 LYS A O 1
ATOM 5838 N N . ILE A 1 747 ? -15.244 16.660 -34.247 1.00 90.00 747 ILE A N 1
ATOM 5839 C CA . ILE A 1 747 ? -16.189 17.766 -34.078 1.00 90.00 747 ILE A CA 1
ATOM 5840 C C . ILE A 1 747 ? -17.509 17.426 -34.773 1.00 90.00 747 ILE A C 1
ATOM 5842 O O . ILE A 1 747 ? -17.544 17.124 -35.970 1.00 90.00 747 ILE A O 1
ATOM 5846 N N . GLU A 1 748 ? -18.599 17.527 -34.019 1.00 89.19 748 GLU A N 1
ATOM 5847 C CA . GLU A 1 748 ? -19.968 17.342 -34.501 1.00 89.19 748 GLU A CA 1
ATOM 5848 C C . GLU A 1 748 ? -20.523 18.625 -35.129 1.00 89.19 748 GLU A C 1
ATOM 5850 O O . GLU A 1 748 ? -21.113 18.600 -36.210 1.00 89.19 748 GLU A O 1
ATOM 5855 N N . LYS A 1 749 ? -20.295 19.763 -34.467 1.00 85.69 749 LYS A N 1
ATOM 5856 C CA . LYS A 1 749 ? -20.695 21.105 -34.908 1.00 85.69 749 LYS A CA 1
ATOM 5857 C C . LYS A 1 749 ? -19.735 22.149 -34.346 1.00 85.69 749 LYS A C 1
ATOM 5859 O O . LYS A 1 749 ? -19.198 21.963 -33.254 1.00 85.69 749 LYS A O 1
ATOM 5864 N N . ALA A 1 750 ? -19.543 23.238 -35.081 1.00 88.62 750 ALA A N 1
ATOM 5865 C CA . ALA A 1 750 ? -18.772 24.380 -34.611 1.00 88.62 750 ALA A CA 1
ATOM 5866 C C . ALA A 1 750 ? -19.338 25.699 -35.141 1.00 88.62 750 ALA A C 1
ATOM 5868 O O . ALA A 1 750 ? -19.900 25.754 -36.239 1.00 88.62 750 ALA A O 1
ATOM 5869 N N . SER A 1 751 ? -19.158 26.763 -34.371 1.00 85.38 751 SER A N 1
ATOM 5870 C CA . SER A 1 751 ? -19.586 28.120 -34.691 1.00 85.38 751 SER A CA 1
ATOM 5871 C C . SER A 1 751 ? -18.548 29.147 -34.259 1.00 85.38 751 SER A C 1
ATOM 5873 O O . SER A 1 751 ? -17.894 29.012 -33.228 1.00 85.38 751 SER A O 1
ATOM 5875 N N . MET A 1 752 ? -18.414 30.212 -35.044 1.00 81.56 752 MET A N 1
ATOM 5876 C CA . MET A 1 752 ? -17.676 31.407 -34.635 1.00 81.56 752 MET A CA 1
ATOM 5877 C C . MET A 1 752 ? -18.614 32.414 -33.978 1.00 81.56 752 MET A C 1
ATOM 5879 O O . MET A 1 752 ? -19.681 32.720 -34.517 1.00 81.56 752 MET A O 1
ATOM 5883 N N . VAL A 1 753 ? -18.181 33.010 -32.868 1.00 76.06 753 VAL A N 1
ATOM 5884 C CA . VAL A 1 753 ? -18.890 34.146 -32.273 1.00 76.06 753 VAL A CA 1
ATOM 5885 C C . VAL A 1 753 ? -18.471 35.413 -33.011 1.00 76.06 753 VAL A C 1
ATOM 5887 O O . VAL A 1 753 ? -17.359 35.920 -32.876 1.00 76.06 753 VAL A O 1
ATOM 5890 N N . CYS A 1 754 ? -19.369 35.919 -33.849 1.00 67.69 754 CYS A N 1
ATOM 5891 C CA . CYS A 1 754 ? -19.071 37.031 -34.741 1.00 67.69 754 CYS A CA 1
ATOM 5892 C C . CYS A 1 754 ? -19.331 38.375 -34.054 1.00 67.69 754 CYS A C 1
ATOM 5894 O O . CYS A 1 754 ? -20.453 38.614 -33.594 1.00 67.69 754 CYS A O 1
ATOM 5896 N N . PRO A 1 755 ? -18.353 39.297 -34.018 1.00 53.56 755 PRO A N 1
ATOM 5897 C CA . PRO A 1 755 ? -18.589 40.631 -33.487 1.00 53.56 755 PRO A CA 1
ATOM 5898 C C . PRO A 1 755 ? -19.658 41.343 -34.329 1.00 53.56 755 PRO A C 1
ATOM 5900 O O . PRO A 1 755 ? -19.574 41.395 -35.558 1.00 53.56 755 PRO A O 1
ATOM 5903 N N . LYS A 1 756 ? -20.688 41.893 -33.670 1.00 40.75 756 LYS A N 1
ATOM 5904 C CA . LYS A 1 756 ? -21.808 42.592 -34.323 1.00 40.75 756 LYS A CA 1
ATOM 5905 C C . LYS A 1 756 ? -21.301 43.821 -35.098 1.00 40.75 756 LYS A C 1
ATOM 5907 O O . LYS A 1 756 ? -21.133 44.892 -34.520 1.00 40.75 756 LYS A O 1
ATOM 5912 N N . ARG A 1 757 ? -21.107 43.708 -36.419 1.00 36.62 757 ARG A N 1
ATOM 5913 C CA . ARG A 1 757 ? -21.003 44.872 -37.321 1.00 36.62 757 ARG A CA 1
ATOM 5914 C C . ARG A 1 757 ? -22.399 45.326 -37.762 1.00 36.62 757 ARG A C 1
ATOM 5916 O O . ARG A 1 757 ? -23.251 44.521 -38.125 1.00 36.62 757 ARG A O 1
ATOM 5923 N N . ARG A 1 758 ? -22.623 46.642 -37.697 1.00 31.41 758 ARG A N 1
ATOM 5924 C CA . ARG A 1 758 ? -23.855 47.356 -38.072 1.00 31.41 758 ARG A CA 1
ATOM 5925 C C . ARG A 1 758 ? -24.262 47.086 -39.541 1.00 31.41 758 ARG A C 1
ATOM 5927 O O . ARG A 1 758 ? -23.452 47.306 -40.428 1.00 31.41 758 ARG A O 1
ATOM 5934 N N . ARG A 1 759 ? -25.528 46.665 -39.723 1.00 32.34 759 ARG A N 1
ATOM 5935 C CA . ARG A 1 759 ? -26.470 46.723 -40.881 1.00 32.34 759 ARG A CA 1
ATOM 5936 C C . ARG A 1 759 ? -25.932 46.679 -42.332 1.00 32.34 759 ARG A C 1
ATOM 5938 O O . ARG A 1 759 ? -25.300 47.632 -42.758 1.00 32.34 759 ARG A O 1
ATOM 5945 N N . LEU A 1 760 ? -26.420 45.713 -43.133 1.00 27.12 760 LEU A N 1
ATOM 5946 C CA . LEU A 1 760 ? -27.203 45.920 -44.379 1.00 27.12 760 LEU A CA 1
ATOM 5947 C C . LEU A 1 760 ? -27.904 44.599 -44.810 1.00 27.12 760 LEU A C 1
ATOM 5949 O O . LEU A 1 760 ? -27.451 43.517 -44.459 1.00 27.12 760 LEU A O 1
ATOM 5953 N N . PHE A 1 761 ? -29.056 44.719 -45.476 1.00 29.83 761 PHE A N 1
ATOM 5954 C CA . PHE A 1 761 ? -30.125 43.719 -45.695 1.00 29.83 761 PHE A CA 1
ATOM 5955 C C . PHE A 1 761 ? -29.912 42.703 -46.855 1.00 29.83 761 PHE A C 1
ATOM 5957 O O . PHE A 1 761 ? -29.224 43.027 -47.814 1.00 29.83 761 PHE A O 1
ATOM 5964 N N . GLN A 1 762 ? -30.678 41.584 -46.787 1.00 30.41 762 GLN A N 1
ATOM 5965 C CA . GLN A 1 762 ? -31.119 40.612 -47.838 1.00 30.41 762 GLN A CA 1
ATOM 5966 C C . GLN A 1 762 ? -30.067 39.610 -48.386 1.00 30.41 762 GLN A C 1
ATOM 5968 O O . GLN A 1 762 ? -28.956 40.003 -48.694 1.00 30.41 762 GLN A O 1
ATOM 5973 N N . LEU A 1 763 ? -30.291 38.290 -48.534 1.00 30.55 763 LEU A N 1
ATOM 5974 C CA . LEU A 1 763 ? -31.485 37.447 -48.747 1.00 30.55 763 LEU A CA 1
ATOM 5975 C C . LEU A 1 763 ? -31.407 36.103 -47.973 1.00 30.55 763 LEU A C 1
ATOM 5977 O O . LEU A 1 763 ? -30.330 35.549 -47.770 1.00 30.55 763 LEU A O 1
ATOM 5981 N N . VAL A 1 764 ? -32.574 35.565 -47.598 1.00 33.56 764 VAL A N 1
ATOM 5982 C CA . VAL A 1 764 ? -32.803 34.288 -46.881 1.00 33.56 764 VAL A CA 1
ATOM 5983 C C . VAL A 1 764 ? -33.358 33.233 -47.848 1.00 33.56 764 VAL A C 1
ATOM 5985 O O . VAL A 1 764 ? -34.107 33.594 -48.752 1.00 33.56 764 VAL A O 1
ATOM 5988 N N . ASN A 1 765 ? -33.085 31.940 -47.609 1.00 27.56 765 ASN A N 1
ATOM 5989 C CA . ASN A 1 765 ? -33.846 30.828 -48.201 1.00 27.56 765 ASN A CA 1
ATOM 5990 C C . ASN A 1 765 ? -34.598 30.025 -47.096 1.00 27.56 765 ASN A C 1
ATOM 5992 O O . ASN A 1 765 ? -33.975 29.716 -46.072 1.00 27.56 765 ASN A O 1
ATOM 5996 N N . PRO A 1 766 ? -35.907 29.702 -47.233 1.00 37.50 766 PRO A N 1
ATOM 5997 C CA . PRO A 1 766 ? -36.813 29.387 -46.122 1.00 37.50 766 PRO A CA 1
ATOM 5998 C C . PRO A 1 766 ? -37.338 27.937 -46.160 1.00 37.50 766 PRO A C 1
ATOM 6000 O O . PRO A 1 766 ? -38.130 27.589 -47.024 1.00 37.50 766 PRO A O 1
ATOM 6003 N N . ALA A 1 767 ? -36.957 27.081 -45.204 1.00 34.22 767 ALA A N 1
ATOM 6004 C CA . ALA A 1 767 ? -37.657 25.791 -45.015 1.00 34.22 767 ALA A CA 1
ATOM 6005 C C . ALA A 1 767 ? -37.497 25.132 -43.629 1.00 34.22 767 ALA A C 1
ATOM 6007 O O . ALA A 1 767 ? -38.288 24.266 -43.277 1.00 34.22 767 ALA A O 1
ATOM 6008 N N . LYS A 1 768 ? -36.525 25.541 -42.797 1.00 37.16 768 LYS A N 1
ATOM 6009 C CA . LYS A 1 768 ? -36.345 25.021 -41.417 1.00 37.16 768 LYS A CA 1
ATOM 6010 C C . LYS A 1 768 ? -36.475 26.074 -40.304 1.00 37.16 768 LYS A C 1
ATOM 6012 O O . LYS A 1 768 ? -36.251 25.766 -39.141 1.00 37.16 768 LYS A O 1
ATOM 6017 N N . VAL A 1 769 ? -36.878 27.300 -40.648 1.00 46.06 769 VAL A N 1
ATOM 6018 C CA . VAL A 1 769 ? -37.013 28.444 -39.715 1.00 46.06 769 VAL A CA 1
ATOM 6019 C C . VAL A 1 769 ? -38.459 28.621 -39.197 1.00 46.06 769 VAL A C 1
ATOM 6021 O O . VAL A 1 769 ? -38.722 29.457 -38.343 1.00 46.06 769 VAL A O 1
ATOM 6024 N N . GLY A 1 770 ? -39.421 27.813 -39.660 1.00 57.31 770 GLY A N 1
ATOM 6025 C CA . GLY A 1 770 ? -40.849 28.128 -39.514 1.00 57.31 770 GLY A CA 1
ATOM 6026 C C . GLY A 1 770 ? -41.471 27.976 -38.120 1.00 57.31 770 GLY A C 1
ATOM 6027 O O . GLY A 1 770 ? -42.362 28.749 -37.800 1.00 57.31 770 GLY A O 1
ATOM 6028 N N . ILE A 1 771 ? -41.056 27.003 -37.302 1.00 65.06 771 ILE A N 1
ATOM 6029 C CA . ILE A 1 771 ? -41.732 26.715 -36.017 1.00 65.06 771 ILE A CA 1
ATOM 6030 C C . ILE A 1 771 ? -40.996 27.372 -34.851 1.00 65.06 771 ILE A C 1
ATOM 6032 O O . ILE A 1 771 ? -41.612 28.096 -34.078 1.00 65.06 771 ILE A O 1
ATOM 6036 N N . LYS A 1 772 ? -39.666 27.215 -34.776 1.00 75.00 772 LYS A N 1
ATOM 6037 C CA . LYS A 1 772 ? -38.856 27.852 -33.728 1.00 75.00 772 LYS A CA 1
ATOM 6038 C C . LYS A 1 772 ? -39.012 29.376 -33.732 1.00 75.00 772 LYS A C 1
ATOM 6040 O O . LYS A 1 772 ? -39.299 29.941 -32.693 1.00 75.00 772 LYS A O 1
ATOM 6045 N N . GLY A 1 773 ? -38.935 30.021 -34.901 1.00 72.31 773 GLY A N 1
ATOM 6046 C CA . GLY A 1 773 ? -39.122 31.474 -34.992 1.00 72.31 773 GLY A CA 1
ATOM 6047 C C . GLY A 1 773 ? -40.528 31.938 -34.597 1.00 72.31 773 GLY A C 1
ATOM 6048 O O . GLY A 1 773 ? -40.686 33.038 -34.086 1.00 72.31 773 GLY A O 1
ATOM 6049 N N . LYS A 1 774 ? -41.554 31.099 -34.783 1.00 75.31 774 LYS A N 1
ATOM 6050 C CA . LYS A 1 774 ? -42.915 31.407 -34.325 1.00 75.31 774 LYS A CA 1
ATOM 6051 C C . LYS A 1 774 ? -43.071 31.244 -32.812 1.00 75.31 774 LYS A C 1
ATOM 6053 O O . LYS A 1 774 ? -43.776 32.040 -32.207 1.00 75.31 774 LYS A O 1
ATOM 6058 N N . ILE A 1 775 ? -42.404 30.252 -32.219 1.00 76.75 775 ILE A N 1
ATOM 6059 C CA . ILE A 1 775 ? -42.365 30.054 -30.764 1.00 76.75 775 ILE A CA 1
ATOM 6060 C C . ILE A 1 775 ? -41.577 31.184 -30.097 1.00 76.75 775 ILE A C 1
ATOM 6062 O O . ILE A 1 775 ? -42.065 31.763 -29.135 1.00 76.75 775 ILE A O 1
ATOM 6066 N N . ASP A 1 776 ? -40.406 31.536 -30.633 1.00 76.50 776 ASP A N 1
ATOM 6067 C CA . ASP A 1 776 ? -39.585 32.636 -30.119 1.00 76.50 776 ASP A CA 1
ATOM 6068 C C . ASP A 1 776 ? -40.368 33.963 -30.186 1.00 76.50 776 ASP A C 1
ATOM 6070 O O . ASP A 1 776 ? -40.470 34.658 -29.181 1.00 76.50 776 ASP A O 1
ATOM 6074 N N . ASN A 1 777 ? -41.044 34.255 -31.308 1.00 78.69 777 ASN A N 1
ATOM 6075 C CA . ASN A 1 777 ? -41.913 35.434 -31.417 1.00 78.69 777 ASN A CA 1
ATOM 6076 C C . ASN A 1 777 ? -43.067 35.428 -30.397 1.00 78.69 777 ASN A C 1
ATOM 6078 O O . ASN A 1 777 ? -43.374 36.470 -29.828 1.00 78.69 777 ASN A O 1
ATOM 6082 N N . PHE A 1 778 ? -43.708 34.278 -30.162 1.00 81.81 778 PHE A N 1
ATOM 6083 C CA . PHE A 1 778 ? -44.769 34.158 -29.156 1.00 81.81 778 PHE A CA 1
ATOM 6084 C C . PHE A 1 778 ? -44.243 34.425 -27.737 1.00 81.81 778 PHE A C 1
ATOM 6086 O O . PHE A 1 778 ? -44.871 35.155 -26.973 1.00 81.81 778 PHE A O 1
ATOM 6093 N N . LEU A 1 779 ? -43.081 33.866 -27.382 1.00 83.25 779 LEU A N 1
ATOM 6094 C CA . LEU A 1 779 ? -42.460 34.079 -26.072 1.00 83.25 779 LEU A CA 1
ATOM 6095 C C . LEU A 1 779 ? -42.016 35.537 -25.880 1.00 83.25 779 LEU A C 1
ATOM 6097 O O . LEU A 1 779 ? -42.147 36.069 -24.775 1.00 83.25 779 LEU A O 1
ATOM 6101 N N . ASP A 1 780 ? -41.550 36.194 -26.942 1.00 82.12 780 ASP A N 1
ATOM 6102 C CA . ASP A 1 780 ? -41.217 37.620 -26.935 1.00 82.12 780 ASP A CA 1
ATOM 6103 C C . ASP A 1 780 ? -42.473 38.494 -26.754 1.00 82.12 780 ASP A C 1
ATOM 6105 O O . ASP A 1 780 ? -42.462 39.425 -25.946 1.00 82.12 780 ASP A O 1
ATOM 6109 N N . GLU A 1 781 ? -43.576 38.185 -27.448 1.00 83.06 781 GLU A N 1
ATOM 6110 C CA . GLU A 1 781 ? -44.864 38.880 -27.280 1.00 83.06 781 GLU A CA 1
ATOM 6111 C C . GLU A 1 781 ? -45.424 38.705 -25.862 1.00 83.06 781 GLU A C 1
ATOM 6113 O O . GLU A 1 781 ? -45.801 39.691 -25.227 1.00 83.06 781 GLU A O 1
ATOM 6118 N N . LEU A 1 782 ? -45.398 37.484 -25.320 1.00 84.12 782 LEU A N 1
ATOM 6119 C CA . LEU A 1 782 ? -45.816 37.214 -23.944 1.00 84.12 782 LEU A CA 1
ATOM 6120 C C . LEU A 1 782 ? -44.939 37.958 -22.926 1.00 84.12 782 LEU A C 1
ATOM 6122 O O . LEU A 1 782 ? -45.464 38.527 -21.970 1.00 84.12 782 LEU A O 1
ATOM 6126 N N . THR A 1 783 ? -43.616 37.985 -23.126 1.00 84.69 783 THR A N 1
ATOM 6127 C CA . THR A 1 783 ? -42.686 38.734 -22.261 1.00 84.69 783 THR A CA 1
ATOM 6128 C C . THR A 1 783 ? -43.028 40.218 -22.271 1.00 84.69 783 THR A C 1
ATOM 6130 O O . THR A 1 783 ? -43.197 40.817 -21.211 1.00 84.69 783 THR A O 1
ATOM 6133 N N . LYS A 1 784 ? -43.217 40.791 -23.463 1.00 84.38 784 LYS A N 1
ATOM 6134 C CA . LYS A 1 784 ? -43.570 42.200 -23.635 1.00 84.38 784 LYS A CA 1
ATOM 6135 C C . LYS A 1 784 ? -44.894 42.541 -22.954 1.00 84.38 784 LYS A C 1
ATOM 6137 O O . LYS A 1 784 ? -44.986 43.561 -22.275 1.00 84.38 784 LYS A O 1
ATOM 6142 N N . ASP A 1 785 ? -45.908 41.693 -23.097 1.00 85.06 785 ASP A N 1
ATOM 6143 C CA . ASP A 1 785 ? -47.210 41.924 -22.473 1.00 85.06 785 ASP A CA 1
ATOM 6144 C C . ASP A 1 785 ? -47.149 41.789 -20.945 1.00 85.06 785 ASP A C 1
ATOM 6146 O O . ASP A 1 785 ? -47.801 42.565 -20.242 1.00 85.06 785 ASP A O 1
ATOM 6150 N N . ILE A 1 786 ? -46.318 40.887 -20.411 1.00 82.62 786 ILE A N 1
ATOM 6151 C CA . ILE A 1 786 ? -46.049 40.787 -18.966 1.00 82.62 786 ILE A CA 1
ATOM 6152 C C . ILE A 1 786 ? -45.349 42.045 -18.448 1.00 82.62 786 ILE A C 1
ATOM 6154 O O . ILE A 1 786 ? -45.758 42.578 -17.418 1.00 82.62 786 ILE A O 1
ATOM 6158 N N . GLU A 1 787 ? -44.363 42.573 -19.177 1.00 81.56 787 GLU A N 1
ATOM 6159 C CA . GLU A 1 787 ? -43.676 43.821 -18.816 1.00 81.56 787 GLU A CA 1
ATOM 6160 C C . GLU A 1 787 ? -44.641 45.019 -18.746 1.00 81.56 787 GLU A C 1
ATOM 6162 O O . GLU A 1 787 ? -44.479 45.898 -17.893 1.00 81.56 787 GLU A O 1
ATOM 6167 N N . THR A 1 788 ? -45.702 45.037 -19.568 1.00 83.69 788 THR A N 1
ATOM 6168 C CA . THR A 1 788 ? -46.742 46.078 -19.464 1.00 83.69 788 THR A CA 1
ATOM 6169 C C . THR A 1 788 ? -47.582 45.987 -18.185 1.00 83.69 788 THR A C 1
ATOM 6171 O O . THR A 1 788 ? -48.244 46.959 -17.823 1.00 83.69 788 THR A O 1
ATOM 6174 N N . GLY A 1 789 ? -47.613 44.828 -17.517 1.00 80.12 789 GLY A N 1
ATOM 6175 C CA . GLY A 1 789 ? -48.506 44.543 -16.390 1.00 80.12 789 GLY A CA 1
ATOM 6176 C C . GLY A 1 789 ? -49.999 44.541 -16.750 1.00 80.12 789 GLY A C 1
ATOM 6177 O O . GLY A 1 789 ? -50.852 44.510 -15.862 1.00 80.12 789 GLY A O 1
ATOM 6178 N N . ASN A 1 790 ? -50.362 44.580 -18.037 1.00 85.56 790 ASN A N 1
ATOM 6179 C CA . ASN A 1 790 ? -51.756 44.612 -18.463 1.00 85.56 790 ASN A CA 1
ATOM 6180 C C . ASN A 1 790 ? -52.363 43.203 -18.436 1.00 85.56 790 ASN A C 1
ATOM 6182 O O . ASN A 1 790 ? -52.194 42.410 -19.362 1.00 85.56 790 ASN A O 1
ATOM 6186 N N . ALA A 1 791 ? -53.133 42.916 -17.385 1.00 83.06 791 ALA A N 1
ATOM 6187 C CA . ALA A 1 791 ? -53.798 41.628 -17.186 1.00 83.06 791 ALA A CA 1
ATOM 6188 C C . ALA A 1 791 ? -54.670 41.186 -18.379 1.00 83.06 791 ALA A C 1
ATOM 6190 O O . ALA A 1 791 ? -54.815 39.989 -18.617 1.00 83.06 791 ALA A O 1
ATOM 6191 N N . ILE A 1 792 ? -55.235 42.123 -19.151 1.00 82.38 792 ILE A N 1
ATOM 6192 C CA . ILE A 1 792 ? -56.057 41.788 -20.321 1.00 82.38 792 ILE A CA 1
ATOM 6193 C C . ILE A 1 792 ? -55.174 41.226 -21.437 1.00 82.38 792 ILE A C 1
ATOM 6195 O O . ILE A 1 792 ? -55.493 40.162 -21.961 1.00 82.38 792 ILE A O 1
ATOM 6199 N N . LEU A 1 793 ? -54.057 41.892 -21.756 1.00 83.81 793 LEU A N 1
ATOM 6200 C CA . LEU A 1 793 ? -53.119 41.453 -22.798 1.00 83.81 793 LEU A CA 1
ATOM 6201 C C . LEU A 1 793 ? -52.467 40.120 -22.425 1.00 83.81 793 LEU A C 1
ATOM 6203 O O . LEU A 1 793 ? -52.546 39.165 -23.194 1.00 83.81 793 LEU A O 1
ATOM 6207 N N . ILE A 1 794 ? -51.963 40.009 -21.192 1.00 83.06 794 ILE A N 1
ATOM 6208 C CA . ILE A 1 794 ? -51.384 38.767 -20.658 1.00 83.06 794 ILE A CA 1
ATOM 6209 C C . ILE A 1 794 ? -52.409 37.626 -20.742 1.00 83.06 794 ILE A C 1
ATOM 6211 O O . ILE A 1 794 ? -52.089 36.525 -21.180 1.00 83.06 794 ILE A O 1
ATOM 6215 N N . GLY A 1 795 ? -53.669 37.894 -20.385 1.00 80.56 795 GLY A N 1
ATOM 6216 C CA . GLY A 1 795 ? -54.748 36.913 -20.442 1.00 80.56 795 GLY A CA 1
ATOM 6217 C C . GLY A 1 795 ? -55.120 36.439 -21.849 1.00 80.56 795 GLY A C 1
ATOM 6218 O O . GLY A 1 795 ? -55.737 35.380 -21.967 1.00 80.56 795 GLY A O 1
ATOM 6219 N N . THR A 1 796 ? -54.754 37.158 -22.916 1.00 82.44 796 THR A N 1
ATOM 6220 C CA . THR A 1 796 ? -55.028 36.707 -24.294 1.00 82.44 796 THR A CA 1
ATOM 6221 C C . THR A 1 796 ? -54.162 35.520 -24.725 1.00 82.44 796 THR A C 1
ATOM 6223 O O . THR A 1 796 ? -54.565 34.759 -25.609 1.00 82.44 796 THR A O 1
ATOM 6226 N N . HIS A 1 797 ? -53.030 35.308 -24.045 1.00 81.25 797 HIS A N 1
ATOM 6227 C CA . HIS A 1 797 ? -52.090 34.217 -24.319 1.00 81.25 797 HIS A CA 1
ATOM 6228 C C . HIS A 1 797 ? -52.498 32.873 -23.697 1.00 81.25 797 HIS A C 1
ATOM 6230 O O . HIS A 1 797 ? -51.999 31.832 -24.111 1.00 81.25 797 HIS A O 1
ATOM 6236 N N . PHE A 1 798 ? -53.447 32.861 -22.756 1.00 79.44 798 PHE A N 1
ATOM 6237 C CA . PHE A 1 798 ? -53.886 31.652 -22.042 1.00 79.44 798 PHE A CA 1
ATOM 6238 C C . PHE A 1 798 ? -55.338 31.286 -22.391 1.00 79.44 798 PHE A C 1
ATOM 6240 O O . PHE A 1 798 ? -56.211 32.160 -22.435 1.00 79.44 798 PHE A O 1
ATOM 6247 N N . ASP A 1 799 ? -55.638 30.001 -22.611 1.00 74.12 799 ASP A N 1
ATOM 6248 C CA . ASP A 1 799 ? -57.024 29.536 -22.787 1.00 74.12 799 ASP A CA 1
ATOM 6249 C C . ASP A 1 799 ? -57.808 29.580 -21.458 1.00 74.12 799 ASP A C 1
ATOM 6251 O O . ASP A 1 799 ? -57.227 29.508 -20.379 1.00 74.12 799 ASP A O 1
ATOM 6255 N N . GLU A 1 800 ? -59.137 29.723 -21.512 1.00 72.31 800 GLU A N 1
ATOM 6256 C CA . GLU A 1 800 ? -59.994 29.776 -20.313 1.00 72.31 800 GLU A CA 1
ATOM 6257 C C . GLU A 1 800 ? -59.912 28.500 -19.459 1.00 72.31 800 GLU A C 1
ATOM 6259 O O . GLU A 1 800 ? -60.094 28.576 -18.246 1.00 72.31 800 GLU A O 1
ATOM 6264 N N . GLY A 1 801 ? -59.595 27.351 -20.067 1.00 66.56 801 GLY A N 1
ATOM 6265 C CA . GLY A 1 801 ? -59.350 26.089 -19.361 1.00 66.56 801 GLY A CA 1
ATOM 6266 C C . GLY A 1 801 ? -57.915 25.896 -18.853 1.00 66.56 801 GLY A C 1
ATOM 6267 O O . GLY A 1 801 ? -57.565 24.788 -18.456 1.00 66.56 801 GLY A O 1
ATOM 6268 N N . PHE A 1 802 ? -57.061 26.922 -18.920 1.00 71.75 802 PHE A N 1
ATOM 6269 C CA . PHE A 1 802 ? -55.653 26.812 -18.545 1.00 71.75 802 PHE A CA 1
ATOM 6270 C C . PHE A 1 802 ? -55.467 26.725 -17.021 1.00 71.75 802 PHE A C 1
ATOM 6272 O O . PHE A 1 802 ? -55.917 27.600 -16.271 1.00 71.75 802 PHE A O 1
ATOM 6279 N N . GLU A 1 803 ? -54.740 25.697 -16.584 1.00 66.25 803 GLU A N 1
ATOM 6280 C CA . GLU A 1 803 ? -54.335 25.457 -15.200 1.00 66.25 803 GLU A CA 1
ATOM 6281 C C . GLU A 1 803 ? -52.817 25.236 -15.132 1.00 66.25 803 GLU A C 1
ATOM 6283 O O . GLU A 1 803 ? -52.254 24.485 -15.924 1.00 66.25 803 GLU A O 1
ATOM 6288 N N . TYR A 1 804 ? -52.151 25.897 -14.187 1.00 69.00 804 TYR A N 1
ATOM 6289 C CA . TYR A 1 804 ? -50.708 25.830 -13.970 1.00 69.00 804 TYR A CA 1
ATOM 6290 C C . TYR A 1 804 ? -50.399 25.248 -12.597 1.00 69.00 804 TYR A C 1
ATOM 6292 O O . TYR A 1 804 ? -50.788 25.826 -11.586 1.00 69.00 804 TYR A O 1
ATOM 6300 N N . GLU A 1 805 ? -49.670 24.140 -12.531 1.00 61.38 805 GLU A N 1
ATOM 6301 C CA . GLU A 1 805 ? -49.254 23.541 -11.264 1.00 61.38 805 GLU A CA 1
ATOM 6302 C C . GLU A 1 805 ? -47.925 24.150 -10.793 1.00 61.38 805 GLU A C 1
ATOM 6304 O O . GLU A 1 805 ? -46.852 23.859 -11.319 1.00 61.38 805 GLU A O 1
ATOM 6309 N N . GLY A 1 806 ? -47.994 25.053 -9.812 1.00 61.28 806 GLY A N 1
ATOM 6310 C CA . GLY A 1 806 ? -46.818 25.662 -9.194 1.00 61.28 806 GLY A CA 1
ATOM 6311 C C . GLY A 1 806 ? -46.465 25.022 -7.849 1.00 61.28 806 GLY A C 1
ATOM 6312 O O . GLY A 1 806 ? -47.225 24.243 -7.284 1.00 61.28 806 GLY A O 1
ATOM 6313 N N . MET A 1 807 ? -45.329 25.422 -7.263 1.00 49.78 807 MET A N 1
ATOM 6314 C CA . MET A 1 807 ? -44.813 24.867 -5.993 1.00 49.78 807 MET A CA 1
ATOM 6315 C C . MET A 1 807 ? -45.771 24.972 -4.789 1.00 49.78 807 MET A C 1
ATOM 6317 O O . MET A 1 807 ? -45.530 24.339 -3.766 1.00 49.78 807 MET A O 1
ATOM 6321 N N . LYS A 1 808 ? -46.822 25.797 -4.875 1.00 53.19 808 LYS A N 1
ATOM 6322 C CA . LYS A 1 808 ? -47.822 26.005 -3.815 1.00 53.19 808 LYS A CA 1
ATOM 6323 C C . LYS A 1 808 ? -49.239 25.565 -4.218 1.00 53.19 808 LYS A C 1
ATOM 6325 O O . LYS A 1 808 ? -50.186 25.897 -3.510 1.00 53.19 808 LYS A O 1
ATOM 6330 N N . GLY A 1 809 ? -49.384 24.837 -5.327 1.00 65.62 809 GLY A N 1
ATOM 6331 C CA . GLY A 1 809 ? -50.658 24.315 -5.827 1.00 65.62 809 GLY A CA 1
ATOM 6332 C C . GLY A 1 809 ? -50.977 24.745 -7.260 1.00 65.62 809 GLY A C 1
ATOM 6333 O O . GLY A 1 809 ? -50.167 25.380 -7.936 1.00 65.62 809 GLY A O 1
ATOM 6334 N N . THR A 1 810 ? -52.173 24.385 -7.718 1.00 67.88 810 THR A N 1
ATOM 6335 C CA . THR A 1 810 ? -52.655 24.651 -9.078 1.00 67.88 810 THR A CA 1
ATOM 6336 C C . THR A 1 810 ? -53.304 26.034 -9.184 1.00 67.88 810 THR A C 1
ATOM 6338 O O . THR A 1 810 ? -54.123 26.415 -8.349 1.00 67.88 810 THR A O 1
ATOM 6341 N N . TYR A 1 811 ? -52.949 26.787 -10.221 1.00 74.12 811 TYR A N 1
ATOM 6342 C CA . TYR A 1 811 ? -53.416 28.139 -10.512 1.00 74.12 811 TYR A CA 1
ATOM 6343 C C . TYR A 1 811 ? -54.208 28.143 -11.817 1.00 74.12 811 TYR A C 1
ATOM 6345 O O . TYR A 1 811 ? -53.666 27.811 -12.867 1.00 74.12 811 TYR A O 1
ATOM 6353 N N . ASN A 1 812 ? -55.466 28.571 -11.792 1.00 83.75 812 ASN A N 1
ATOM 6354 C CA . ASN A 1 812 ? -56.230 28.779 -13.025 1.00 83.75 812 ASN A CA 1
ATOM 6355 C C . ASN A 1 812 ? -55.773 30.049 -13.772 1.00 83.75 812 ASN A C 1
ATOM 6357 O O . ASN A 1 812 ? -55.079 30.901 -13.207 1.00 83.75 812 ASN A O 1
ATOM 6361 N N . LYS A 1 813 ? -56.211 30.218 -15.028 1.00 83.44 813 LYS A N 1
ATOM 6362 C CA . LYS A 1 813 ? -55.910 31.391 -15.871 1.00 83.44 813 LYS A CA 1
ATOM 6363 C C . LYS A 1 813 ? -55.995 32.724 -15.122 1.00 83.44 813 LYS A C 1
ATOM 6365 O O . LYS A 1 813 ? -55.055 33.512 -15.183 1.00 83.44 813 LYS A O 1
ATOM 6370 N N . ARG A 1 814 ? -57.093 33.001 -14.403 1.00 83.44 814 ARG A N 1
ATOM 6371 C CA . ARG A 1 814 ? -57.257 34.288 -13.694 1.00 83.44 814 ARG A CA 1
ATOM 6372 C C . ARG A 1 814 ? -56.215 34.472 -12.599 1.00 83.44 814 ARG A C 1
ATOM 6374 O O . ARG A 1 814 ? -55.697 35.575 -12.441 1.00 83.44 814 ARG A O 1
ATOM 6381 N N . GLN A 1 815 ? -55.923 33.416 -11.843 1.00 82.62 815 GLN A N 1
ATOM 6382 C CA . GLN A 1 815 ? -54.926 33.459 -10.778 1.00 82.62 815 GLN A CA 1
ATOM 6383 C C . GLN A 1 815 ? -53.524 33.677 -11.346 1.00 82.62 815 GLN A C 1
ATOM 6385 O O . GLN A 1 815 ? -52.808 34.544 -10.852 1.00 82.62 815 GLN A O 1
ATOM 6390 N N . LEU A 1 816 ? -53.155 32.956 -12.409 1.00 81.06 816 LEU A N 1
ATOM 6391 C CA . LEU A 1 816 ? -51.841 33.104 -13.026 1.00 81.06 816 LEU A CA 1
ATOM 6392 C C . LEU A 1 816 ? -51.665 34.485 -13.668 1.00 81.06 816 LEU A C 1
ATOM 6394 O O . LEU A 1 816 ? -50.671 35.156 -13.406 1.00 81.06 816 LEU A O 1
ATOM 6398 N N . VAL A 1 817 ? -52.648 34.951 -14.442 1.00 85.25 817 VAL A N 1
ATOM 6399 C CA . VAL A 1 817 ? -52.629 36.295 -15.040 1.00 85.25 817 VAL A CA 1
ATOM 6400 C C . VAL A 1 817 ? -52.527 37.368 -13.956 1.00 85.25 817 VAL A C 1
ATOM 6402 O O . VAL A 1 817 ? -51.749 38.303 -14.106 1.00 85.25 817 VAL A O 1
ATOM 6405 N N . GLY A 1 818 ? -53.246 37.210 -12.840 1.00 83.06 818 GLY A N 1
ATOM 6406 C CA . GLY A 1 818 ? -53.173 38.134 -11.708 1.00 83.06 818 GLY A CA 1
ATOM 6407 C C . GLY A 1 818 ? -51.819 38.143 -10.991 1.00 83.06 818 GLY A C 1
ATOM 6408 O O . GLY A 1 818 ? -51.452 39.167 -10.418 1.00 83.06 818 GLY A O 1
ATOM 6409 N N . ILE A 1 819 ? -51.072 37.036 -11.015 1.00 81.56 819 ILE A N 1
ATOM 6410 C CA . ILE A 1 819 ? -49.691 36.983 -10.512 1.00 81.56 819 ILE A CA 1
ATOM 6411 C C . ILE A 1 819 ? -48.761 37.702 -11.491 1.00 81.56 819 ILE A C 1
ATOM 6413 O O . ILE A 1 819 ? -48.009 38.583 -11.080 1.00 81.56 819 ILE A O 1
ATOM 6417 N N . LEU A 1 820 ? -48.848 37.368 -12.782 1.00 81.94 820 LEU A N 1
ATOM 6418 C CA . LEU A 1 820 ? -47.983 37.924 -13.824 1.00 81.94 820 LEU A CA 1
ATOM 6419 C C . LEU A 1 820 ? -48.184 39.434 -14.008 1.00 81.94 820 LEU A C 1
ATOM 6421 O O . LEU A 1 820 ? -47.214 40.163 -14.179 1.00 81.94 820 LEU A O 1
ATOM 6425 N N . SER A 1 821 ? -49.418 39.932 -13.894 1.00 85.44 821 SER A N 1
ATOM 6426 C CA . SER A 1 821 ? -49.726 41.360 -14.036 1.00 85.44 821 SER A CA 1
ATOM 6427 C C . SER A 1 821 ? -49.245 42.221 -12.862 1.00 85.44 821 SER A C 1
ATOM 6429 O O . SER A 1 821 ? -49.246 43.442 -12.962 1.00 85.44 821 SER A O 1
ATOM 6431 N N . ARG A 1 822 ? -48.899 41.611 -11.719 1.00 81.75 822 ARG A N 1
ATOM 6432 C CA . ARG A 1 822 ? -48.449 42.312 -10.501 1.00 81.75 822 ARG A CA 1
ATOM 6433 C C . ARG A 1 822 ? -46.928 42.323 -10.346 1.00 81.75 822 ARG A C 1
ATOM 6435 O O . ARG A 1 822 ? -46.432 42.759 -9.307 1.00 81.75 822 ARG A O 1
ATOM 6442 N N . LEU A 1 823 ? -46.191 41.821 -11.336 1.00 77.38 823 LEU A N 1
ATOM 6443 C CA . LEU A 1 823 ? -44.734 41.827 -11.295 1.00 77.38 823 LEU A CA 1
ATOM 6444 C C . LEU A 1 823 ? -44.196 43.267 -11.388 1.00 77.38 823 LEU A C 1
ATOM 6446 O O . LEU A 1 823 ? -44.770 44.089 -12.103 1.00 77.38 823 LEU A O 1
ATOM 6450 N N . PRO A 1 824 ? -43.112 43.611 -10.665 1.00 66.81 824 PRO A N 1
ATOM 6451 C CA . PRO A 1 824 ? -42.581 44.971 -10.664 1.00 66.81 824 PRO A CA 1
ATOM 6452 C C . PRO A 1 824 ? -42.056 45.359 -12.053 1.00 66.81 824 PRO A C 1
ATOM 6454 O O . PRO A 1 824 ? -41.194 44.668 -12.590 1.00 66.81 824 PRO A O 1
ATOM 6457 N N . HIS A 1 825 ? -42.484 46.508 -12.587 1.00 60.25 825 HIS A N 1
ATOM 6458 C CA . HIS A 1 825 ? -42.161 46.983 -13.949 1.00 60.25 825 HIS A CA 1
ATOM 6459 C C . HIS A 1 825 ? -40.661 47.180 -14.267 1.00 60.25 825 HIS A C 1
ATOM 6461 O O . HIS A 1 825 ? -40.311 47.439 -15.412 1.00 60.25 825 HIS A O 1
ATOM 6467 N N . ASN A 1 826 ? -39.770 47.045 -13.277 1.00 58.66 826 ASN A N 1
ATOM 6468 C CA . ASN A 1 826 ? -38.315 47.172 -13.436 1.00 58.66 826 ASN A CA 1
ATOM 6469 C C . ASN A 1 826 ? -37.558 45.831 -13.327 1.00 58.66 826 ASN A C 1
ATOM 6471 O O . ASN A 1 826 ? -36.329 45.836 -13.266 1.00 58.66 826 ASN A O 1
ATOM 6475 N N . HIS A 1 827 ? -38.248 44.687 -13.254 1.00 61.28 827 HIS A N 1
ATOM 6476 C CA . HIS A 1 827 ? -37.600 43.370 -13.258 1.00 61.28 827 HIS A CA 1
ATOM 6477 C C . HIS A 1 827 ? -37.493 42.812 -14.680 1.00 61.28 827 HIS A C 1
ATOM 6479 O O . HIS A 1 827 ? -38.497 42.664 -15.368 1.00 61.28 827 HIS A O 1
ATOM 6485 N N . GLN A 1 828 ? -36.268 42.478 -15.106 1.00 62.00 828 GLN A N 1
ATOM 6486 C CA . GLN A 1 828 ? -36.008 41.856 -16.405 1.00 62.00 828 GLN A CA 1
ATOM 6487 C C . GLN A 1 828 ? -36.542 40.419 -16.397 1.00 62.00 828 GLN A C 1
ATOM 6489 O O . GLN A 1 828 ? -35.958 39.521 -15.784 1.00 62.00 828 GLN A O 1
ATOM 6494 N N . PHE A 1 829 ? -37.679 40.222 -17.054 1.00 74.88 829 PHE A N 1
ATOM 6495 C CA . PHE A 1 829 ? -38.318 38.926 -17.207 1.00 74.88 829 PHE A CA 1
ATOM 6496 C C . PHE A 1 829 ? -37.961 38.347 -18.580 1.00 74.88 829 PHE A C 1
ATOM 6498 O O . PHE A 1 829 ? -37.940 39.076 -19.566 1.00 74.88 829 PHE A O 1
ATOM 6505 N N . SER A 1 830 ? -37.614 37.059 -18.669 1.00 75.00 830 SER A N 1
ATOM 6506 C CA . SER A 1 830 ? -37.352 36.437 -19.976 1.00 75.00 830 SER A CA 1
ATOM 6507 C C . SER A 1 830 ? -37.662 34.947 -19.989 1.00 75.00 830 SER A C 1
ATOM 6509 O O . SER A 1 830 ? -37.390 34.236 -19.016 1.00 75.00 830 SER A O 1
ATOM 6511 N N . PHE A 1 831 ? -38.195 34.479 -21.116 1.00 79.94 831 PHE A N 1
ATOM 6512 C CA . PHE A 1 831 ? -38.312 33.062 -21.436 1.00 79.94 831 PHE A CA 1
ATOM 6513 C C . PHE A 1 831 ? -37.213 32.673 -22.421 1.00 79.94 831 PHE A C 1
ATOM 6515 O O . PHE A 1 831 ? -37.064 33.289 -23.474 1.00 79.94 831 PHE A O 1
ATOM 6522 N N . LYS A 1 832 ? -36.457 31.620 -22.110 1.00 78.62 832 LYS A N 1
ATOM 6523 C CA . LYS A 1 832 ? -35.502 31.021 -23.048 1.00 78.62 832 LYS A CA 1
ATOM 6524 C C . LYS A 1 832 ? -35.937 29.616 -23.418 1.00 78.62 832 LYS A C 1
ATOM 6526 O O . LYS A 1 832 ? -35.970 28.730 -22.569 1.00 78.62 832 LYS A O 1
ATOM 6531 N N . LEU A 1 833 ? -36.239 29.411 -24.695 1.00 76.19 833 LEU A N 1
ATOM 6532 C CA . LEU A 1 833 ? -36.572 28.103 -25.244 1.00 76.19 833 LEU A CA 1
ATOM 6533 C C . LEU A 1 833 ? -35.328 27.203 -25.263 1.00 76.19 833 LEU A C 1
ATOM 6535 O O . LEU A 1 833 ? -34.376 27.483 -25.993 1.00 76.19 833 LEU A O 1
ATOM 6539 N N . HIS A 1 834 ? -35.337 26.119 -24.486 1.00 77.19 834 HIS A N 1
ATOM 6540 C CA . HIS A 1 834 ? -34.233 25.148 -24.446 1.00 77.19 834 HIS A CA 1
ATOM 6541 C C . HIS A 1 834 ? -34.634 23.772 -25.001 1.00 77.19 834 HIS A C 1
ATOM 6543 O O . HIS A 1 834 ? -33.760 22.986 -25.367 1.00 77.19 834 HIS A O 1
ATOM 6549 N N . LYS A 1 835 ? -35.939 23.481 -25.127 1.00 78.31 835 LYS A N 1
ATOM 6550 C CA . LYS A 1 835 ? -36.441 22.215 -25.682 1.00 78.31 835 LYS A CA 1
ATOM 6551 C C . LYS A 1 835 ? -37.677 22.430 -26.556 1.00 78.31 835 LYS A C 1
ATOM 6553 O O . LYS A 1 835 ? -38.583 23.161 -26.178 1.00 78.31 835 LYS A O 1
ATOM 6558 N N . ILE A 1 836 ? -37.727 21.754 -27.703 1.00 78.44 836 ILE A N 1
ATOM 6559 C CA . ILE A 1 836 ? -38.925 21.616 -28.544 1.00 78.44 836 ILE A CA 1
ATOM 6560 C C . ILE A 1 836 ? -39.139 20.115 -28.750 1.00 78.44 836 ILE A C 1
ATOM 6562 O O . ILE A 1 836 ? -38.258 19.429 -29.272 1.00 78.44 836 ILE A O 1
ATOM 6566 N N . GLY A 1 837 ? -40.269 19.602 -28.282 1.00 71.25 837 GLY A N 1
ATOM 6567 C CA . GLY A 1 837 ? -40.708 18.224 -28.442 1.00 71.25 837 GLY A CA 1
ATOM 6568 C C . GLY A 1 837 ? -41.164 17.922 -29.874 1.00 71.25 837 GLY A C 1
ATOM 6569 O O . GLY A 1 837 ? -41.377 18.837 -30.676 1.00 71.25 837 GLY A O 1
ATOM 6570 N N . PRO A 1 838 ? -41.278 16.635 -30.238 1.00 69.31 838 PRO A N 1
ATOM 6571 C CA . PRO A 1 838 ? -41.797 16.242 -31.542 1.00 69.31 838 PRO A CA 1
ATOM 6572 C C . PRO A 1 838 ? -43.255 16.698 -31.709 1.00 69.31 838 PRO A C 1
ATOM 6574 O O . PRO A 1 838 ? -44.015 16.718 -30.745 1.00 69.31 838 PRO A O 1
ATOM 6577 N N . LEU A 1 839 ? -43.644 17.041 -32.943 1.00 61.09 839 LEU A N 1
ATOM 6578 C CA . LEU A 1 839 ? -45.026 17.393 -33.280 1.00 61.09 839 LEU A CA 1
ATOM 6579 C C . LEU A 1 839 ? -45.935 16.186 -32.992 1.00 61.09 839 LEU A C 1
ATOM 6581 O O . LEU A 1 839 ? -45.762 15.125 -33.601 1.00 61.09 839 LEU A O 1
ATOM 6585 N N . GLN A 1 840 ? -46.868 16.331 -32.056 1.00 66.88 840 GLN A N 1
ATOM 6586 C CA . GLN A 1 840 ? -47.800 15.273 -31.680 1.00 66.88 840 GLN A CA 1
ATOM 6587 C C . GLN A 1 840 ? -48.946 15.152 -32.704 1.00 66.88 840 GLN A C 1
ATOM 6589 O O . GLN A 1 840 ? -49.174 16.051 -33.519 1.00 66.88 840 GLN A O 1
ATOM 6594 N N . LYS A 1 841 ? -49.667 14.016 -32.688 1.00 55.25 841 LYS A N 1
ATOM 6595 C CA . LYS A 1 841 ? -50.685 13.650 -33.701 1.00 55.25 841 LYS A CA 1
ATOM 6596 C C . LYS A 1 841 ? -51.798 14.693 -33.890 1.00 55.25 841 LYS A C 1
ATOM 6598 O O . LYS A 1 841 ? -52.363 14.748 -34.978 1.00 55.25 841 LYS A O 1
ATOM 6603 N N . ASP A 1 842 ? -52.039 15.546 -32.897 1.00 58.53 842 ASP A N 1
ATOM 6604 C CA . ASP A 1 842 ? -53.085 16.573 -32.916 1.00 58.53 842 ASP A CA 1
ATOM 6605 C C . ASP A 1 842 ? -52.568 17.997 -33.183 1.00 58.53 842 ASP A C 1
ATOM 6607 O O . ASP A 1 842 ? -53.258 18.970 -32.885 1.00 58.53 842 ASP A O 1
ATOM 6611 N N . ASN A 1 843 ? -51.389 18.129 -33.810 1.00 64.12 843 ASN A N 1
ATOM 6612 C CA . ASN A 1 843 ? -50.684 19.395 -34.064 1.00 64.12 843 ASN A CA 1
ATOM 6613 C C . ASN A 1 843 ? -50.221 20.118 -32.791 1.00 64.12 843 ASN A C 1
ATOM 6615 O O . ASN A 1 843 ? -49.968 21.318 -32.830 1.00 64.12 843 ASN A O 1
ATOM 6619 N N . GLU A 1 844 ? -50.054 19.416 -31.680 1.00 69.12 844 GLU A N 1
ATOM 6620 C CA . GLU A 1 844 ? -49.513 19.984 -30.445 1.00 69.12 844 GLU A CA 1
ATOM 6621 C C . GLU A 1 844 ? -47.990 19.809 -30.368 1.00 69.12 844 GLU A C 1
ATOM 6623 O O . GLU A 1 844 ? -47.425 18.857 -30.913 1.00 69.12 844 GLU A O 1
ATOM 6628 N N . VAL A 1 845 ? -47.305 20.759 -29.733 1.00 72.62 845 VAL A N 1
ATOM 6629 C CA . VAL A 1 845 ? -45.854 20.746 -29.527 1.00 72.62 845 VAL A CA 1
ATOM 6630 C C . VAL A 1 845 ? -45.546 21.077 -28.079 1.00 72.62 845 VAL A C 1
ATOM 6632 O O . VAL A 1 845 ? -45.837 22.179 -27.616 1.00 72.62 845 VAL A O 1
ATOM 6635 N N . ASP A 1 846 ? -44.874 20.152 -27.401 1.00 75.81 846 ASP A N 1
ATOM 6636 C CA . ASP A 1 846 ? -44.307 20.408 -26.082 1.00 75.81 846 ASP A CA 1
ATOM 6637 C C . ASP A 1 846 ? -43.086 21.313 -26.215 1.00 75.81 846 ASP A C 1
ATOM 6639 O O . ASP A 1 846 ? -42.159 21.020 -26.969 1.00 75.81 846 ASP A O 1
ATOM 6643 N N . ILE A 1 847 ? -43.033 22.400 -25.462 1.00 74.81 847 ILE A N 1
ATOM 6644 C CA . ILE A 1 847 ? -41.863 23.267 -25.377 1.00 74.81 847 ILE A CA 1
ATOM 6645 C C . ILE A 1 847 ? -41.359 23.317 -23.941 1.00 74.81 847 ILE A C 1
ATOM 6647 O O . ILE A 1 847 ? -42.132 23.493 -23.008 1.00 74.81 847 ILE A O 1
ATOM 6651 N N . GLY A 1 848 ? -40.051 23.161 -23.759 1.00 75.12 848 GLY A N 1
ATOM 6652 C CA . GLY A 1 848 ? -39.372 23.416 -22.493 1.00 75.12 848 GLY A CA 1
ATOM 6653 C C . GLY A 1 848 ? -38.746 24.801 -22.529 1.00 75.12 848 GLY A C 1
ATOM 6654 O O . GLY A 1 848 ? -37.958 25.109 -23.433 1.00 75.12 848 GLY A O 1
ATOM 6655 N N . VAL A 1 849 ? -39.097 25.635 -21.555 1.00 77.62 849 VAL A N 1
ATOM 6656 C CA . VAL A 1 849 ? -38.565 26.988 -21.416 1.00 77.62 849 VAL A CA 1
ATOM 6657 C C . VAL A 1 849 ? -37.950 27.200 -20.042 1.00 77.62 849 VAL A C 1
ATOM 6659 O O . VAL A 1 849 ? -38.435 26.716 -19.022 1.00 77.62 849 VAL A O 1
ATOM 6662 N N . THR A 1 850 ? -36.863 27.956 -20.017 1.00 77.69 850 THR A N 1
ATOM 6663 C CA . THR A 1 850 ? -36.246 28.449 -18.792 1.00 77.69 850 THR A CA 1
ATOM 6664 C C . THR A 1 850 ? -36.776 29.849 -18.534 1.00 77.69 850 THR A C 1
ATOM 6666 O O . THR A 1 850 ? -36.650 30.728 -19.389 1.00 77.69 850 THR A O 1
ATOM 6669 N N . VAL A 1 851 ? -37.367 30.057 -17.364 1.00 77.25 851 VAL A N 1
ATOM 6670 C CA . VAL A 1 851 ? -37.937 31.335 -16.945 1.00 77.25 851 VAL A CA 1
ATOM 6671 C C . VAL A 1 851 ? -36.965 32.034 -16.007 1.00 77.25 851 VAL A C 1
ATOM 6673 O O . VAL A 1 851 ? -36.564 31.482 -14.981 1.00 77.25 851 VAL A O 1
ATOM 6676 N N . THR A 1 852 ? -36.590 33.264 -16.343 1.00 74.19 852 THR A N 1
ATOM 6677 C CA . THR A 1 852 ? -35.743 34.127 -15.508 1.00 74.19 852 THR A CA 1
ATOM 6678 C C . THR A 1 852 ? -36.522 35.360 -15.069 1.00 74.19 852 THR A C 1
ATOM 6680 O O . THR A 1 852 ? -37.281 35.907 -15.864 1.00 74.19 852 THR A O 1
ATOM 6683 N N . GLY A 1 853 ? -36.304 35.831 -13.838 1.00 67.94 853 GLY A N 1
ATOM 6684 C CA . GLY A 1 853 ? -36.899 37.077 -13.328 1.00 67.94 853 GLY A CA 1
ATOM 6685 C C . GLY A 1 853 ? -38.097 36.905 -12.383 1.00 67.94 853 GLY A C 1
ATOM 6686 O O . GLY A 1 853 ? -38.569 37.893 -11.834 1.00 67.94 853 GLY A O 1
ATOM 6687 N N . LEU A 1 854 ? -38.556 35.670 -12.135 1.00 63.50 854 LEU A N 1
ATOM 6688 C CA . LEU A 1 854 ? -39.627 35.342 -11.170 1.00 63.50 854 LEU A CA 1
ATOM 6689 C C . LEU A 1 854 ? -39.113 34.897 -9.779 1.00 63.50 854 LEU A C 1
ATOM 6691 O O . LEU A 1 854 ? -39.909 34.585 -8.896 1.00 63.50 854 LEU A O 1
ATOM 6695 N N . GLY A 1 855 ? -37.792 34.864 -9.572 1.00 61.56 855 GLY A N 1
ATOM 6696 C CA . GLY A 1 855 ? -37.128 34.454 -8.328 1.00 61.56 855 GLY A CA 1
ATOM 6697 C C . GLY A 1 855 ? -35.596 34.587 -8.416 1.00 61.56 855 GLY A C 1
ATOM 6698 O O . GLY A 1 855 ? -35.088 34.971 -9.470 1.00 61.56 855 GLY A O 1
ATOM 6699 N N . PRO A 1 856 ? -34.843 34.267 -7.341 1.00 53.38 856 PRO A N 1
ATOM 6700 C CA . PRO A 1 856 ? -33.384 34.450 -7.285 1.00 53.38 856 PRO A CA 1
ATOM 6701 C C . PRO A 1 856 ? -32.598 33.501 -8.204 1.00 53.38 856 PRO A C 1
ATOM 6703 O O . PRO A 1 856 ? -31.413 33.723 -8.438 1.00 53.38 856 PRO A O 1
ATOM 6706 N N . ALA A 1 857 ? -33.243 32.457 -8.734 1.00 59.72 857 ALA A N 1
ATOM 6707 C CA . ALA A 1 857 ? -32.655 31.525 -9.686 1.00 59.72 857 ALA A CA 1
ATOM 6708 C C . ALA A 1 857 ? -33.618 31.265 -10.860 1.00 59.72 857 ALA A C 1
ATOM 6710 O O . ALA A 1 857 ? -34.837 31.248 -10.650 1.00 59.72 857 ALA A O 1
ATOM 6711 N N . PRO A 1 858 ? -33.097 31.043 -12.082 1.00 71.12 858 PRO A N 1
ATOM 6712 C CA . PRO A 1 858 ? -33.891 30.549 -13.202 1.00 71.12 858 PRO A CA 1
ATOM 6713 C C . PRO A 1 858 ? -34.548 29.209 -12.854 1.00 71.12 858 PRO A C 1
ATOM 6715 O O . PRO A 1 858 ? -33.928 28.381 -12.186 1.00 71.12 858 PRO A O 1
ATOM 6718 N N . PHE A 1 859 ? -35.763 28.963 -13.338 1.00 68.56 859 PHE A N 1
ATOM 6719 C CA . PHE A 1 859 ? -36.384 27.638 -13.253 1.00 68.56 859 PHE A CA 1
ATOM 6720 C C . PHE A 1 859 ? -36.884 27.182 -14.619 1.00 68.56 859 PHE A C 1
ATOM 6722 O O . PHE A 1 859 ? -37.230 27.998 -15.472 1.00 68.56 859 PHE A O 1
ATOM 6729 N N . GLU A 1 860 ? -36.907 25.872 -14.832 1.00 73.88 860 GLU A N 1
ATOM 6730 C CA . GLU A 1 860 ? -37.399 25.268 -16.067 1.00 73.88 860 GLU A CA 1
ATOM 6731 C C . GLU A 1 860 ? -38.859 24.852 -15.910 1.00 73.88 860 GLU A C 1
ATOM 6733 O O . GLU A 1 860 ? -39.272 24.349 -14.865 1.00 73.88 860 GLU A O 1
ATOM 6738 N N . THR A 1 861 ? -39.645 25.089 -16.954 1.00 69.88 861 THR A N 1
ATOM 6739 C CA . THR A 1 861 ? -41.039 24.660 -17.045 1.00 69.88 861 THR A CA 1
ATOM 6740 C C . THR A 1 861 ? -41.367 24.262 -18.479 1.00 69.88 861 THR A C 1
ATOM 6742 O O . THR A 1 861 ? -40.649 24.627 -19.413 1.00 69.88 861 THR A O 1
ATOM 6745 N N . SER A 1 862 ? -42.437 23.498 -18.664 1.00 68.81 862 SER A N 1
ATOM 6746 C CA . SER A 1 862 ? -42.879 23.027 -19.974 1.00 68.81 862 SER A CA 1
ATOM 6747 C C . SER A 1 862 ? -44.298 23.484 -20.288 1.00 68.81 862 SER A C 1
ATOM 6749 O O . SER A 1 862 ? -45.175 23.409 -19.430 1.00 68.81 862 SER A O 1
ATOM 6751 N N . PHE A 1 863 ? -44.524 23.912 -21.528 1.00 71.06 863 PHE A N 1
ATOM 6752 C CA . PHE A 1 863 ? -45.832 24.295 -22.057 1.00 71.06 863 PHE A CA 1
ATOM 6753 C C . PHE A 1 863 ? -46.193 23.436 -23.268 1.00 71.06 863 PHE A C 1
ATOM 6755 O O . PHE A 1 863 ? -45.308 23.062 -24.033 1.00 71.06 863 PHE A O 1
ATOM 6762 N N . VAL A 1 864 ? -47.483 23.180 -23.478 1.00 67.69 864 VAL A N 1
ATOM 6763 C CA . VAL A 1 864 ? -47.997 22.529 -24.691 1.00 67.69 864 VAL A CA 1
ATOM 6764 C C . VAL A 1 864 ? -48.616 23.596 -25.596 1.00 67.69 864 VAL A C 1
ATOM 6766 O O . VAL A 1 864 ? -49.472 24.370 -25.162 1.00 67.69 864 VAL A O 1
ATOM 6769 N N . LEU A 1 865 ? -48.159 23.672 -26.848 1.00 70.19 865 LEU A N 1
ATOM 6770 C CA . LEU A 1 865 ? -48.620 24.644 -27.844 1.00 70.19 865 LEU A CA 1
ATOM 6771 C C . LEU A 1 865 ? -49.400 23.955 -28.968 1.00 70.19 865 LEU A C 1
ATOM 6773 O O . LEU A 1 865 ? -48.845 23.098 -29.651 1.00 70.19 865 LEU A O 1
ATOM 6777 N N . ASP A 1 866 ? -50.635 24.385 -29.246 1.00 67.25 866 ASP A N 1
ATOM 6778 C CA . ASP A 1 866 ? -51.373 23.939 -30.440 1.00 67.25 866 ASP A CA 1
ATOM 6779 C C . ASP A 1 866 ? -50.903 24.725 -31.675 1.00 67.25 866 ASP A C 1
ATOM 6781 O O . ASP A 1 866 ? -51.128 25.930 -31.830 1.00 67.25 866 ASP A O 1
ATOM 6785 N N . THR A 1 867 ? -50.237 24.028 -32.591 1.00 62.75 867 THR A N 1
ATOM 6786 C CA . THR A 1 867 ? -49.622 24.629 -33.774 1.00 62.75 867 THR A CA 1
ATOM 6787 C C . THR A 1 867 ? -50.605 24.976 -34.891 1.00 62.75 867 THR A C 1
ATOM 6789 O O . THR A 1 867 ? -50.233 25.734 -35.795 1.00 62.75 867 THR A O 1
ATOM 6792 N N . ARG A 1 868 ? -51.872 24.528 -34.825 1.00 57.81 868 ARG A N 1
ATOM 6793 C CA . ARG A 1 868 ? -52.929 24.950 -35.775 1.00 57.81 868 ARG A CA 1
ATOM 6794 C C . ARG A 1 868 ? -53.186 26.453 -35.710 1.00 57.81 868 ARG A C 1
ATOM 6796 O O . ARG A 1 868 ? -53.599 27.065 -36.694 1.00 57.81 868 ARG A O 1
ATOM 6803 N N . ILE A 1 869 ? -52.897 27.051 -34.560 1.00 52.81 869 ILE A N 1
ATOM 6804 C CA . ILE A 1 869 ? -53.229 28.435 -34.225 1.00 52.81 869 ILE A CA 1
ATOM 6805 C C . ILE A 1 869 ? -52.232 29.420 -34.858 1.00 52.81 869 ILE A C 1
ATOM 6807 O O . ILE A 1 869 ? -52.588 30.550 -35.181 1.00 52.81 869 ILE A O 1
ATOM 6811 N N . PHE A 1 870 ? -51.023 28.965 -35.208 1.00 52.59 870 PHE A N 1
ATOM 6812 C CA . PHE A 1 870 ? -49.995 29.765 -35.891 1.00 52.59 870 PHE A CA 1
ATOM 6813 C C . PHE A 1 870 ? -50.322 30.165 -37.348 1.00 52.59 870 PHE A C 1
ATOM 6815 O O . PHE A 1 870 ? -49.459 30.739 -38.029 1.00 52.59 870 PHE A O 1
ATOM 6822 N N . SER A 1 871 ? -51.522 29.838 -37.841 1.00 44.28 871 SER A N 1
ATOM 6823 C CA . SER A 1 871 ? -52.030 30.218 -39.169 1.00 44.28 871 SER A CA 1
ATOM 6824 C C . SER A 1 871 ? -53.259 31.138 -39.131 1.00 44.28 871 SER A C 1
ATOM 6826 O O . SER A 1 871 ? -53.650 31.648 -40.178 1.00 44.28 871 SER A O 1
ATOM 6828 N N . LEU A 1 872 ? -53.855 31.405 -37.963 1.00 36.44 872 LEU A N 1
ATOM 6829 C CA . LEU A 1 872 ? -55.028 32.276 -37.834 1.00 36.44 872 LEU A CA 1
ATOM 6830 C C . LEU A 1 872 ? -54.632 33.568 -37.111 1.00 36.44 872 LEU A C 1
ATOM 6832 O O . LEU A 1 872 ? -54.129 33.543 -35.995 1.00 36.44 872 LEU A O 1
ATOM 6836 N N . LYS A 1 873 ? -54.872 34.720 -37.749 1.00 38.62 873 LYS A N 1
ATOM 6837 C CA . LYS A 1 873 ? -54.589 36.078 -37.235 1.00 38.62 873 LYS A CA 1
ATOM 6838 C C . LYS A 1 873 ? -55.428 36.488 -36.002 1.00 38.62 873 LYS A C 1
ATOM 6840 O O . LYS A 1 873 ? -55.593 37.677 -35.749 1.00 38.62 873 LYS A O 1
ATOM 6845 N N . SER A 1 874 ? -55.961 35.546 -35.227 1.00 34.00 874 SER A N 1
ATOM 6846 C CA . SER A 1 874 ? -56.771 35.848 -34.045 1.00 34.00 874 SER A CA 1
ATOM 6847 C C . SER A 1 874 ? -56.919 34.647 -33.097 1.00 34.00 874 SER A C 1
ATOM 6849 O O . SER A 1 874 ? -57.716 33.755 -33.371 1.00 34.00 874 SER A O 1
ATOM 6851 N N . GLY A 1 875 ? -56.226 34.701 -31.953 1.00 45.25 875 GLY A N 1
ATOM 6852 C CA . GLY A 1 875 ? -56.797 34.411 -30.628 1.00 45.25 875 GLY A CA 1
ATOM 6853 C C . GLY A 1 875 ? -56.790 32.970 -30.087 1.00 45.25 875 GLY A C 1
ATOM 6854 O O . GLY A 1 875 ? -57.559 32.136 -30.559 1.00 45.25 875 GLY A O 1
ATOM 6855 N N . LYS A 1 876 ? -56.079 32.818 -28.948 1.00 46.69 876 LYS A N 1
ATOM 6856 C CA . LYS A 1 876 ? -56.029 31.743 -27.915 1.00 46.69 876 LYS A CA 1
ATOM 6857 C C . LYS A 1 876 ? -54.879 30.739 -28.084 1.00 46.69 876 LYS A C 1
ATOM 6859 O O . LYS A 1 876 ? -54.906 29.961 -29.018 1.00 46.69 876 LYS A O 1
ATOM 6864 N N . TYR A 1 877 ? -53.886 30.745 -27.180 1.00 60.06 877 TYR A N 1
ATOM 6865 C CA . TYR A 1 877 ? -52.548 30.187 -27.471 1.00 60.06 877 TYR A CA 1
ATOM 6866 C C . TYR A 1 877 ? -52.044 29.016 -26.591 1.00 60.06 877 TYR A C 1
ATOM 6868 O O . TYR A 1 877 ? -51.007 28.451 -26.928 1.00 60.06 877 TYR A O 1
ATOM 6876 N N . LEU A 1 878 ? -52.736 28.577 -25.527 1.00 54.75 878 LEU A N 1
ATOM 6877 C CA . LEU A 1 878 ? -52.249 27.486 -24.648 1.00 54.75 878 LEU A CA 1
ATOM 6878 C C . LEU A 1 878 ? -53.374 26.536 -24.203 1.00 54.75 878 LEU A C 1
ATOM 6880 O O . LEU A 1 878 ? -54.310 26.990 -23.550 1.00 54.75 878 LEU A O 1
ATOM 6884 N N . LYS A 1 879 ? -53.268 25.230 -24.502 1.00 45.88 879 LYS A N 1
ATOM 6885 C CA . LYS A 1 879 ? -54.226 24.169 -24.108 1.00 45.88 879 LYS A CA 1
ATOM 6886 C C . LYS A 1 879 ? -53.517 23.046 -23.319 1.00 45.88 879 LYS A C 1
ATOM 6888 O O . LYS A 1 879 ? -52.305 22.913 -23.412 1.00 45.88 879 LYS A O 1
ATOM 6893 N N . ASN A 1 880 ? -54.259 22.314 -22.483 1.00 42.19 880 ASN A N 1
ATOM 6894 C CA . ASN A 1 880 ? -53.747 21.454 -21.399 1.00 42.19 880 ASN A CA 1
ATOM 6895 C C . ASN A 1 880 ? -53.506 19.983 -21.807 1.00 42.19 880 ASN A C 1
ATOM 6897 O O . ASN A 1 880 ? -54.423 19.383 -22.357 1.00 42.19 880 ASN A O 1
ATOM 6901 N N . GLU A 1 881 ? -52.394 19.390 -21.350 1.00 36.88 881 GLU A N 1
ATOM 6902 C CA . GLU A 1 881 ? -52.389 18.136 -20.570 1.00 36.88 881 GLU A CA 1
ATOM 6903 C C . GLU A 1 881 ? -51.386 18.261 -19.397 1.00 36.88 881 GLU A C 1
ATOM 6905 O O . GLU A 1 881 ? -50.338 18.894 -19.526 1.00 36.88 881 GLU A O 1
ATOM 6910 N N . LYS A 1 882 ? -51.750 17.710 -18.227 1.00 43.84 882 LYS A N 1
ATOM 6911 C CA . LYS A 1 882 ? -51.107 17.890 -16.907 1.00 43.84 882 LYS A CA 1
ATOM 6912 C C . LYS A 1 882 ? -49.569 17.800 -16.947 1.00 43.84 882 LYS A C 1
ATOM 6914 O O . LYS A 1 882 ? -49.008 16.707 -16.940 1.00 43.84 882 LYS A O 1
ATOM 6919 N N . GLY A 1 883 ? -48.892 18.948 -16.908 1.00 35.91 883 GLY A N 1
ATOM 6920 C CA . GLY A 1 883 ? -47.435 19.046 -16.799 1.00 35.91 883 GLY A CA 1
ATOM 6921 C C . GLY A 1 883 ? -46.968 19.155 -15.345 1.00 35.91 883 GLY A C 1
ATOM 6922 O O . GLY A 1 883 ? -47.245 20.147 -14.678 1.00 35.91 883 GLY A O 1
ATOM 6923 N N . SER A 1 884 ? -46.232 18.152 -14.862 1.00 31.17 884 SER A N 1
ATOM 6924 C CA . SER A 1 884 ? -45.589 18.147 -13.542 1.00 31.17 884 SER A CA 1
ATOM 6925 C C . SER A 1 884 ? -44.221 18.839 -13.568 1.00 31.17 884 SER A C 1
ATOM 6927 O O . SER A 1 884 ? -43.419 18.586 -14.469 1.00 31.17 884 SER A O 1
ATOM 6929 N N . VAL A 1 885 ? -43.883 19.606 -12.529 1.00 31.48 885 VAL A N 1
ATOM 6930 C CA . VAL A 1 885 ? -42.510 20.092 -12.306 1.00 31.48 885 VAL A CA 1
ATOM 6931 C C . VAL A 1 885 ? -41.621 18.920 -11.862 1.00 31.48 885 VAL A C 1
ATOM 6933 O O . VAL A 1 885 ? -41.691 18.476 -10.717 1.00 31.48 885 VAL A O 1
ATOM 6936 N N . HIS A 1 886 ? -40.750 18.418 -12.742 1.00 28.31 886 HIS A N 1
ATOM 6937 C CA . HIS A 1 886 ? -39.631 17.551 -12.355 1.00 28.31 886 HIS A CA 1
ATOM 6938 C C . HIS A 1 886 ? -38.350 18.379 -12.237 1.00 28.31 886 HIS A C 1
ATOM 6940 O O . HIS A 1 886 ? -37.848 18.912 -13.224 1.00 28.31 886 HIS A O 1
ATOM 6946 N N . ARG A 1 887 ? -37.796 18.474 -11.020 1.00 28.72 887 ARG A N 1
ATOM 6947 C CA . ARG A 1 887 ? -36.420 18.944 -10.816 1.00 28.72 887 ARG A CA 1
ATOM 6948 C C . ARG A 1 887 ? -35.467 17.859 -11.310 1.00 28.72 887 ARG A C 1
ATOM 6950 O O . ARG A 1 887 ? -35.300 16.847 -10.640 1.00 28.72 887 ARG A O 1
ATOM 6957 N N . VAL A 1 888 ? -34.824 18.085 -12.450 1.00 27.09 888 VAL A N 1
ATOM 6958 C CA . VAL A 1 888 ? -33.668 17.294 -12.881 1.00 27.09 888 VAL A CA 1
ATOM 6959 C C . VAL A 1 888 ? -32.410 18.034 -12.431 1.00 27.09 888 VAL A C 1
ATOM 6961 O O . VAL A 1 888 ? -32.009 19.018 -13.043 1.00 27.09 888 VAL A O 1
ATOM 6964 N N . PHE A 1 889 ? -31.791 17.564 -11.347 1.00 29.39 889 PHE A N 1
ATOM 6965 C CA . PHE A 1 889 ? -30.343 17.685 -11.189 1.00 29.39 889 PHE A CA 1
ATOM 6966 C C . PHE A 1 889 ? -29.708 16.400 -11.730 1.00 29.39 889 PHE A C 1
ATOM 6968 O O . PHE A 1 889 ? -30.290 15.321 -11.655 1.00 29.39 889 PHE A O 1
ATOM 6975 N N . SER A 1 890 ? -28.543 16.555 -12.346 1.00 30.72 890 SER A N 1
ATOM 6976 C CA . SER A 1 890 ? -27.738 15.527 -13.005 1.00 30.72 890 SER A CA 1
ATOM 6977 C C . SER A 1 890 ? -27.648 14.180 -12.270 1.00 30.72 890 SER A C 1
ATOM 6979 O O . SER A 1 890 ? -27.315 14.154 -11.088 1.00 30.72 890 SER A O 1
ATOM 6981 N N . GLY A 1 891 ? -27.755 13.084 -13.030 1.00 28.88 891 GLY A N 1
ATOM 6982 C CA . GLY A 1 891 ? -27.118 11.800 -12.711 1.00 28.88 891 GLY A CA 1
ATOM 6983 C C . GLY A 1 891 ? -28.062 10.646 -12.366 1.00 28.88 891 GLY A C 1
ATOM 6984 O O . GLY A 1 891 ? -28.561 10.573 -11.254 1.00 28.88 891 GLY A O 1
ATOM 6985 N N . GLU A 1 892 ? -28.184 9.718 -13.322 1.00 28.00 892 GLU A N 1
ATOM 6986 C CA . GLU A 1 892 ? -28.664 8.329 -13.206 1.00 28.00 892 GLU A CA 1
ATOM 6987 C C . GLU A 1 892 ? -30.085 8.066 -12.677 1.00 28.00 892 GLU A C 1
ATOM 6989 O O . GLU A 1 892 ? -30.521 8.521 -11.624 1.00 28.00 892 GLU A O 1
ATOM 6994 N N . VAL A 1 893 ? -30.804 7.210 -13.410 1.00 28.80 893 VAL A N 1
ATOM 6995 C CA . VAL A 1 893 ? -32.074 6.613 -12.987 1.00 28.80 893 VAL A CA 1
ATOM 6996 C C . VAL A 1 893 ? -31.815 5.741 -11.752 1.00 28.80 893 VAL A C 1
ATOM 6998 O O . VAL A 1 893 ? -31.474 4.563 -11.868 1.00 28.80 893 VAL A O 1
ATOM 7001 N N . ARG A 1 894 ? -31.952 6.320 -10.556 1.00 31.12 894 ARG A N 1
ATOM 7002 C CA . ARG A 1 894 ? -31.948 5.576 -9.292 1.00 31.12 894 ARG A CA 1
ATOM 7003 C C . ARG A 1 894 ? -33.312 4.926 -9.068 1.00 31.12 894 ARG A C 1
ATOM 7005 O O . ARG A 1 894 ? -34.358 5.523 -9.313 1.00 31.12 894 ARG A O 1
ATOM 7012 N N . LYS A 1 895 ? -33.285 3.675 -8.599 1.00 31.47 895 LYS A N 1
ATOM 7013 C CA . LYS A 1 895 ? -34.457 2.972 -8.053 1.00 31.47 895 LYS A CA 1
ATOM 7014 C C . LYS A 1 895 ? -35.058 3.785 -6.890 1.00 31.47 895 LYS A C 1
ATOM 7016 O O . LYS A 1 895 ? -34.317 4.543 -6.268 1.00 31.47 895 LYS A O 1
ATOM 7021 N N . PRO A 1 896 ? -36.356 3.624 -6.572 1.00 31.05 896 PRO A N 1
ATOM 7022 C CA . PRO A 1 896 ? -36.958 4.287 -5.416 1.00 31.05 896 PRO A CA 1
ATOM 7023 C C . PRO A 1 896 ? -36.182 3.922 -4.136 1.00 31.05 896 PRO A C 1
ATOM 7025 O O . PRO A 1 896 ? -36.094 2.745 -3.787 1.00 31.05 896 PRO A O 1
ATOM 7028 N N . LEU A 1 897 ? -35.575 4.935 -3.510 1.00 40.88 897 LEU A N 1
ATOM 7029 C CA . LEU A 1 897 ? -34.767 4.852 -2.286 1.00 40.88 897 LEU A CA 1
ATOM 7030 C C . LEU A 1 897 ? -35.678 4.727 -1.050 1.00 40.88 897 LEU A C 1
ATOM 7032 O O . LEU A 1 897 ? -36.832 5.159 -1.070 1.00 40.88 897 LEU A O 1
ATOM 7036 N N . GLY A 1 898 ? -35.177 4.116 0.025 1.00 55.53 898 GLY A N 1
ATOM 7037 C CA . GLY A 1 898 ? -35.919 3.975 1.284 1.00 55.53 898 GLY A CA 1
ATOM 7038 C C . GLY A 1 898 ? -36.014 5.288 2.081 1.00 55.53 898 GLY A C 1
ATOM 7039 O O . GLY A 1 898 ? -35.206 6.196 1.906 1.00 55.53 898 GLY A O 1
ATOM 7040 N N . ARG A 1 899 ? -36.957 5.370 3.036 1.00 81.75 899 ARG A N 1
ATOM 7041 C CA . ARG A 1 899 ? -37.206 6.560 3.889 1.00 81.75 899 ARG A CA 1
ATOM 7042 C C . ARG A 1 899 ? -35.955 7.077 4.624 1.00 81.75 899 ARG A C 1
ATOM 7044 O O . ARG A 1 899 ? -35.833 8.275 4.856 1.00 81.75 899 ARG A O 1
ATOM 7051 N N . ALA A 1 900 ? -35.036 6.189 5.005 1.00 88.56 900 ALA A N 1
ATOM 7052 C CA . ALA A 1 900 ? -33.799 6.561 5.697 1.00 88.56 900 ALA A CA 1
ATOM 7053 C C . ALA A 1 900 ? -32.747 7.175 4.755 1.00 88.56 900 ALA A C 1
ATOM 7055 O O . ALA A 1 900 ? -32.076 8.132 5.132 1.00 88.56 900 ALA A O 1
ATOM 7056 N N . GLU A 1 901 ? -32.625 6.670 3.525 1.00 89.69 901 GLU A N 1
ATOM 7057 C CA . GLU A 1 901 ? -31.695 7.211 2.524 1.00 89.69 901 GLU A CA 1
ATOM 7058 C C . GLU A 1 901 ? -32.112 8.616 2.079 1.00 89.69 901 GLU A C 1
ATOM 7060 O O . GLU A 1 901 ? -31.261 9.494 1.947 1.00 89.69 901 GLU A O 1
ATOM 7065 N N . GLU A 1 902 ? -33.417 8.855 1.920 1.00 88.94 902 GLU A N 1
ATOM 7066 C CA . GLU A 1 902 ? -33.972 10.183 1.625 1.00 88.94 902 GLU A CA 1
ATOM 7067 C C . GLU A 1 902 ? -33.629 11.192 2.733 1.00 88.94 902 GLU A C 1
ATOM 7069 O O . GLU A 1 902 ? -33.094 12.264 2.453 1.00 88.94 902 GLU A O 1
ATOM 7074 N N . MET A 1 903 ? -33.813 10.813 4.005 1.00 91.06 903 MET A N 1
ATOM 7075 C CA . MET A 1 903 ? -33.442 11.658 5.147 1.00 91.06 903 MET A CA 1
ATOM 7076 C C . MET A 1 903 ? -31.945 11.988 5.193 1.00 91.06 903 MET A C 1
ATOM 7078 O O . MET A 1 903 ? -31.571 13.104 5.566 1.00 91.06 903 MET A O 1
ATOM 7082 N N . VAL A 1 904 ? -31.080 11.032 4.839 1.00 95.81 904 VAL A N 1
ATOM 7083 C CA . VAL A 1 904 ? -29.631 11.263 4.779 1.00 95.81 904 VAL A CA 1
ATOM 7084 C C . VAL A 1 904 ? -29.283 12.191 3.617 1.00 95.81 904 VAL A C 1
ATOM 7086 O O . VAL A 1 904 ? -28.485 13.106 3.805 1.00 95.81 904 VAL A O 1
ATOM 7089 N N . HIS A 1 905 ? -29.903 12.028 2.448 1.00 91.81 905 HIS A N 1
ATOM 7090 C CA . HIS A 1 905 ? -29.700 12.930 1.314 1.00 91.81 905 HIS A CA 1
ATOM 7091 C C . HIS A 1 905 ? -30.124 14.370 1.627 1.00 91.81 905 HIS A C 1
ATOM 7093 O O . HIS A 1 905 ? -29.325 15.286 1.425 1.00 91.81 905 HIS A O 1
ATOM 7099 N N . ASP A 1 906 ? -31.305 14.569 2.215 1.00 91.75 906 ASP A N 1
ATOM 7100 C CA . ASP A 1 906 ? -31.772 15.886 2.666 1.00 91.75 906 ASP A CA 1
ATOM 7101 C C . ASP A 1 906 ? -30.821 16.515 3.693 1.00 91.75 906 ASP A C 1
ATOM 7103 O O . ASP A 1 906 ? -30.567 17.726 3.690 1.00 91.75 906 ASP A O 1
ATOM 7107 N N . PHE A 1 907 ? -30.277 15.695 4.596 1.00 95.81 907 PHE A N 1
ATOM 7108 C CA . PHE A 1 907 ? -29.287 16.150 5.561 1.00 95.81 907 PHE A CA 1
ATOM 7109 C C . PHE A 1 907 ? -27.979 16.580 4.882 1.00 95.81 907 PHE A C 1
ATOM 7111 O O . PHE A 1 907 ? -27.502 17.682 5.154 1.00 95.81 907 PHE A O 1
ATOM 7118 N N . LEU A 1 908 ? -27.427 15.772 3.973 1.00 94.44 908 LEU A N 1
ATOM 7119 C CA . LEU A 1 908 ? -26.195 16.095 3.245 1.00 94.44 908 LEU A CA 1
ATOM 7120 C C . LEU A 1 908 ? -26.332 17.377 2.412 1.00 94.44 908 LEU A C 1
ATOM 7122 O O . LEU A 1 908 ? -25.427 18.211 2.422 1.00 94.44 908 LEU A O 1
ATOM 7126 N N . ASP A 1 909 ? -27.491 17.601 1.796 1.00 89.88 909 ASP A N 1
ATOM 7127 C CA . ASP A 1 909 ? -27.804 18.840 1.079 1.00 89.88 909 ASP A CA 1
ATOM 7128 C C . ASP A 1 909 ? -27.739 20.080 1.987 1.00 89.88 909 ASP A C 1
ATOM 7130 O O . ASP A 1 909 ? -27.264 21.147 1.579 1.00 89.88 909 ASP A O 1
ATOM 7134 N N . ARG A 1 910 ? -28.201 19.962 3.241 1.00 92.12 910 ARG A N 1
ATOM 7135 C CA . ARG A 1 910 ? -28.072 21.039 4.237 1.00 92.12 910 ARG A CA 1
ATOM 7136 C C . ARG A 1 910 ? -26.630 21.252 4.668 1.00 92.12 910 ARG A C 1
ATOM 7138 O O . ARG A 1 910 ? -26.228 22.405 4.804 1.00 92.12 910 ARG A O 1
ATOM 7145 N N . VAL A 1 911 ? -25.848 20.183 4.829 1.00 90.56 911 VAL A N 1
ATOM 7146 C CA . VAL A 1 911 ? -24.413 20.283 5.140 1.00 90.56 911 VAL A CA 1
ATOM 7147 C C . VAL A 1 911 ? -23.690 21.069 4.047 1.00 90.56 911 VAL A C 1
ATOM 7149 O O . VAL A 1 911 ? -22.963 22.016 4.352 1.00 90.56 911 VAL A O 1
ATOM 7152 N N . THR A 1 912 ? -23.930 20.750 2.772 1.00 88.19 912 THR A N 1
ATOM 7153 C CA . THR A 1 912 ? -23.317 21.460 1.640 1.00 88.19 912 THR A CA 1
ATOM 7154 C C . THR A 1 912 ? -23.723 22.936 1.597 1.00 88.19 912 THR A C 1
ATOM 7156 O O . THR A 1 912 ? -22.874 23.796 1.374 1.00 88.19 912 THR A O 1
ATOM 7159 N N . LYS A 1 913 ? -24.994 23.266 1.867 1.00 87.50 913 LYS A N 1
ATOM 7160 C CA . LYS A 1 913 ? -25.464 24.666 1.907 1.00 87.50 913 LYS A CA 1
ATOM 7161 C C . LYS A 1 913 ? -24.846 25.459 3.061 1.00 87.50 913 LYS A C 1
ATOM 7163 O O . LYS A 1 913 ? -24.321 26.544 2.826 1.00 87.50 913 LYS A O 1
ATOM 7168 N N . ALA A 1 914 ? -24.850 24.901 4.271 1.00 87.62 914 ALA A N 1
ATOM 7169 C CA . ALA A 1 914 ? -24.312 25.557 5.464 1.00 87.62 914 ALA A CA 1
ATOM 7170 C C . ALA A 1 914 ? -22.785 25.745 5.396 1.00 87.62 914 ALA A C 1
ATOM 7172 O O . ALA A 1 914 ? -22.246 26.775 5.792 1.00 87.62 914 ALA A O 1
ATOM 7173 N N . THR A 1 915 ? -22.056 24.771 4.845 1.00 84.56 915 THR A N 1
ATOM 7174 C CA . THR A 1 915 ? -20.600 24.902 4.651 1.00 84.56 915 THR A CA 1
ATOM 7175 C C . THR A 1 915 ? -20.240 25.887 3.538 1.00 84.56 915 THR A C 1
ATOM 7177 O O . THR A 1 915 ? -19.219 26.568 3.636 1.00 84.56 915 THR A O 1
ATOM 7180 N N . ALA A 1 916 ? -21.089 26.026 2.513 1.00 84.31 916 ALA A N 1
ATOM 7181 C CA . ALA A 1 916 ? -20.926 27.043 1.479 1.00 84.31 916 ALA A CA 1
ATOM 7182 C C . ALA A 1 916 ? -21.220 28.465 1.990 1.00 84.31 916 ALA A C 1
ATOM 7184 O O . ALA A 1 916 ? -20.538 29.404 1.575 1.00 84.31 916 ALA A O 1
ATOM 7185 N N . SER A 1 917 ? -22.200 28.634 2.886 1.00 83.19 917 SER A N 1
ATOM 7186 C CA . SER A 1 917 ? -22.554 29.942 3.455 1.00 83.19 917 SER A CA 1
ATOM 7187 C C . SER A 1 917 ? -21.519 30.455 4.461 1.00 83.19 917 SER A C 1
ATOM 7189 O O . SER A 1 917 ? -21.369 31.666 4.617 1.00 83.19 917 SER A O 1
ATOM 7191 N N . LYS A 1 918 ? -20.781 29.545 5.119 1.00 81.38 918 LYS A N 1
ATOM 7192 C CA . LYS A 1 918 ? -19.839 29.836 6.218 1.00 81.38 918 LYS A CA 1
ATOM 7193 C C . LYS A 1 918 ? -20.478 30.583 7.395 1.00 81.38 918 LYS A C 1
ATOM 7195 O O . LYS A 1 918 ? -19.780 31.245 8.163 1.00 81.38 918 LYS A O 1
ATOM 7200 N N . ILE A 1 919 ? -21.797 30.479 7.542 1.00 85.81 919 ILE A N 1
ATOM 7201 C CA . ILE A 1 919 ? -22.539 31.092 8.642 1.00 85.81 919 ILE A CA 1
ATOM 7202 C C . ILE A 1 919 ? -22.461 30.152 9.846 1.00 85.81 919 ILE A C 1
ATOM 7204 O O . ILE A 1 919 ? -22.857 28.987 9.767 1.00 85.81 919 ILE A O 1
ATOM 7208 N N . TYR A 1 920 ? -21.935 30.657 10.964 1.00 89.81 920 TYR A N 1
ATOM 7209 C CA . TYR A 1 920 ? -21.704 29.866 12.174 1.00 89.81 920 TYR A CA 1
ATOM 7210 C C . TYR A 1 920 ? -22.992 29.204 12.673 1.00 89.81 920 TYR A C 1
ATOM 7212 O O . TYR A 1 920 ? -22.985 28.031 13.035 1.00 89.81 920 TYR A O 1
ATOM 7220 N N . GLU A 1 921 ? -24.105 29.933 12.652 1.00 89.75 921 GLU A N 1
ATOM 7221 C CA . GLU A 1 921 ? -25.415 29.479 13.113 1.00 89.75 921 GLU A CA 1
ATOM 7222 C C . GLU A 1 921 ? -25.959 28.331 12.252 1.00 89.75 921 GLU A C 1
ATOM 7224 O O . GLU A 1 921 ? -26.497 27.362 12.790 1.00 89.75 921 GLU A O 1
ATOM 7229 N N . GLU A 1 922 ? -25.769 28.398 10.931 1.00 91.19 922 GLU A N 1
ATOM 7230 C CA . GLU A 1 922 ? -26.199 27.345 10.005 1.00 91.19 922 GLU A CA 1
ATOM 7231 C C . GLU A 1 922 ? -25.364 26.075 10.178 1.00 91.19 922 GLU A C 1
ATOM 7233 O O . GLU A 1 922 ? -25.919 24.979 10.218 1.00 91.19 922 GLU A O 1
ATOM 7238 N N . ILE A 1 923 ? -24.042 26.214 10.339 1.00 92.56 923 ILE A N 1
ATOM 7239 C CA . ILE A 1 923 ? -23.137 25.079 10.562 1.00 92.56 923 ILE A CA 1
ATOM 7240 C C . ILE A 1 923 ? -23.384 24.465 11.944 1.00 92.56 923 ILE A C 1
ATOM 7242 O O . ILE A 1 923 ? -23.501 23.249 12.068 1.00 92.56 923 ILE A O 1
ATOM 7246 N N . SER A 1 924 ? -23.521 25.288 12.984 1.00 92.81 924 SER A N 1
ATOM 7247 C CA . SER A 1 924 ? -23.816 24.841 14.351 1.00 92.81 924 SER A CA 1
ATOM 7248 C C . SER A 1 924 ? -25.152 24.098 14.439 1.00 92.81 924 SER A C 1
ATOM 7250 O O . SER A 1 924 ? -25.270 23.113 15.173 1.00 92.81 924 SER A O 1
ATOM 7252 N N . GLY A 1 925 ? -26.138 24.517 13.637 1.00 92.56 925 GLY A N 1
ATOM 7253 C CA . GLY A 1 925 ? -27.449 23.880 13.528 1.00 92.56 925 GLY A CA 1
ATOM 7254 C C . GLY A 1 925 ? -27.425 22.428 13.037 1.00 92.56 925 GLY A C 1
ATOM 7255 O O . GLY A 1 925 ? -28.409 21.721 13.247 1.00 92.56 925 GLY A O 1
ATOM 7256 N N . LEU A 1 926 ? -26.315 21.963 12.448 1.00 96.12 926 LEU A N 1
ATOM 7257 C CA . LEU A 1 926 ? -26.142 20.586 11.967 1.00 96.12 926 LEU A CA 1
ATOM 7258 C C . LEU A 1 926 ? -25.775 19.586 13.076 1.00 96.12 926 LEU A C 1
ATOM 7260 O O . LEU A 1 926 ? -25.866 18.379 12.853 1.00 96.12 926 LEU A O 1
ATOM 7264 N N . PHE A 1 927 ? -25.350 20.059 14.252 1.00 96.94 927 PHE A N 1
ATOM 7265 C CA . PHE A 1 927 ? -24.762 19.229 15.309 1.00 96.94 927 PHE A CA 1
ATOM 7266 C C . PHE A 1 927 ? -25.580 19.270 16.605 1.00 96.94 927 PHE A C 1
ATOM 7268 O O . PHE A 1 927 ? -26.000 20.342 17.059 1.00 96.94 927 PHE A O 1
ATOM 7275 N N . GLU A 1 928 ? -25.754 18.111 17.243 1.00 96.56 928 GLU A N 1
ATOM 7276 C CA . GLU A 1 928 ? -26.235 18.037 18.626 1.00 96.56 928 GLU A CA 1
ATOM 7277 C C . GLU A 1 928 ? -25.197 18.596 19.597 1.00 96.56 928 GLU A C 1
ATOM 7279 O O . GLU A 1 928 ? -23.998 18.545 19.336 1.00 96.56 928 GLU A O 1
ATOM 7284 N N . ASP A 1 929 ? -25.639 19.092 20.749 1.00 93.06 929 ASP A N 1
ATOM 7285 C CA . ASP A 1 929 ? -24.724 19.661 21.751 1.00 93.06 929 ASP A CA 1
ATOM 7286 C C . ASP A 1 929 ? -23.768 18.610 22.338 1.00 93.06 929 ASP A C 1
ATOM 7288 O O . ASP A 1 929 ? -22.658 18.932 22.748 1.00 93.06 929 ASP A O 1
ATOM 7292 N N . SER A 1 930 ? -24.153 17.330 22.301 1.00 91.94 930 SER A N 1
ATOM 7293 C CA . SER A 1 930 ? -23.303 16.201 22.689 1.00 91.94 930 SER A CA 1
ATOM 7294 C C . SER A 1 930 ? -22.399 15.682 21.562 1.00 91.94 930 SER A C 1
ATOM 7296 O O . SER A 1 930 ? -21.831 14.597 21.699 1.00 91.94 930 SER A O 1
ATOM 7298 N N . PHE A 1 931 ? -22.308 16.383 20.427 1.00 97.12 931 PHE A N 1
ATOM 7299 C CA . PHE A 1 931 ? -21.578 15.893 19.262 1.00 97.12 931 PHE A CA 1
ATOM 7300 C C . PHE A 1 931 ? -20.077 15.752 19.527 1.00 97.12 931 PHE A C 1
ATOM 7302 O O . PHE A 1 931 ? -19.401 16.684 19.970 1.00 97.12 931 PHE A O 1
ATOM 7309 N N . VAL A 1 932 ? -19.545 14.578 19.176 1.00 93.44 932 VAL A N 1
ATOM 7310 C CA . VAL A 1 932 ? -18.110 14.288 19.186 1.00 93.44 932 VAL A CA 1
ATOM 7311 C C . VAL A 1 932 ? -17.718 13.631 17.869 1.00 93.44 932 VAL A C 1
ATOM 7313 O O . VAL A 1 932 ? -18.287 12.608 17.476 1.00 93.44 932 VAL A O 1
ATOM 7316 N N . PHE A 1 933 ? -16.704 14.195 17.218 1.00 95.81 933 PHE A N 1
ATOM 7317 C CA . PHE A 1 933 ? -16.087 13.627 16.029 1.00 95.81 933 PHE A CA 1
ATOM 7318 C C . PHE A 1 933 ? -14.775 12.923 16.379 1.00 95.81 933 PHE A C 1
ATOM 7320 O O . PHE A 1 933 ? -13.868 13.530 16.947 1.00 95.81 933 PHE A O 1
ATOM 7327 N N . LYS A 1 934 ? -14.638 11.644 16.032 1.00 91.75 934 LYS A N 1
ATOM 7328 C CA . LYS A 1 934 ? -13.398 10.878 16.205 1.00 91.75 934 LYS A CA 1
ATOM 7329 C C . LYS A 1 934 ? -12.572 10.935 14.917 1.00 91.75 934 LYS A C 1
ATOM 7331 O O . LYS A 1 934 ? -12.750 10.108 14.025 1.00 91.75 934 LYS A O 1
ATOM 7336 N N . GLY A 1 935 ? -11.682 11.919 14.821 1.00 85.81 935 GLY A N 1
ATOM 7337 C CA . GLY A 1 935 ? -10.718 12.010 13.726 1.00 85.81 935 GLY A CA 1
ATOM 7338 C C . GLY A 1 935 ? -9.429 11.241 14.025 1.00 85.81 935 GLY A C 1
ATOM 7339 O O . GLY A 1 935 ? -9.227 10.732 15.127 1.00 85.81 935 GLY A O 1
ATOM 7340 N N . CYS A 1 936 ? -8.519 11.196 13.051 1.00 79.12 936 CYS A N 1
ATOM 7341 C CA . CYS A 1 936 ? -7.265 10.447 13.187 1.00 79.12 936 CYS A CA 1
ATOM 7342 C C . CYS A 1 936 ? -6.250 11.072 14.144 1.00 79.12 936 CYS A C 1
ATOM 7344 O O . CYS A 1 936 ? -5.424 10.364 14.705 1.00 79.12 936 CYS A O 1
ATOM 7346 N N . ARG A 1 937 ? -6.340 12.384 14.383 1.00 71.75 937 ARG A N 1
ATOM 7347 C CA . ARG A 1 937 ? -5.479 13.108 15.333 1.00 71.75 937 ARG A CA 1
ATOM 7348 C C . ARG A 1 937 ? -6.119 13.296 16.715 1.00 71.75 937 ARG A C 1
ATOM 7350 O O . ARG A 1 937 ? -5.564 14.003 17.546 1.00 71.75 937 ARG A O 1
ATOM 7357 N N . GLY A 1 938 ? -7.295 12.712 16.962 1.00 80.19 938 GLY A N 1
ATOM 7358 C CA . GLY A 1 938 ? -7.987 12.823 18.245 1.00 80.19 938 GLY A CA 1
ATOM 7359 C C . GLY A 1 938 ? -9.492 13.049 18.130 1.00 80.19 938 GLY A C 1
ATOM 7360 O O . GLY A 1 938 ? -10.104 12.891 17.072 1.00 80.19 938 GLY A O 1
ATOM 7361 N N . LYS A 1 939 ? -10.106 13.391 19.264 1.00 90.00 939 LYS A N 1
ATOM 7362 C CA . LYS A 1 939 ? -11.536 13.703 19.355 1.00 90.00 939 LYS A CA 1
ATOM 7363 C C . LYS A 1 939 ? -11.745 15.207 19.229 1.00 90.00 939 LYS A C 1
ATOM 7365 O O . LYS A 1 939 ? -11.030 15.972 19.868 1.00 90.00 939 LYS A O 1
ATOM 7370 N N . TYR A 1 940 ? -12.751 15.597 18.460 1.00 90.06 940 TYR A N 1
ATOM 7371 C CA . TYR A 1 940 ? -13.138 16.983 18.243 1.00 90.06 940 TYR A CA 1
ATOM 7372 C C . TYR A 1 940 ? -14.549 17.207 18.779 1.00 90.06 940 TYR A C 1
ATOM 7374 O O . TYR A 1 940 ? -15.465 16.453 18.443 1.00 90.06 940 TYR A O 1
ATOM 7382 N N . THR A 1 941 ? -14.726 18.226 19.617 1.00 94.31 941 THR A N 1
ATOM 7383 C CA . THR A 1 941 ? -16.053 18.651 20.090 1.00 94.31 941 THR A CA 1
ATOM 7384 C C . THR A 1 941 ? -16.823 19.371 18.982 1.00 94.31 941 THR A C 1
ATOM 7386 O O . THR A 1 941 ? -16.250 19.736 17.949 1.00 94.31 941 THR A O 1
ATOM 7389 N N . LYS A 1 942 ? -18.116 19.626 19.209 1.00 94.44 942 LYS A N 1
ATOM 7390 C CA . LYS A 1 942 ? -18.955 20.474 18.350 1.00 94.44 942 LYS A CA 1
ATOM 7391 C C . LYS A 1 942 ? -18.272 21.796 17.989 1.00 94.44 942 LYS A C 1
ATOM 7393 O O . LYS A 1 942 ? -18.156 22.124 16.812 1.00 94.44 942 LYS A O 1
ATOM 7398 N N . GLU A 1 943 ? -17.753 22.524 18.971 1.00 92.06 943 GLU A N 1
ATOM 7399 C CA . GLU A 1 943 ? -17.129 23.839 18.777 1.00 92.06 943 GLU A CA 1
ATOM 7400 C C . GLU A 1 943 ? -15.868 23.737 17.914 1.00 92.06 943 GLU A C 1
ATOM 7402 O O . GLU A 1 943 ? -15.637 24.563 17.028 1.00 92.06 943 GLU A O 1
ATOM 7407 N N . GLN A 1 944 ? -15.058 22.699 18.141 1.00 91.25 944 GLN A N 1
ATOM 7408 C CA . GLN A 1 944 ? -13.843 22.452 17.367 1.00 91.25 944 GLN A CA 1
ATOM 7409 C C . GLN A 1 944 ? -14.171 22.071 15.919 1.00 91.25 944 GLN A C 1
ATOM 7411 O O . GLN A 1 944 ? -13.536 22.586 14.999 1.00 91.25 944 GLN A O 1
ATOM 7416 N N . ALA A 1 945 ? -15.183 21.226 15.705 1.00 91.00 945 ALA A N 1
ATOM 7417 C CA . ALA A 1 945 ? -15.641 20.843 14.373 1.00 91.00 945 ALA A CA 1
ATOM 7418 C C . ALA A 1 945 ? -16.187 22.049 13.591 1.00 91.00 945 ALA A C 1
ATOM 7420 O O . ALA A 1 945 ? -15.800 22.261 12.442 1.00 91.00 945 ALA A O 1
ATOM 7421 N N . ILE A 1 946 ? -17.010 22.892 14.226 1.00 90.88 946 ILE A N 1
ATOM 7422 C CA . ILE A 1 946 ? -17.528 24.121 13.606 1.00 90.88 946 ILE A CA 1
ATOM 7423 C C . ILE A 1 946 ? -16.376 25.060 13.238 1.00 90.88 946 ILE A C 1
ATOM 7425 O O . ILE A 1 946 ? -16.334 25.574 12.122 1.00 90.88 946 ILE A O 1
ATOM 7429 N N . LYS A 1 947 ? -15.400 25.248 14.137 1.00 88.69 947 LYS A N 1
ATOM 7430 C CA . LYS A 1 947 ? -14.231 26.099 13.875 1.00 88.69 947 LYS A CA 1
ATOM 7431 C C . LYS A 1 947 ? -13.451 25.631 12.644 1.00 88.69 947 LYS A C 1
ATOM 7433 O O . LYS A 1 947 ? -13.081 26.467 11.825 1.00 88.69 947 LYS A O 1
ATOM 7438 N N . ILE A 1 948 ? -13.247 24.322 12.490 1.00 86.81 948 ILE A N 1
ATOM 7439 C CA . ILE A 1 948 ? -12.574 23.741 11.318 1.00 86.81 948 ILE A CA 1
ATOM 7440 C C . ILE A 1 948 ? -13.379 24.012 10.040 1.00 86.81 948 ILE A C 1
ATOM 7442 O O . ILE A 1 948 ? -12.814 24.478 9.052 1.00 86.81 948 ILE A O 1
ATOM 7446 N N . LEU A 1 949 ? -14.696 23.783 10.062 1.00 86.69 949 LEU A N 1
ATOM 7447 C CA . LEU A 1 949 ? -15.566 24.001 8.899 1.00 86.69 949 LEU A CA 1
ATOM 7448 C C . LEU A 1 949 ? -15.634 25.479 8.482 1.00 86.69 949 LEU A C 1
ATOM 7450 O O . LEU A 1 949 ? -15.592 25.783 7.290 1.00 86.69 949 LEU A O 1
ATOM 7454 N N . CYS A 1 950 ? -15.657 26.408 9.440 1.00 84.94 950 CYS A N 1
ATOM 7455 C CA . CYS A 1 950 ? -15.620 27.846 9.161 1.00 84.94 950 CYS A CA 1
ATOM 7456 C C . CYS A 1 950 ? -14.270 28.313 8.584 1.00 84.94 950 CYS A C 1
ATOM 7458 O O . CYS A 1 950 ? -14.220 29.307 7.859 1.00 84.94 950 CYS A O 1
ATOM 7460 N N . GLN A 1 951 ? -13.175 27.613 8.896 1.00 82.31 951 GLN A N 1
ATOM 7461 C CA . GLN A 1 951 ? -11.813 27.965 8.474 1.00 82.31 951 GLN A CA 1
ATOM 7462 C C . GLN A 1 951 ? -11.426 27.437 7.086 1.00 82.31 951 GLN A C 1
ATOM 7464 O O . GLN A 1 951 ? -10.328 27.734 6.611 1.00 82.31 951 GLN A O 1
ATOM 7469 N N . LEU A 1 952 ? -12.305 26.694 6.407 1.00 80.06 952 LEU A N 1
ATOM 7470 C CA . LEU A 1 952 ? -12.034 26.215 5.052 1.00 80.06 952 LEU A CA 1
ATOM 7471 C C . LEU A 1 952 ? -11.762 27.394 4.094 1.00 80.06 952 LEU A C 1
ATOM 7473 O O . LEU A 1 952 ? -12.474 28.405 4.157 1.00 80.06 952 LEU A O 1
ATOM 7477 N N . PRO A 1 953 ? -10.777 27.297 3.178 1.00 76.62 953 PRO A N 1
ATOM 7478 C CA . PRO A 1 953 ? -10.488 28.352 2.207 1.00 76.62 953 PRO A CA 1
ATOM 7479 C C . PRO A 1 953 ? -11.733 28.773 1.397 1.00 76.62 953 PRO A C 1
ATOM 7481 O O . PRO A 1 953 ? -12.578 27.934 1.065 1.00 76.62 953 PRO A O 1
ATOM 7484 N N . PRO A 1 954 ? -11.929 30.069 1.088 1.00 66.56 954 PRO A N 1
ATOM 7485 C CA . PRO A 1 954 ? -13.004 30.516 0.198 1.00 66.56 954 PRO A CA 1
ATOM 7486 C C . PRO A 1 954 ? -12.941 29.802 -1.159 1.00 66.56 954 PRO A C 1
ATOM 7488 O O . PRO A 1 954 ? -11.884 29.743 -1.775 1.00 66.56 954 PRO A O 1
ATOM 7491 N N . GLY A 1 955 ? -14.070 29.252 -1.617 1.00 67.00 955 GLY A N 1
ATOM 7492 C CA . GLY A 1 955 ? -14.133 28.507 -2.879 1.00 67.00 955 GLY A CA 1
ATOM 7493 C C . GLY A 1 955 ? -13.710 27.036 -2.797 1.00 67.00 955 GLY A C 1
ATOM 7494 O O . GLY A 1 955 ? -13.624 26.396 -3.843 1.00 67.00 955 GLY A O 1
ATOM 7495 N N . THR A 1 956 ? -13.484 26.483 -1.596 1.00 73.88 956 THR A N 1
ATOM 7496 C CA . THR A 1 956 ? -13.257 25.037 -1.414 1.00 73.88 956 THR A CA 1
ATOM 7497 C C . THR A 1 956 ? -14.473 24.265 -1.927 1.00 73.88 956 THR A C 1
ATOM 7499 O O . THR A 1 956 ? -15.556 24.349 -1.350 1.00 73.88 956 THR A O 1
ATOM 7502 N N . LYS A 1 957 ? -14.303 23.533 -3.032 1.00 76.19 957 LYS A N 1
ATOM 7503 C CA . LYS A 1 957 ? -15.326 22.647 -3.591 1.00 76.19 957 LYS A CA 1
ATOM 7504 C C . LYS A 1 957 ? -15.031 21.231 -3.131 1.00 76.19 957 LYS A C 1
ATOM 7506 O O . LYS A 1 957 ? -14.015 20.669 -3.522 1.00 76.19 957 LYS A O 1
ATOM 7511 N N . PHE A 1 958 ? -15.933 20.662 -2.347 1.00 82.00 958 PHE A N 1
ATOM 7512 C CA . PHE A 1 958 ? -15.904 19.246 -2.018 1.00 82.00 958 PHE A CA 1
ATOM 7513 C C . PHE A 1 958 ? -17.221 18.588 -2.425 1.00 82.00 958 PHE A C 1
ATOM 7515 O O . PHE A 1 958 ? -18.262 19.243 -2.506 1.00 82.00 958 PHE A O 1
ATOM 7522 N N . THR A 1 959 ? -17.162 17.294 -2.715 1.00 82.88 959 THR A N 1
ATOM 7523 C CA . THR A 1 959 ? -18.333 16.464 -3.021 1.00 82.88 959 THR A CA 1
ATOM 7524 C C . THR A 1 959 ? -18.473 15.393 -1.953 1.00 82.88 959 THR A C 1
ATOM 7526 O O . THR A 1 959 ? -17.472 14.901 -1.434 1.00 82.88 959 THR A O 1
ATOM 7529 N N . ILE A 1 960 ? -19.715 15.077 -1.585 1.00 90.12 960 ILE A N 1
ATOM 7530 C CA . ILE A 1 960 ? -20.031 14.065 -0.578 1.00 90.12 960 ILE A CA 1
ATOM 7531 C C . ILE A 1 960 ? -20.821 12.957 -1.266 1.00 90.12 960 ILE A C 1
ATOM 7533 O O . ILE A 1 960 ? -21.963 13.165 -1.675 1.00 90.12 960 ILE A O 1
ATOM 7537 N N . ASN A 1 961 ? -20.217 11.780 -1.381 1.00 87.81 961 ASN A N 1
ATOM 7538 C CA . ASN A 1 961 ? -20.844 10.602 -1.962 1.00 87.81 961 ASN A CA 1
ATOM 7539 C C . ASN A 1 961 ? -21.323 9.681 -0.841 1.00 87.81 961 ASN A C 1
ATOM 7541 O O . ASN A 1 961 ? -20.522 9.195 -0.045 1.00 87.81 961 ASN A O 1
ATOM 7545 N N . LEU A 1 962 ? -22.629 9.439 -0.772 1.00 92.81 962 LEU A N 1
ATOM 7546 C CA . LEU A 1 962 ? -23.212 8.492 0.174 1.00 92.81 962 LEU A CA 1
ATOM 7547 C C . LEU A 1 962 ? -22.858 7.057 -0.238 1.00 92.81 962 LEU A C 1
ATOM 7549 O O . LEU A 1 962 ? -23.149 6.663 -1.365 1.00 92.81 962 LEU A O 1
ATOM 7553 N N . MET A 1 963 ? -22.226 6.300 0.661 1.00 89.56 963 MET A N 1
ATOM 7554 C CA . MET A 1 963 ? -21.787 4.925 0.400 1.00 89.56 963 MET A CA 1
ATOM 7555 C C . MET A 1 963 ? -22.702 3.882 1.040 1.00 89.56 963 MET A C 1
ATOM 7557 O O . MET A 1 963 ? -23.053 2.899 0.397 1.00 89.56 963 MET A O 1
ATOM 7561 N N . GLU A 1 964 ? -23.076 4.083 2.304 1.00 92.06 964 GLU A N 1
ATOM 7562 C CA . GLU A 1 964 ? -23.855 3.111 3.076 1.00 92.06 964 GLU A CA 1
ATOM 7563 C C . GLU A 1 964 ? -24.816 3.830 4.022 1.00 92.06 964 GLU A C 1
ATOM 7565 O O . GLU A 1 964 ? -24.458 4.852 4.608 1.00 92.06 964 GLU A O 1
ATOM 7570 N N . VAL A 1 965 ? -26.022 3.280 4.190 1.00 94.56 965 VAL A N 1
ATOM 7571 C CA . VAL A 1 965 ? -27.024 3.738 5.159 1.00 94.56 965 VAL A CA 1
ATOM 7572 C C . VAL A 1 965 ? -27.529 2.541 5.954 1.00 94.56 965 VAL A C 1
ATOM 7574 O O . VAL A 1 965 ? -28.013 1.562 5.393 1.00 94.56 965 VAL A O 1
ATOM 7577 N N . ASN A 1 966 ? -27.444 2.644 7.275 1.00 92.75 966 ASN A N 1
ATOM 7578 C CA . ASN A 1 966 ? -27.927 1.667 8.233 1.00 92.75 966 ASN A CA 1
ATOM 7579 C C . ASN A 1 966 ? -28.971 2.325 9.144 1.00 92.75 966 ASN A C 1
ATOM 7581 O O . ASN A 1 966 ? -28.657 3.171 9.990 1.00 92.75 966 ASN A O 1
ATOM 7585 N N . ASP A 1 967 ? -30.228 1.947 8.926 1.00 93.56 967 ASP A N 1
ATOM 7586 C CA . ASP A 1 967 ? -31.371 2.502 9.634 1.00 93.56 967 ASP A CA 1
ATOM 7587 C C . ASP A 1 967 ? -31.551 1.843 11.011 1.00 93.56 967 ASP A C 1
ATOM 7589 O O . ASP A 1 967 ? -31.762 0.635 11.109 1.00 93.56 967 ASP A O 1
ATOM 7593 N N . GLN A 1 968 ? -31.484 2.632 12.085 1.00 89.50 968 GLN A N 1
ATOM 7594 C CA . GLN A 1 968 ? -31.701 2.178 13.465 1.00 89.50 968 GLN A CA 1
ATOM 7595 C C . GLN A 1 968 ? -32.975 2.813 14.034 1.00 89.50 968 GLN A C 1
ATOM 7597 O O . GLN A 1 968 ? -33.585 3.667 13.405 1.00 89.50 968 GLN A O 1
ATOM 7602 N N . GLU A 1 969 ? -33.426 2.416 15.223 1.00 86.31 969 GLU A N 1
ATOM 7603 C CA . GLU A 1 969 ? -34.738 2.843 15.735 1.00 86.31 969 GLU A CA 1
ATOM 7604 C C . GLU A 1 969 ? -34.878 4.378 15.841 1.00 86.31 969 GLU A C 1
ATOM 7606 O O . GLU A 1 969 ? -35.784 4.958 15.240 1.00 86.31 969 GLU A O 1
ATOM 7611 N N . SER A 1 970 ? -33.937 5.054 16.511 1.00 91.19 970 SER A N 1
ATOM 7612 C CA . SER A 1 970 ? -33.937 6.515 16.723 1.00 91.19 970 SER A CA 1
ATOM 7613 C C . SER A 1 970 ? -32.850 7.275 15.949 1.00 91.19 970 SER A C 1
ATOM 7615 O O . SER A 1 970 ? -32.875 8.508 15.879 1.00 91.19 970 SER A O 1
ATOM 7617 N N . THR A 1 971 ? -31.912 6.555 15.336 1.00 95.81 971 THR A N 1
ATOM 7618 C CA . THR A 1 971 ? -30.750 7.105 14.628 1.00 95.81 971 THR A CA 1
ATOM 7619 C C . THR A 1 971 ? -30.578 6.467 13.256 1.00 95.81 971 THR A C 1
ATOM 7621 O O . THR A 1 971 ? -31.075 5.379 12.990 1.00 95.81 971 THR A O 1
ATOM 7624 N N . ILE A 1 972 ? -29.859 7.144 12.369 1.00 96.69 972 ILE A N 1
ATOM 7625 C CA . ILE A 1 972 ? -29.415 6.612 11.085 1.00 96.69 972 ILE A CA 1
ATOM 7626 C C . ILE A 1 972 ? -27.897 6.677 11.090 1.00 96.69 972 ILE A C 1
ATOM 7628 O O . ILE A 1 972 ? -27.318 7.757 11.218 1.00 96.69 972 ILE A O 1
ATOM 7632 N N . LYS A 1 973 ? -27.250 5.523 10.976 1.00 96.69 973 LYS A N 1
ATOM 7633 C CA . LYS A 1 973 ? -25.801 5.432 10.849 1.00 96.69 973 LYS A CA 1
ATOM 7634 C C . LYS A 1 973 ? -25.462 5.354 9.366 1.00 96.69 973 LYS A C 1
ATOM 7636 O O . LYS A 1 973 ? -26.012 4.507 8.675 1.00 96.69 973 LYS A O 1
ATOM 7641 N N . TYR A 1 974 ? -24.601 6.223 8.858 1.00 96.94 974 TYR A N 1
ATOM 7642 C CA . TYR A 1 974 ? -24.303 6.263 7.428 1.00 96.94 974 TYR A CA 1
ATOM 7643 C C . TYR A 1 974 ? -22.840 6.605 7.155 1.00 96.94 974 TYR A C 1
ATOM 7645 O O . TYR A 1 974 ? -22.194 7.304 7.936 1.00 96.94 974 TYR A O 1
ATOM 7653 N N . THR A 1 975 ? -22.328 6.114 6.032 1.00 94.69 975 THR A N 1
ATOM 7654 C CA . THR A 1 975 ? -20.938 6.296 5.608 1.00 94.69 975 THR A CA 1
ATOM 7655 C C . THR A 1 975 ? -20.904 7.112 4.328 1.00 94.69 975 THR A C 1
ATOM 7657 O O . THR A 1 975 ? -21.636 6.824 3.379 1.00 94.69 975 THR A O 1
ATOM 7660 N N . VAL A 1 976 ? -20.038 8.121 4.282 1.00 94.56 976 VAL A N 1
ATOM 7661 C CA . VAL A 1 976 ? -19.827 8.978 3.115 1.00 94.56 976 VAL A CA 1
ATOM 7662 C C . VAL A 1 976 ? -18.364 8.997 2.698 1.00 94.56 976 VAL A C 1
ATOM 7664 O O . VAL A 1 976 ? -17.467 8.869 3.528 1.00 94.56 976 VAL A O 1
ATOM 7667 N N . GLN A 1 977 ? -18.125 9.211 1.412 1.00 91.50 977 GLN A N 1
ATOM 7668 C CA . GLN A 1 977 ? -16.825 9.567 0.864 1.00 91.50 977 GLN A CA 1
ATOM 7669 C C . GLN A 1 977 ? -16.822 11.062 0.541 1.00 91.50 977 GLN A C 1
ATOM 7671 O O . GLN A 1 977 ? -17.664 11.539 -0.217 1.00 91.50 977 GLN A O 1
ATOM 7676 N N . ILE A 1 978 ? -15.882 11.799 1.122 1.00 88.88 978 ILE A N 1
ATOM 7677 C CA . ILE A 1 978 ? -15.692 13.231 0.909 1.00 88.88 978 ILE A CA 1
ATOM 7678 C C . ILE A 1 978 ? -14.479 13.420 -0.001 1.00 88.88 978 ILE A C 1
ATOM 7680 O O . ILE A 1 978 ? -13.362 13.052 0.362 1.00 88.88 978 ILE A O 1
ATOM 7684 N N . ILE A 1 979 ? -14.705 14.008 -1.171 1.00 83.50 979 ILE A N 1
ATOM 7685 C CA . ILE A 1 979 ? -13.687 14.266 -2.198 1.00 83.50 979 ILE A CA 1
ATOM 7686 C C . ILE A 1 979 ? -13.454 15.774 -2.272 1.00 83.50 979 ILE A C 1
ATOM 7688 O O . ILE A 1 979 ? -14.418 16.537 -2.328 1.00 83.50 979 ILE A O 1
ATOM 7692 N N . GLY A 1 980 ? -12.193 16.212 -2.305 1.00 77.19 980 GLY A N 1
ATOM 7693 C CA . GLY A 1 980 ? -11.825 17.633 -2.425 1.00 77.19 980 GLY A CA 1
ATOM 7694 C C . GLY A 1 980 ? -11.690 18.393 -1.098 1.00 77.19 980 GLY A C 1
ATOM 7695 O O . GLY A 1 980 ? -11.546 19.613 -1.102 1.00 77.19 980 GLY A O 1
ATOM 7696 N N . MET A 1 981 ? -11.709 17.689 0.040 1.00 70.06 981 MET A N 1
ATOM 7697 C CA . MET A 1 981 ? -11.477 18.246 1.384 1.00 70.06 981 MET A CA 1
ATOM 7698 C C . MET A 1 981 ? -10.064 17.900 1.909 1.00 70.06 981 MET A C 1
ATOM 7700 O O . MET A 1 981 ? -9.884 17.597 3.085 1.00 70.06 981 MET A O 1
ATOM 7704 N N . GLY A 1 982 ? -9.068 17.903 1.013 1.00 66.19 982 GLY A N 1
ATOM 7705 C CA . GLY A 1 982 ? -7.678 17.482 1.243 1.00 66.19 982 GLY A CA 1
ATOM 7706 C C . GLY A 1 982 ? -7.033 16.936 -0.041 1.00 66.19 982 GLY A C 1
ATOM 7707 O O . GLY A 1 982 ? -7.671 16.948 -1.091 1.00 66.19 982 GLY A O 1
ATOM 7708 N N . GLU A 1 983 ? -5.786 16.452 0.031 1.00 55.28 983 GLU A N 1
ATOM 7709 C CA . GLU A 1 983 ? -5.112 15.779 -1.105 1.00 55.28 983 GLU A CA 1
ATOM 7710 C C . GLU A 1 983 ? -5.642 14.363 -1.373 1.00 55.28 983 GLU A C 1
ATOM 7712 O O . GLU A 1 983 ? -5.435 13.816 -2.453 1.00 55.28 983 GLU A O 1
ATOM 7717 N N . VAL A 1 984 ? -6.330 13.770 -0.394 1.00 64.88 984 VAL A N 1
ATOM 7718 C CA . VAL A 1 984 ? -6.826 12.394 -0.450 1.00 64.88 984 VAL A CA 1
ATOM 7719 C C . VAL A 1 984 ? -8.305 12.369 -0.086 1.00 64.88 984 VAL A C 1
ATOM 7721 O O . VAL A 1 984 ? -8.747 13.087 0.815 1.00 64.88 984 VAL A O 1
ATOM 7724 N N . ASP A 1 985 ? -9.062 11.517 -0.772 1.00 79.31 985 ASP A N 1
ATOM 7725 C CA . ASP A 1 985 ? -10.461 11.248 -0.458 1.00 79.31 985 ASP A CA 1
ATOM 7726 C C . ASP A 1 985 ? -10.598 10.662 0.952 1.00 79.31 985 ASP A C 1
ATOM 7728 O O . ASP A 1 985 ? -9.864 9.754 1.349 1.00 79.31 985 ASP A O 1
ATOM 7732 N N . MET A 1 986 ? -11.574 11.157 1.709 1.00 83.69 986 MET A N 1
ATOM 7733 C CA . MET A 1 986 ? -11.799 10.745 3.091 1.00 83.69 986 MET A CA 1
ATOM 7734 C C . MET A 1 986 ? -13.099 9.959 3.210 1.00 83.69 986 MET A C 1
ATOM 7736 O O . MET A 1 986 ? -14.152 10.437 2.797 1.00 83.69 986 MET A O 1
ATOM 7740 N N . GLN A 1 987 ? -13.053 8.778 3.824 1.00 89.38 987 GLN A N 1
ATOM 7741 C CA . GLN A 1 987 ? -14.264 8.063 4.225 1.00 89.38 987 GLN A CA 1
ATOM 7742 C C . GLN A 1 987 ? -14.616 8.414 5.665 1.00 89.38 987 GLN A C 1
ATOM 7744 O O . GLN A 1 987 ? -13.777 8.315 6.562 1.00 89.38 987 GLN A O 1
ATOM 7749 N N . VAL A 1 988 ? -15.858 8.830 5.882 1.00 93.12 988 VAL A N 1
ATOM 7750 C CA . VAL A 1 988 ? -16.344 9.289 7.180 1.00 93.12 988 VAL A CA 1
ATOM 7751 C C . VAL A 1 988 ? -17.657 8.600 7.501 1.00 93.12 988 VAL A C 1
ATOM 7753 O O . VAL A 1 988 ? -18.559 8.523 6.670 1.00 93.12 988 VAL A O 1
ATOM 7756 N N . GLU A 1 989 ? -17.760 8.113 8.726 1.00 96.56 989 GLU A N 1
ATOM 7757 C CA . GLU A 1 989 ? -18.962 7.525 9.290 1.00 96.56 989 GLU A CA 1
ATOM 7758 C C . GLU A 1 989 ? -19.656 8.556 10.190 1.00 96.56 989 GLU A C 1
ATOM 7760 O O . GLU A 1 989 ? -19.012 9.214 11.008 1.00 96.56 989 GLU A O 1
ATOM 7765 N N . PHE A 1 990 ? -20.970 8.698 10.055 1.00 97.69 990 PHE A N 1
ATOM 7766 C CA . PHE A 1 990 ? -21.789 9.644 10.806 1.00 97.69 990 PHE A CA 1
ATOM 7767 C C . PHE A 1 990 ? -23.013 8.961 11.416 1.00 97.69 990 PHE A C 1
ATOM 7769 O O . PHE A 1 990 ? -23.539 7.982 10.884 1.00 97.69 990 PHE A O 1
ATOM 7776 N N . VAL A 1 991 ? -23.491 9.509 12.534 1.00 97.25 991 VAL A N 1
ATOM 7777 C CA . VAL A 1 991 ? -24.738 9.099 13.190 1.00 97.25 991 VAL A CA 1
ATOM 7778 C C . VAL A 1 991 ? -25.685 10.295 13.247 1.00 97.25 991 VAL A C 1
ATOM 7780 O O . VAL A 1 991 ? -25.418 11.275 13.943 1.00 97.25 991 VAL A O 1
ATOM 7783 N N . LEU A 1 992 ? -26.799 10.207 12.522 1.00 97.25 992 LEU A N 1
ATOM 7784 C CA . LEU A 1 992 ? -27.854 11.217 12.442 1.00 97.25 992 LEU A CA 1
ATOM 7785 C C . LEU A 1 992 ? -29.019 10.846 13.361 1.00 97.25 992 LEU A C 1
ATOM 7787 O O . LEU A 1 992 ? -29.522 9.727 13.304 1.00 97.25 992 LEU A O 1
ATOM 7791 N N . ASN A 1 993 ? -29.497 11.775 14.182 1.00 94.88 993 ASN A N 1
ATOM 7792 C CA . ASN A 1 993 ? -30.723 11.586 14.957 1.00 94.88 993 ASN A CA 1
ATOM 7793 C C . ASN A 1 993 ? -31.953 11.828 14.069 1.00 94.88 993 ASN A C 1
ATOM 7795 O O . ASN A 1 993 ? -32.057 12.871 13.425 1.00 94.88 993 ASN A O 1
ATOM 7799 N N . LYS A 1 994 ? -32.905 10.888 14.044 1.00 93.06 994 LYS A N 1
ATOM 7800 C CA . LYS A 1 994 ? -34.087 10.979 13.171 1.00 93.06 994 LYS A CA 1
ATOM 7801 C C . LYS A 1 994 ? -35.035 12.123 13.530 1.00 93.06 994 LYS A C 1
ATOM 7803 O O . LYS A 1 994 ? -35.656 12.696 12.639 1.00 93.06 994 LYS A O 1
ATOM 7808 N N . ASN A 1 995 ? -35.149 12.439 14.819 1.00 90.94 995 ASN A N 1
ATOM 7809 C CA . ASN A 1 995 ? -36.109 13.411 15.338 1.00 90.94 995 ASN A CA 1
ATOM 7810 C C . ASN A 1 995 ? -35.590 14.841 15.196 1.00 90.94 995 ASN A C 1
ATOM 7812 O O . ASN A 1 995 ? -36.313 15.720 14.737 1.00 90.94 995 ASN A O 1
ATOM 7816 N N . SER A 1 996 ? -34.337 15.076 15.586 1.00 93.38 996 SER A N 1
ATOM 7817 C CA . SER A 1 996 ? -33.731 16.408 15.515 1.00 93.38 996 SER A CA 1
ATOM 7818 C C . SER A 1 996 ? -33.100 16.710 14.159 1.00 93.38 996 SER A C 1
ATOM 7820 O O . SER A 1 996 ? -32.872 17.875 13.845 1.00 93.38 996 SER A O 1
ATOM 7822 N N . GLN A 1 997 ? -32.815 15.674 13.361 1.00 92.62 997 GLN A N 1
ATOM 7823 C CA . GLN A 1 997 ? -32.051 15.759 12.115 1.00 92.62 997 GLN A CA 1
ATOM 7824 C C . GLN A 1 997 ? -30.679 16.429 12.288 1.00 92.62 997 GLN A C 1
ATOM 7826 O O . GLN A 1 997 ? -30.208 17.146 11.405 1.00 92.62 997 GLN A O 1
ATOM 7831 N N . LYS A 1 998 ? -30.039 16.174 13.433 1.00 96.81 998 LYS A N 1
ATOM 7832 C CA . LYS A 1 998 ? -28.695 16.644 13.781 1.00 96.81 998 LYS A CA 1
ATOM 7833 C C . LYS A 1 998 ? -27.736 15.478 13.982 1.00 96.81 998 LYS A C 1
ATOM 7835 O O . LYS A 1 998 ? -28.144 14.375 14.356 1.00 96.81 998 LYS A O 1
ATOM 7840 N N . LEU A 1 999 ? -26.451 15.731 13.756 1.00 97.25 999 LEU A N 1
ATOM 7841 C CA . LEU A 1 999 ? -25.394 14.758 14.005 1.00 97.25 999 LEU A CA 1
ATOM 7842 C C . LEU A 1 999 ? -25.183 14.554 15.503 1.00 97.25 999 LEU A C 1
ATOM 7844 O O . LEU A 1 999 ? -24.918 15.505 16.237 1.00 97.25 999 LEU A O 1
ATOM 7848 N N . VAL A 1 1000 ? -25.246 13.293 15.923 1.00 96.31 1000 VAL A N 1
ATOM 7849 C CA . VAL A 1 1000 ? -24.963 12.840 17.292 1.00 96.31 1000 VAL A CA 1
ATOM 7850 C C . VAL A 1 1000 ? -23.479 12.537 17.456 1.00 96.31 1000 VAL A C 1
ATOM 7852 O O . VAL A 1 1000 ? -22.880 12.856 18.478 1.00 96.31 1000 VAL A O 1
ATOM 7855 N N . SER A 1 1001 ? -22.867 11.925 16.446 1.00 96.44 1001 SER A N 1
ATOM 7856 C CA . SER A 1 1001 ? -21.439 11.623 16.421 1.00 96.44 1001 SER A CA 1
ATOM 7857 C C . SER A 1 1001 ? -20.958 11.407 14.991 1.00 96.44 1001 SER A C 1
ATOM 7859 O O . SER A 1 1001 ? -21.749 11.266 14.054 1.00 96.44 1001 SER A O 1
ATOM 7861 N N . GLY A 1 1002 ? -19.643 11.392 14.820 1.00 95.44 1002 GLY A N 1
ATOM 7862 C CA . GLY A 1 1002 ? -19.019 10.941 13.586 1.00 95.44 1002 GLY A CA 1
ATOM 7863 C C . GLY A 1 1002 ? -17.592 10.481 13.824 1.00 95.44 1002 GLY A C 1
ATOM 7864 O O . GLY A 1 1002 ? -17.029 10.687 14.902 1.00 95.44 1002 GLY A O 1
ATOM 7865 N N . GLY A 1 1003 ? -16.984 9.858 12.830 1.00 94.12 1003 GLY A N 1
ATOM 7866 C CA . GLY A 1 1003 ? -15.584 9.486 12.902 1.00 94.12 1003 GLY A CA 1
ATOM 7867 C C . GLY A 1 1003 ? -15.054 8.889 11.615 1.00 94.12 1003 GLY A C 1
ATOM 7868 O O . GLY A 1 1003 ? -15.803 8.510 10.722 1.00 94.12 1003 GLY A O 1
ATOM 7869 N N . ILE A 1 1004 ? -13.733 8.812 11.535 1.00 91.19 1004 ILE A N 1
ATOM 7870 C CA . ILE A 1 1004 ? -13.038 8.152 10.433 1.00 91.19 1004 ILE A CA 1
ATOM 7871 C C . ILE A 1 1004 ? -12.844 6.686 10.852 1.00 91.19 1004 ILE A C 1
ATOM 7873 O O . ILE A 1 1004 ? -12.102 6.433 11.806 1.00 91.19 1004 ILE A O 1
ATOM 7877 N N . PRO A 1 1005 ? -13.530 5.716 10.214 1.00 78.94 1005 PRO A N 1
ATOM 7878 C CA . PRO A 1 1005 ? -13.513 4.319 10.653 1.00 78.94 1005 PRO A CA 1
ATOM 7879 C C . PRO A 1 1005 ? -12.142 3.657 10.459 1.00 78.94 1005 PRO A C 1
ATOM 7881 O O . PRO A 1 1005 ? -11.772 2.773 11.229 1.00 78.94 1005 PRO A O 1
ATOM 7884 N N . LEU A 1 1006 ? -11.371 4.114 9.467 1.00 76.62 1006 LEU A N 1
ATOM 7885 C CA . LEU A 1 1006 ? -10.018 3.650 9.177 1.00 76.62 1006 LEU A CA 1
ATOM 7886 C C . LEU A 1 1006 ? -9.084 4.850 9.053 1.00 76.62 1006 LEU A C 1
ATOM 7888 O O . LEU A 1 1006 ? -9.015 5.500 8.012 1.00 76.62 1006 LEU A O 1
ATOM 7892 N N . CYS A 1 1007 ? -8.343 5.122 10.119 1.00 68.38 1007 CYS A N 1
ATOM 7893 C CA . CYS A 1 1007 ? -7.159 5.959 10.028 1.00 68.38 1007 CYS A CA 1
ATOM 7894 C C . CYS A 1 1007 ? -6.059 5.105 9.420 1.00 68.38 1007 CYS A C 1
ATOM 7896 O O . CYS A 1 1007 ? -5.461 4.281 10.102 1.00 68.38 1007 CYS A O 1
ATOM 7898 N N . GLN A 1 1008 ? -5.861 5.225 8.110 1.00 54.16 1008 GLN A N 1
ATOM 7899 C CA . GLN A 1 1008 ? -4.695 4.619 7.490 1.00 54.16 1008 GLN A CA 1
ATOM 7900 C C . GLN A 1 1008 ? -3.459 5.346 8.032 1.00 54.16 1008 GLN A C 1
ATOM 7902 O O . GLN A 1 1008 ? -3.316 6.550 7.818 1.00 54.16 1008 GLN A O 1
ATOM 7907 N N . ASP A 1 1009 ? -2.554 4.624 8.697 1.00 43.53 1009 ASP A N 1
ATOM 7908 C CA . ASP A 1 1009 ? -1.256 5.154 9.149 1.00 43.53 1009 ASP A CA 1
ATOM 7909 C C . ASP A 1 1009 ? -0.424 5.743 7.986 1.00 43.53 1009 ASP A C 1
ATOM 7911 O O . ASP A 1 1009 ? 0.504 6.515 8.200 1.00 43.53 1009 ASP A O 1
ATOM 7915 N N . SER A 1 1010 ? -0.801 5.456 6.734 1.00 43.84 1010 SER A N 1
ATOM 7916 C CA . SER A 1 1010 ? -0.239 6.050 5.519 1.00 43.84 1010 SER A CA 1
ATOM 7917 C C . SER A 1 1010 ? -0.699 7.484 5.210 1.00 43.84 1010 SER A C 1
ATOM 7919 O O . SER A 1 1010 ? -0.230 8.049 4.228 1.00 43.84 1010 SER A O 1
ATOM 7921 N N . GLN A 1 1011 ? -1.610 8.091 5.983 1.00 51.19 1011 GLN A N 1
ATOM 7922 C CA . GLN A 1 1011 ? -2.075 9.471 5.732 1.00 51.19 1011 GLN A CA 1
ATOM 7923 C C . GLN A 1 1011 ? -1.262 10.561 6.446 1.00 51.19 1011 GLN A C 1
ATOM 7925 O O . GLN A 1 1011 ? -1.468 11.747 6.194 1.00 51.19 1011 GLN A O 1
ATOM 7930 N N . LEU A 1 1012 ? -0.324 10.190 7.316 1.00 58.97 1012 LEU A N 1
ATOM 7931 C CA . LEU A 1 1012 ? 0.661 11.110 7.879 1.00 58.97 1012 LEU A CA 1
ATOM 7932 C C . LEU A 1 1012 ? 2.040 10.552 7.568 1.00 58.97 1012 LEU A C 1
ATOM 7934 O O . LEU A 1 1012 ? 2.726 10.052 8.449 1.00 58.97 1012 LEU A O 1
ATOM 7938 N N . ASP A 1 1013 ? 2.436 10.610 6.299 1.00 74.94 1013 ASP A N 1
ATOM 7939 C CA . ASP A 1 1013 ? 3.839 10.400 5.965 1.00 74.94 1013 ASP A CA 1
ATOM 7940 C C . ASP A 1 1013 ? 4.647 11.521 6.634 1.00 74.94 1013 ASP A C 1
ATOM 7942 O O . ASP A 1 1013 ? 4.382 12.709 6.406 1.00 74.94 1013 ASP A O 1
ATOM 7946 N N . SER A 1 1014 ? 5.623 11.156 7.472 1.00 82.62 1014 SER A N 1
ATOM 7947 C CA . SER A 1 1014 ? 6.535 12.129 8.077 1.00 82.62 1014 SER A CA 1
ATOM 7948 C C . SER A 1 1014 ? 7.185 12.991 6.998 1.00 82.62 1014 SER A C 1
ATOM 7950 O O . SER A 1 1014 ? 7.440 14.171 7.247 1.00 82.62 1014 SER A O 1
ATOM 7952 N N . ASN A 1 1015 ? 7.383 12.442 5.787 1.00 84.69 1015 ASN A N 1
ATOM 7953 C CA . ASN A 1 1015 ? 7.973 13.182 4.677 1.00 84.69 1015 ASN A CA 1
ATOM 7954 C C . ASN A 1 1015 ? 7.051 14.305 4.208 1.00 84.69 1015 ASN A C 1
ATOM 7956 O O . ASN A 1 1015 ? 7.524 15.415 4.015 1.00 84.69 1015 ASN A O 1
ATOM 7960 N N . SER A 1 1016 ? 5.739 14.070 4.118 1.00 81.00 1016 SER A N 1
ATOM 7961 C CA . SER A 1 1016 ? 4.776 15.113 3.737 1.00 81.00 1016 SER A CA 1
ATOM 7962 C C . SER A 1 1016 ? 4.758 16.263 4.753 1.00 81.00 1016 SER A C 1
ATOM 7964 O O . SER A 1 1016 ? 4.794 17.435 4.377 1.00 81.00 1016 SER A O 1
ATOM 7966 N N . ILE A 1 1017 ? 4.786 15.951 6.055 1.00 84.25 1017 ILE A N 1
ATOM 7967 C CA . ILE A 1 1017 ? 4.838 16.968 7.121 1.00 84.25 1017 ILE A CA 1
ATOM 7968 C C . ILE A 1 1017 ? 6.152 17.757 7.053 1.00 84.25 1017 ILE A C 1
ATOM 7970 O O . ILE A 1 1017 ? 6.148 18.988 7.120 1.00 84.25 1017 ILE A O 1
ATOM 7974 N N . ALA A 1 1018 ? 7.272 17.055 6.886 1.00 90.25 1018 ALA A N 1
ATOM 7975 C CA . ALA A 1 1018 ? 8.591 17.653 6.738 1.00 90.25 1018 ALA A CA 1
ATOM 7976 C C . ALA A 1 1018 ? 8.700 18.544 5.491 1.00 90.25 1018 ALA A C 1
ATOM 7978 O O . ALA A 1 1018 ? 9.233 19.651 5.569 1.00 90.25 1018 ALA A O 1
ATOM 7979 N N . GLU A 1 1019 ? 8.169 18.103 4.352 1.00 87.44 1019 GLU A N 1
ATOM 7980 C CA . GLU A 1 1019 ? 8.157 18.870 3.108 1.00 87.44 1019 GLU A CA 1
ATOM 7981 C C . GLU A 1 1019 ? 7.279 20.117 3.220 1.00 87.44 1019 GLU A C 1
ATOM 7983 O O . GLU A 1 1019 ? 7.709 21.194 2.808 1.00 87.44 1019 GLU A O 1
ATOM 7988 N N . GLN A 1 1020 ? 6.098 20.023 3.841 1.00 86.56 1020 GLN A N 1
ATOM 7989 C CA . GLN A 1 1020 ? 5.246 21.188 4.108 1.00 86.56 1020 GLN A CA 1
ATOM 7990 C C . GLN A 1 1020 ? 5.923 22.195 5.045 1.00 86.56 1020 GLN A C 1
ATOM 7992 O O . GLN A 1 1020 ? 5.811 23.407 4.839 1.00 86.56 1020 GLN A O 1
ATOM 7997 N N . PHE A 1 1021 ? 6.631 21.712 6.068 1.00 94.38 1021 PHE A N 1
ATOM 7998 C CA . PHE A 1 1021 ? 7.419 22.560 6.959 1.00 94.38 1021 PHE A CA 1
ATOM 7999 C C . PHE A 1 1021 ? 8.542 23.276 6.191 1.00 94.38 1021 PHE A C 1
ATOM 8001 O O . PHE A 1 1021 ? 8.638 24.506 6.226 1.00 94.38 1021 PHE A O 1
ATOM 8008 N N . LEU A 1 1022 ? 9.339 22.533 5.417 1.00 93.69 1022 LEU A N 1
ATOM 8009 C CA . LEU A 1 1022 ? 10.430 23.092 4.616 1.00 93.69 1022 LEU A CA 1
ATOM 8010 C C . LEU A 1 1022 ? 9.926 24.036 3.518 1.00 93.69 1022 LEU A C 1
ATOM 8012 O O . LEU A 1 1022 ? 10.582 25.036 3.240 1.00 93.69 1022 LEU A O 1
ATOM 8016 N N . ALA A 1 1023 ? 8.751 23.792 2.934 1.00 89.81 1023 ALA A N 1
ATOM 8017 C CA . ALA A 1 1023 ? 8.132 24.688 1.957 1.00 89.81 1023 ALA A CA 1
ATOM 8018 C C . ALA A 1 1023 ? 7.789 26.066 2.549 1.00 89.81 1023 ALA A C 1
ATOM 8020 O O . ALA A 1 1023 ? 7.862 27.067 1.840 1.00 89.81 1023 ALA A O 1
ATOM 8021 N N . LYS A 1 1024 ? 7.466 26.138 3.849 1.00 92.12 1024 LYS A N 1
ATOM 8022 C CA . LYS A 1 1024 ? 7.274 27.411 4.566 1.00 92.12 1024 LYS A CA 1
ATOM 8023 C C . LYS A 1 1024 ? 8.603 28.072 4.933 1.00 92.12 1024 LYS A C 1
ATOM 8025 O O . LYS A 1 1024 ? 8.702 29.295 4.891 1.00 92.12 1024 LYS A O 1
ATOM 8030 N N . MET A 1 1025 ? 9.610 27.273 5.282 1.00 92.81 1025 MET A N 1
ATOM 8031 C CA . MET A 1 1025 ? 10.912 27.765 5.740 1.00 92.81 1025 MET A CA 1
ATOM 8032 C C . MET A 1 1025 ? 11.800 28.268 4.589 1.00 92.81 1025 MET A C 1
ATOM 8034 O O . MET A 1 1025 ? 12.438 29.308 4.728 1.00 92.81 1025 MET A O 1
ATOM 8038 N N . ARG A 1 1026 ? 11.813 27.584 3.435 1.00 92.50 1026 ARG A N 1
ATOM 8039 C CA . ARG A 1 1026 ? 12.611 27.940 2.242 1.00 92.50 1026 ARG A CA 1
ATOM 8040 C C . ARG A 1 1026 ? 12.496 29.409 1.817 1.00 92.50 1026 ARG A C 1
ATOM 8042 O O . ARG A 1 1026 ? 13.530 30.063 1.800 1.00 92.50 1026 ARG A O 1
ATOM 8049 N N . PRO A 1 1027 ? 11.301 29.982 1.566 1.00 90.06 1027 PRO A N 1
ATOM 8050 C CA . PRO A 1 1027 ? 11.207 31.381 1.143 1.00 90.06 1027 PRO A CA 1
ATOM 8051 C C . PRO A 1 1027 ? 11.727 32.360 2.207 1.00 90.06 1027 PRO A C 1
ATOM 8053 O O . PRO A 1 1027 ? 12.179 33.455 1.879 1.00 90.06 1027 PRO A O 1
ATOM 8056 N N . VAL A 1 1028 ? 11.688 31.978 3.487 1.00 90.88 1028 VAL A N 1
ATOM 8057 C CA . VAL A 1 1028 ? 12.230 32.790 4.582 1.00 90.88 1028 VAL A CA 1
ATOM 8058 C C . VAL A 1 1028 ? 13.756 32.716 4.609 1.00 90.88 1028 VAL A C 1
ATOM 8060 O O . VAL A 1 1028 ? 14.402 33.755 4.723 1.00 90.88 1028 VAL A O 1
ATOM 8063 N N . VAL A 1 1029 ? 14.327 31.528 4.403 1.00 88.94 1029 VAL A N 1
ATOM 8064 C CA . VAL A 1 1029 ? 15.775 31.332 4.223 1.00 88.94 1029 VAL A CA 1
ATOM 8065 C C . VAL A 1 1029 ? 16.285 32.095 2.997 1.00 88.94 1029 VAL A C 1
ATOM 8067 O O . VAL A 1 1029 ? 17.254 32.839 3.116 1.00 88.94 1029 VAL A O 1
ATOM 8070 N N . ASP A 1 1030 ? 15.585 32.004 1.864 1.00 85.12 1030 ASP A N 1
ATOM 8071 C CA . ASP A 1 1030 ? 15.940 32.690 0.613 1.00 85.12 1030 ASP A CA 1
ATOM 8072 C C . ASP A 1 1030 ? 15.900 34.221 0.747 1.00 85.12 1030 ASP A C 1
ATOM 8074 O O . ASP A 1 1030 ? 16.676 34.930 0.108 1.00 85.12 1030 ASP A O 1
ATOM 8078 N N . SER A 1 1031 ? 15.000 34.744 1.587 1.00 86.56 1031 SER A N 1
ATOM 8079 C CA . SER A 1 1031 ? 14.887 36.186 1.845 1.00 86.56 1031 SER A CA 1
ATOM 8080 C C . SER A 1 1031 ? 15.904 36.729 2.852 1.00 86.56 1031 SER A C 1
ATOM 8082 O O . SER A 1 1031 ? 16.042 37.946 2.964 1.00 86.56 1031 SER A O 1
ATOM 8084 N N . GLY A 1 1032 ? 16.592 35.858 3.599 1.00 83.75 1032 GLY A N 1
ATOM 8085 C CA . GLY A 1 1032 ? 17.542 36.261 4.641 1.00 83.75 1032 GLY A CA 1
ATOM 8086 C C . GLY A 1 1032 ? 16.907 36.997 5.832 1.00 83.75 1032 GLY A C 1
ATOM 8087 O O . GLY A 1 1032 ? 17.614 37.630 6.617 1.00 83.75 1032 GLY A O 1
ATOM 8088 N N . ASP A 1 1033 ? 15.579 36.947 5.987 1.00 88.06 1033 ASP A N 1
ATOM 8089 C CA . ASP A 1 1033 ? 14.855 37.642 7.056 1.00 88.06 1033 ASP A CA 1
ATOM 8090 C C . ASP A 1 1033 ? 15.064 36.922 8.396 1.00 88.06 1033 ASP A C 1
ATOM 8092 O O . ASP A 1 1033 ? 14.337 35.993 8.750 1.00 88.06 1033 ASP A O 1
ATOM 8096 N N . ALA A 1 1034 ? 16.075 37.356 9.151 1.00 87.56 1034 ALA A N 1
ATOM 8097 C CA . ALA A 1 1034 ? 16.459 36.749 10.425 1.00 87.56 1034 ALA A CA 1
ATOM 8098 C C . ALA A 1 1034 ? 15.313 36.705 11.455 1.00 87.56 1034 ALA A C 1
ATOM 8100 O O . ALA A 1 1034 ? 15.230 35.755 12.232 1.00 87.56 1034 ALA A O 1
ATOM 8101 N N . ALA A 1 1035 ? 14.409 37.693 11.452 1.00 88.56 1035 ALA A N 1
ATOM 8102 C CA . ALA A 1 1035 ? 13.294 37.753 12.396 1.00 88.56 1035 ALA A CA 1
ATOM 8103 C C . ALA A 1 1035 ? 12.218 36.711 12.067 1.00 88.56 1035 ALA A C 1
ATOM 8105 O O . ALA A 1 1035 ? 11.716 36.032 12.962 1.00 88.56 1035 ALA A O 1
ATOM 8106 N N . LYS A 1 1036 ? 11.894 36.538 10.780 1.00 91.56 1036 LYS A N 1
ATOM 8107 C CA . LYS A 1 1036 ? 10.999 35.457 10.344 1.00 91.56 1036 LYS A CA 1
ATOM 8108 C C . LYS A 1 1036 ? 11.664 34.094 10.431 1.00 91.56 1036 LYS A C 1
ATOM 8110 O O . LYS A 1 1036 ? 10.984 33.113 10.688 1.00 91.56 1036 LYS A O 1
ATOM 8115 N N . LEU A 1 1037 ? 12.976 34.012 10.228 1.00 91.69 1037 LEU A N 1
ATOM 8116 C CA . LEU A 1 1037 ? 13.704 32.757 10.358 1.00 91.69 1037 LEU A CA 1
ATOM 8117 C C . LEU A 1 1037 ? 13.674 32.266 11.811 1.00 91.69 1037 LEU A C 1
ATOM 8119 O O . LEU A 1 1037 ? 13.497 31.074 12.042 1.00 91.69 1037 LEU A O 1
ATOM 8123 N N . ALA A 1 1038 ? 13.748 33.183 12.781 1.00 92.56 1038 ALA A N 1
ATOM 8124 C CA . ALA A 1 1038 ? 13.691 32.872 14.206 1.00 92.56 1038 ALA A CA 1
ATOM 8125 C C . ALA A 1 1038 ? 12.403 32.164 14.653 1.00 92.56 1038 ALA A C 1
ATOM 8127 O O . ALA A 1 1038 ? 12.447 31.429 15.640 1.00 92.56 1038 ALA A O 1
ATOM 8128 N N . SER A 1 1039 ? 11.277 32.347 13.950 1.00 94.94 1039 SER A N 1
ATOM 8129 C CA . SER A 1 1039 ? 10.009 31.693 14.305 1.00 94.94 1039 SER A CA 1
ATOM 8130 C C . SER A 1 1039 ? 9.964 30.207 13.948 1.00 94.94 1039 SER A C 1
ATOM 8132 O O . SER A 1 1039 ? 9.073 29.509 14.417 1.00 94.94 1039 SER A O 1
ATOM 8134 N N . PHE A 1 1040 ? 10.925 29.709 13.161 1.00 96.06 1040 PHE A N 1
ATOM 8135 C CA . PHE A 1 1040 ? 11.056 28.285 12.838 1.00 96.06 1040 PHE A CA 1
ATOM 8136 C C . PHE A 1 1040 ? 11.916 27.511 13.845 1.00 96.06 1040 PHE A C 1
ATOM 8138 O O . PHE A 1 1040 ? 12.115 26.315 13.658 1.00 96.06 1040 PHE A O 1
ATOM 8145 N N . PHE A 1 1041 ? 12.432 28.154 14.896 1.00 96.38 1041 PHE A N 1
ATOM 8146 C CA . PHE A 1 1041 ? 13.284 27.529 15.912 1.00 96.38 1041 PHE A CA 1
ATOM 8147 C C . PHE A 1 1041 ? 12.686 27.730 17.307 1.00 96.38 1041 PHE A C 1
ATOM 8149 O O . PHE A 1 1041 ? 12.303 28.850 17.655 1.00 96.38 1041 PHE A O 1
ATOM 8156 N N . ALA A 1 1042 ? 12.650 26.672 18.117 1.00 95.88 1042 ALA A N 1
ATOM 8157 C CA . ALA A 1 1042 ? 12.285 26.749 19.531 1.00 95.88 1042 ALA A CA 1
ATOM 8158 C C . ALA A 1 1042 ? 13.274 27.645 20.294 1.00 95.88 1042 ALA A C 1
ATOM 8160 O O . ALA A 1 1042 ? 14.423 27.796 19.881 1.00 95.88 1042 ALA A O 1
ATOM 8161 N N . ASP A 1 1043 ? 12.849 28.270 21.389 1.00 92.38 1043 ASP A N 1
ATOM 8162 C CA . ASP A 1 1043 ? 13.695 29.233 22.112 1.00 92.38 1043 ASP A CA 1
ATOM 8163 C C . ASP A 1 1043 ? 14.929 28.596 22.767 1.00 92.38 1043 ASP A C 1
ATOM 8165 O O . ASP A 1 1043 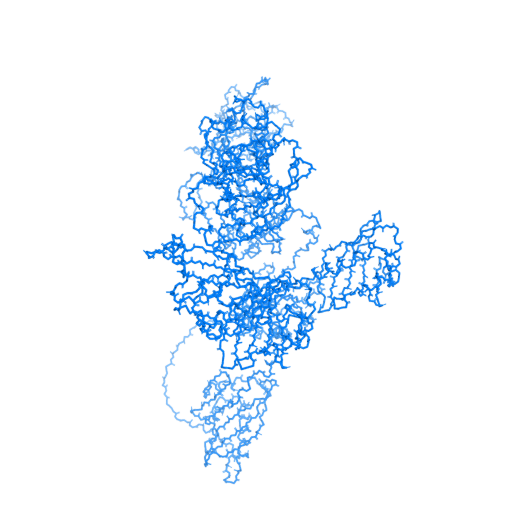? 15.957 29.253 22.913 1.00 92.38 1043 ASP A O 1
ATOM 8169 N N . ASP A 1 1044 ? 14.859 27.305 23.083 1.00 92.94 1044 ASP A N 1
ATOM 8170 C CA . ASP A 1 1044 ? 15.948 26.480 23.604 1.00 92.94 1044 ASP A CA 1
ATOM 8171 C C . ASP A 1 1044 ? 16.702 25.701 22.509 1.00 92.94 1044 ASP A C 1
ATOM 8173 O O . ASP A 1 1044 ? 17.452 24.769 22.807 1.00 92.94 1044 ASP A O 1
ATOM 8177 N N . PHE A 1 1045 ? 16.531 26.075 21.235 1.00 96.50 1045 PHE A N 1
ATOM 8178 C CA . PHE A 1 1045 ? 17.171 25.384 20.121 1.00 96.50 1045 PHE A CA 1
ATOM 8179 C C . PHE A 1 1045 ? 18.703 25.417 20.205 1.00 96.50 1045 PHE A C 1
ATOM 8181 O O . PHE A 1 1045 ? 19.324 26.484 20.275 1.00 96.50 1045 PHE A O 1
ATOM 8188 N N . MET A 1 1046 ? 19.304 24.229 20.082 1.00 93.50 1046 MET A N 1
ATOM 8189 C CA . MET A 1 1046 ? 20.754 24.025 20.035 1.00 93.50 1046 MET A CA 1
ATOM 8190 C C . MET A 1 1046 ? 21.173 23.251 18.783 1.00 93.50 1046 MET A C 1
ATOM 8192 O O . MET A 1 1046 ? 20.516 22.284 18.378 1.00 93.50 1046 MET A O 1
ATOM 8196 N N . PHE A 1 1047 ? 22.310 23.636 18.201 1.00 94.75 1047 PHE A N 1
ATOM 8197 C CA . PHE A 1 1047 ? 22.876 23.005 17.013 1.00 94.75 1047 PHE A CA 1
ATOM 8198 C C . PHE A 1 1047 ? 24.281 22.454 17.253 1.00 94.75 1047 PHE A C 1
ATOM 8200 O O . PHE A 1 1047 ? 25.225 23.218 17.435 1.00 94.75 1047 PHE A O 1
ATOM 8207 N N . THR A 1 1048 ? 24.443 21.135 17.192 1.00 93.00 1048 THR A N 1
ATOM 8208 C CA . THR A 1 1048 ? 25.736 20.479 17.415 1.00 93.00 1048 THR A CA 1
ATOM 8209 C C . THR A 1 1048 ? 26.571 20.456 16.132 1.00 93.00 1048 THR A C 1
ATOM 8211 O O . THR A 1 1048 ? 26.199 19.828 15.133 1.00 93.00 1048 THR A O 1
ATOM 8214 N N . LYS A 1 1049 ? 27.724 21.128 16.160 1.00 88.12 1049 LYS A N 1
ATOM 8215 C CA . LYS A 1 1049 ? 28.698 21.151 15.061 1.00 88.12 1049 LYS A CA 1
ATOM 8216 C C . LYS A 1 1049 ? 29.588 19.904 15.041 1.00 88.12 1049 LYS A C 1
ATOM 8218 O O . LYS A 1 1049 ? 29.574 19.077 15.947 1.00 88.12 1049 LYS A O 1
ATOM 8223 N N . CYS A 1 1050 ? 30.421 19.815 14.006 1.00 81.81 1050 CYS A N 1
ATOM 8224 C CA . CYS A 1 1050 ? 31.416 18.758 13.817 1.00 81.81 1050 CYS A CA 1
ATOM 8225 C C . CYS A 1 1050 ? 32.439 18.614 14.948 1.00 81.81 1050 CYS A C 1
ATOM 8227 O O . CYS A 1 1050 ? 32.930 17.518 15.196 1.00 81.81 1050 CYS A O 1
ATOM 8229 N N . ASP A 1 1051 ? 32.759 19.704 15.645 1.00 84.50 1051 ASP A N 1
ATOM 8230 C CA . ASP A 1 1051 ? 33.660 19.695 16.800 1.00 84.50 1051 ASP A CA 1
ATOM 8231 C C . ASP A 1 1051 ? 32.949 19.302 18.108 1.00 84.50 1051 ASP A C 1
ATOM 8233 O O . ASP A 1 1051 ? 33.538 19.399 19.184 1.00 84.50 1051 ASP A O 1
ATOM 8237 N N . GLY A 1 1052 ? 31.683 18.875 18.026 1.00 83.94 1052 GLY A N 1
ATOM 8238 C CA . GLY A 1 1052 ? 30.848 18.524 19.171 1.00 83.94 1052 GLY A CA 1
ATOM 8239 C C . GLY A 1 1052 ? 30.400 19.728 20.000 1.00 83.94 1052 GLY A C 1
ATOM 8240 O O . GLY A 1 1052 ? 29.791 19.533 21.049 1.00 83.94 1052 GLY A O 1
ATOM 8241 N N . LYS A 1 1053 ? 30.696 20.962 19.565 1.00 88.81 1053 LYS A N 1
ATOM 8242 C CA . LYS A 1 1053 ? 30.231 22.172 20.245 1.00 88.81 1053 LYS A CA 1
ATOM 8243 C C . LYS A 1 1053 ? 28.831 22.534 19.783 1.00 88.81 1053 LYS A C 1
ATOM 8245 O O . LYS A 1 1053 ? 28.539 22.517 18.585 1.00 88.81 1053 LYS A O 1
ATOM 8250 N N . ASP A 1 1054 ? 28.003 22.911 20.745 1.00 90.56 1054 ASP A N 1
ATOM 8251 C CA . ASP A 1 1054 ? 26.653 23.382 20.486 1.00 90.56 1054 ASP A CA 1
ATOM 8252 C C . ASP A 1 1054 ? 26.649 24.894 20.222 1.00 90.56 1054 ASP A C 1
ATOM 8254 O O . ASP A 1 1054 ? 27.259 25.674 20.953 1.00 90.56 1054 ASP A O 1
ATOM 8258 N N . GLU A 1 1055 ? 25.951 25.300 19.167 1.00 92.50 1055 GLU A N 1
ATOM 8259 C CA . GLU A 1 1055 ? 25.643 26.688 18.829 1.00 92.50 1055 GLU A CA 1
ATOM 8260 C C . GLU A 1 1055 ? 24.202 27.014 19.217 1.00 92.50 1055 GLU A C 1
ATOM 8262 O O . GLU A 1 1055 ? 23.308 26.174 19.079 1.00 92.50 1055 GLU A O 1
ATOM 8267 N N . SER A 1 1056 ? 23.971 28.241 19.680 1.00 94.12 1056 SER A N 1
ATOM 8268 C CA . SER A 1 1056 ? 22.633 28.712 20.042 1.00 94.12 1056 SER A CA 1
ATOM 8269 C C . SER A 1 1056 ? 21.789 29.064 18.812 1.00 94.12 1056 SER A C 1
ATOM 8271 O O . SER A 1 1056 ? 22.313 29.318 17.721 1.00 94.12 1056 SER A O 1
ATOM 8273 N N . LYS A 1 1057 ? 20.467 29.159 19.009 1.00 93.12 1057 LYS A N 1
ATOM 8274 C CA . LYS A 1 1057 ? 19.496 29.709 18.045 1.00 93.12 1057 LYS A CA 1
ATOM 8275 C C . LYS A 1 1057 ? 20.004 30.962 17.321 1.00 93.12 1057 LYS A C 1
ATOM 8277 O O . LYS A 1 1057 ? 20.024 30.986 16.092 1.00 93.12 1057 LYS A O 1
ATOM 8282 N N . ASP A 1 1058 ? 20.477 31.966 18.059 1.00 91.00 1058 ASP A N 1
ATOM 8283 C CA . ASP A 1 1058 ? 20.942 33.235 17.481 1.00 91.00 1058 ASP A CA 1
ATOM 8284 C C . ASP A 1 1058 ? 22.180 33.073 16.591 1.00 91.00 1058 ASP A C 1
ATOM 8286 O O . ASP A 1 1058 ? 22.293 33.734 15.556 1.00 91.00 1058 ASP A O 1
ATOM 8290 N N . ALA A 1 1059 ? 23.100 32.175 16.956 1.00 88.88 1059 ALA A N 1
ATOM 8291 C CA . ALA A 1 1059 ? 24.289 31.897 16.159 1.00 88.88 1059 ALA A CA 1
ATOM 8292 C C . ALA A 1 1059 ? 23.924 31.217 14.829 1.00 88.88 1059 ALA A C 1
ATOM 8294 O O . ALA A 1 1059 ? 24.437 31.597 13.775 1.00 88.88 1059 ALA A O 1
ATOM 8295 N N . VAL A 1 1060 ? 22.982 30.270 14.854 1.00 88.88 1060 VAL A N 1
ATOM 8296 C CA . VAL A 1 1060 ? 22.498 29.564 13.656 1.00 88.88 1060 VAL A CA 1
ATOM 8297 C C . VAL A 1 1060 ? 21.697 30.488 12.740 1.00 88.88 1060 VAL A C 1
ATOM 8299 O O . VAL A 1 1060 ? 21.934 30.511 11.532 1.00 88.88 1060 VAL A O 1
ATOM 8302 N N . ILE A 1 1061 ? 20.807 31.311 13.300 1.00 89.44 1061 ILE A N 1
ATOM 8303 C CA . ILE A 1 1061 ? 20.084 32.340 12.538 1.00 89.44 1061 ILE A CA 1
ATOM 8304 C C . ILE A 1 1061 ? 21.072 33.349 11.950 1.00 89.44 1061 ILE A C 1
ATOM 8306 O O . ILE A 1 1061 ? 20.924 33.751 10.799 1.00 89.44 1061 ILE A O 1
ATOM 8310 N N . GLY A 1 1062 ? 22.105 33.731 12.704 1.00 83.56 1062 GLY A N 1
ATOM 8311 C CA . GLY A 1 1062 ? 23.176 34.597 12.226 1.00 83.56 1062 GLY A CA 1
ATOM 8312 C C . GLY A 1 1062 ? 23.935 33.998 11.041 1.00 83.56 1062 GLY A C 1
ATOM 8313 O O . GLY A 1 1062 ? 24.211 34.717 10.084 1.00 83.56 1062 GLY A O 1
ATOM 8314 N N . LEU A 1 1063 ? 24.225 32.696 11.073 1.00 83.12 1063 LEU A N 1
ATOM 8315 C CA . LEU A 1 1063 ? 24.901 31.982 9.987 1.00 83.12 1063 LEU A CA 1
ATOM 8316 C C . LEU A 1 1063 ? 24.043 31.899 8.720 1.00 83.12 1063 LEU A C 1
ATOM 8318 O O . LEU A 1 1063 ? 24.544 32.161 7.630 1.00 83.12 1063 LEU A O 1
ATOM 8322 N N . ILE A 1 1064 ? 22.757 31.567 8.854 1.00 83.00 1064 ILE A N 1
ATOM 8323 C CA . ILE A 1 1064 ? 21.852 31.404 7.708 1.00 83.00 1064 ILE A CA 1
ATOM 8324 C C . ILE A 1 1064 ? 21.424 32.772 7.154 1.00 83.00 1064 ILE A C 1
ATOM 8326 O O . ILE A 1 1064 ? 21.500 33.002 5.952 1.00 83.00 1064 ILE A O 1
ATOM 8330 N N . GLY A 1 1065 ? 21.020 33.699 8.024 1.00 78.00 1065 GLY A N 1
ATOM 8331 C CA . GLY A 1 1065 ? 20.473 35.003 7.642 1.00 78.00 1065 GLY A CA 1
ATOM 8332 C C . GLY A 1 1065 ? 21.512 36.036 7.196 1.00 78.00 1065 GLY A C 1
ATOM 8333 O O . GLY A 1 1065 ? 21.164 36.958 6.467 1.00 78.00 1065 GLY A O 1
ATOM 8334 N N . LYS A 1 1066 ? 22.787 35.906 7.600 1.00 72.75 1066 LYS A N 1
ATOM 8335 C CA . LYS A 1 1066 ? 23.874 36.812 7.162 1.00 72.75 1066 LYS A CA 1
ATOM 8336 C C . LYS A 1 1066 ? 24.787 36.198 6.102 1.00 72.75 1066 LYS A C 1
ATOM 8338 O O . LYS A 1 1066 ? 25.809 36.800 5.769 1.00 72.75 1066 LYS A O 1
ATOM 8343 N N . SER A 1 1067 ? 24.459 35.011 5.591 1.00 71.50 1067 SER A N 1
ATOM 8344 C CA . SER A 1 1067 ? 25.249 34.382 4.537 1.00 71.50 1067 SER A CA 1
ATOM 8345 C C . SER A 1 1067 ? 25.178 35.233 3.261 1.00 71.50 1067 SER A C 1
ATOM 8347 O O . SER A 1 1067 ? 24.083 35.485 2.760 1.00 71.50 1067 SER A O 1
ATOM 8349 N N . PRO A 1 1068 ? 26.319 35.649 2.680 1.00 68.75 1068 PRO A N 1
ATOM 8350 C CA . PRO A 1 1068 ? 26.340 36.309 1.375 1.00 68.75 1068 PRO A CA 1
ATOM 8351 C C . PRO A 1 1068 ? 26.053 35.333 0.215 1.00 68.75 1068 PRO A C 1
ATOM 8353 O O . PRO A 1 1068 ? 26.009 35.750 -0.941 1.00 68.75 1068 PRO A O 1
ATOM 8356 N N . PHE A 1 1069 ? 25.872 34.039 0.506 1.00 75.88 1069 PHE A N 1
ATOM 8357 C CA . PHE A 1 1069 ? 25.585 32.983 -0.464 1.00 75.88 1069 PHE A CA 1
ATOM 8358 C C . PHE A 1 1069 ? 24.176 32.430 -0.274 1.00 75.88 1069 PHE A C 1
ATOM 8360 O O . PHE A 1 1069 ? 23.732 32.250 0.861 1.00 75.88 1069 PHE A O 1
ATOM 8367 N N . SER A 1 1070 ? 23.514 32.091 -1.385 1.00 78.88 1070 SER A N 1
ATOM 8368 C CA . SER A 1 1070 ? 22.217 31.412 -1.376 1.00 7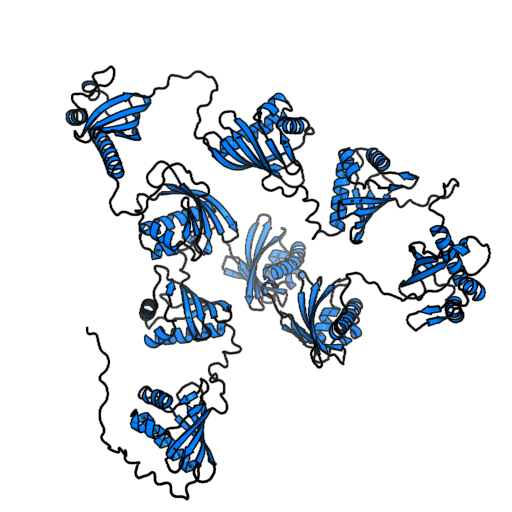8.88 1070 SER A CA 1
ATOM 8369 C C . SER A 1 1070 ? 22.336 30.060 -0.670 1.00 78.88 1070 SER A C 1
ATOM 8371 O O . SER A 1 1070 ? 23.048 29.169 -1.147 1.00 78.88 1070 SER A O 1
ATOM 8373 N N . VAL A 1 1071 ? 21.642 29.919 0.457 1.00 84.25 1071 VAL A N 1
ATOM 8374 C CA . VAL A 1 1071 ? 21.526 28.663 1.202 1.00 84.25 1071 VAL A CA 1
ATOM 8375 C C . VAL A 1 1071 ? 20.305 27.916 0.680 1.00 84.25 1071 VAL A C 1
ATOM 8377 O O . VAL A 1 1071 ? 19.196 28.428 0.754 1.00 84.25 1071 VAL A O 1
ATOM 8380 N N . SER A 1 1072 ? 20.494 26.701 0.170 1.00 86.00 1072 SER A N 1
ATOM 8381 C CA . SER A 1 1072 ? 19.389 25.833 -0.251 1.00 86.00 1072 SER A CA 1
ATOM 8382 C C . SER A 1 1072 ? 19.178 24.700 0.749 1.00 86.00 1072 SER A C 1
ATOM 8384 O O . SER A 1 1072 ? 20.140 24.102 1.235 1.00 86.00 1072 SER A O 1
ATOM 8386 N N . LEU A 1 1073 ? 17.909 24.423 1.058 1.00 91.25 1073 LEU A N 1
ATOM 8387 C CA . LEU A 1 1073 ? 17.486 23.342 1.947 1.00 91.25 1073 LEU A CA 1
ATOM 8388 C C . LEU A 1 1073 ? 16.824 22.229 1.133 1.00 91.25 1073 LEU A C 1
ATOM 8390 O O . LEU A 1 1073 ? 15.670 22.355 0.699 1.00 91.25 1073 LEU A O 1
ATOM 8394 N N . ASN A 1 1074 ? 17.540 21.125 0.952 1.00 91.00 1074 ASN A N 1
ATOM 8395 C CA . ASN A 1 1074 ? 17.068 19.963 0.211 1.00 91.00 1074 ASN A CA 1
ATOM 8396 C C . ASN A 1 1074 ? 16.615 18.877 1.186 1.00 91.00 1074 ASN A C 1
ATOM 8398 O O . ASN A 1 1074 ? 17.382 18.402 2.018 1.00 91.00 1074 ASN A O 1
ATOM 8402 N N . PHE A 1 1075 ? 15.339 18.509 1.101 1.00 94.75 1075 PHE A N 1
ATOM 8403 C CA . PHE A 1 1075 ? 14.780 17.432 1.906 1.00 94.75 1075 PHE A CA 1
ATOM 8404 C C . PHE A 1 1075 ? 15.380 16.088 1.473 1.00 94.75 1075 PHE A C 1
ATOM 8406 O O . PHE A 1 1075 ? 15.475 15.829 0.274 1.00 94.75 1075 PHE A O 1
ATOM 8413 N N . VAL A 1 1076 ? 15.782 15.249 2.433 1.00 93.31 1076 VAL A N 1
ATOM 8414 C CA . VAL A 1 1076 ? 16.344 13.914 2.161 1.00 93.31 1076 VAL A CA 1
ATOM 8415 C C . VAL A 1 1076 ? 15.381 12.822 2.606 1.00 93.31 1076 VAL A C 1
ATOM 8417 O O . VAL A 1 1076 ? 15.040 11.935 1.833 1.00 93.31 1076 VAL A O 1
ATOM 8420 N N . SER A 1 1077 ? 14.987 12.853 3.878 1.00 94.00 1077 SER A N 1
ATOM 8421 C CA . SER A 1 1077 ? 14.056 11.894 4.474 1.00 94.00 1077 SER A CA 1
ATOM 8422 C C . SER A 1 1077 ? 13.601 12.394 5.839 1.00 94.00 1077 SER A C 1
ATOM 8424 O O . SER A 1 1077 ? 14.153 13.354 6.386 1.00 94.00 1077 SER A O 1
ATOM 8426 N N . SER A 1 1078 ? 12.610 11.732 6.417 1.00 93.69 1078 SER A N 1
ATOM 8427 C CA . SER A 1 1078 ? 12.187 11.993 7.785 1.00 93.69 1078 SER A CA 1
ATOM 8428 C C . SER A 1 1078 ? 11.708 10.722 8.472 1.00 93.69 1078 SER A C 1
ATOM 8430 O O . SER A 1 1078 ? 11.420 9.719 7.817 1.00 93.69 1078 SER A O 1
ATOM 8432 N N . LYS A 1 1079 ? 11.623 10.761 9.800 1.00 91.19 1079 LYS A N 1
ATOM 8433 C CA . LYS A 1 1079 ? 11.145 9.646 10.613 1.00 91.19 1079 LYS A CA 1
ATOM 8434 C C . LYS A 1 1079 ? 10.457 10.161 11.872 1.00 91.19 1079 LYS A C 1
ATOM 8436 O O . LYS A 1 1079 ? 11.012 11.002 12.570 1.00 91.19 1079 LYS A O 1
ATOM 8441 N N . PHE A 1 1080 ? 9.292 9.619 12.222 1.00 88.62 1080 PHE A N 1
ATOM 8442 C CA . PHE A 1 1080 ? 8.701 9.885 13.536 1.00 88.62 1080 PHE A CA 1
ATOM 8443 C C . PHE A 1 1080 ? 9.583 9.330 14.659 1.00 88.62 1080 PHE A C 1
ATOM 8445 O O . PHE A 1 1080 ? 9.977 8.161 14.642 1.00 88.62 1080 PHE A O 1
ATOM 8452 N N . LEU A 1 1081 ? 9.865 10.173 15.649 1.00 84.56 1081 LEU A N 1
ATOM 8453 C CA . LEU A 1 1081 ? 10.481 9.764 16.911 1.00 84.56 1081 LEU A CA 1
ATOM 8454 C C . LEU A 1 1081 ? 9.438 9.633 18.020 1.00 84.56 1081 LEU A C 1
ATOM 8456 O O . LEU A 1 1081 ? 9.583 8.782 18.893 1.00 84.56 1081 LEU A O 1
ATOM 8460 N N . SER A 1 1082 ? 8.387 10.454 17.974 1.00 83.75 1082 SER A N 1
ATOM 8461 C CA . SER A 1 1082 ? 7.232 10.362 18.865 1.00 83.75 1082 SER A CA 1
ATOM 8462 C C . SER A 1 1082 ? 5.969 10.899 18.182 1.00 83.75 1082 SER A C 1
ATOM 8464 O O . SER A 1 1082 ? 6.009 11.373 17.048 1.00 83.75 1082 SER A O 1
ATOM 8466 N N . ASP A 1 1083 ? 4.858 10.886 18.911 1.00 76.69 1083 ASP A N 1
ATOM 8467 C CA . ASP A 1 1083 ? 3.585 11.551 18.598 1.00 76.69 1083 ASP A CA 1
ATOM 8468 C C . ASP A 1 1083 ? 3.664 13.085 18.443 1.00 76.69 1083 ASP A C 1
ATOM 8470 O O . ASP A 1 1083 ? 2.668 13.717 18.097 1.00 76.69 1083 ASP A O 1
ATOM 8474 N N . ARG A 1 1084 ? 4.833 13.682 18.697 1.00 86.50 1084 ARG A N 1
ATOM 8475 C CA . ARG A 1 1084 ? 5.075 15.129 18.666 1.00 86.50 1084 ARG A CA 1
ATOM 8476 C C . ARG A 1 1084 ? 6.344 15.525 17.903 1.00 86.50 1084 ARG A C 1
ATOM 8478 O O . ARG A 1 1084 ? 6.438 16.655 17.429 1.00 86.50 1084 ARG A O 1
ATOM 8485 N N . HIS A 1 1085 ? 7.290 14.599 17.726 1.00 91.69 1085 HIS A N 1
ATOM 8486 C CA . HIS A 1 1085 ? 8.596 14.895 17.137 1.00 91.69 1085 HIS A CA 1
ATOM 8487 C C . HIS A 1 1085 ? 8.908 14.062 15.891 1.00 91.69 1085 HIS A C 1
ATOM 8489 O O . HIS A 1 1085 ? 8.728 12.841 15.871 1.00 91.69 1085 HIS A O 1
ATOM 8495 N N . ILE A 1 1086 ? 9.470 14.730 14.885 1.00 95.12 1086 ILE A N 1
ATOM 8496 C CA . ILE A 1 1086 ? 9.987 14.139 13.650 1.00 95.12 1086 ILE A CA 1
ATOM 8497 C C . ILE A 1 1086 ? 11.495 14.392 13.572 1.00 95.12 1086 ILE A C 1
ATOM 8499 O O . ILE A 1 1086 ? 11.954 15.525 13.686 1.00 95.12 1086 ILE A O 1
ATOM 8503 N N . GLU A 1 1087 ? 12.272 13.338 13.348 1.00 96.25 1087 GLU A N 1
ATOM 8504 C CA . GLU A 1 1087 ? 13.659 13.447 12.906 1.00 96.25 1087 GLU A CA 1
ATOM 8505 C C . GLU A 1 1087 ? 13.674 13.781 11.413 1.00 96.25 1087 GLU A C 1
ATOM 8507 O O . GLU A 1 1087 ? 13.120 13.047 10.596 1.00 96.25 1087 GLU A O 1
ATOM 8512 N N . LEU A 1 1088 ? 14.277 14.908 11.059 1.00 96.75 1088 LEU A N 1
ATOM 8513 C CA . LEU A 1 1088 ? 14.256 15.505 9.733 1.00 96.75 1088 LEU A CA 1
ATOM 8514 C C . LEU A 1 1088 ? 15.679 15.563 9.167 1.00 96.75 1088 LEU A C 1
ATOM 8516 O O . LEU A 1 1088 ? 16.534 16.258 9.708 1.00 96.75 1088 LEU A O 1
ATOM 8520 N N . PHE A 1 1089 ? 15.931 14.866 8.060 1.00 95.50 1089 PHE A N 1
ATOM 8521 C CA . PHE A 1 1089 ? 17.221 14.857 7.370 1.00 95.50 1089 PHE A CA 1
ATOM 8522 C C . PHE A 1 1089 ? 17.194 15.862 6.215 1.00 95.50 1089 PHE A C 1
ATOM 8524 O O . PHE A 1 1089 ? 16.380 15.740 5.294 1.00 95.50 1089 PHE A O 1
ATOM 8531 N N . VAL A 1 1090 ? 18.090 16.849 6.258 1.00 94.12 1090 VAL A N 1
ATOM 8532 C CA . VAL A 1 1090 ? 18.169 17.947 5.285 1.00 94.12 1090 VAL A CA 1
ATOM 8533 C C . VAL A 1 1090 ? 19.603 18.109 4.807 1.00 94.12 1090 VAL A C 1
ATOM 8535 O O . VAL A 1 1090 ? 20.526 18.229 5.613 1.00 94.12 1090 VAL A O 1
ATOM 8538 N N . ASP A 1 1091 ? 19.776 18.162 3.494 1.00 91.94 1091 ASP A N 1
ATOM 8539 C CA . ASP A 1 1091 ? 21.022 18.569 2.863 1.00 91.94 1091 ASP A CA 1
ATOM 8540 C C . ASP A 1 1091 ? 21.005 20.094 2.706 1.00 91.94 1091 ASP A C 1
ATOM 8542 O O . ASP A 1 1091 ? 20.157 20.663 2.014 1.00 91.94 1091 ASP A O 1
ATOM 8546 N N . ILE A 1 1092 ? 21.928 20.759 3.400 1.00 89.44 1092 ILE A N 1
ATOM 8547 C CA . ILE A 1 1092 ? 22.104 22.210 3.355 1.00 89.44 1092 ILE A CA 1
ATOM 8548 C C . ILE A 1 1092 ? 23.243 22.494 2.384 1.00 89.44 1092 ILE A C 1
ATOM 8550 O O . ILE A 1 1092 ? 24.380 22.103 2.650 1.00 89.44 1092 ILE A O 1
ATOM 8554 N N . SER A 1 1093 ? 22.959 23.171 1.274 1.00 86.75 1093 SER A N 1
ATOM 8555 C CA . SER A 1 1093 ? 23.988 23.567 0.303 1.00 86.75 1093 SER A CA 1
ATOM 8556 C C . SER A 1 1093 ? 24.170 25.078 0.316 1.00 86.75 1093 SER A C 1
ATOM 8558 O O . SER A 1 1093 ? 23.198 25.811 0.131 1.00 86.75 1093 SER A O 1
ATOM 8560 N N . ALA A 1 1094 ? 25.407 25.543 0.492 1.00 81.88 1094 ALA A N 1
ATOM 8561 C CA . ALA A 1 1094 ? 25.749 26.967 0.503 1.00 81.88 1094 ALA A CA 1
ATOM 8562 C C . ALA A 1 1094 ? 26.837 27.271 -0.541 1.00 81.88 1094 ALA A C 1
ATOM 8564 O O . ALA A 1 1094 ? 28.021 27.392 -0.224 1.00 81.88 1094 ALA A O 1
ATOM 8565 N N . GLY A 1 1095 ? 26.436 27.383 -1.812 1.00 77.75 1095 GLY A N 1
ATOM 8566 C CA . GLY A 1 1095 ? 27.330 27.756 -2.915 1.00 77.75 1095 GLY A CA 1
ATOM 8567 C C . GLY A 1 1095 ? 28.630 26.935 -2.971 1.00 77.75 1095 GLY A C 1
ATOM 8568 O O . GLY A 1 1095 ? 28.599 25.706 -2.976 1.00 77.75 1095 GLY A O 1
ATOM 8569 N N . PHE A 1 1096 ? 29.783 27.617 -3.010 1.00 71.81 1096 PHE A N 1
ATOM 8570 C CA . PHE A 1 1096 ? 31.107 26.978 -3.103 1.00 71.81 1096 PHE A CA 1
ATOM 8571 C C . PHE A 1 1096 ? 31.559 26.261 -1.824 1.00 71.81 1096 PHE A C 1
ATOM 8573 O O . PHE A 1 1096 ? 32.565 25.556 -1.859 1.00 71.81 1096 PHE A O 1
ATOM 8580 N N . LEU A 1 1097 ? 30.863 26.450 -0.698 1.00 70.94 1097 LEU A N 1
ATOM 8581 C CA . LEU A 1 1097 ? 31.241 25.841 0.579 1.00 70.94 1097 LEU A CA 1
ATOM 8582 C C . LEU A 1 1097 ? 30.833 24.360 0.666 1.00 70.94 1097 LEU A C 1
ATOM 8584 O O . LEU A 1 1097 ? 31.291 23.655 1.561 1.00 70.94 1097 LEU A O 1
ATOM 8588 N N . GLY A 1 1098 ? 30.039 23.874 -0.294 1.00 80.62 1098 GLY A N 1
ATOM 8589 C CA . GLY A 1 1098 ? 29.638 22.476 -0.398 1.00 80.62 1098 GLY A CA 1
ATOM 8590 C C . GLY A 1 1098 ? 28.228 22.211 0.124 1.00 80.62 1098 GLY A C 1
ATOM 8591 O O . GLY A 1 1098 ? 27.428 23.126 0.332 1.00 80.62 1098 GLY A O 1
ATOM 8592 N N . THR A 1 1099 ? 27.912 20.923 0.258 1.00 87.50 1099 THR A N 1
ATOM 8593 C CA . THR A 1 1099 ? 26.636 20.427 0.784 1.00 87.50 1099 THR A CA 1
ATOM 8594 C C . THR A 1 1099 ? 26.911 19.606 2.030 1.00 87.50 1099 THR A C 1
ATOM 8596 O O . THR A 1 1099 ? 27.734 18.694 1.983 1.00 87.50 1099 THR A O 1
ATOM 8599 N N . TRP A 1 1100 ? 26.212 19.906 3.122 1.00 87.44 1100 TRP A N 1
ATOM 8600 C CA . TRP A 1 1100 ? 26.330 19.165 4.374 1.00 87.44 1100 TRP A CA 1
ATOM 8601 C C . TRP A 1 1100 ? 25.003 18.541 4.758 1.00 87.44 1100 TRP A C 1
ATOM 8603 O O . TRP A 1 1100 ? 23.959 19.199 4.738 1.00 87.44 1100 TRP A O 1
ATOM 8613 N N . ARG A 1 1101 ? 25.060 17.278 5.177 1.00 92.25 1101 ARG A N 1
ATOM 8614 C CA . ARG A 1 1101 ? 23.889 16.573 5.675 1.00 92.25 1101 ARG A CA 1
ATOM 8615 C C . ARG A 1 1101 ? 23.677 16.872 7.151 1.00 92.25 1101 ARG A C 1
ATOM 8617 O O . ARG A 1 1101 ? 24.548 16.625 7.988 1.00 92.25 1101 ARG A O 1
ATOM 8624 N N . THR A 1 1102 ? 22.490 17.367 7.462 1.00 91.56 1102 THR A N 1
ATOM 8625 C CA . THR A 1 1102 ? 22.091 17.809 8.795 1.00 91.56 1102 THR A CA 1
ATOM 8626 C C . THR A 1 1102 ? 20.849 17.052 9.242 1.00 91.56 1102 THR A C 1
ATOM 8628 O O . THR A 1 1102 ? 19.956 16.777 8.441 1.00 91.56 1102 THR A O 1
ATOM 8631 N N . VAL A 1 1103 ? 20.789 16.707 10.525 1.00 95.69 1103 VAL A N 1
ATOM 8632 C CA . VAL A 1 1103 ? 19.585 16.174 11.167 1.00 95.69 1103 VAL A CA 1
ATOM 8633 C C . VAL A 1 1103 ? 19.007 17.236 12.069 1.00 95.69 1103 VAL A C 1
ATOM 8635 O O . VAL A 1 1103 ? 19.711 17.754 12.932 1.00 95.69 1103 VAL A O 1
ATOM 8638 N N . PHE A 1 1104 ? 17.723 17.511 11.901 1.00 97.06 1104 PHE A N 1
ATOM 8639 C CA . PHE A 1 1104 ? 16.939 18.338 12.796 1.00 97.06 1104 PHE A CA 1
ATOM 8640 C C . PHE A 1 1104 ? 15.894 17.507 13.534 1.00 97.06 1104 PHE A C 1
ATOM 8642 O O . PHE A 1 1104 ? 15.396 16.509 13.024 1.00 97.06 1104 PHE A O 1
ATOM 8649 N N . LEU A 1 1105 ? 15.543 17.944 14.735 1.00 96.75 1105 LEU A N 1
ATOM 8650 C CA . LEU A 1 1105 ? 14.379 17.478 15.467 1.00 96.75 1105 LEU A CA 1
ATOM 8651 C C . LEU A 1 1105 ? 13.272 18.520 15.294 1.00 96.75 1105 LEU A C 1
ATOM 8653 O O . LEU A 1 1105 ? 13.407 19.634 15.792 1.00 96.75 1105 LEU A O 1
ATOM 8657 N N . LEU A 1 1106 ? 12.215 18.175 14.567 1.00 96.62 1106 LEU A N 1
ATOM 8658 C CA . LEU A 1 1106 ? 11.052 19.022 14.309 1.00 96.62 1106 LEU A CA 1
ATOM 8659 C C . LEU A 1 1106 ? 9.934 18.676 15.296 1.00 96.62 1106 LEU A C 1
ATOM 8661 O O . LEU A 1 1106 ? 9.457 17.542 15.302 1.00 96.62 1106 LEU A O 1
ATOM 8665 N N . ASP A 1 1107 ? 9.473 19.655 16.070 1.00 93.75 1107 ASP A N 1
ATOM 8666 C CA . ASP A 1 1107 ? 8.170 19.594 16.728 1.00 93.75 1107 ASP A CA 1
ATOM 8667 C C . ASP A 1 1107 ? 7.109 20.050 15.724 1.00 93.75 1107 ASP A C 1
ATOM 8669 O O . ASP A 1 1107 ? 6.986 21.233 15.394 1.00 93.75 1107 ASP A O 1
ATOM 8673 N N . PHE A 1 1108 ? 6.348 19.096 15.195 1.00 88.19 1108 PHE A N 1
ATOM 8674 C CA . PHE A 1 1108 ? 5.355 19.384 14.161 1.00 88.19 1108 PHE A CA 1
ATOM 8675 C C . PHE A 1 1108 ? 4.033 19.919 14.728 1.00 88.19 1108 PHE A C 1
ATOM 8677 O O . PHE A 1 1108 ? 3.193 20.400 13.965 1.00 88.19 1108 PHE A O 1
ATOM 8684 N N . THR A 1 1109 ? 3.828 19.847 16.047 1.00 84.38 1109 THR A N 1
ATOM 8685 C CA . THR A 1 1109 ? 2.655 20.445 16.700 1.00 84.38 1109 THR A CA 1
ATOM 8686 C C . THR A 1 1109 ? 2.824 21.952 16.842 1.00 84.38 1109 THR A C 1
ATOM 8688 O O . THR A 1 1109 ? 1.887 22.706 16.576 1.00 84.38 1109 THR A O 1
ATOM 8691 N N . GLU A 1 1110 ? 4.043 22.388 17.155 1.00 88.50 1110 GLU A N 1
ATOM 8692 C CA . GLU A 1 1110 ? 4.411 23.801 17.263 1.00 88.50 1110 GLU A CA 1
ATOM 8693 C C . GLU A 1 1110 ? 4.971 24.374 15.947 1.00 88.50 1110 GLU A C 1
ATOM 8695 O O . GLU A 1 1110 ? 5.032 25.589 15.784 1.00 88.50 1110 GLU A O 1
ATOM 8700 N N . ASN A 1 1111 ? 5.288 23.518 14.964 1.00 91.25 1111 ASN A N 1
ATOM 8701 C CA . ASN A 1 1111 ? 5.985 23.866 13.717 1.00 91.25 1111 ASN A CA 1
ATOM 8702 C C . ASN A 1 1111 ? 7.324 24.581 13.973 1.00 91.25 1111 ASN A C 1
ATOM 8704 O O . ASN A 1 1111 ? 7.597 25.617 13.364 1.00 91.25 1111 ASN A O 1
ATOM 8708 N N . VAL A 1 1112 ? 8.163 24.022 14.849 1.00 95.94 1112 VAL A N 1
ATOM 8709 C CA . VAL A 1 1112 ? 9.489 24.573 15.183 1.00 95.94 1112 VAL A CA 1
ATOM 8710 C C . VAL A 1 1112 ? 10.566 23.490 15.245 1.00 95.94 1112 VAL A C 1
ATOM 8712 O O . VAL A 1 1112 ? 10.313 22.349 15.629 1.00 95.94 1112 VAL A O 1
ATOM 8715 N N . LEU A 1 1113 ? 11.797 23.843 14.880 1.00 97.06 1113 LEU A N 1
ATOM 8716 C CA . LEU A 1 1113 ? 12.981 23.013 15.082 1.00 97.06 1113 LEU A CA 1
ATOM 8717 C C . LEU A 1 1113 ? 13.447 23.148 16.532 1.00 97.06 1113 LEU A C 1
ATOM 8719 O O . LEU A 1 1113 ? 13.689 24.255 17.005 1.00 97.06 1113 LEU A O 1
ATOM 8723 N N . VAL A 1 1114 ? 13.601 22.017 17.215 1.00 96.38 1114 VAL A N 1
ATOM 8724 C CA . VAL A 1 1114 ? 13.970 21.930 18.638 1.00 96.38 1114 VAL A CA 1
ATOM 8725 C C . VAL A 1 1114 ? 15.462 21.646 18.813 1.00 96.38 1114 VAL A C 1
ATOM 8727 O O . VAL A 1 1114 ? 16.099 22.132 19.740 1.00 96.38 1114 VAL A O 1
ATOM 8730 N N . ARG A 1 1115 ? 16.070 20.893 17.891 1.00 95.31 1115 ARG A N 1
ATOM 8731 C CA . ARG A 1 1115 ? 17.512 20.606 17.916 1.00 95.31 1115 ARG A CA 1
ATOM 8732 C C . ARG A 1 1115 ? 18.050 20.349 16.516 1.00 95.31 1115 ARG A C 1
ATOM 8734 O O . ARG A 1 1115 ? 17.296 19.918 15.649 1.00 95.31 1115 ARG A O 1
ATOM 8741 N N . GLY A 1 1116 ? 19.343 20.567 16.293 1.00 95.19 1116 GLY A N 1
ATOM 8742 C CA . GLY A 1 1116 ? 20.022 20.171 15.058 1.00 95.19 1116 GLY A CA 1
ATOM 8743 C C . GLY A 1 1116 ? 21.414 19.589 15.297 1.00 95.19 1116 GLY A C 1
ATOM 8744 O O . GLY A 1 1116 ? 22.036 19.863 16.320 1.00 95.19 1116 GLY A O 1
ATOM 8745 N N . LYS A 1 1117 ? 21.908 18.769 14.367 1.00 94.12 1117 LYS A N 1
ATOM 8746 C CA . LYS A 1 1117 ? 23.296 18.281 14.348 1.00 94.12 1117 LYS A CA 1
ATOM 8747 C C . LYS A 1 1117 ? 23.785 17.998 12.928 1.00 94.12 1117 LYS A C 1
ATOM 8749 O O . LYS A 1 1117 ? 23.022 17.505 12.095 1.00 94.12 1117 LYS A O 1
ATOM 8754 N N . LEU A 1 1118 ? 25.067 18.235 12.669 1.00 89.62 1118 LEU A N 1
ATOM 8755 C CA . LEU A 1 1118 ? 25.740 17.778 11.446 1.00 89.62 1118 LEU A CA 1
ATOM 8756 C C . LEU A 1 1118 ? 26.007 16.265 11.514 1.00 89.62 1118 LEU A C 1
ATOM 8758 O O . LEU A 1 1118 ? 26.506 15.769 12.522 1.00 89.62 1118 LEU A O 1
ATOM 8762 N N . LEU A 1 1119 ? 25.660 15.525 10.455 1.00 82.50 1119 LEU A N 1
ATOM 8763 C CA . LEU A 1 1119 ? 25.911 14.077 10.368 1.00 82.50 1119 LEU A CA 1
ATOM 8764 C C . LEU A 1 1119 ? 27.264 13.738 9.750 1.00 82.50 1119 LEU A C 1
ATOM 8766 O O . LEU A 1 1119 ? 27.866 12.734 10.122 1.00 82.50 1119 LEU A O 1
ATOM 8770 N N . SER A 1 1120 ? 27.698 14.534 8.775 1.00 67.06 1120 SER A N 1
ATOM 8771 C CA . SER A 1 1120 ? 28.927 14.305 8.024 1.00 67.06 1120 SER A CA 1
ATOM 8772 C C . SER A 1 1120 ? 29.847 15.509 8.154 1.00 67.06 1120 SER A C 1
ATOM 8774 O O . SER A 1 1120 ? 29.503 16.616 7.727 1.00 67.06 1120 SER A O 1
ATOM 8776 N N . CYS A 1 1121 ? 31.008 15.226 8.722 1.00 57.75 1121 CYS A N 1
ATOM 8777 C CA . CYS A 1 1121 ? 32.205 16.038 8.783 1.00 57.75 1121 CYS A CA 1
ATOM 8778 C C . CYS A 1 1121 ? 33.289 15.199 8.090 1.00 57.75 1121 CYS A C 1
ATOM 8780 O O . CYS A 1 1121 ? 34.068 15.789 7.326 1.00 57.75 1121 CYS A O 1
#

InterPro domains:
  IPR058721 NTF2-like domain, nematodes [PF26530] (36-144)
  IPR058721 NTF2-like domain, nematodes [PF26530] (158-264)
  IPR058721 NTF2-like domain, nematodes [PF26530] (281-388)
  IPR058721 NTF2-like domain, nematodes [PF26530] (407-508)
  IPR058721 NTF2-like domain, nematodes [PF26530] (526-634)
  IPR058721 NTF2-like domain, nematodes [PF26530] (649-755)
  IPR058721 NTF2-like domain, nematodes [PF26530] (774-879)
  IPR058721 NTF2-like domain, nematodes [PF26530] (901-1008)
  IPR058721 NTF2-like domain, nematodes [PF26530] (1016-1121)

Sequence (1121 aa):
MWKKSSILLLLLVGASWAFVPDDPEFTFFGSDGPVEVAKRFLDRIKRSVDSKDVAVISGLFNPGFEFKGCKGDYNKAKVVGILSHLPAGTPFSMTLQSAVTLGTVQIKYSVSVSGFGPSSIIAEFILNIHDQQLQSGSIPACQHLMGFFRNFVASTPEEQVKAFLDRMKAAITSRDSSALLNLFQFDFKFIGCKATYDRDQSVAMFMEIPEEAHLDYKFKAVQDLGDSIKAIVIAEGLKATIHVEFEFVLSKKDQKIEKASMICPKPDIRAFMGQEDSPMEVAQKFLDRMKKSVDSQDVAVISGLFNPGFEFKGCRGTHNKEQVVGFLSHLNSDNFHMTLKSAVSLETDQLKYTVAISRFGPRETIAEFILNIHGQQLQSGNVPACQRKGFARTLGSRTPPKWLVCEQTASSFVDAMRATIKSQDEKKIGALFSDKFRLHGYQVVSKLSHLMPNTDFHFFMISNKCLPNNEIEIVIRGSAFGYRYLEVSLVFSQTMNVLVRAERNKCPNRPTRALTGGVVNDNPMEVAQKFLDRIKRSVDSRDVAVISGLFNPGFEFKGCKGNYNKVKVVGHLSHLPAGTPFSMTLQSAITLRTDQIKYSVSVSGFGPSPIIAEFILNIHDQQLQSGSIPACQHLMGFFRNVASSTPAEQVKAFLDRMKAAITSRDSPALLNLFQPNFKFIGCKATYDRDQSVAMFMEIPEEAHLDYKFKSVQDIGDSIEAVVIAEGLKATIHVEFEFVLSKKDQKIEKASMVCPKRRRLFQLVNPAKVGIKGKIDNFLDELTKDIETGNAILIGTHFDEGFEYEGMKGTYNKRQLVGILSRLPHNHQFSFKLHKIGPLQKDNEVDIGVTVTGLGPAPFETSFVLDTRIFSLKSGKYLKNEKGSVHRVFSGEVRKPLGRAEEMVHDFLDRVTKATASKIYEEISGLFEDSFVFKGCRGKYTKEQAIKILCQLPPGTKFTINLMEVNDQESTIKYTVQIIGMGEVDMQVEFVLNKNSQKLVSGGIPLCQDSQLDSNSIAEQFLAKMRPVVDSGDAAKLASFFADDFMFTKCDGKDESKDAVIGLIGKSPFSVSLNFVSSKFLSDRHIELFVDISAGFLGTWRTVFLLDFTENVLVRGKLLSC

pLDDT: mean 75.29, std 19.03, range [24.55, 97.69]